Protein 4OM9 (pdb70)

Organism: Escherichia coli O44:H18 (strain 042 / EAEC) (NCBI:txid216592)

Radius of gyration: 37.79 Å; Cα contacts (8 Å, |Δi|>4): 2853; chains: 1; bounding box: 101×73×113 Å

Foldseek 3Di:
DEQQWPALLVQLCLLQCFDQQPFQRAFDADGTLPGTDAGAGRHDNLQAFLQQQWGFAAFQKIKFFQCCVVPPPLPQWTDRFLDIWGFPDWDAALLRIIMTGILATDFFARTFAAPDDLPDDPVVCQVFFWGDPPPRDTWWKWKWKHFAQDDYNNLGQSDHSHSLSTGMFIWTWPDSFDQDRSGTWTKIFTDQPRHDDDDPSNHTGWIWTATPPVSHIHTQAYWHAWDDDPRGIMTTGRGRDDVRNVVVLVVADDEDEQQQHEWEDDPNDICCHAHEYENEHEYEYAAAEESRSYYYHYEAQYEYEYYYPPNDAYEYHGNAYEYEYNYEYAYHHAHDAVDEHEYEYADEYEDQAAHNHEYEHRYHEYEQNYACNHQAYFFHHQHYEYEYHYPNSFHDDQQSRYAAAFLGYEYAPALEEDEHCAHHYQAQSYEYEHPNQPHAYEYEHAHLADYEDRYEYAYRYEYEHEDPAQRAHREYEYAAAYHYQEYEYENYEYEYEHAFTFGRFNDLDPDDPDDCVVPNDNSLVVSLVVCVVSCVVVVNSQSRNRFGGDLADPDTGAYEADYQEYEYECYEYEYEARYAYEYEYEYEQYEYEAQDQKDKHWRCRNNQADHSRRHGDTDMDIDGRGHATEYEEEYEYEAYEYEHDANYEYEHLYEYEAENYEAEADDHYHYEYQHEYEYQAEYEHQEAYEYEFNCDPDVGDTDAYEYEHNNAYEYDECYHDEYEYQYEYEGEYEYAYAYEYDFYDPPPDDDPDDDDVVSCVRFVDFSYEYDEEYAYQNYEYEARGGYYQHPEAYEYEYYEHNFEDYHHDDPDQDAYEYEYAAEAYAEEDDEAEDAPPDGDYAYYAHAHYHAAYAHYYDHDDPPVKKDVPFDWHYFYFLHPDFNRHPDDPDDPHDDQFGWFWDQDDDHRGGTIGTMTGGGDVPDPPPPGPD

CATH classification: 2.40.10.120 (+1 more: 2.160.20.20)

Sequence (930 aa):
MDISKAWARDYLDLAQNKGVFQPGSTHVKIKLKDFSFPALPVPDFSSATANGAATSIGGAYAVTVAHNAKNKSSANYQTYGSTQYTQINRMTTGNDFSIQRLNKYVVETRGADTSFNYNENNQNIIDRYGVDVGNGKKEIIGFRVGSGNTTFSGIKTSQTYQADLLSASLFHITNLRANTVGGNKVEYENDSYFTNLTTNGDSGSGVYVFDNKEDKWVLLGTTHGIIGNGKTQKTYVTPFDSKTTNELKQLFIQNVNIDNNTATIGGGKITNKDLVFSGGGKISLKENLDLGYGGFIFDENKKYTVSAEGNNNVTFKGAGIDIGKGSTVDWNIKYASNDALHKIGEGSLNVIQAQNTNLKTGNGTVILGAQKTFNNIYVAGGPGTVQLNAENALGEGDYAGIFFTENGGKLDLNGHNQTFKKIAATDSGTTITNSNTTKESVLSVNNQNNYIYHGNVDGNVRLEHHLDTKQDNARLILDGDIQANSISIKNAPLVMQGHATDHAIFRTTKTNNCPEFLCGVDWVTRIKNAENSVNQKNKTTYKSNNQVSDLSQPDWETRKFRFDNLNIEDSSLSIARNADVEGNIQAKNSVINIGDKTAYIDLYSGKNITGAGFTFRQDIKSGDSIGESKFTGGIMATDGSISIGDKAIVTLNTVSSLDRTALTIHKGANVTASSSLFTTSNIKSGGDLTLTGATESTGEITPSMFYAAGGYELTEDGANFTAKNQASVTGDIKSEKAAKLSFGSADKDNSATRYSQFALAMLDGFDTSYQGSIKAAQSSLAMNNALWKVTGNSELKKLNSTGSMVLFNGGKNIFNTLTVDELTTSNSAFVMRTNTQQADQLIVKNKLEGANNLLLVDFIEKKGNDKNLNIDLVKAPENTSKDVFKTETQTIGFSDVTPEIKQQEKDGKSVWTLTGYKTVNADYKAFLAE

Structure (mmCIF, N/CA/C/O backbone):
data_4OM9
#
_entry.id   4OM9
#
_cell.length_a   77.758
_cell.length_b   95.926
_cell.length_c   164.869
_cell.angle_alpha   90.00
_cell.angle_beta   90.00
_cell.angle_gamma   90.00
#
_symmetry.space_group_name_H-M   'P 21 21 21'
#
loop_
_entity.id
_entity.type
_entity.pdbx_description
1 polymer 'Serine protease pet'
2 water water
#
loop_
_atom_site.group_PDB
_atom_site.id
_atom_site.type_symbol
_atom_site.label_atom_id
_atom_site.label_alt_id
_atom_site.label_comp_id
_atom_site.label_asym_id
_atom_site.label_entity_id
_atom_site.label_seq_id
_atom_site.pdbx_PDB_ins_code
_atom_site.Cartn_x
_atom_site.Cartn_y
_atom_site.Cartn_z
_atom_site.occupancy
_atom_site.B_iso_or_equiv
_atom_site.auth_seq_id
_atom_site.auth_comp_id
_atom_site.auth_asym_id
_atom_site.auth_atom_id
_atom_site.pdbx_PDB_model_num
ATOM 1 N N . MET A 1 3 ? -34.684 41.523 -41.940 1.00 32.02 3 MET A N 1
ATOM 2 C CA . MET A 1 3 ? -33.984 40.728 -40.934 1.00 38.15 3 MET A CA 1
ATOM 3 C C . MET A 1 3 ? -34.080 41.325 -39.524 1.00 41.02 3 MET A C 1
ATOM 4 O O . MET A 1 3 ? -33.836 42.515 -39.310 1.00 38.31 3 MET A O 1
ATOM 9 N N . ASP A 1 4 ? -34.412 40.485 -38.554 1.00 38.96 4 ASP A N 1
ATOM 10 C CA . ASP A 1 4 ? -34.488 40.928 -37.169 1.00 37.25 4 ASP A CA 1
ATOM 11 C C . ASP A 1 4 ? -33.209 40.589 -36.393 1.00 38.78 4 ASP A C 1
ATOM 12 O O . ASP A 1 4 ? -32.907 39.423 -36.141 1.00 38.67 4 ASP A O 1
ATOM 17 N N . ILE A 1 5 ? -32.473 41.622 -35.996 1.00 39.75 5 ILE A N 1
ATOM 18 C CA . ILE A 1 5 ? -31.220 41.418 -35.289 1.00 40.86 5 ILE A CA 1
ATOM 19 C C . ILE A 1 5 ? -31.314 41.760 -33.800 1.00 45.41 5 ILE A C 1
ATOM 20 O O . ILE A 1 5 ? -30.320 42.121 -33.177 1.00 43.61 5 ILE A O 1
ATOM 25 N N . SER A 1 6 ? -32.509 41.619 -33.226 1.00 50.30 6 SER A N 1
ATOM 26 C CA . SER A 1 6 ? -32.697 41.892 -31.803 1.00 52.73 6 SER A CA 1
ATOM 27 C C . SER A 1 6 ? -32.078 40.778 -30.983 1.00 54.15 6 SER A C 1
ATOM 28 O O . SER A 1 6 ? -31.539 41.008 -29.901 1.00 60.79 6 SER A O 1
ATOM 31 N N . LYS A 1 7 ? -32.155 39.564 -31.509 1.00 49.55 7 LYS A N 1
ATOM 32 C CA . LYS A 1 7 ? -31.529 38.424 -30.866 1.00 50.22 7 LYS A CA 1
ATOM 33 C C . LYS A 1 7 ? -30.239 38.075 -31.590 1.00 52.60 7 LYS A C 1
ATOM 34 O O . LYS A 1 7 ? -29.160 38.060 -30.989 1.00 54.11 7 LYS A O 1
ATOM 40 N N . ALA A 1 8 ? -30.361 37.808 -32.890 1.00 44.22 8 ALA A N 1
ATOM 41 C CA . ALA A 1 8 ? -29.252 37.304 -33.683 1.00 38.98 8 ALA A CA 1
ATOM 42 C C . ALA A 1 8 ? -28.375 38.434 -34.178 1.00 39.94 8 ALA A C 1
ATOM 43 O O . ALA A 1 8 ? -28.832 39.554 -34.351 1.00 37.40 8 ALA A O 1
ATOM 45 N N . TRP A 1 9 ? -27.110 38.137 -34.422 1.00 42.38 9 TRP A N 1
ATOM 46 C CA . TRP A 1 9 ? -26.257 39.112 -35.093 1.00 42.18 9 TRP A CA 1
ATOM 47 C C . TRP A 1 9 ? -26.591 39.212 -36.579 1.00 39.20 9 TRP A C 1
ATOM 48 O O . TRP A 1 9 ? -26.987 38.231 -37.218 1.00 34.77 9 TRP A O 1
ATOM 59 N N . ALA A 1 10 ? -26.412 40.408 -37.119 1.00 36.30 10 ALA A N 1
ATOM 60 C CA . ALA A 1 10 ? -26.721 40.683 -38.504 1.00 38.10 10 ALA A CA 1
ATOM 61 C C . ALA A 1 10 ? -25.928 39.740 -39.420 1.00 39.00 10 ALA A C 1
ATOM 62 O O . ALA A 1 10 ? -26.453 39.212 -40.397 1.00 34.74 10 ALA A O 1
ATOM 64 N N . ARG A 1 11 ? -24.673 39.504 -39.051 1.00 40.65 11 ARG A N 1
ATOM 65 C CA . ARG A 1 11 ? -23.744 38.713 -39.848 1.00 39.51 11 ARG A CA 1
ATOM 66 C C . ARG A 1 11 ? -24.167 37.242 -39.866 1.00 38.59 11 ARG A C 1
ATOM 67 O O . ARG A 1 11 ? -23.793 36.471 -40.772 1.00 37.18 11 ARG A O 1
ATOM 75 N N . ASP A 1 12 ? -24.975 36.862 -38.877 1.00 38.44 12 ASP A N 1
ATOM 76 C CA . ASP A 1 12 ? -25.426 35.480 -38.766 1.00 37.82 12 ASP A CA 1
ATOM 77 C C . ASP A 1 12 ? -26.315 35.034 -39.938 1.00 38.09 12 ASP A C 1
ATOM 78 O O . ASP A 1 12 ? -26.176 33.913 -40.437 1.00 35.24 12 ASP A O 1
ATOM 83 N N . TYR A 1 13 ? -27.229 35.901 -40.369 1.00 34.72 13 TYR A N 1
ATOM 84 C CA . TYR A 1 13 ? -28.069 35.581 -41.512 1.00 33.44 13 TYR A CA 1
ATOM 85 C C . TYR A 1 13 ? -27.237 35.412 -42.775 1.00 31.88 13 TYR A C 1
ATOM 86 O O . TYR A 1 13 ? -27.537 34.572 -43.615 1.00 30.84 13 TYR A O 1
ATOM 95 N N . LEU A 1 14 ? -26.197 36.224 -42.895 1.00 32.37 14 LEU A N 1
ATOM 96 C CA . LEU A 1 14 ? -25.300 36.220 -44.051 1.00 29.46 14 LEU A CA 1
ATOM 97 C C . LEU A 1 14 ? -24.399 34.996 -44.062 1.00 29.53 14 LEU A C 1
ATOM 98 O O . LEU A 1 14 ? -24.200 34.375 -45.102 1.00 29.40 14 LEU A O 1
ATOM 103 N N . ASP A 1 15 ? -23.850 34.659 -42.893 1.00 30.32 15 ASP A N 1
ATOM 104 C CA . ASP A 1 15 ? -22.991 33.481 -42.752 1.00 32.80 15 ASP A CA 1
ATOM 105 C C . ASP A 1 15 ? -23.732 32.231 -43.226 1.00 31.28 15 ASP A C 1
ATOM 106 O O . ASP A 1 15 ? -23.156 31.378 -43.904 1.00 30.02 15 ASP A O 1
ATOM 111 N N . LEU A 1 16 ? -25.007 32.132 -42.858 1.00 30.56 16 LEU A N 1
ATOM 112 C CA . LEU A 1 16 ? -25.803 30.961 -43.195 1.00 30.58 16 LEU A CA 1
ATOM 113 C C . LEU A 1 16 ? -26.037 30.875 -44.701 1.00 29.69 16 LEU A C 1
ATOM 114 O O . LEU A 1 16 ? -25.932 29.800 -45.278 1.00 29.58 16 LEU A O 1
ATOM 119 N N . ALA A 1 17 ? -26.361 32.005 -45.323 1.00 30.26 17 ALA A N 1
ATOM 120 C CA . ALA A 1 17 ? -26.708 32.003 -46.741 1.00 31.33 17 ALA A CA 1
ATOM 121 C C . ALA A 1 17 ? -25.468 31.731 -47.574 1.00 29.74 17 ALA A C 1
ATOM 122 O O . ALA A 1 17 ? -25.556 31.166 -48.647 1.00 30.84 17 ALA A O 1
ATOM 124 N N . GLN A 1 18 ? -24.304 32.113 -47.062 1.00 28.11 18 GLN A N 1
ATOM 125 C CA . GLN A 1 18 ? -23.111 32.076 -47.882 1.00 27.73 18 GLN A CA 1
ATOM 126 C C . GLN A 1 18 ? -22.202 30.943 -47.438 1.00 28.15 18 GLN A C 1
ATOM 127 O O . GLN A 1 18 ? -21.044 30.860 -47.864 1.00 31.46 18 GLN A O 1
ATOM 133 N N . ASN A 1 19 ? -22.754 30.060 -46.599 1.00 28.71 19 ASN A N 1
ATOM 134 C CA . ASN A 1 19 ? -22.019 28.903 -46.087 1.00 31.36 19 ASN A CA 1
ATOM 135 C C . ASN A 1 19 ? -20.659 29.295 -45.479 1.00 29.57 19 ASN A C 1
ATOM 136 O O . ASN A 1 19 ? -19.624 28.676 -45.748 1.00 31.23 19 ASN A O 1
ATOM 141 N N . LYS A 1 20 ? -20.697 30.327 -44.646 1.00 35.59 20 LYS A N 1
ATOM 142 C CA . LYS A 1 20 ? -19.536 30.843 -43.948 1.00 31.84 20 LYS A CA 1
ATOM 143 C C . LYS A 1 20 ? -19.619 30.551 -42.448 1.00 33.94 20 LYS A C 1
ATOM 144 O O . LYS A 1 20 ? -20.688 30.248 -41.926 1.00 34.37 20 LYS A O 1
ATOM 150 N N . GLY A 1 21 ? -18.480 30.639 -41.761 1.00 31.99 21 GLY A N 1
ATOM 151 C CA . GLY A 1 21 ? -18.428 30.488 -40.314 1.00 33.03 21 GLY A CA 1
ATOM 152 C C . GLY A 1 21 ? -18.818 29.112 -39.824 1.00 33.48 21 GLY A C 1
ATOM 153 O O . GLY A 1 21 ? -18.174 28.131 -40.193 1.00 33.45 21 GLY A O 1
ATOM 154 N N . VAL A 1 22 ? -19.871 29.030 -39.000 1.00 33.97 22 VAL A N 1
ATOM 155 C CA . VAL A 1 22 ? -20.321 27.727 -38.500 1.00 36.63 22 VAL A CA 1
ATOM 156 C C . VAL A 1 22 ? -21.243 27.004 -39.463 1.00 34.11 22 VAL A C 1
ATOM 157 O O . VAL A 1 22 ? -21.641 25.870 -39.199 1.00 34.71 22 VAL A O 1
ATOM 161 N N . PHE A 1 23 ? -21.583 27.655 -40.571 1.00 34.13 23 PHE A N 1
ATOM 162 C CA . PHE A 1 23 ? -22.605 27.133 -41.466 1.00 33.80 23 PHE A CA 1
ATOM 163 C C . PHE A 1 23 ? -22.008 26.501 -42.724 1.00 36.70 23 PHE A C 1
ATOM 164 O O . PHE A 1 23 ? -22.533 26.676 -43.833 1.00 32.54 23 PHE A O 1
ATOM 172 N N . GLN A 1 24 ? -20.900 25.790 -42.542 1.00 41.28 24 GLN A N 1
ATOM 173 C CA . GLN A 1 24 ? -20.328 24.971 -43.594 1.00 40.40 24 GLN A CA 1
ATOM 174 C C . GLN A 1 24 ? -21.350 23.950 -44.055 1.00 43.40 24 GLN A C 1
ATOM 175 O O . GLN A 1 24 ? -22.143 23.458 -43.244 1.00 42.68 24 GLN A O 1
ATOM 181 N N . PRO A 1 25 ? -21.337 23.634 -45.362 1.00 41.23 25 PRO A N 1
ATOM 182 C CA . PRO A 1 25 ? -22.275 22.657 -45.925 1.00 46.53 25 PRO A CA 1
ATOM 183 C C . PRO A 1 25 ? -22.209 21.329 -45.180 1.00 46.46 25 PRO A C 1
ATOM 184 O O . PRO A 1 25 ? -21.112 20.803 -45.006 1.00 41.68 25 PRO A O 1
ATOM 188 N N . GLY A 1 26 ? -23.362 20.812 -44.747 1.00 36.90 26 GLY A N 1
ATOM 189 C CA . GLY A 1 26 ? -23.425 19.522 -44.093 1.00 40.42 26 GLY A CA 1
ATOM 190 C C . GLY A 1 26 ? -23.260 19.574 -42.575 1.00 46.51 26 GLY A C 1
ATOM 191 O O . GLY A 1 26 ? -23.382 18.544 -41.906 1.00 48.64 26 GLY A O 1
ATOM 192 N N . SER A 1 27 ? -22.970 20.756 -42.032 1.00 46.42 27 SER A N 1
ATOM 193 C CA . SER A 1 27 ? -22.825 20.913 -40.586 1.00 47.48 27 SER A CA 1
ATOM 194 C C . SER A 1 27 ? -24.120 20.567 -39.855 1.00 51.41 27 SER A C 1
ATOM 195 O O . SER A 1 27 ? -25.172 21.151 -40.121 1.00 51.94 27 SER A O 1
ATOM 198 N N . THR A 1 28 ? -24.040 19.614 -38.939 1.00 61.11 28 THR A N 1
ATOM 199 C CA . THR A 1 28 ? -25.185 19.259 -38.113 1.00 66.49 28 THR A CA 1
ATOM 200 C C . THR A 1 28 ? -25.081 19.915 -36.734 1.00 64.76 28 THR A C 1
ATOM 201 O O . THR A 1 28 ? -23.998 20.351 -36.339 1.00 63.37 28 THR A O 1
ATOM 205 N N . HIS A 1 29 ? -26.210 19.983 -36.022 1.00 62.51 29 HIS A N 1
ATOM 206 C CA . HIS A 1 29 ? -26.256 20.433 -34.626 1.00 62.76 29 HIS A CA 1
ATOM 207 C C . HIS A 1 29 ? -25.686 21.825 -34.439 1.00 61.56 29 HIS A C 1
ATOM 208 O O . HIS A 1 29 ? -24.921 22.070 -33.510 1.00 65.54 29 HIS A O 1
ATOM 215 N N . VAL A 1 30 ? -26.056 22.731 -35.332 1.00 47.84 30 VAL A N 1
ATOM 216 C CA . VAL A 1 30 ? -25.528 24.083 -35.305 1.00 41.51 30 VAL A CA 1
ATOM 217 C C . VAL A 1 30 ? -26.338 24.945 -34.354 1.00 43.81 30 VAL A C 1
ATOM 218 O O . VAL A 1 30 ? -27.570 24.952 -34.403 1.00 46.29 30 VAL A O 1
ATOM 222 N N . LYS A 1 31 ? -25.656 25.666 -33.478 1.00 58.53 31 LYS A N 1
ATOM 223 C CA . LYS A 1 31 ? -26.326 26.667 -32.666 1.00 58.87 31 LYS A CA 1
ATOM 224 C C . LYS A 1 31 ? -25.528 27.968 -32.688 1.00 60.31 31 LYS A C 1
ATOM 225 O O . LYS A 1 31 ? -24.317 27.963 -32.929 1.00 63.30 31 LYS A O 1
ATOM 231 N N . ILE A 1 32 ? -26.223 29.081 -32.475 1.00 54.48 32 ILE A N 1
ATOM 232 C CA . ILE A 1 32 ? -25.591 30.390 -32.431 1.00 50.37 32 ILE A CA 1
ATOM 233 C C . ILE A 1 32 ? -25.983 31.109 -31.146 1.00 56.73 32 ILE A C 1
ATOM 234 O O . ILE A 1 32 ? -27.112 30.992 -30.674 1.00 61.99 32 ILE A O 1
ATOM 239 N N . LYS A 1 33 ? -25.022 31.812 -30.562 1.00 56.97 33 LYS A N 1
ATOM 240 C CA . LYS A 1 33 ? -25.265 32.690 -29.430 1.00 61.02 33 LYS A CA 1
ATOM 241 C C . LYS A 1 33 ? -26.108 33.901 -29.835 1.00 56.74 33 LYS A C 1
ATOM 242 O O . LYS A 1 33 ? -25.933 34.456 -30.914 1.00 56.65 33 LYS A O 1
ATOM 248 N N . LEU A 1 34 ? -27.032 34.295 -28.967 1.00 50.81 34 LEU A N 1
ATOM 249 C CA . LEU A 1 34 ? -27.834 35.486 -29.186 1.00 46.09 34 LEU A CA 1
ATOM 250 C C . LEU A 1 34 ? -27.471 36.571 -28.184 1.00 45.38 34 LEU A C 1
ATOM 251 O O . LEU A 1 34 ? -26.809 36.299 -27.196 1.00 50.18 34 LEU A O 1
ATOM 256 N N . LYS A 1 35 ? -27.943 37.786 -28.430 1.00 50.81 35 LYS A N 1
ATOM 257 C CA . LYS A 1 35 ? -27.565 38.949 -27.637 1.00 51.94 35 LYS A CA 1
ATOM 258 C C . LYS A 1 35 ? -28.224 39.040 -26.240 1.00 61.72 35 LYS A C 1
ATOM 259 O O . LYS A 1 35 ? -28.348 38.051 -25.509 1.00 63.68 35 LYS A O 1
ATOM 265 N N . ASP A 1 39 ? -27.573 29.455 -27.466 1.00 64.85 39 ASP A N 1
ATOM 266 C CA . ASP A 1 39 ? -28.825 30.105 -27.127 1.00 68.48 39 ASP A CA 1
ATOM 267 C C . ASP A 1 39 ? -29.873 29.802 -28.227 1.00 73.23 39 ASP A C 1
ATOM 268 O O . ASP A 1 39 ? -31.001 29.434 -27.915 1.00 64.85 39 ASP A O 1
ATOM 273 N N . PHE A 1 40 ? -29.516 29.916 -29.506 1.00 60.02 40 PHE A N 1
ATOM 274 C CA . PHE A 1 40 ? -30.435 29.445 -30.562 1.00 52.11 40 PHE A CA 1
ATOM 275 C C . PHE A 1 40 ? -29.952 28.212 -31.316 1.00 54.22 40 PHE A C 1
ATOM 276 O O . PHE A 1 40 ? -28.931 28.246 -31.994 1.00 52.09 40 PHE A O 1
ATOM 284 N N . SER A 1 41 ? -30.728 27.139 -31.229 1.00 54.78 41 SER A N 1
ATOM 285 C CA . SER A 1 41 ? -30.414 25.918 -31.947 1.00 53.21 41 SER A CA 1
ATOM 286 C C . SER A 1 41 ? -31.189 25.800 -33.255 1.00 54.48 41 SER A C 1
ATOM 287 O O . SER A 1 41 ? -32.414 25.785 -33.284 1.00 52.05 41 SER A O 1
ATOM 290 N N . PHE A 1 42 ? -30.444 25.716 -34.344 1.00 48.93 42 PHE A N 1
ATOM 291 C CA . PHE A 1 42 ? -31.011 25.403 -35.635 1.00 44.69 42 PHE A CA 1
ATOM 292 C C . PHE A 1 42 ? -31.504 23.956 -35.618 1.00 45.76 42 PHE A C 1
ATOM 293 O O . PHE A 1 42 ? -31.116 23.183 -34.741 1.00 49.55 42 PHE A O 1
ATOM 301 N N . PRO A 1 43 ? -32.386 23.590 -36.563 1.00 43.22 43 PRO A N 1
ATOM 302 C CA . PRO A 1 43 ? -32.972 22.244 -36.555 1.00 48.52 43 PRO A CA 1
ATOM 303 C C . PRO A 1 43 ? -31.949 21.133 -36.787 1.00 49.22 43 PRO A C 1
ATOM 304 O O . PRO A 1 43 ? -30.893 21.367 -37.380 1.00 45.18 43 PRO A O 1
ATOM 308 N N . ALA A 1 44 ? -32.271 19.931 -36.317 1.00 68.07 44 AL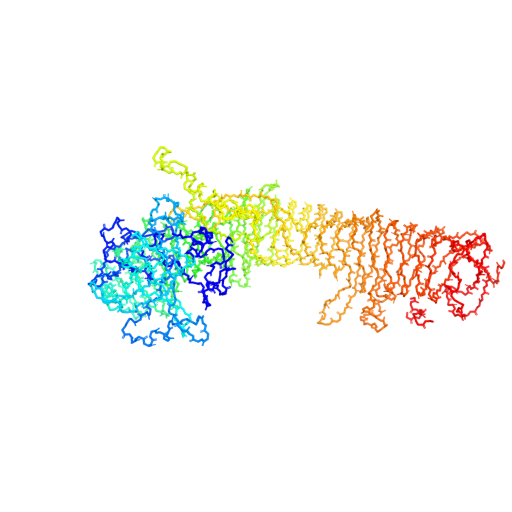A A N 1
ATOM 309 C CA . ALA A 1 44 ? -31.368 18.797 -36.454 1.00 72.12 44 ALA A CA 1
ATOM 310 C C . ALA A 1 44 ? -31.315 18.331 -37.896 1.00 71.48 44 ALA A C 1
ATOM 311 O O . ALA A 1 44 ? -31.889 17.302 -38.250 1.00 72.86 44 ALA A O 1
ATOM 313 N N . LEU A 1 45 ? -30.636 19.115 -38.727 1.00 56.04 45 LEU A N 1
ATOM 314 C CA . LEU A 1 45 ? -30.411 18.779 -40.131 1.00 53.83 45 LEU A CA 1
ATOM 315 C C . LEU A 1 45 ? -29.024 19.258 -40.521 1.00 48.66 45 LEU A C 1
ATOM 316 O O . LEU A 1 45 ? -28.472 20.124 -39.851 1.00 52.02 45 LEU A O 1
ATOM 321 N N . PRO A 1 46 ? -28.449 18.708 -41.605 1.00 50.02 46 PRO A N 1
ATOM 322 C CA . PRO A 1 46 ? -27.218 19.325 -42.114 1.00 47.71 46 PRO A CA 1
ATOM 323 C C . PRO A 1 46 ? -27.525 20.683 -42.717 1.00 43.00 46 PRO A C 1
ATOM 324 O O . PRO A 1 46 ? -28.615 20.868 -43.251 1.00 39.84 46 PRO A O 1
ATOM 328 N N . VAL A 1 47 ? -26.593 21.621 -42.623 1.00 36.98 47 VAL A N 1
ATOM 329 C CA . VAL A 1 47 ? -26.742 22.891 -43.322 1.00 34.98 47 VAL A CA 1
ATOM 330 C C . VAL A 1 47 ? -26.753 22.642 -44.823 1.00 32.47 47 VAL A C 1
ATOM 331 O O . VAL A 1 47 ? -25.936 21.881 -45.335 1.00 33.68 47 VAL A O 1
ATOM 335 N N . PRO A 1 48 ? -27.686 23.276 -45.536 1.00 34.62 48 PRO A N 1
ATOM 336 C CA . PRO A 1 48 ? -27.706 23.138 -47.001 1.00 34.62 48 PRO A CA 1
ATOM 337 C C . PRO A 1 48 ? -26.433 23.663 -47.643 1.00 36.33 48 PRO A C 1
ATOM 338 O O . PRO A 1 48 ? -25.702 24.448 -47.031 1.00 38.79 48 PRO A O 1
ATOM 342 N N . ASP A 1 49 ? -26.162 23.219 -48.865 1.00 37.93 49 ASP A N 1
ATOM 343 C CA . ASP A 1 49 ? -25.172 23.869 -49.702 1.00 37.95 49 ASP A CA 1
ATOM 344 C C . ASP A 1 49 ? -25.931 24.870 -50.556 1.00 35.42 49 ASP A C 1
ATOM 345 O O . ASP A 1 49 ? -26.715 24.498 -51.434 1.00 34.31 49 ASP A O 1
ATOM 350 N N . PHE A 1 50 ? -25.705 26.145 -50.299 1.00 28.18 50 PHE A N 1
ATOM 351 C CA . PHE A 1 50 ? -26.368 27.180 -51.071 1.00 27.61 50 PHE A CA 1
ATOM 352 C C . PHE A 1 50 ? -25.617 27.654 -52.326 1.00 27.99 50 PHE A C 1
ATOM 353 O O . PHE A 1 50 ? -25.954 28.704 -52.887 1.00 28.83 50 PHE A O 1
ATOM 361 N N . SER A 1 51 ? -24.627 26.906 -52.793 1.00 32.40 51 SER A N 1
ATOM 362 C CA . SER A 1 51 ? -23.849 27.418 -53.925 1.00 31.61 51 SER A CA 1
ATOM 363 C C . SER A 1 51 ? -24.589 27.349 -55.283 1.00 27.62 51 SER A C 1
ATOM 364 O O . SER A 1 51 ? -24.110 27.903 -56.249 1.00 26.79 51 SER A O 1
ATOM 367 N N . SER A 1 52 ? -25.766 26.731 -55.354 1.00 32.74 52 SER A N 1
ATOM 368 C CA . SER A 1 52 ? -26.542 26.746 -56.616 1.00 31.74 52 SER A CA 1
ATOM 369 C C . SER A 1 52 ? -27.303 28.067 -56.832 1.00 29.69 52 SER A C 1
ATOM 370 O O . SER A 1 52 ? -27.800 28.349 -57.939 1.00 29.74 52 SER A O 1
ATOM 373 N N . ALA A 1 53 ? -27.379 28.881 -55.784 1.00 25.72 53 ALA A N 1
ATOM 374 C CA . ALA A 1 53 ? -28.005 30.199 -55.870 1.00 26.20 53 ALA A CA 1
ATOM 375 C C . ALA A 1 53 ? -27.173 31.158 -56.726 1.00 24.86 53 ALA A C 1
ATOM 376 O O . ALA A 1 53 ? -25.943 31.147 -56.662 1.00 24.77 53 ALA A O 1
ATOM 378 N N . THR A 1 54 ? -27.850 31.970 -57.538 1.00 25.79 54 THR A N 1
ATOM 379 C CA . THR A 1 54 ? -27.203 33.093 -58.198 1.00 25.09 54 THR A CA 1
ATOM 380 C C . THR A 1 54 ? -26.643 34.061 -57.160 1.00 24.31 54 THR A C 1
ATOM 381 O O . THR A 1 54 ? -27.197 34.196 -56.076 1.00 24.58 54 THR A O 1
ATOM 385 N N . ALA A 1 55 ? -25.563 34.751 -57.514 1.00 30.89 55 ALA A N 1
ATOM 386 C CA . ALA A 1 55 ? -24.971 35.793 -56.681 1.00 29.68 55 ALA A CA 1
ATOM 387 C C . ALA A 1 55 ? -26.020 36.735 -56.114 1.00 31.25 55 ALA A C 1
ATOM 388 O O . ALA A 1 55 ? -25.959 37.108 -54.942 1.00 31.90 55 ALA A O 1
ATOM 390 N N . ASN A 1 56 ? -26.996 37.114 -56.930 1.00 25.12 56 ASN A N 1
ATOM 391 C CA . ASN A 1 56 ? -27.993 38.063 -56.469 1.00 28.52 56 ASN A CA 1
ATOM 392 C C . ASN A 1 56 ? -29.201 37.364 -55.826 1.00 29.27 56 ASN A C 1
ATOM 393 O O . ASN A 1 56 ? -30.143 38.013 -55.385 1.00 26.15 56 ASN A O 1
ATOM 398 N N . GLY A 1 57 ? -29.179 36.035 -55.821 1.00 28.95 57 GLY A N 1
ATOM 399 C CA . GLY A 1 57 ? -30.216 35.258 -55.176 1.00 26.00 57 GLY A CA 1
ATOM 400 C C . GLY A 1 57 ? -31.512 35.031 -55.945 1.00 28.29 57 GLY A C 1
ATOM 401 O O . GLY A 1 57 ? -32.311 34.189 -55.535 1.00 30.51 57 GLY A O 1
ATOM 402 N N . ALA A 1 58 ? -31.720 35.722 -57.067 1.00 31.39 58 ALA A N 1
ATOM 403 C CA . ALA A 1 58 ? -33.036 35.687 -57.676 1.00 34.97 58 ALA A CA 1
ATOM 404 C C . ALA A 1 58 ? -33.285 34.422 -58.510 1.00 34.14 58 ALA A C 1
ATOM 405 O O . ALA A 1 58 ? -34.412 34.171 -58.940 1.00 31.69 58 ALA A O 1
ATOM 407 N N . ALA A 1 59 ? -32.260 33.607 -58.715 1.00 27.66 59 ALA A N 1
ATOM 408 C CA . ALA A 1 59 ? -32.479 32.348 -59.415 1.00 27.42 59 ALA A CA 1
ATOM 409 C C . ALA A 1 59 ? -31.593 31.271 -58.832 1.00 27.52 59 ALA A C 1
ATOM 410 O O . ALA A 1 59 ? -30.692 31.567 -58.074 1.00 27.79 59 ALA A O 1
ATOM 412 N N . THR A 1 60 ? -31.851 30.028 -59.220 1.00 30.69 60 THR A N 1
ATOM 413 C CA . THR A 1 60 ? -31.126 28.868 -58.737 1.00 31.52 60 THR A CA 1
ATOM 414 C C . THR A 1 60 ? -30.694 27.931 -59.870 1.00 32.18 60 THR A C 1
ATOM 415 O O . THR A 1 60 ? -31.544 27.448 -60.626 1.00 29.94 60 THR A O 1
ATOM 419 N N . SER A 1 61 ? -29.399 27.628 -59.937 1.00 29.27 61 SER A N 1
ATOM 420 C CA . SER A 1 61 ? -28.889 26.704 -60.936 1.00 29.41 61 SER A CA 1
ATOM 421 C C . SER A 1 61 ? -29.419 25.301 -60.708 1.00 29.41 61 SER A C 1
ATOM 422 O O . SER A 1 61 ? -29.527 24.842 -59.577 1.00 29.22 61 SER A O 1
ATOM 425 N N . ILE A 1 62 ? -29.712 24.612 -61.804 1.00 29.74 62 ILE A N 1
ATOM 426 C CA . ILE A 1 62 ? -30.311 23.288 -61.752 1.00 31.50 62 ILE A CA 1
ATOM 427 C C . ILE A 1 62 ? -29.339 22.329 -62.472 1.00 31.06 62 ILE A C 1
ATOM 428 O O . ILE A 1 62 ? -29.615 21.153 -62.718 1.00 32.75 62 ILE A O 1
ATOM 433 N N . GLY A 1 63 ? -28.138 22.847 -62.713 1.00 30.30 63 GLY A N 1
ATOM 434 C CA . GLY A 1 63 ? -27.075 22.093 -63.348 1.00 30.75 63 GLY A CA 1
ATOM 435 C C . GLY A 1 63 ? -27.021 22.352 -64.836 1.00 31.22 63 GLY A C 1
ATOM 436 O O . GLY A 1 63 ? -28.052 22.497 -65.491 1.00 31.40 63 GLY A O 1
ATOM 437 N N . GLY A 1 64 ? -25.803 22.402 -65.363 1.00 31.53 64 GLY A N 1
ATOM 438 C CA . GLY A 1 64 ? -25.563 22.528 -66.787 1.00 32.15 64 GLY A CA 1
ATOM 439 C C . GLY A 1 64 ? -25.964 23.911 -67.246 1.00 32.00 64 GLY A C 1
ATOM 440 O O . GLY A 1 64 ? -25.610 24.912 -66.635 1.00 31.57 64 GLY A O 1
ATOM 441 N N . ALA A 1 65 ? -26.734 23.976 -68.326 1.00 32.48 65 ALA A N 1
ATOM 442 C CA . ALA A 1 65 ? -27.148 25.273 -68.831 1.00 32.54 65 ALA A CA 1
ATOM 443 C C . ALA A 1 65 ? -28.488 25.728 -68.261 1.00 32.20 65 ALA A C 1
ATOM 444 O O . ALA A 1 65 ? -29.056 26.687 -68.761 1.00 32.45 65 ALA A O 1
ATOM 446 N N . TYR A 1 66 ? -28.989 25.061 -67.227 1.00 31.74 66 TYR A N 1
ATOM 447 C CA . TYR A 1 66 ? -30.353 25.339 -66.741 1.00 31.56 66 TYR A CA 1
ATOM 448 C C . TYR A 1 66 ? -30.449 25.925 -65.333 1.00 30.91 66 TYR A C 1
ATOM 449 O O . TYR A 1 66 ? -29.615 25.664 -64.449 1.00 30.51 66 TYR A O 1
ATOM 458 N N . ALA A 1 67 ? -31.468 26.755 -65.168 1.00 30.95 67 ALA A N 1
ATOM 459 C CA . ALA A 1 67 ? -31.763 27.445 -63.932 1.00 30.55 67 ALA A CA 1
ATOM 460 C C . ALA A 1 67 ? -33.275 27.616 -63.811 1.00 30.78 67 ALA A C 1
ATOM 461 O O . ALA A 1 67 ? -34.016 27.554 -64.802 1.00 31.31 67 ALA A O 1
ATOM 463 N N . VAL A 1 68 ? -33.713 27.857 -62.587 1.00 30.49 68 VAL A N 1
ATOM 464 C CA . VAL A 1 68 ? -35.124 27.956 -62.260 1.00 30.74 68 VAL A CA 1
ATOM 465 C C . VAL A 1 68 ? -35.363 29.224 -61.460 1.00 30.81 68 VAL A C 1
ATOM 466 O O . VAL A 1 68 ? -34.553 29.605 -60.604 1.00 30.47 68 VAL A O 1
ATOM 470 N N . THR A 1 69 ? -36.464 29.893 -61.759 1.00 31.38 69 THR A N 1
ATOM 471 C CA . THR A 1 69 ? -36.816 31.107 -61.069 1.00 31.70 69 THR A CA 1
ATOM 472 C C . THR A 1 69 ? -38.350 31.311 -61.112 1.00 32.36 69 THR A C 1
ATOM 473 O O . THR A 1 69 ? -39.124 30.358 -61.160 1.00 32.36 69 THR A O 1
ATOM 477 N N . VAL A 1 70 ? -38.793 32.549 -61.067 1.00 33.04 70 VAL A N 1
ATOM 478 C CA . VAL A 1 70 ? -40.207 32.791 -61.155 1.00 33.82 70 VAL A CA 1
ATOM 479 C C . VAL A 1 70 ? -40.439 33.594 -62.436 1.00 35.32 70 VAL A C 1
ATOM 480 O O . VAL A 1 70 ? -39.490 34.210 -62.946 1.00 34.74 70 VAL A O 1
ATOM 484 N N . ALA A 1 71 ? -41.658 33.520 -62.981 1.00 35.49 71 ALA A N 1
ATOM 485 C CA . ALA A 1 71 ? -41.970 34.068 -64.313 1.00 36.46 71 ALA A CA 1
ATOM 486 C C . ALA A 1 71 ? -42.042 35.589 -64.344 1.00 43.86 71 ALA A C 1
ATOM 487 O O . ALA A 1 71 ? -41.509 36.209 -65.266 1.00 45.99 71 ALA A O 1
ATOM 489 N N . HIS A 1 72 ? -42.692 36.195 -63.350 1.00 51.65 72 HIS A N 1
ATOM 490 C CA . HIS A 1 72 ? -42.868 37.648 -63.361 1.00 58.69 72 HIS A CA 1
ATOM 491 C C . HIS A 1 72 ? -41.598 38.363 -62.896 1.00 63.02 72 HIS A C 1
ATOM 492 O O . HIS A 1 72 ? -41.609 39.569 -62.637 1.00 69.03 72 HIS A O 1
ATOM 499 N N . ASN A 1 73 ? -40.504 37.610 -62.805 1.00 76.58 73 ASN A N 1
ATOM 500 C CA . ASN A 1 73 ? -39.182 38.193 -62.619 1.00 78.66 73 ASN A CA 1
ATOM 501 C C . ASN A 1 73 ? -38.620 38.682 -63.952 1.00 81.49 73 ASN A C 1
ATOM 502 O O . ASN A 1 73 ? -37.548 39.288 -64.003 1.00 85.47 73 ASN A O 1
ATOM 507 N N . ALA A 1 74 ? -39.347 38.405 -65.030 1.00 84.86 74 ALA A N 1
ATOM 508 C CA . ALA A 1 74 ? -38.994 38.926 -66.341 1.00 89.89 74 ALA A CA 1
ATOM 509 C C . ALA A 1 74 ? -39.149 40.442 -66.350 1.00 94.62 74 ALA A C 1
ATOM 510 O O . ALA A 1 74 ? -38.318 41.158 -66.908 1.00 104.03 74 ALA A O 1
ATOM 512 N N . LYS A 1 75 ? -40.217 40.920 -65.717 1.00 75.60 75 LYS A N 1
ATOM 513 C CA . LYS A 1 75 ? -40.490 42.352 -65.600 1.00 80.59 75 LYS A CA 1
ATOM 514 C C . LYS A 1 75 ? -39.440 43.062 -64.746 1.00 83.94 75 LYS A C 1
ATOM 515 O O . LYS A 1 75 ? -39.085 44.215 -65.004 1.00 84.12 75 LYS A O 1
ATOM 521 N N . ASN A 1 76 ? -38.958 42.366 -63.720 1.00 105.58 76 ASN A N 1
ATOM 522 C CA . ASN A 1 76 ? -37.908 42.888 -62.856 1.00 104.37 76 ASN A CA 1
ATOM 523 C C . ASN A 1 76 ? -36.670 43.249 -63.668 1.00 106.41 76 ASN A C 1
ATOM 524 O O . ASN A 1 76 ? -36.423 42.656 -64.724 1.00 103.62 76 ASN A O 1
ATOM 529 N N . LYS A 1 77 ? -35.909 44.230 -63.182 1.00 109.11 77 LYS A N 1
ATOM 530 C CA . LYS A 1 77 ? -34.669 44.656 -63.833 1.00 113.57 77 LYS A CA 1
ATOM 531 C C . LYS A 1 77 ? -33.766 43.448 -64.022 1.00 107.77 77 LYS A C 1
ATOM 532 O O . LYS A 1 77 ? -32.833 43.222 -63.246 1.00 105.21 77 LYS A O 1
ATOM 538 N N . SER A 1 78 ? -34.067 42.672 -65.060 1.00 98.15 78 SER A N 1
ATOM 539 C CA . SER A 1 78 ? -33.548 41.319 -65.200 1.00 86.97 78 SER A CA 1
ATOM 540 C C . SER A 1 78 ? -33.825 40.505 -63.942 1.00 89.91 78 SER A C 1
ATOM 541 O O . SER A 1 78 ? -34.675 39.609 -63.953 1.00 89.76 78 SER A O 1
ATOM 544 N N . SER A 1 79 ? -33.094 40.821 -62.869 1.00 61.09 79 SER A N 1
ATOM 545 C CA . SER A 1 79 ? -33.080 40.046 -61.627 1.00 48.43 79 SER A CA 1
ATOM 546 C C . SER A 1 79 ? -32.640 38.604 -61.866 1.00 46.72 79 SER A C 1
ATOM 547 O O . SER A 1 79 ? -31.846 38.066 -61.092 1.00 41.36 79 SER A O 1
ATOM 550 N N . ALA A 1 80 ? -33.155 37.985 -62.931 1.00 43.10 80 ALA A N 1
ATOM 551 C CA . ALA A 1 80 ? -32.859 36.591 -63.245 1.00 40.08 80 ALA A CA 1
ATOM 552 C C . ALA A 1 80 ? -32.495 36.352 -64.716 1.00 34.07 80 ALA A C 1
ATOM 553 O O . ALA A 1 80 ? -32.113 35.245 -65.067 1.00 33.47 80 ALA A O 1
ATOM 555 N N . ASN A 1 81 ? -32.604 37.368 -65.567 1.00 35.08 81 ASN A N 1
ATOM 556 C CA . ASN A 1 81 ? -32.160 37.234 -66.964 1.00 37.46 81 ASN A CA 1
ATOM 557 C C . ASN A 1 81 ? -30.621 37.239 -67.089 1.00 35.88 81 ASN A C 1
ATOM 558 O O . ASN A 1 81 ? -30.074 36.724 -68.048 1.00 35.52 81 ASN A O 1
ATOM 563 N N . TYR A 1 82 ? -29.941 37.839 -66.118 1.00 42.39 82 TYR A N 1
ATOM 564 C CA . TYR A 1 82 ? -28.486 37.947 -66.111 1.00 43.89 82 TYR A CA 1
ATOM 565 C C . TYR A 1 82 ? -27.970 37.316 -64.824 1.00 35.48 82 TYR A C 1
ATOM 566 O O . TYR A 1 82 ? -28.233 37.806 -63.733 1.00 38.19 82 TYR A O 1
ATOM 575 N N . GLN A 1 83 ? -27.268 36.204 -64.953 1.00 33.29 83 GLN A N 1
ATOM 576 C CA . GLN A 1 83 ? -26.892 35.429 -63.785 1.00 32.47 83 GLN A CA 1
ATOM 577 C C . GLN A 1 83 ? -25.388 35.356 -63.616 1.00 32.38 83 GLN A C 1
ATOM 578 O O . GLN A 1 83 ? -24.640 35.124 -64.580 1.00 32.60 83 GLN A O 1
ATOM 584 N N . THR A 1 84 ? -24.956 35.564 -62.382 1.00 32.18 84 THR A N 1
ATOM 585 C CA . THR A 1 84 ? -23.560 35.455 -62.025 1.00 32.15 84 THR A CA 1
ATOM 586 C C . THR A 1 84 ? -23.344 34.301 -61.063 1.00 31.45 84 THR A C 1
ATOM 587 O O . THR A 1 84 ? -24.013 34.210 -60.029 1.00 31.17 84 THR A O 1
ATOM 591 N N . TYR A 1 85 ? -22.427 33.410 -61.426 1.00 31.29 85 TYR A N 1
ATOM 592 C CA .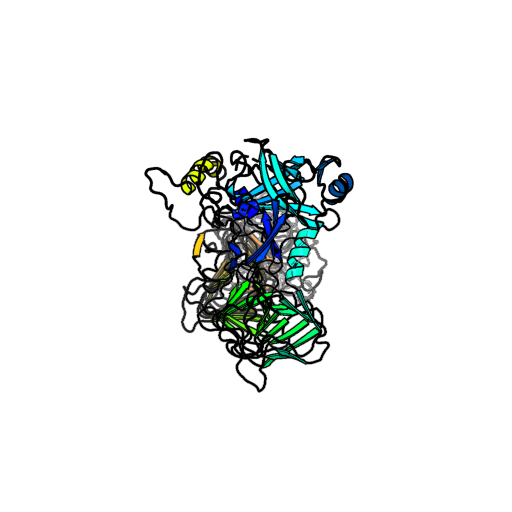 TYR A 1 85 ? -21.906 32.432 -60.490 1.00 30.89 85 TYR A CA 1
ATOM 593 C C . TYR A 1 85 ? -20.386 32.577 -60.504 1.00 33.76 85 TYR A C 1
ATOM 594 O O . TYR A 1 85 ? -19.768 32.556 -61.588 1.00 36.62 85 TYR A O 1
ATOM 603 N N . GLY A 1 86 ? -19.793 32.735 -59.319 1.00 31.33 86 GLY A N 1
ATOM 604 C CA . GLY A 1 86 ? -18.375 33.037 -59.211 1.00 31.84 86 GLY A CA 1
ATOM 605 C C . GLY A 1 86 ? -17.979 34.205 -60.089 1.00 32.47 86 GLY A C 1
ATOM 606 O O . GLY A 1 86 ? -18.600 35.262 -60.034 1.00 32.72 86 GLY A O 1
ATOM 607 N N . SER A 1 87 ? -16.962 33.992 -60.927 1.00 33.37 87 SER A N 1
ATOM 608 C CA . SER A 1 87 ? -16.447 35.026 -61.818 1.00 35.23 87 SER A CA 1
ATOM 609 C C . SER A 1 87 ? -17.075 34.966 -63.187 1.00 34.93 87 SER A C 1
ATOM 610 O O . SER A 1 87 ? -16.507 35.480 -64.136 1.00 34.30 87 SER A O 1
ATOM 613 N N . THR A 1 88 ? -18.215 34.303 -63.318 1.00 34.06 88 THR A N 1
ATOM 614 C CA . THR A 1 88 ? -18.776 34.094 -64.650 1.00 35.65 88 THR A CA 1
ATOM 615 C C . THR A 1 88 ? -20.194 34.620 -64.765 1.00 33.05 88 THR A C 1
ATOM 616 O O . THR A 1 88 ? -21.004 34.435 -63.849 1.00 32.85 88 THR A O 1
ATOM 620 N N . GLN A 1 89 ? -20.465 35.285 -65.890 1.00 37.55 89 GLN A N 1
ATOM 621 C CA . GLN A 1 89 ? -21.776 35.834 -66.220 1.00 39.66 89 GLN A CA 1
ATOM 622 C C . GLN A 1 89 ? -22.530 34.937 -67.190 1.00 34.82 89 GLN A C 1
ATOM 623 O O . GLN A 1 89 ? -21.981 34.474 -68.173 1.00 34.71 89 GLN A O 1
ATOM 629 N N . TYR A 1 90 ? -23.801 34.701 -66.915 1.00 33.34 90 TYR A N 1
ATOM 630 C CA . TYR A 1 90 ? -24.600 33.862 -67.777 1.00 33.32 90 TYR A CA 1
ATOM 631 C C . TYR A 1 90 ? -25.881 34.605 -68.165 1.00 36.31 90 TYR A C 1
ATOM 632 O O . TYR A 1 90 ? -26.416 35.428 -67.397 1.00 34.13 90 TYR A O 1
ATOM 641 N N . THR A 1 91 ? -26.368 34.312 -69.363 1.00 34.28 91 THR A N 1
ATOM 642 C CA . THR A 1 91 ? -27.527 35.009 -69.882 1.00 34.94 91 THR A CA 1
ATOM 643 C C . THR A 1 91 ? -28.624 34.005 -70.220 1.00 34.78 91 THR A C 1
ATOM 644 O O . THR A 1 91 ? -28.357 32.997 -70.874 1.00 34.74 91 THR A O 1
ATOM 648 N N . GLN A 1 92 ? -29.841 34.264 -69.748 1.00 34.77 92 GLN A N 1
ATOM 649 C CA . GLN A 1 92 ? -31.006 33.483 -70.156 1.00 34.87 92 GLN A CA 1
ATOM 650 C C . GLN A 1 92 ? -31.252 33.692 -71.655 1.00 35.95 92 GLN A C 1
ATOM 651 O O . GLN A 1 92 ? -31.398 34.824 -72.099 1.00 36.79 92 GLN A O 1
ATOM 657 N N . ILE A 1 93 ? -31.296 32.622 -72.436 1.00 36.07 93 ILE A N 1
ATOM 658 C CA . ILE A 1 93 ? -31.568 32.802 -73.855 1.00 37.22 93 ILE A CA 1
ATOM 659 C C . ILE A 1 93 ? -32.835 32.077 -74.269 1.00 37.59 93 ILE A C 1
ATOM 660 O O . ILE A 1 93 ? -33.258 32.174 -75.404 1.00 38.65 93 ILE A O 1
ATOM 665 N N . ASN A 1 94 ? -33.443 31.361 -73.332 1.00 36.82 94 ASN A N 1
ATOM 666 C CA . ASN A 1 94 ? -34.766 30.781 -73.557 1.00 37.22 94 ASN A CA 1
ATOM 667 C C . ASN A 1 94 ? -35.401 30.407 -72.230 1.00 36.35 94 ASN A C 1
ATOM 668 O O . ASN A 1 94 ? -34.717 30.336 -71.183 1.00 35.39 94 ASN A O 1
ATOM 673 N N . ARG A 1 95 ? -36.706 30.165 -72.267 1.00 36.83 95 ARG A N 1
ATOM 674 C CA . ARG A 1 95 ? -37.426 29.765 -71.064 1.00 38.65 95 ARG A CA 1
ATOM 675 C C . ARG A 1 95 ? -38.827 29.267 -71.370 1.00 40.76 95 ARG A C 1
ATOM 676 O O . ARG A 1 95 ? -39.369 29.495 -72.460 1.00 38.68 95 ARG A O 1
ATOM 684 N N . MET A 1 96 ? -39.377 28.546 -70.401 1.00 43.52 96 MET A N 1
ATOM 685 C CA . MET A 1 96 ? -40.771 28.159 -70.404 1.00 43.25 96 MET A CA 1
ATOM 686 C C . MET A 1 96 ? -41.385 28.550 -69.059 1.00 43.80 96 MET A C 1
ATOM 687 O O . MET A 1 96 ? -40.721 28.613 -68.019 1.00 39.55 96 MET A O 1
ATOM 692 N N . THR A 1 97 ? -42.680 28.789 -69.105 1.00 40.28 97 THR A N 1
ATOM 693 C CA . THR A 1 97 ? -43.349 29.585 -68.112 1.00 38.65 97 THR A CA 1
ATOM 694 C C . THR A 1 97 ? -44.733 29.009 -67.941 1.00 40.83 97 THR A C 1
ATOM 695 O O . THR A 1 97 ? -45.331 28.529 -68.905 1.00 40.13 97 THR A O 1
ATOM 699 N N . THR A 1 98 ? -45.216 29.017 -66.703 1.00 37.47 98 THR A N 1
ATOM 700 C CA . THR A 1 98 ? -46.409 28.277 -66.349 1.00 37.91 98 THR A CA 1
ATOM 701 C C . THR A 1 98 ? -47.366 29.215 -65.628 1.00 38.69 98 THR A C 1
ATOM 702 O O . THR A 1 98 ? -46.919 30.175 -65.001 1.00 39.10 98 THR A O 1
ATOM 706 N N . GLY A 1 99 ? -48.671 28.965 -65.733 1.00 39.46 99 GLY A N 1
ATOM 707 C CA . GLY A 1 99 ? -49.676 29.803 -65.094 1.00 40.24 99 GLY A CA 1
ATOM 708 C C . GLY A 1 99 ? -49.461 29.969 -63.589 1.00 41.05 99 GLY A C 1
ATOM 709 O O . GLY A 1 99 ? -49.848 30.975 -62.985 1.00 40.30 99 GLY A O 1
ATOM 710 N N . ASN A 1 100 ? -48.831 28.973 -62.983 1.00 38.37 100 ASN A N 1
ATOM 711 C CA . ASN A 1 100 ? -48.482 29.024 -61.577 1.00 37.61 100 ASN A CA 1
ATOM 712 C C . ASN A 1 100 ? -47.165 29.797 -61.314 1.00 36.81 100 ASN A C 1
ATOM 713 O O . ASN A 1 100 ? -46.639 29.747 -60.190 1.00 36.11 100 ASN A O 1
ATOM 718 N N . ASP A 1 101 ? -46.654 30.480 -62.355 1.00 40.27 101 ASP A N 1
ATOM 719 C CA . ASP A 1 101 ? -45.547 31.455 -62.250 1.00 38.91 101 ASP A CA 1
ATOM 720 C C . ASP A 1 101 ? -44.195 30.743 -62.249 1.00 36.95 101 ASP A C 1
ATOM 721 O O . ASP A 1 101 ? -43.162 31.311 -61.878 1.00 35.97 101 ASP A O 1
ATOM 726 N N . PHE A 1 102 ? -44.197 29.494 -62.698 1.00 35.20 102 PHE A N 1
ATOM 727 C CA . PHE A 1 102 ? -42.967 28.734 -62.743 1.00 34.28 102 PHE A CA 1
ATOM 728 C C . PHE A 1 102 ? -42.153 29.144 -63.971 1.00 34.40 102 PHE A C 1
ATOM 729 O O . PHE A 1 102 ? -42.715 29.437 -65.032 1.00 35.24 102 PHE A O 1
ATOM 737 N N . SER A 1 103 ? -40.828 29.158 -63.822 1.00 33.66 103 SER A N 1
ATOM 738 C CA . SER A 1 103 ? -39.945 29.456 -64.937 1.00 33.77 103 SER A CA 1
ATOM 739 C C . SER A 1 103 ? -38.709 28.565 -64.953 1.00 33.03 103 SER A C 1
ATOM 740 O O . SER A 1 103 ? -37.926 28.568 -64.012 1.00 32.34 103 SER A O 1
ATOM 743 N N . ILE A 1 104 ? -38.554 27.802 -66.034 1.00 35.08 104 ILE A N 1
ATOM 744 C CA . ILE A 1 104 ? -37.332 27.047 -66.306 1.00 32.90 104 ILE A CA 1
ATOM 745 C C . ILE A 1 104 ? -36.570 27.751 -67.425 1.00 33.33 104 ILE A C 1
ATOM 746 O O . ILE A 1 104 ? -37.113 28.057 -68.500 1.00 34.10 104 ILE A O 1
ATOM 751 N N . GLN A 1 105 ? -35.307 28.025 -67.134 1.00 32.76 105 GLN A N 1
ATOM 752 C CA . GLN A 1 105 ? -34.469 28.874 -67.950 1.00 33.08 105 GLN A CA 1
ATOM 753 C C . GLN A 1 105 ? -33.349 28.084 -68.614 1.00 33.05 105 GLN A C 1
ATOM 754 O O . GLN A 1 105 ? -32.773 27.163 -68.010 1.00 32.52 105 GLN A O 1
ATOM 760 N N . ARG A 1 106 ? -33.045 28.456 -69.860 1.00 33.76 106 ARG A N 1
ATOM 761 C CA . ARG A 1 106 ? -31.856 27.979 -70.541 1.00 33.89 106 ARG A CA 1
ATOM 762 C C . ARG A 1 106 ? -30.852 29.121 -70.591 1.00 33.89 106 ARG A C 1
ATOM 763 O O . ARG A 1 106 ? -31.126 30.174 -71.178 1.00 34.50 106 ARG A O 1
ATOM 771 N N . LEU A 1 107 ? -29.682 28.908 -70.010 1.00 33.35 107 LEU A N 1
ATOM 772 C CA . LEU A 1 107 ? -28.641 29.915 -70.027 1.00 33.42 107 LEU A CA 1
ATOM 773 C C . LEU A 1 107 ? -27.769 29.755 -71.273 1.00 34.11 107 LEU A C 1
ATOM 774 O O . LEU A 1 107 ? -27.662 28.661 -71.824 1.00 34.33 107 LEU A O 1
ATOM 779 N N . ASN A 1 108 ? -27.146 30.841 -71.716 1.00 34.58 10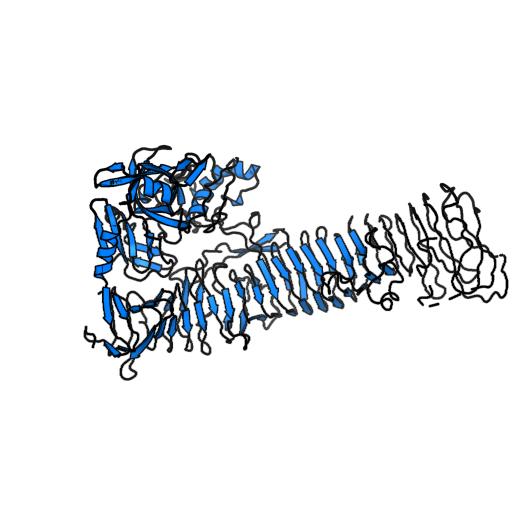8 ASN A N 1
ATOM 780 C CA . ASN A 1 108 ? -26.321 30.819 -72.932 1.00 36.08 108 ASN A CA 1
ATOM 781 C C . ASN A 1 108 ? -25.113 29.846 -72.884 1.00 35.20 108 ASN A C 1
ATOM 782 O O . ASN A 1 108 ? -24.694 29.361 -73.930 1.00 35.92 108 ASN A O 1
ATOM 787 N N . LYS A 1 109 ? -24.583 29.568 -71.685 1.00 37.65 109 LYS A N 1
ATOM 788 C CA . LYS A 1 109 ? -23.439 28.648 -71.516 1.00 37.72 109 LYS A CA 1
ATOM 789 C C . LYS A 1 109 ? -23.592 27.706 -70.323 1.00 36.44 109 LYS A C 1
ATOM 790 O O . LYS A 1 109 ? -24.403 27.953 -69.442 1.00 33.74 109 LYS A O 1
ATOM 796 N N . TYR A 1 110 ? -22.820 26.621 -70.308 1.00 33.68 110 TYR A N 1
ATOM 797 C CA . TYR A 1 110 ? -22.886 25.666 -69.203 1.00 33.13 110 TYR A CA 1
ATOM 798 C C . TYR A 1 110 ? -22.317 26.297 -67.939 1.00 32.51 110 TYR A C 1
ATOM 799 O O . TYR A 1 110 ? -21.232 26.882 -67.967 1.00 32.72 110 TYR A O 1
ATOM 808 N N . VAL A 1 111 ? -23.030 26.162 -66.829 1.00 31.87 111 VAL A N 1
ATOM 809 C CA . VAL A 1 111 ? -22.529 26.703 -65.574 1.00 31.41 111 VAL A CA 1
ATOM 810 C C . VAL A 1 111 ? -21.375 25.879 -65.006 1.00 31.51 111 VAL A C 1
ATOM 811 O O . VAL A 1 111 ? -21.496 24.681 -64.742 1.00 31.56 111 VAL A O 1
ATOM 815 N N . VAL A 1 112 ? -20.255 26.544 -64.796 1.00 31.68 112 VAL A N 1
ATOM 816 C CA . VAL A 1 112 ? -19.060 25.861 -64.349 1.00 31.96 112 VAL A CA 1
ATOM 817 C C . VAL A 1 112 ? -18.988 25.793 -62.807 1.00 31.54 112 VAL A C 1
ATOM 818 O O . VAL A 1 112 ? -18.437 24.842 -62.260 1.00 31.75 112 VAL A O 1
ATOM 822 N N . GLU A 1 113 ? -19.581 26.765 -62.118 1.00 31.09 113 GLU A N 1
ATOM 823 C CA . GLU A 1 113 ? -19.367 26.926 -60.654 1.00 30.85 113 GLU A CA 1
ATOM 824 C C . GLU A 1 113 ? -20.107 25.952 -59.744 1.00 30.54 113 GLU A C 1
ATOM 825 O O . GLU A 1 113 ? -19.632 25.661 -58.653 1.00 30.60 113 GLU A O 1
ATOM 831 N N . THR A 1 114 ? -21.280 25.478 -60.156 1.00 31.50 114 THR A N 1
ATOM 832 C CA . THR A 1 114 ? -22.070 24.597 -59.300 1.00 32.70 114 THR A CA 1
ATOM 833 C C . THR A 1 114 ? -22.690 23.488 -60.114 1.00 35.45 114 THR A C 1
ATOM 834 O O . THR A 1 114 ? -22.925 23.654 -61.313 1.00 36.90 114 THR A O 1
ATOM 838 N N . ARG A 1 115 ? -22.941 22.343 -59.486 1.00 31.03 115 ARG A N 1
ATOM 839 C CA . ARG A 1 115 ? -23.587 21.251 -60.205 1.00 33.19 115 ARG A CA 1
ATOM 840 C C . ARG A 1 115 ? -25.108 21.398 -60.153 1.00 34.21 115 ARG A C 1
ATOM 841 O O . ARG A 1 115 ? -25.835 20.613 -60.775 1.00 31.34 115 ARG A O 1
ATOM 849 N N . GLY A 1 116 ? -25.574 22.419 -59.439 1.00 29.86 116 GLY A N 1
ATOM 850 C CA . GLY A 1 116 ? -26.984 22.777 -59.423 1.00 29.61 116 GLY A CA 1
ATOM 851 C C . GLY A 1 116 ? -27.767 22.131 -58.292 1.00 29.54 116 GLY A C 1
ATOM 852 O O . GLY A 1 116 ? -27.275 21.222 -57.631 1.00 30.54 116 GLY A O 1
ATOM 853 N N . ALA A 1 117 ? -28.991 22.588 -58.059 1.00 30.88 117 ALA A N 1
ATOM 854 C CA . ALA A 1 117 ? -29.772 22.027 -56.958 1.00 31.87 117 ALA A CA 1
ATOM 855 C C . ALA A 1 117 ? -30.443 20.726 -57.396 1.00 31.18 117 ALA A C 1
ATOM 856 O O . ALA A 1 117 ? -30.696 20.530 -58.587 1.00 29.98 117 ALA A O 1
ATOM 858 N N . ASP A 1 118 ? -30.712 19.841 -56.433 1.00 29.99 118 ASP A N 1
ATOM 859 C CA . ASP A 1 118 ? -31.450 18.605 -56.690 1.00 30.52 118 ASP A CA 1
ATOM 860 C C . ASP A 1 118 ? -32.910 18.933 -57.012 1.00 30.49 118 ASP A C 1
ATOM 861 O O . ASP A 1 118 ? -33.540 19.702 -56.306 1.00 30.20 118 ASP A O 1
ATOM 866 N N . THR A 1 119 ? -33.437 18.333 -58.072 1.00 30.93 119 THR A N 1
ATOM 867 C CA . THR A 1 119 ? -34.785 18.622 -58.567 1.00 33.43 119 THR A CA 1
ATOM 868 C C . THR A 1 119 ? -35.770 17.466 -58.384 1.00 35.06 119 THR A C 1
ATOM 869 O O . THR A 1 119 ? -36.678 17.300 -59.191 1.00 32.63 119 THR A O 1
ATOM 873 N N . SER A 1 120 ? -35.601 16.668 -57.337 1.00 37.18 120 SER A N 1
ATOM 874 C CA . SER A 1 120 ? -36.471 15.510 -57.149 1.00 39.91 120 SER A CA 1
ATOM 875 C C . SER A 1 120 ? -37.736 15.781 -56.297 1.00 45.83 120 SER A C 1
ATOM 876 O O . SER A 1 120 ? -38.341 14.843 -55.768 1.00 43.80 120 SER A O 1
ATOM 879 N N . PHE A 1 121 ? -38.135 17.043 -56.147 1.00 41.35 121 PHE A N 1
ATOM 880 C CA . PHE A 1 121 ? -39.374 17.320 -55.428 1.00 39.85 121 PHE A CA 1
ATOM 881 C C . PHE A 1 121 ? -40.614 17.034 -56.286 1.00 40.25 121 PHE A C 1
ATOM 882 O O . PHE A 1 121 ? -40.744 17.537 -57.391 1.00 35.85 121 PHE A O 1
ATOM 890 N N . ASN A 1 122 ? -41.529 16.233 -55.753 1.00 37.05 122 ASN A N 1
ATOM 891 C CA . ASN A 1 122 ? -42.738 15.856 -56.485 1.00 38.61 122 ASN A CA 1
ATOM 892 C C . ASN A 1 122 ? -44.001 16.380 -55.824 1.00 38.47 122 ASN A C 1
ATOM 893 O O . ASN A 1 122 ? -44.578 15.718 -54.960 1.00 39.24 122 ASN A O 1
ATOM 898 N N . TYR A 1 123 ? -44.447 17.553 -56.259 1.00 35.47 123 TYR A N 1
ATOM 899 C CA . TYR A 1 123 ? -45.622 18.200 -55.683 1.00 38.40 123 TYR A CA 1
ATOM 900 C C . TYR A 1 123 ? -46.901 17.372 -55.801 1.00 41.55 123 TYR A C 1
ATOM 901 O O . TYR A 1 123 ? -47.875 17.647 -55.115 1.00 44.79 123 TYR A O 1
ATOM 910 N N . ASN A 1 124 ? -46.895 16.369 -56.673 1.00 46.98 124 ASN A N 1
ATOM 911 C CA . ASN A 1 124 ? -48.094 15.593 -56.965 1.00 46.98 124 ASN A CA 1
ATOM 912 C C . ASN A 1 124 ? -48.273 14.366 -56.090 1.00 49.75 124 ASN A C 1
ATOM 913 O O . ASN A 1 124 ? -49.199 13.581 -56.299 1.00 55.70 124 ASN A O 1
ATOM 918 N N . GLU A 1 125 ? -47.380 14.194 -55.124 1.00 47.40 125 GLU A N 1
ATOM 919 C CA . GLU A 1 125 ? -47.552 13.179 -54.094 1.00 47.27 125 GLU A CA 1
ATOM 920 C C . GLU A 1 125 ? -48.589 13.712 -53.143 1.00 46.61 125 GLU A C 1
ATOM 921 O O . GLU A 1 125 ? -48.739 14.927 -53.034 1.00 49.32 125 GLU A O 1
ATOM 927 N N . ASN A 1 126 ? -49.313 12.835 -52.456 1.00 51.78 126 ASN A N 1
ATOM 928 C CA . ASN A 1 126 ? -50.306 13.319 -51.497 1.00 52.69 126 ASN A CA 1
ATOM 929 C C . ASN A 1 126 ? -49.632 13.920 -50.259 1.00 47.32 126 ASN A C 1
ATOM 930 O O . ASN A 1 126 ? -48.447 13.679 -49.996 1.00 44.86 126 ASN A O 1
ATOM 935 N N . ASN A 1 127 ? -50.398 14.705 -49.512 1.00 46.03 127 ASN A N 1
ATOM 936 C CA . ASN A 1 127 ? -49.883 15.438 -48.365 1.00 46.49 127 ASN A CA 1
ATOM 937 C C . ASN A 1 127 ? -49.143 14.585 -47.335 1.00 47.70 127 ASN A C 1
ATOM 938 O O . ASN A 1 127 ? -48.070 14.981 -46.856 1.00 48.06 127 ASN A O 1
ATOM 943 N N . GLN A 1 128 ? -49.684 13.416 -47.011 1.00 41.16 128 GLN A N 1
ATOM 944 C CA . GLN A 1 128 ? -49.032 12.565 -46.024 1.00 44.87 128 GLN A CA 1
ATOM 945 C C . GLN A 1 128 ? -47.644 12.074 -46.498 1.00 40.54 128 GLN A C 1
ATOM 946 O O . GLN A 1 128 ? -46.708 11.999 -45.701 1.00 39.26 128 GLN A O 1
ATOM 952 N N . ASN A 1 129 ? -47.522 11.750 -47.785 1.00 50.17 129 ASN A N 1
ATOM 953 C CA . ASN A 1 129 ? -46.268 11.260 -48.345 1.00 52.83 129 ASN A CA 1
ATOM 954 C C . ASN A 1 129 ? -45.178 12.328 -48.298 1.00 50.40 129 ASN A C 1
ATOM 955 O O . ASN A 1 129 ? -44.025 12.049 -47.974 1.00 48.60 129 ASN A O 1
ATOM 960 N N . ILE A 1 130 ? -45.564 13.552 -48.621 1.00 41.99 130 ILE A N 1
ATOM 961 C CA . ILE A 1 130 ? -44.647 14.677 -48.597 1.00 39.57 130 ILE A CA 1
ATOM 962 C C . ILE A 1 130 ? -44.200 14.993 -47.157 1.00 39.38 130 ILE A C 1
ATOM 963 O O . ILE A 1 130 ? -43.027 15.299 -46.902 1.00 36.47 130 ILE A O 1
ATOM 968 N N . ILE A 1 131 ? -45.138 14.898 -46.223 1.00 39.80 131 ILE A N 1
ATOM 969 C CA . ILE A 1 131 ? -44.851 15.136 -44.820 1.00 39.60 131 ILE A CA 1
ATOM 970 C C . ILE A 1 131 ? -43.851 14.109 -44.299 1.00 42.87 131 ILE A C 1
ATOM 971 O O . ILE A 1 131 ? -42.867 14.471 -43.661 1.00 44.89 131 ILE A O 1
ATOM 976 N N . ASP A 1 132 ? -44.084 12.837 -44.605 1.00 46.12 132 ASP A N 1
ATOM 977 C CA . ASP A 1 132 ? -43.190 11.770 -44.172 1.00 44.12 132 ASP A CA 1
ATOM 978 C C . ASP A 1 132 ? -41.801 11.846 -44.841 1.00 41.46 132 ASP A C 1
ATOM 979 O O . ASP A 1 132 ? -40.800 11.516 -44.208 1.00 41.99 132 ASP A O 1
ATOM 984 N N . ARG A 1 133 ? -41.735 12.309 -46.093 1.00 39.69 133 ARG A N 1
ATOM 985 C CA . ARG A 1 133 ? -40.459 12.400 -46.802 1.00 41.80 133 ARG A CA 1
ATOM 986 C C . ARG A 1 133 ? -39.632 13.619 -46.381 1.00 41.77 133 ARG A C 1
ATOM 987 O O . ARG A 1 133 ? -38.404 13.559 -46.332 1.00 41.46 133 ARG A O 1
ATOM 995 N N . TYR A 1 134 ? -40.297 14.726 -46.073 1.00 37.91 134 TYR A N 1
ATOM 996 C CA . TYR A 1 134 ? -39.577 15.959 -45.795 1.00 35.88 134 TYR A CA 1
ATOM 997 C C . TYR A 1 134 ? -39.832 16.548 -44.410 1.00 37.44 134 TYR A C 1
ATOM 998 O O . TYR A 1 134 ? -39.351 17.644 -44.099 1.00 37.83 134 TYR A O 1
ATOM 1007 N N . GLY A 1 135 ? -40.580 15.831 -43.577 1.00 46.22 135 GLY A N 1
ATOM 1008 C CA . GLY A 1 135 ? -40.866 16.301 -42.231 1.00 48.71 135 GLY A CA 1
ATOM 1009 C C . GLY A 1 135 ? -39.703 16.208 -41.269 1.00 50.73 135 GLY A C 1
ATOM 1010 O O . GLY A 1 135 ? -38.851 15.323 -41.374 1.00 49.91 135 GLY A O 1
ATOM 1011 N N . VAL A 1 136 ? -39.666 17.145 -40.330 1.00 46.46 136 VAL A N 1
ATOM 1012 C CA . VAL A 1 136 ? -38.582 17.241 -39.362 1.00 48.55 136 VAL A CA 1
ATOM 1013 C C . VAL A 1 136 ? -39.148 17.099 -37.954 1.00 57.04 136 VAL A C 1
ATOM 1014 O O . VAL A 1 136 ? -40.197 17.675 -37.638 1.00 52.25 136 VAL A O 1
ATOM 1018 N N . ASP A 1 137 ? -38.478 16.318 -37.111 1.00 67.68 137 ASP A N 1
ATOM 1019 C CA . ASP A 1 137 ? -38.932 16.171 -35.728 1.00 67.52 137 ASP A CA 1
ATOM 1020 C C . ASP A 1 137 ? -38.594 17.427 -34.945 1.00 68.38 137 ASP A C 1
ATOM 1021 O O . ASP A 1 137 ? -37.456 17.887 -34.967 1.00 70.09 137 ASP A O 1
ATOM 1026 N N . VAL A 1 138 ? -39.581 17.990 -34.259 1.00 68.63 138 VAL A N 1
ATOM 1027 C CA . VAL A 1 138 ? -39.332 19.173 -33.446 1.00 71.71 138 VAL A CA 1
ATOM 1028 C C . VAL A 1 138 ? -39.717 18.897 -31.990 1.00 81.19 138 VAL A C 1
ATOM 1029 O O . VAL A 1 138 ? -39.718 19.792 -31.144 1.00 83.53 138 VAL A O 1
ATOM 1033 N N . GLY A 1 139 ? -40.027 17.639 -31.693 1.00 68.29 139 GLY A N 1
ATOM 1034 C CA . GLY A 1 139 ? -40.361 17.253 -30.336 1.00 73.65 139 GLY A CA 1
ATOM 1035 C C . GLY A 1 139 ? -41.348 16.106 -30.228 1.00 80.11 139 GLY A C 1
ATOM 1036 O O . GLY A 1 139 ? -42.461 16.181 -30.752 1.00 77.56 139 GLY A O 1
ATOM 1037 N N . ASN A 1 140 ? -40.924 15.045 -29.544 1.00 107.19 140 ASN A N 1
ATOM 1038 C CA . ASN A 1 140 ? -41.770 13.896 -29.214 1.00 110.91 140 ASN A CA 1
ATOM 1039 C C . ASN A 1 140 ? -42.319 13.140 -30.427 1.00 106.69 140 ASN A C 1
ATOM 1040 O O . ASN A 1 140 ? -43.241 12.338 -30.295 1.00 108.35 140 ASN A O 1
ATOM 1045 N N . GLY A 1 141 ? -41.746 13.386 -31.601 1.00 93.54 141 GLY A N 1
ATOM 1046 C CA . GLY A 1 141 ? -42.190 12.723 -32.817 1.00 91.45 141 GLY A CA 1
ATOM 1047 C C . GLY A 1 141 ? -43.056 13.611 -33.691 1.00 85.86 141 GLY A C 1
ATOM 1048 O O . GLY A 1 141 ? -43.582 13.174 -34.717 1.00 81.03 141 GLY A O 1
ATOM 1049 N N . LYS A 1 142 ? -43.206 14.865 -33.278 1.00 73.51 142 LYS A N 1
ATOM 1050 C CA . LYS A 1 142 ? -44.000 15.841 -34.013 1.00 69.38 142 LYS A CA 1
ATOM 1051 C C . LYS A 1 142 ? -43.231 16.327 -35.228 1.00 63.23 142 LYS A C 1
ATOM 1052 O O . LYS A 1 142 ? -42.183 16.955 -35.092 1.00 63.56 142 LYS A O 1
ATOM 1058 N N . LYS A 1 143 ? -43.767 16.028 -36.407 1.00 70.07 143 LYS A N 1
ATOM 1059 C CA . LYS A 1 143 ? -43.161 16.416 -37.673 1.00 68.44 143 LYS A CA 1
ATOM 1060 C C . LYS A 1 143 ? -43.674 17.761 -38.194 1.00 64.87 143 LYS A C 1
ATOM 1061 O O . LYS A 1 143 ? -44.874 18.022 -38.213 1.00 65.43 143 LYS A O 1
ATOM 1067 N N . GLU A 1 144 ? -42.736 18.607 -38.598 1.00 54.92 144 GLU A N 1
ATOM 1068 C CA . GLU A 1 144 ? -43.014 19.826 -39.344 1.00 52.50 144 GLU A CA 1
ATOM 1069 C C . GLU A 1 144 ? -42.056 19.873 -40.539 1.00 44.86 144 GLU A C 1
ATOM 1070 O O . GLU A 1 144 ? -40.920 19.405 -40.441 1.00 47.64 144 GLU A O 1
ATOM 1076 N N . ILE A 1 145 ? -42.504 20.414 -41.668 1.00 38.94 145 ILE A N 1
ATOM 1077 C CA . ILE A 1 145 ? -41.604 20.585 -42.805 1.00 38.84 145 ILE A CA 1
ATOM 1078 C C . ILE A 1 145 ? -40.886 21.918 -42.625 1.00 39.75 145 ILE A C 1
ATOM 1079 O O . ILE A 1 145 ? -41.503 22.995 -42.716 1.00 33.39 145 ILE A O 1
ATOM 1084 N N . ILE A 1 146 ? -39.591 21.816 -42.332 1.00 37.36 146 ILE A N 1
ATOM 1085 C CA . ILE A 1 146 ? -38.727 22.953 -42.086 1.00 38.81 146 ILE A CA 1
ATOM 1086 C C . ILE A 1 146 ? -37.809 23.107 -43.279 1.00 34.66 146 ILE A C 1
ATOM 1087 O O . ILE A 1 146 ? -37.419 22.117 -43.899 1.00 34.17 146 ILE A O 1
ATOM 1092 N N . GLY A 1 147 ? -37.464 24.338 -43.621 1.00 33.13 147 GLY A N 1
ATOM 1093 C CA . GLY A 1 147 ? -36.564 24.537 -44.726 1.00 30.77 147 GLY A CA 1
ATOM 1094 C C . GLY A 1 147 ? -35.875 25.874 -44.693 1.00 31.39 147 GLY A C 1
ATOM 1095 O O . GLY A 1 147 ? -36.112 26.682 -43.800 1.00 31.57 147 GLY A O 1
ATOM 1096 N N . PHE A 1 148 ? -35.027 26.094 -45.693 1.00 31.67 148 PHE A N 1
ATOM 1097 C CA . PHE A 1 148 ? -34.199 27.277 -45.786 1.00 28.60 148 PHE A CA 1
ATOM 1098 C C . PHE A 1 148 ? -34.417 27.951 -47.118 1.00 30.39 148 PHE A C 1
ATOM 1099 O O . PHE A 1 148 ? -34.635 27.294 -48.139 1.00 27.35 148 PHE A O 1
ATOM 1107 N N . ARG A 1 149 ? -34.298 29.268 -47.119 1.00 35.36 149 ARG A N 1
ATOM 1108 C CA . ARG A 1 149 ? -34.358 30.013 -48.356 1.00 33.26 149 ARG A CA 1
ATOM 1109 C C . ARG A 1 149 ? -33.290 31.072 -48.334 1.00 30.61 149 ARG A C 1
ATOM 1110 O O . ARG A 1 149 ? -33.035 31.684 -47.315 1.00 30.77 149 ARG A O 1
ATOM 1118 N N . VAL A 1 150 ? -32.689 31.312 -49.480 1.00 30.45 150 VAL A N 1
ATOM 1119 C CA . VAL A 1 150 ? -31.592 32.238 -49.567 1.00 29.66 150 VAL A CA 1
ATOM 1120 C C . VAL A 1 150 ? -31.855 33.242 -50.687 1.00 30.99 150 VAL A C 1
ATOM 1121 O O . VAL A 1 150 ? -32.258 32.852 -51.796 1.00 30.00 150 VAL A O 1
ATOM 1125 N N . GLY A 1 151 ? -31.667 34.527 -50.402 1.00 25.87 151 GLY A N 1
ATOM 1126 C CA . GLY A 1 151 ? -31.786 35.543 -51.438 1.00 25.87 151 GLY A CA 1
ATOM 1127 C C . GLY A 1 151 ? -31.234 36.892 -50.995 1.00 26.39 151 GLY A C 1
ATOM 1128 O O . GLY A 1 151 ? -30.733 37.027 -49.865 1.00 26.71 151 GLY A O 1
ATOM 1129 N N . SER A 1 152 ? -31.326 37.898 -51.871 1.00 26.57 152 SER A N 1
ATOM 1130 C CA . SER A 1 152 ? -30.802 39.213 -51.524 1.00 27.77 152 SER A CA 1
ATOM 1131 C C . SER A 1 152 ? -31.705 40.363 -51.952 1.00 31.79 152 SER A C 1
ATOM 1132 O O . SER A 1 152 ? -31.272 41.265 -52.683 1.00 31.50 152 SER A O 1
ATOM 1135 N N . GLY A 1 153 ? -32.960 40.341 -51.493 1.00 28.48 153 GLY A N 1
ATOM 1136 C CA . GLY A 1 153 ? -33.870 41.453 -51.711 1.00 32.24 153 GLY A CA 1
ATOM 1137 C C . GLY A 1 153 ? -33.417 42.758 -51.068 1.00 31.17 153 GLY A C 1
ATOM 1138 O O . GLY A 1 153 ? -32.299 42.868 -50.597 1.00 30.44 153 GLY A O 1
ATOM 1139 N N . ASN A 1 154 ? -34.288 43.760 -51.069 1.00 43.91 154 ASN A N 1
ATOM 1140 C CA . ASN A 1 154 ? -34.011 45.023 -50.406 1.00 42.00 154 ASN A CA 1
ATOM 1141 C C . ASN A 1 154 ? -33.738 44.739 -48.943 1.00 43.94 154 ASN A C 1
ATOM 1142 O O . ASN A 1 154 ? -34.582 44.181 -48.239 1.00 44.14 154 ASN A O 1
ATOM 1147 N N . THR A 1 155 ? -32.549 45.107 -48.488 1.00 35.43 155 THR A N 1
ATOM 1148 C CA . THR A 1 155 ? -32.028 44.519 -47.271 1.00 34.73 155 THR A CA 1
ATOM 1149 C C . THR A 1 155 ? -32.118 45.458 -46.083 1.00 35.89 155 THR A C 1
ATOM 1150 O O . THR A 1 155 ? -31.776 46.634 -46.165 1.00 35.91 155 THR A O 1
ATOM 1154 N N . THR A 1 156 ? -32.588 44.911 -44.972 1.00 37.10 156 THR A N 1
ATOM 1155 C CA . THR A 1 156 ? -32.817 45.685 -43.760 1.00 38.01 156 THR A CA 1
ATOM 1156 C C . THR A 1 156 ? -32.452 44.857 -42.548 1.00 37.59 156 THR A C 1
ATOM 1157 O O . THR A 1 156 ? -32.732 43.654 -42.513 1.00 36.69 156 THR A O 1
ATOM 1161 N N . PHE A 1 157 ? -31.838 45.513 -41.565 1.00 35.65 157 PHE A N 1
ATOM 1162 C CA . PHE A 1 157 ? -31.468 44.896 -40.289 1.00 40.44 157 PHE A CA 1
ATOM 1163 C C . PHE A 1 157 ? -32.144 45.658 -39.151 1.00 38.32 157 PHE A C 1
ATOM 1164 O O . PHE A 1 157 ? -31.690 46.738 -38.798 1.00 40.59 157 PHE A O 1
ATOM 1172 N N . SER A 1 158 ? -33.214 45.092 -38.589 1.00 39.92 158 SER A N 1
ATOM 1173 C CA . SER A 1 158 ? -34.025 45.746 -37.547 1.00 40.91 158 SER A CA 1
ATOM 1174 C C . SER A 1 158 ? -34.122 47.249 -37.726 1.00 43.89 158 SER A C 1
ATOM 1175 O O . SER A 1 158 ? -33.639 48.013 -36.886 1.00 48.56 158 SER A O 1
ATOM 1178 N N . GLY A 1 159 ? -34.694 47.677 -38.840 1.00 43.20 159 GLY A N 1
ATOM 1179 C CA . GLY A 1 159 ? -34.921 49.093 -39.038 1.00 50.67 159 GLY A CA 1
ATOM 1180 C C . GLY A 1 159 ? -33.708 49.876 -39.491 1.00 52.44 159 GLY A C 1
ATOM 1181 O O . GLY A 1 159 ? -33.768 51.093 -39.615 1.00 56.47 159 GLY A O 1
ATOM 1182 N N . ILE A 1 160 ? -32.596 49.190 -39.722 1.00 41.65 160 ILE A N 1
ATOM 1183 C CA . ILE A 1 160 ? -31.481 49.814 -40.430 1.00 40.12 160 ILE A CA 1
ATOM 1184 C C . ILE A 1 160 ? -31.658 49.514 -41.916 1.00 42.13 160 ILE A C 1
ATOM 1185 O O . ILE A 1 160 ? -31.615 48.356 -42.336 1.00 37.52 160 ILE A O 1
ATOM 1190 N N . LYS A 1 161 ? -31.899 50.562 -42.695 1.00 49.94 161 LYS A N 1
ATOM 1191 C CA . LYS A 1 161 ? -32.141 50.413 -44.121 1.00 45.69 161 LYS A CA 1
ATOM 1192 C C . LYS A 1 161 ? -30.856 50.622 -44.903 1.00 49.92 161 LYS A C 1
ATOM 1193 O O . LYS A 1 161 ? -30.310 51.725 -44.946 1.00 52.84 161 LYS A O 1
ATOM 1199 N N . THR A 1 162 ? -30.381 49.545 -45.514 1.00 43.15 162 THR A N 1
ATOM 1200 C CA . THR A 1 162 ? -29.202 49.585 -46.372 1.00 44.32 162 THR A CA 1
ATOM 1201 C C . THR A 1 162 ? -29.531 50.165 -47.738 1.00 42.27 162 THR A C 1
ATOM 1202 O O . THR A 1 162 ? -28.660 50.706 -48.418 1.00 45.66 162 THR A O 1
ATOM 1206 N N . SER A 1 163 ? -30.798 50.033 -48.122 1.00 49.25 163 SER A N 1
ATOM 1207 C CA . SER A 1 163 ? -31.280 50.394 -49.449 1.00 50.55 163 SER A CA 1
ATOM 1208 C C . SER A 1 163 ? -30.527 49.622 -50.521 1.00 50.03 163 SER A C 1
ATOM 1209 O O . SER A 1 163 ? -30.407 50.074 -51.661 1.00 45.18 163 SER A O 1
ATOM 1212 N N . GLN A 1 164 ? -30.029 48.448 -50.154 1.00 43.34 164 GLN A N 1
ATOM 1213 C CA . GLN A 1 164 ? -29.279 47.638 -51.096 1.00 42.37 164 GLN A CA 1
ATOM 1214 C C . GLN A 1 164 ? -30.112 46.460 -51.579 1.00 40.37 164 GLN A C 1
ATOM 1215 O O . GLN A 1 164 ? -30.628 45.688 -50.774 1.00 42.73 164 GLN A O 1
ATOM 1221 N N . THR A 1 165 ? -30.239 46.319 -52.895 1.00 39.01 165 THR A N 1
ATOM 1222 C CA . THR A 1 165 ? -30.906 45.149 -53.454 1.00 38.33 165 THR A CA 1
ATOM 1223 C C . THR A 1 165 ? -29.959 44.428 -54.406 1.00 36.16 165 THR A C 1
ATOM 1224 O O . THR A 1 165 ? -29.134 45.064 -55.069 1.00 34.48 165 THR A O 1
ATOM 1228 N N . TYR A 1 166 ? -30.055 43.099 -54.430 1.00 35.46 166 TYR A N 1
ATOM 1229 C CA . TYR A 1 166 ? -29.280 42.256 -55.339 1.00 34.22 166 TYR A CA 1
ATOM 1230 C C . TYR A 1 166 ? -27.753 42.306 -55.117 1.00 33.47 166 TYR A C 1
ATOM 1231 O O . TYR A 1 166 ? -26.986 41.936 -56.012 1.00 35.40 166 TYR A O 1
ATOM 1240 N N . GLN A 1 167 ? -27.329 42.738 -53.928 1.00 38.40 167 GLN A N 1
ATOM 1241 C CA . GLN A 1 167 ? -25.926 42.630 -53.489 1.00 41.49 167 GLN A CA 1
ATOM 1242 C C . GLN A 1 167 ? -25.553 41.212 -53.055 1.00 38.57 167 GLN A C 1
ATOM 1243 O O . GLN A 1 167 ? -26.159 40.647 -52.152 1.00 36.06 167 GLN A O 1
ATOM 1249 N N . ALA A 1 168 ? -24.531 40.661 -53.689 1.00 29.72 168 ALA A N 1
ATOM 1250 C CA . ALA A 1 168 ? -24.047 39.318 -53.391 1.00 30.17 168 ALA A CA 1
ATOM 1251 C C . ALA A 1 168 ? -23.504 39.215 -51.962 1.00 31.45 168 ALA A C 1
ATOM 1252 O O . ALA A 1 168 ? -23.734 38.208 -51.271 1.00 30.83 168 ALA A O 1
ATOM 1254 N N . ASP A 1 169 ? -22.780 40.245 -51.517 1.00 33.19 169 ASP A N 1
ATOM 1255 C CA . ASP A 1 169 ? -22.304 40.287 -50.128 1.00 32.10 169 ASP A CA 1
ATOM 1256 C C . ASP A 1 169 ? -23.470 40.121 -49.128 1.00 29.46 169 ASP A C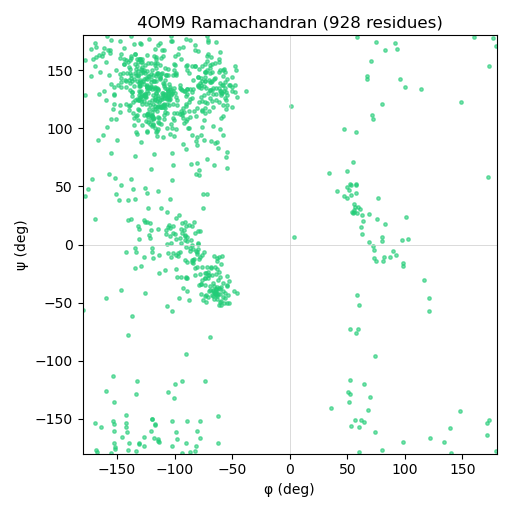 1
ATOM 1257 O O . ASP A 1 169 ? -23.323 39.537 -48.053 1.00 31.17 169 ASP A O 1
ATOM 1262 N N . LEU A 1 170 ? -24.631 40.652 -49.482 1.00 32.75 170 LEU A N 1
ATOM 1263 C CA . LEU A 1 170 ? -25.760 40.671 -48.553 1.00 33.30 170 LEU A CA 1
ATOM 1264 C C . LEU A 1 170 ? -26.687 39.476 -48.714 1.00 30.53 170 LEU A C 1
ATOM 1265 O O . LEU A 1 170 ? -27.776 39.446 -48.150 1.00 31.50 170 LEU A O 1
ATOM 1270 N N . LEU A 1 171 ? -26.268 38.493 -49.495 1.00 27.16 171 LEU A N 1
ATOM 1271 C CA . LEU A 1 171 ? -27.049 37.273 -49.620 1.00 27.70 171 LEU A CA 1
ATOM 1272 C C . LEU A 1 171 ? -27.394 36.737 -48.229 1.00 26.70 171 LEU A C 1
ATOM 1273 O O . LEU A 1 171 ? -26.509 36.401 -47.448 1.00 26.81 171 LEU A O 1
ATOM 1278 N N . SER A 1 172 ? -28.682 36.658 -47.922 1.00 28.61 172 SER A N 1
ATOM 1279 C CA . SER A 1 172 ? -29.127 36.323 -46.564 1.00 30.22 172 SER A CA 1
ATOM 1280 C C . SER A 1 172 ? -30.148 35.164 -46.493 1.00 27.37 172 SER A C 1
ATOM 1281 O O . SER A 1 172 ? -30.936 34.951 -47.403 1.00 28.00 172 SER A O 1
ATOM 1284 N N . ALA A 1 173 ? -30.137 34.427 -45.389 1.00 31.18 173 ALA A N 1
ATOM 1285 C CA . ALA A 1 173 ? -30.893 33.191 -45.307 1.00 31.91 173 ALA A CA 1
ATOM 1286 C C . ALA A 1 173 ? -32.137 33.322 -44.445 1.00 33.42 173 ALA A C 1
ATOM 1287 O O . ALA A 1 173 ? -32.135 34.036 -43.449 1.00 34.69 173 ALA A O 1
ATOM 1289 N N . SER A 1 174 ? -33.192 32.612 -44.830 1.00 30.24 174 SER A N 1
ATOM 1290 C CA . SER A 1 174 ? -34.415 32.548 -44.029 1.00 30.14 174 SER A CA 1
ATOM 1291 C C . SER A 1 174 ? -34.640 31.124 -43.603 1.00 32.40 174 SER A C 1
ATOM 1292 O O . SER A 1 174 ? -34.371 30.199 -44.365 1.00 33.48 174 SER A O 1
ATOM 1295 N N . LEU A 1 175 ? -35.094 30.948 -42.369 1.00 29.98 175 LEU A N 1
ATOM 1296 C CA . LEU A 1 175 ? -35.482 29.639 -41.877 1.00 30.35 175 LEU A CA 1
ATOM 1297 C C . LEU A 1 175 ? -36.993 29.655 -41.732 1.00 33.07 175 LEU A C 1
ATOM 1298 O O . LEU A 1 175 ? -37.550 30.654 -41.266 1.00 31.36 175 LEU A O 1
ATOM 1303 N N . PHE A 1 176 ? -37.666 28.571 -42.109 1.00 31.39 176 PHE A N 1
ATOM 1304 C CA . PHE A 1 176 ? -39.131 28.593 -42.108 1.00 31.23 176 PHE A CA 1
ATOM 1305 C C . PHE A 1 176 ? -39.778 27.252 -41.771 1.00 31.74 176 PHE A C 1
ATOM 1306 O O . PHE A 1 176 ? -39.143 26.201 -41.846 1.00 31.61 176 PHE A O 1
ATOM 1314 N N . HIS A 1 177 ? -41.062 27.299 -41.444 1.00 38.69 177 HIS A N 1
ATOM 1315 C CA . HIS A 1 177 ? -41.891 26.098 -41.370 1.00 43.04 177 HIS A CA 1
ATOM 1316 C C . HIS A 1 177 ? -43.050 26.228 -42.352 1.00 42.04 177 HIS A C 1
ATOM 1317 O O . HIS A 1 177 ? -43.598 27.313 -42.515 1.00 40.76 177 HIS A O 1
ATOM 1324 N N . ILE A 1 178 ? -43.432 25.137 -43.005 1.00 41.33 178 ILE A N 1
ATOM 1325 C CA . ILE A 1 178 ? -44.540 25.201 -43.957 1.00 43.50 178 ILE A CA 1
ATOM 1326 C C . ILE A 1 178 ? -45.912 25.188 -43.275 1.00 44.58 178 ILE A C 1
ATOM 1327 O O . ILE A 1 178 ? -46.253 24.242 -42.570 1.00 44.49 178 ILE A O 1
ATOM 1332 N N . THR A 1 179 ? -46.702 26.229 -43.544 1.00 35.38 179 THR A N 1
ATOM 1333 C CA . THR A 1 179 ? -48.026 26.419 -42.937 1.00 34.31 179 THR A CA 1
ATOM 1334 C C . THR A 1 179 ? -49.170 25.959 -43.846 1.00 37.77 179 THR A C 1
ATOM 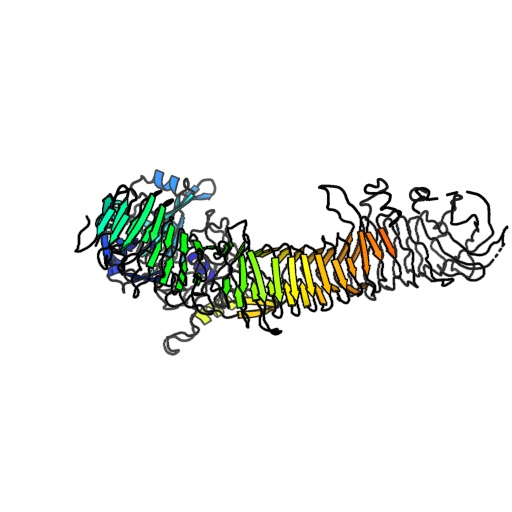1335 O O . THR A 1 179 ? -50.264 25.692 -43.372 1.00 44.68 179 THR A O 1
ATOM 1339 N N . ASN A 1 180 ? -48.916 25.861 -45.148 1.00 39.59 180 ASN A N 1
ATOM 1340 C CA . ASN A 1 180 ? -49.874 25.253 -46.071 1.00 36.67 180 ASN A CA 1
ATOM 1341 C C . ASN A 1 180 ? -49.193 24.700 -47.316 1.00 35.09 180 ASN A C 1
ATOM 1342 O O . ASN A 1 180 ? -48.755 25.453 -48.192 1.00 31.75 180 ASN A O 1
ATOM 1347 N N . LEU A 1 181 ? -49.132 23.377 -47.398 1.00 33.15 181 LEU A N 1
ATOM 1348 C CA . LEU A 1 181 ? -48.628 22.688 -48.572 1.00 34.14 181 LEU A CA 1
ATOM 1349 C C . LEU A 1 181 ? -49.390 23.033 -49.835 1.00 38.64 181 LEU A C 1
ATOM 1350 O O . LEU A 1 181 ? -48.817 23.041 -50.902 1.00 34.96 181 LEU A O 1
ATOM 1355 N N . ARG A 1 182 ? -50.690 23.285 -49.721 1.00 46.96 182 ARG A N 1
ATOM 1356 C CA . ARG A 1 182 ? -51.491 23.581 -50.900 1.00 44.66 182 ARG A CA 1
ATOM 1357 C C . ARG A 1 182 ? -52.397 24.775 -50.645 1.00 46.04 182 ARG A C 1
ATOM 1358 O O . ARG A 1 182 ? -53.605 24.624 -50.429 1.00 50.40 182 ARG A O 1
ATOM 1366 N N . ALA A 1 183 ? -51.796 25.962 -50.667 1.00 40.27 183 ALA A N 1
ATOM 1367 C CA . ALA A 1 183 ? -52.538 27.215 -50.569 1.00 41.18 183 ALA A CA 1
ATOM 1368 C C . ALA A 1 183 ? -53.222 27.567 -51.896 1.00 41.51 183 ALA A C 1
ATOM 1369 O O . ALA A 1 183 ? -52.602 27.481 -52.959 1.00 39.84 183 ALA A O 1
ATOM 1371 N N . ASN A 1 184 ? -54.493 27.966 -51.816 1.00 43.94 184 ASN A N 1
ATOM 1372 C CA . ASN A 1 184 ? -55.287 28.290 -53.003 1.00 47.89 184 ASN A CA 1
ATOM 1373 C C . ASN A 1 184 ? -55.078 29.726 -53.461 1.00 50.44 184 ASN A C 1
ATOM 1374 O O . ASN A 1 184 ? -55.734 30.646 -52.982 1.00 54.75 184 ASN A O 1
ATOM 1379 N N . THR A 1 185 ? -54.169 29.926 -54.397 1.00 50.27 185 THR A N 1
ATOM 1380 C CA . THR A 1 185 ? -53.882 31.277 -54.838 1.00 51.95 185 THR A CA 1
ATOM 1381 C C . THR A 1 185 ? -54.283 31.475 -56.287 1.00 47.83 185 THR A C 1
ATOM 1382 O O . THR A 1 185 ? -54.637 30.524 -56.983 1.00 47.81 185 THR A O 1
ATOM 1386 N N . VAL A 1 186 ? -54.223 32.717 -56.743 1.00 39.60 186 VAL A N 1
ATOM 1387 C CA . VAL A 1 186 ? -54.390 32.973 -58.155 1.00 43.38 186 VAL A CA 1
ATOM 1388 C C . VAL A 1 186 ? -53.192 32.391 -58.902 1.00 41.78 186 VAL A C 1
ATOM 1389 O O . VAL A 1 186 ? -52.035 32.709 -58.607 1.00 39.16 186 VAL A O 1
ATOM 1393 N N . GLY A 1 187 ? -53.481 31.518 -59.860 1.00 39.80 187 GLY A N 1
ATOM 1394 C CA . GLY A 1 187 ? -52.449 30.890 -60.656 1.00 32.74 187 GLY A CA 1
ATOM 1395 C C . GLY A 1 187 ? -52.448 29.395 -60.431 1.00 32.40 187 GLY A C 1
ATOM 1396 O O . GLY A 1 187 ? -52.109 28.630 -61.335 1.00 36.09 187 GLY A O 1
ATOM 1397 N N . GLY A 1 188 ? -52.829 28.976 -59.230 1.00 30.88 188 GLY A N 1
ATOM 1398 C CA . GLY A 1 188 ? -52.817 27.567 -58.881 1.00 30.73 188 GLY A CA 1
ATOM 1399 C C . GLY A 1 188 ? -52.319 27.342 -57.458 1.00 32.76 188 GLY A C 1
ATOM 1400 O O . GLY A 1 188 ? -52.010 28.290 -56.733 1.00 32.90 188 GLY A O 1
ATOM 1401 N N . ASN A 1 189 ? -52.253 26.079 -57.053 1.00 35.05 189 ASN A N 1
ATOM 1402 C CA . ASN A 1 189 ? -51.811 25.728 -55.712 1.00 34.23 189 ASN A CA 1
ATOM 1403 C C . ASN A 1 189 ? -50.335 26.052 -55.437 1.00 36.32 189 ASN A C 1
ATOM 1404 O O . ASN A 1 189 ? -49.464 25.767 -56.266 1.00 32.20 189 ASN A O 1
ATOM 1409 N N . LYS A 1 190 ? -50.067 26.643 -54.271 1.00 35.61 190 LYS A N 1
ATOM 1410 C CA . LYS A 1 190 ? -48.723 27.074 -53.907 1.00 32.10 190 LYS A CA 1
ATOM 1411 C C . LYS A 1 190 ? -48.398 26.778 -52.450 1.00 35.03 190 LYS A C 1
ATOM 1412 O O . LYS A 1 190 ? -49.261 26.832 -51.577 1.00 37.79 190 LYS A O 1
ATOM 1418 N N . VAL A 1 191 ? -47.131 26.491 -52.182 1.00 34.67 191 VAL A N 1
ATOM 1419 C CA . VAL A 1 191 ? -46.701 26.196 -50.830 1.00 31.77 191 VAL A CA 1
ATOM 1420 C C . VAL A 1 191 ? -46.550 27.491 -50.058 1.00 34.97 191 VAL A C 1
ATOM 1421 O O . VAL A 1 191 ? -46.026 28.480 -50.559 1.00 34.15 191 VAL A O 1
ATOM 1425 N N . GLU A 1 192 ? -47.064 27.484 -48.834 1.00 36.20 192 GLU A N 1
ATOM 1426 C CA . GLU A 1 192 ? -47.080 28.672 -48.002 1.00 36.25 192 GLU A CA 1
ATOM 1427 C C . GLU A 1 192 ? -46.201 28.432 -46.796 1.00 34.80 192 GLU A C 1
ATOM 1428 O O . GLU A 1 192 ? -46.252 27.361 -46.188 1.00 33.70 192 GLU A O 1
ATOM 1434 N N . TYR A 1 193 ? -45.363 29.407 -46.462 1.00 35.15 193 TYR A N 1
ATOM 1435 C CA . TYR A 1 193 ? -44.552 29.242 -45.270 1.00 34.67 193 TYR A CA 1
ATOM 1436 C C . TYR A 1 193 ? -44.548 30.486 -44.401 1.00 37.24 193 TYR A C 1
ATOM 1437 O O . TYR A 1 193 ? -44.942 31.580 -44.825 1.00 35.53 193 TYR A O 1
ATOM 1446 N N . GLU A 1 194 ? -44.105 30.271 -43.168 1.00 35.59 194 GLU A N 1
ATOM 1447 C CA . GLU A 1 194 ? -43.936 31.311 -42.178 1.00 38.94 194 GLU A CA 1
ATOM 1448 C C . GLU A 1 194 ? -42.522 31.175 -41.605 1.00 36.70 194 GLU A C 1
ATOM 1449 O O . GLU A 1 194 ? -42.039 30.058 -41.387 1.00 33.68 194 GLU A O 1
ATOM 1455 N N . ASN A 1 195 ? -41.854 32.302 -41.385 1.00 33.43 195 ASN A N 1
ATOM 1456 C CA . ASN A 1 195 ? -40.509 32.261 -40.817 1.00 34.44 195 ASN A CA 1
ATOM 1457 C C . ASN A 1 195 ? -40.481 31.882 -39.344 1.00 37.44 195 ASN A C 1
ATOM 1458 O O . ASN A 1 195 ? -41.484 32.011 -38.637 1.00 40.06 195 ASN A O 1
ATOM 1463 N N . ASP A 1 196 ? -39.330 31.389 -38.903 1.00 37.18 196 ASP A N 1
ATOM 1464 C CA . ASP A 1 196 ? -39.056 31.237 -37.478 1.00 37.43 196 ASP A CA 1
ATOM 1465 C C . ASP A 1 196 ? -39.221 32.597 -36.802 1.00 43.27 196 ASP A C 1
ATOM 1466 O O . ASP A 1 196 ? -38.807 33.624 -37.354 1.00 41.29 196 ASP A O 1
ATOM 1471 N N . SER A 1 197 ? -39.812 32.613 -35.613 1.00 44.46 197 SER A N 1
ATOM 1472 C CA . SER A 1 197 ? -40.074 33.875 -34.918 1.00 48.19 197 SER A CA 1
ATOM 1473 C C . SER A 1 197 ? -38.834 34.474 -34.234 1.00 44.40 197 SER A C 1
ATOM 1474 O O . SER A 1 197 ? -38.861 35.616 -33.810 1.00 46.09 197 SER A O 1
ATOM 1477 N N . TYR A 1 198 ? -37.747 33.722 -34.142 1.00 43.60 198 TYR A N 1
ATOM 1478 C CA . TYR A 1 198 ? -36.532 34.260 -33.529 1.00 46.28 198 TYR A CA 1
ATOM 1479 C C . TYR A 1 198 ? -35.481 34.544 -34.600 1.00 51.08 198 TYR A C 1
ATOM 1480 O O . TYR A 1 198 ? -34.930 35.650 -34.685 1.00 46.50 198 TYR A O 1
ATOM 1489 N N . PHE A 1 199 ? -35.199 33.537 -35.419 1.00 44.41 199 PHE A N 1
ATOM 1490 C CA . PHE A 1 199 ? -34.263 33.720 -36.506 1.00 41.35 199 PHE A CA 1
ATOM 1491 C C . PHE A 1 199 ? -35.060 34.115 -37.733 1.00 37.99 199 PHE A C 1
ATOM 1492 O O . PHE A 1 199 ? -35.471 33.273 -38.533 1.00 35.58 199 PHE A O 1
ATOM 1500 N N . THR A 1 200 ? -35.297 35.410 -37.854 1.00 35.88 200 THR A N 1
ATOM 1501 C CA . THR A 1 200 ? -36.359 35.885 -38.714 1.00 37.28 200 THR A CA 1
ATOM 1502 C C . THR A 1 200 ? -35.816 36.783 -39.795 1.00 35.64 200 THR A C 1
ATOM 1503 O O . THR A 1 200 ? -35.313 37.887 -39.549 1.00 33.53 200 THR A O 1
ATOM 1507 N N . ASN A 1 201 ? -35.890 36.251 -41.000 1.00 35.35 201 ASN A N 1
ATOM 1508 C CA . ASN A 1 201 ? -35.572 36.981 -42.187 1.00 35.79 201 ASN A CA 1
ATOM 1509 C C . ASN A 1 201 ? -36.826 37.019 -43.059 1.00 36.45 201 ASN A C 1
ATOM 1510 O O . ASN A 1 201 ? -37.168 36.030 -43.691 1.00 36.19 201 ASN A O 1
ATOM 1515 N N . LEU A 1 202 ? -37.524 38.147 -43.061 1.00 32.34 202 LEU A N 1
ATOM 1516 C CA . LEU A 1 202 ? -38.766 38.244 -43.801 1.00 36.68 202 LEU A CA 1
ATOM 1517 C C . LEU A 1 202 ? -38.498 38.457 -45.293 1.00 35.41 202 LEU A C 1
ATOM 1518 O O . LEU A 1 202 ? -37.489 39.056 -45.682 1.00 31.09 202 LEU A O 1
ATOM 1523 N N . THR A 1 203 ? -39.422 37.977 -46.117 1.00 36.69 203 THR A N 1
ATOM 1524 C CA . THR A 1 203 ? -39.281 38.084 -47.556 1.00 33.80 203 THR A CA 1
ATOM 1525 C C . THR A 1 203 ? -39.541 39.501 -48.054 1.00 36.27 203 THR A C 1
ATOM 1526 O O . THR A 1 203 ? -40.482 40.167 -47.626 1.00 41.46 203 THR A O 1
ATOM 1530 N N . THR A 1 204 ? -38.688 39.949 -48.962 1.00 31.56 204 THR A N 1
ATOM 1531 C CA . THR A 1 204 ? -38.794 41.258 -49.595 1.00 34.91 204 THR A CA 1
ATOM 1532 C C . THR A 1 204 ? -39.019 41.040 -51.088 1.00 37.60 204 THR A C 1
ATOM 1533 O O . THR A 1 204 ? -38.850 39.920 -51.571 1.00 33.19 204 THR A O 1
ATOM 1537 N N . ASN A 1 205 ? -39.385 42.092 -51.817 1.00 47.97 205 ASN A N 1
ATOM 1538 C CA . ASN A 1 205 ? -39.668 41.962 -53.252 1.00 56.46 205 ASN A CA 1
ATOM 1539 C C . ASN A 1 205 ? -38.472 41.411 -54.054 1.00 54.12 205 ASN A C 1
ATOM 1540 O O . ASN A 1 205 ? -38.632 40.504 -54.876 1.00 55.80 205 ASN A O 1
ATOM 1545 N N . GLY A 1 206 ? -37.276 41.931 -53.789 1.00 42.25 206 GLY A N 1
ATOM 1546 C CA . GLY A 1 206 ? -36.080 41.464 -54.462 1.00 39.67 206 GLY A CA 1
ATOM 1547 C C . GLY A 1 206 ? -35.756 39.998 -54.214 1.00 40.19 206 GLY A C 1
ATOM 1548 O O . GLY A 1 206 ? -34.880 39.439 -54.875 1.00 39.01 206 GLY A O 1
ATOM 1549 N N . ASP A 1 207 ? -36.449 39.378 -53.257 1.00 33.62 207 ASP A N 1
ATOM 1550 C CA . ASP A 1 207 ? -36.296 37.950 -52.984 1.00 30.91 207 ASP A CA 1
ATOM 1551 C C . ASP A 1 207 ? -37.142 37.089 -53.924 1.00 33.40 207 ASP A C 1
ATOM 1552 O O . ASP A 1 207 ? -36.994 35.863 -53.953 1.00 29.03 207 ASP A O 1
ATOM 1557 N N . SER A 1 208 ? -38.064 37.723 -54.645 1.00 34.86 208 SER A N 1
ATOM 1558 C CA . SER A 1 208 ? -38.950 36.990 -55.534 1.00 36.14 208 SER A CA 1
ATOM 1559 C C . SER A 1 208 ? -38.106 36.207 -56.540 1.00 37.89 208 SER A C 1
ATOM 1560 O O . SER A 1 208 ? -37.150 36.738 -57.102 1.00 36.52 208 SER A O 1
ATOM 1563 N N . GLY A 1 209 ? -38.424 34.931 -56.717 1.00 34.12 209 GLY A N 1
ATOM 1564 C CA . GLY A 1 209 ? -37.647 34.078 -57.597 1.00 31.78 209 GLY A CA 1
ATOM 1565 C C . GLY A 1 209 ? -36.611 33.195 -56.896 1.00 32.13 209 GLY A C 1
ATOM 1566 O O . GLY A 1 209 ? -36.159 32.202 -57.492 1.00 29.27 209 GLY A O 1
ATOM 1567 N N . SER A 1 210 ? -36.235 33.532 -55.650 1.00 27.54 210 SER A N 1
ATOM 1568 C CA . SER A 1 210 ? -35.138 32.833 -54.967 1.00 24.97 210 SER A CA 1
ATOM 1569 C C . SER A 1 210 ? -35.569 31.412 -54.626 1.00 25.44 210 SER A C 1
ATOM 1570 O O . SER A 1 210 ? -36.759 31.150 -54.468 1.00 28.24 210 SER A O 1
ATOM 1573 N N . GLY A 1 211 ? -34.617 30.493 -54.544 1.00 24.52 211 GLY A N 1
ATOM 1574 C CA . GLY A 1 211 ? -34.923 29.091 -54.331 1.00 24.51 211 GLY A CA 1
ATOM 1575 C C . GLY A 1 211 ? -35.233 28.731 -52.875 1.00 24.96 211 GLY A C 1
ATOM 1576 O O . GLY A 1 211 ? -34.676 29.292 -51.937 1.00 25.15 211 GLY A O 1
ATOM 1577 N N . VAL A 1 212 ? -36.168 27.799 -52.713 1.00 32.68 212 VAL A N 1
ATOM 1578 C CA . VAL A 1 212 ? -36.664 27.370 -51.426 1.00 30.60 212 VAL A CA 1
ATOM 1579 C C . VAL A 1 212 ? -36.290 25.900 -51.272 1.00 34.26 212 VAL A C 1
ATOM 1580 O O . VAL A 1 212 ? -36.525 25.095 -52.180 1.00 31.94 212 VAL A O 1
ATOM 1584 N N . TYR A 1 213 ? -35.690 25.544 -50.141 1.00 31.91 213 TYR A N 1
ATOM 1585 C CA . TYR A 1 213 ? -35.125 24.207 -49.986 1.00 32.29 213 TYR A CA 1
ATOM 1586 C C . TYR A 1 213 ? -35.812 23.403 -48.905 1.00 34.45 213 TYR A C 1
ATOM 1587 O O . TYR A 1 213 ? -36.301 23.934 -47.908 1.00 37.06 213 TYR A O 1
ATOM 1596 N N . VAL A 1 214 ? -35.792 22.098 -49.077 1.00 27.47 214 VAL A N 1
ATOM 1597 C CA . VAL A 1 214 ? -36.511 21.242 -48.177 1.00 29.00 214 VAL A CA 1
ATOM 1598 C C . VAL A 1 214 ? -35.754 19.913 -48.162 1.00 29.44 214 VAL A C 1
ATOM 1599 O O . VAL A 1 214 ? -35.064 19.597 -49.119 1.00 32.50 214 VAL A O 1
ATOM 1603 N N . PHE A 1 215 ? -35.792 19.177 -47.060 1.00 32.04 215 PHE A N 1
ATOM 1604 C CA . PHE A 1 215 ? -34.823 18.103 -46.861 1.00 34.16 215 PHE A CA 1
ATOM 1605 C C . PHE A 1 215 ? -35.455 16.721 -46.834 1.00 34.19 215 PHE A C 1
ATOM 1606 O O . PHE A 1 215 ? -36.289 16.414 -45.977 1.00 38.63 215 PHE A O 1
ATOM 1614 N N . ASP A 1 216 ? -35.029 15.893 -47.778 1.00 33.85 216 ASP A N 1
ATOM 1615 C CA . ASP A 1 216 ? -35.523 14.532 -47.961 1.00 37.66 216 ASP A CA 1
ATOM 1616 C C . ASP A 1 216 ? -34.987 13.607 -46.871 1.00 44.79 216 ASP A C 1
ATOM 1617 O O . ASP A 1 216 ? -33.774 13.415 -46.764 1.00 46.39 216 ASP A O 1
ATOM 1622 N N . ASN A 1 217 ? -35.906 13.048 -46.078 1.00 51.22 217 ASN A N 1
ATOM 1623 C CA . ASN A 1 217 ? -35.638 12.133 -44.947 1.00 52.20 217 ASN A CA 1
ATOM 1624 C C . ASN A 1 217 ? -34.909 10.848 -45.268 1.00 56.50 217 ASN A C 1
ATOM 1625 O O . ASN A 1 217 ? -34.148 10.339 -44.452 1.00 58.14 217 ASN A O 1
ATOM 1630 N N . LYS A 1 218 ? -35.222 10.286 -46.430 1.00 49.78 218 LYS A N 1
ATOM 1631 C CA . LYS A 1 218 ? -34.802 8.935 -46.762 1.00 53.06 218 LYS A CA 1
ATOM 1632 C C . LYS A 1 218 ? -33.556 8.958 -47.619 1.00 50.55 218 LYS A C 1
ATOM 1633 O O . LYS A 1 218 ? -32.763 8.023 -47.606 1.00 56.89 218 LYS A O 1
ATOM 1639 N N . GLU A 1 219 ? -33.396 10.035 -48.377 1.00 60.03 219 GLU A N 1
ATOM 1640 C CA . GLU A 1 219 ? -32.260 10.170 -49.272 1.00 55.94 219 GLU A CA 1
ATOM 1641 C C . GLU A 1 219 ? -31.188 11.030 -48.629 1.00 55.34 219 GLU A C 1
ATOM 1642 O O . GLU A 1 219 ? -30.083 11.134 -49.146 1.00 58.05 219 GLU A O 1
ATOM 1648 N N . ASP A 1 220 ? -31.533 11.634 -47.493 1.00 54.22 220 ASP A N 1
ATOM 1649 C CA . ASP A 1 220 ? -30.626 12.493 -46.738 1.00 55.78 220 ASP A CA 1
ATOM 1650 C C . ASP A 1 220 ? -29.970 13.537 -47.640 1.00 53.09 220 ASP A C 1
ATOM 1651 O O . ASP A 1 220 ? -28.751 13.552 -47.830 1.00 50.23 220 ASP A O 1
ATOM 1656 N N . LYS A 1 221 ? -30.804 14.405 -48.203 1.00 49.90 221 LYS A N 1
ATOM 1657 C CA . LYS A 1 221 ? -30.334 15.436 -49.113 1.00 43.64 221 LYS A CA 1
ATOM 1658 C C . LYS A 1 221 ? -31.292 16.615 -49.189 1.00 38.40 221 LYS A C 1
ATOM 1659 O O . LYS A 1 221 ? -32.503 16.451 -49.119 1.00 36.22 221 LYS A O 1
ATOM 1665 N N . TRP A 1 222 ? -30.736 17.806 -49.357 1.00 36.40 222 TRP A N 1
ATOM 1666 C CA . TRP A 1 222 ? -31.545 18.990 -49.607 1.00 34.10 222 TRP A CA 1
ATOM 1667 C C . TRP A 1 222 ? -32.043 19.045 -51.053 1.00 33.86 222 TRP A C 1
ATOM 1668 O O . TRP A 1 222 ? -31.308 18.780 -52.015 1.00 33.49 222 TRP A O 1
ATOM 1679 N N . VAL A 1 223 ? -33.301 19.420 -51.184 1.00 33.32 223 VAL A N 1
ATOM 1680 C CA . VAL A 1 223 ? -34.004 19.314 -52.429 1.00 35.74 223 VAL A CA 1
ATOM 1681 C C . VAL A 1 223 ? -34.576 20.676 -52.713 1.00 33.51 223 VAL A C 1
ATOM 1682 O O . VAL A 1 223 ? -34.992 21.361 -51.793 1.00 32.83 223 VAL A O 1
ATOM 1686 N N . LEU A 1 224 ? -34.576 21.090 -53.975 1.00 29.22 224 LEU A N 1
ATOM 1687 C CA . LEU A 1 224 ? -35.204 22.347 -54.332 1.00 27.83 224 LEU A CA 1
ATOM 1688 C C . LEU A 1 224 ? -36.729 22.216 -54.313 1.00 33.01 224 LEU A C 1
ATOM 1689 O O . LEU A 1 224 ? -37.289 21.591 -55.212 1.00 33.46 224 LEU A O 1
ATOM 1694 N N . LEU A 1 225 ? -37.393 22.804 -53.315 1.00 27.93 225 LEU A N 1
ATOM 1695 C CA . LEU A 1 225 ? -38.865 22.740 -53.212 1.00 28.95 225 LEU A CA 1
ATOM 1696 C C . LEU A 1 225 ? -39.540 23.498 -54.342 1.00 30.93 225 LEU A C 1
ATOM 1697 O O . LEU A 1 225 ? -40.518 23.032 -54.951 1.00 30.24 225 LEU A O 1
ATOM 1702 N N . GLY A 1 226 ? -39.011 24.686 -54.609 1.00 30.03 226 GLY A N 1
ATOM 1703 C CA . GLY A 1 226 ? -39.552 25.541 -55.647 1.00 27.48 226 GLY A CA 1
ATOM 1704 C C . GLY A 1 226 ? -38.885 26.900 -55.582 1.00 27.62 226 GLY A C 1
ATOM 1705 O O . GLY A 1 226 ? -37.768 27.014 -55.086 1.00 25.24 226 GLY A O 1
ATOM 1706 N N . THR A 1 227 ? -39.591 27.926 -56.055 1.00 26.72 227 THR A N 1
ATOM 1707 C CA . THR A 1 227 ? -39.038 29.267 -56.179 1.00 29.22 227 THR A CA 1
ATOM 1708 C C . THR A 1 227 ? -40.020 30.281 -55.624 1.00 29.27 227 THR A C 1
ATOM 1709 O O . THR A 1 227 ? -41.252 30.123 -55.742 1.00 28.92 227 THR A O 1
ATOM 1713 N N . THR A 1 228 ? -39.484 31.334 -55.030 1.00 31.91 228 THR A N 1
ATOM 1714 C CA . THR A 1 228 ? -40.315 32.247 -54.260 1.00 35.19 228 THR A CA 1
ATOM 1715 C C . THR A 1 228 ? -41.223 33.124 -55.119 1.00 33.01 228 THR A C 1
ATOM 1716 O O . THR A 1 228 ? -40.751 33.895 -55.952 1.00 35.32 228 THR A O 1
ATOM 1720 N N . HIS A 1 229 ? -42.526 33.023 -54.870 1.00 30.90 229 HIS A N 1
ATOM 1721 C CA . HIS A 1 229 ? -43.542 33.715 -55.682 1.00 33.78 229 HIS A CA 1
ATOM 1722 C C . HIS A 1 229 ? -44.021 35.054 -55.129 1.00 30.87 229 HIS A C 1
ATOM 1723 O O . HIS A 1 229 ? -44.151 36.021 -55.875 1.00 33.37 229 HIS A O 1
ATOM 1730 N N . GLY A 1 230 ? -44.332 35.106 -53.837 1.00 29.09 230 GLY A N 1
ATOM 1731 C CA . GLY A 1 230 ? -44.804 36.349 -53.237 1.00 35.50 230 GLY A CA 1
ATOM 1732 C C . GLY A 1 230 ? -45.138 36.259 -51.763 1.00 35.43 230 GLY A C 1
ATOM 1733 O O . GLY A 1 230 ? -44.965 35.209 -51.154 1.00 31.79 230 GLY A O 1
ATOM 1734 N N . ILE A 1 231 ? -45.620 37.363 -51.194 1.00 34.91 231 ILE A N 1
ATOM 1735 C CA . ILE A 1 231 ? -45.969 37.409 -49.779 1.00 41.44 231 ILE A CA 1
ATOM 1736 C C . ILE A 1 231 ? -47.380 37.946 -49.494 1.00 45.89 231 ILE A C 1
ATOM 1737 O O . ILE A 1 231 ? -47.979 38.632 -50.320 1.00 47.40 231 ILE A O 1
ATOM 1742 N N . ILE A 1 232 ? -47.893 37.619 -48.310 1.00 44.46 232 ILE A N 1
ATOM 1743 C CA . ILE A 1 232 ? -49.089 38.260 -47.756 1.00 43.44 232 ILE A CA 1
ATOM 1744 C C . ILE A 1 232 ? -48.834 38.496 -46.263 1.00 44.07 232 ILE A C 1
ATOM 1745 O O . ILE A 1 232 ? -48.244 37.653 -45.594 1.00 45.72 232 ILE A O 1
ATOM 1750 N N . GLY A 1 233 ? -49.246 39.647 -45.746 1.00 42.46 233 GLY A N 1
ATOM 1751 C CA . GLY A 1 233 ? -48.939 39.994 -44.369 1.00 47.67 233 GLY A CA 1
ATOM 1752 C C . GLY A 1 233 ? -47.733 40.924 -44.261 1.00 52.90 233 GLY A C 1
ATOM 1753 O O . GLY A 1 233 ? -47.244 41.425 -45.280 1.00 48.99 233 GLY A O 1
ATOM 1754 N N . ASN A 1 234 ? -47.238 41.135 -43.039 1.00 58.31 234 ASN A N 1
ATOM 1755 C CA . ASN A 1 234 ? -46.269 42.203 -42.783 1.00 59.38 234 ASN A CA 1
ATOM 1756 C C . ASN A 1 234 ? -45.070 41.872 -41.875 1.00 58.25 234 ASN A C 1
ATOM 1757 O O . ASN A 1 234 ? -43.920 41.970 -42.299 1.00 65.70 234 ASN A O 1
ATOM 1762 N N . GLY A 1 235 ? -45.336 41.509 -40.623 1.00 47.74 235 GLY A N 1
ATOM 1763 C CA . GLY A 1 235 ? -44.274 41.274 -39.652 1.00 41.00 235 GLY A CA 1
ATOM 1764 C C . GLY A 1 235 ? -43.960 39.805 -39.436 1.00 41.88 235 GLY A C 1
ATOM 1765 O O . GLY A 1 235 ? -43.792 39.047 -40.383 1.00 39.41 235 GLY A O 1
ATOM 1766 N N . LYS A 1 236 ? -43.881 39.410 -38.176 1.00 38.37 236 LYS A N 1
ATOM 1767 C CA . LYS A 1 236 ? -43.550 38.040 -37.777 1.00 41.90 236 LYS A CA 1
ATOM 1768 C C . LYS A 1 236 ? -44.339 36.951 -38.510 1.00 43.94 236 LYS A C 1
ATOM 1769 O O . LYS A 1 236 ? -43.796 35.897 -38.835 1.00 39.96 236 LYS A O 1
ATOM 1775 N N . THR A 1 237 ? -45.628 37.189 -38.733 1.00 43.99 237 THR A N 1
ATOM 1776 C CA . THR A 1 237 ? -46.493 36.143 -39.265 1.00 42.83 237 THR A CA 1
ATOM 1777 C C . THR A 1 237 ? -46.624 36.196 -40.787 1.00 41.70 237 THR A C 1
ATOM 1778 O O . THR A 1 237 ? -47.354 35.395 -41.366 1.00 39.32 237 THR A O 1
ATOM 1782 N N . GLN A 1 238 ? -45.922 37.146 -41.408 1.00 45.09 238 GLN A N 1
ATOM 1783 C CA . GLN A 1 238 ? -45.844 37.257 -42.866 1.00 42.71 238 GLN A CA 1
ATOM 1784 C C . GLN A 1 238 ? -45.770 35.872 -43.482 1.00 40.84 238 GLN A C 1
ATOM 1785 O O . GLN A 1 238 ? -45.025 35.013 -43.017 1.00 43.53 238 GLN A O 1
ATOM 1791 N N . LYS A 1 239 ? -46.590 35.638 -44.490 1.00 35.37 239 LYS A N 1
ATOM 1792 C CA . LYS A 1 239 ? -46.575 34.372 -45.176 1.00 34.32 239 LYS A CA 1
ATOM 1793 C C . LYS A 1 239 ? -45.816 34.529 -46.496 1.00 32.18 239 LYS A C 1
ATOM 1794 O O . LYS A 1 239 ? -45.880 35.592 -47.145 1.00 32.27 239 LYS A O 1
ATOM 1800 N N . THR A 1 240 ? -45.112 33.481 -46.911 1.00 31.53 240 THR A N 1
ATOM 1801 C CA . THR A 1 240 ? -44.500 33.483 -48.235 1.00 33.33 240 THR A CA 1
ATOM 1802 C C . THR A 1 240 ? -45.018 32.333 -49.098 1.00 31.78 240 THR A C 1
ATOM 1803 O O . THR A 1 240 ? -45.196 31.215 -48.627 1.00 31.33 240 THR A O 1
ATOM 1807 N N . TYR A 1 241 ? -45.256 32.604 -50.368 1.00 32.38 241 TYR A N 1
ATOM 1808 C CA . TYR A 1 241 ? -45.727 31.558 -51.247 1.00 35.68 241 TYR A CA 1
ATOM 1809 C C . TYR A 1 241 ? -44.622 31.121 -52.187 1.00 33.74 241 TYR A C 1
ATOM 1810 O O . TYR A 1 241 ? -43.920 31.944 -52.762 1.00 34.34 241 TYR A O 1
ATOM 1819 N N . VAL A 1 242 ? -44.474 29.807 -52.299 1.00 30.98 242 VAL A N 1
ATOM 1820 C CA . VAL A 1 242 ? -43.510 29.205 -53.188 1.00 31.50 242 VAL A CA 1
ATOM 1821 C C . VAL A 1 242 ? -44.180 28.490 -54.352 1.00 29.30 242 VAL A C 1
ATOM 1822 O O . VAL A 1 242 ? -45.035 27.618 -54.155 1.00 27.77 242 VAL A O 1
ATOM 1826 N N . THR A 1 243 ? -43.780 28.858 -55.565 1.00 36.21 243 THR A N 1
ATOM 1827 C CA . THR A 1 243 ? -44.168 28.101 -56.753 1.00 37.05 243 THR A CA 1
ATOM 1828 C C . THR A 1 243 ? -43.442 26.769 -56.723 1.00 35.52 243 THR A C 1
ATOM 1829 O O . THR A 1 243 ? -42.225 26.733 -56.774 1.00 36.30 243 THR A O 1
ATOM 1833 N N . PRO A 1 244 ? -44.193 25.671 -56.598 1.00 33.56 244 PRO A N 1
ATOM 1834 C CA . PRO A 1 244 ? -43.609 24.332 -56.500 1.00 32.98 244 PRO A CA 1
ATOM 1835 C C . PRO A 1 244 ? -42.819 23.990 -57.744 1.00 32.56 244 PRO A C 1
ATOM 1836 O O . PRO A 1 244 ? -43.322 24.225 -58.855 1.00 34.07 244 PRO A O 1
ATOM 1840 N N . PHE A 1 245 ? -41.618 23.442 -57.580 1.00 35.43 245 PHE A N 1
ATOM 1841 C CA . PHE A 1 245 ? -40.811 23.068 -58.744 1.00 38.37 245 PHE A CA 1
ATOM 1842 C C . PHE A 1 245 ? -41.578 22.176 -59.714 1.00 40.02 245 PHE A C 1
ATOM 1843 O O . PHE A 1 245 ? -42.234 21.225 -59.300 1.00 39.29 245 PHE A O 1
ATOM 1851 N N . ASP A 1 246 ? -41.450 22.453 -61.007 1.00 36.06 246 ASP A N 1
ATOM 1852 C CA . ASP A 1 246 ? -42.274 21.767 -62.016 1.00 35.92 246 ASP A CA 1
ATOM 1853 C C . ASP A 1 246 ? -41.419 20.969 -63.011 1.00 34.08 246 ASP A C 1
ATOM 1854 O O . ASP A 1 246 ? -40.856 21.528 -63.941 1.00 31.14 246 ASP A O 1
ATOM 1859 N N . SER A 1 247 ? -41.390 19.654 -62.812 1.00 34.10 247 SER A N 1
ATOM 1860 C CA . SER A 1 247 ? -40.642 18.712 -63.635 1.00 36.88 247 SER A CA 1
ATOM 1861 C C . SER A 1 247 ? -41.042 18.675 -65.107 1.00 40.69 247 SER A C 1
ATOM 1862 O O . SER A 1 247 ? -40.202 18.700 -66.007 1.00 39.93 247 SER A O 1
ATOM 1865 N N . LYS A 1 248 ? -42.339 18.558 -65.327 1.00 40.10 248 LYS A N 1
ATOM 1866 C CA . LYS A 1 248 ? -42.905 18.438 -66.649 1.00 37.96 248 LYS A CA 1
ATOM 1867 C C . LYS A 1 248 ? -42.522 19.607 -67.544 1.00 35.86 248 LYS A C 1
ATOM 1868 O O . LYS A 1 248 ? -42.073 19.412 -68.668 1.00 37.77 248 LYS A O 1
ATOM 1874 N N . THR A 1 249 ? -42.711 20.824 -67.052 1.00 34.54 249 THR A N 1
ATOM 1875 C CA . THR A 1 249 ? -42.368 22.015 -67.820 1.00 32.20 249 THR A CA 1
ATOM 1876 C C . THR A 1 249 ? -40.850 22.136 -67.958 1.00 34.29 249 THR A C 1
ATOM 1877 O O . THR A 1 249 ? -40.335 22.524 -69.006 1.00 33.03 249 THR A O 1
ATOM 1881 N N . THR A 1 250 ? -40.134 21.804 -66.884 1.00 34.11 250 THR A N 1
ATOM 1882 C CA . THR A 1 250 ? -38.680 21.767 -66.930 1.00 34.45 250 THR A CA 1
ATOM 1883 C C . THR A 1 250 ? -38.184 20.838 -68.029 1.00 34.91 250 THR A C 1
ATOM 1884 O O . THR A 1 250 ? -37.289 21.189 -68.801 1.00 32.72 250 THR A O 1
ATOM 1888 N N . ASN A 1 251 ? -38.770 19.649 -68.097 1.00 39.21 251 ASN A N 1
ATOM 1889 C CA . ASN A 1 251 ? -38.291 18.631 -69.013 1.00 37.50 251 ASN A CA 1
ATOM 1890 C C . ASN A 1 251 ? -38.659 18.976 -70.432 1.00 37.98 251 ASN A C 1
ATOM 1891 O O . ASN A 1 251 ? -37.939 18.642 -71.375 1.00 43.52 251 ASN A O 1
ATOM 1896 N N . GLU A 1 252 ? -39.753 19.696 -70.586 1.00 44.85 252 GLU A N 1
ATOM 1897 C CA . GLU A 1 252 ? -40.145 20.124 -71.917 1.00 54.48 252 GLU A CA 1
ATOM 1898 C C . GLU A 1 252 ? -39.173 21.184 -72.423 1.00 48.11 252 GLU A C 1
ATOM 1899 O O . GLU A 1 252 ? -38.784 21.166 -73.579 1.00 51.40 252 GLU A O 1
ATOM 1905 N N . LEU A 1 253 ? -38.747 22.091 -71.558 1.00 48.47 253 LEU A N 1
ATOM 1906 C CA . LEU A 1 253 ? -37.774 23.063 -72.010 1.00 48.19 253 LEU A CA 1
ATOM 1907 C C . LEU A 1 253 ? -36.485 22.346 -72.383 1.00 41.21 253 LEU A C 1
ATOM 1908 O O . LEU A 1 253 ? -35.905 22.652 -73.408 1.00 43.89 253 LEU A O 1
ATOM 1913 N N . LYS A 1 254 ? -36.058 21.373 -71.578 1.00 38.59 254 LYS A N 1
ATOM 1914 C CA . LYS A 1 254 ? -34.801 20.661 -71.845 1.00 36.07 254 LYS A CA 1
ATOM 1915 C C . LYS A 1 254 ? -34.868 19.863 -73.159 1.00 42.67 254 LYS A C 1
ATOM 1916 O O . LYS A 1 254 ? -33.846 19.589 -73.781 1.00 38.79 254 LYS A O 1
ATOM 1922 N N . GLN A 1 255 ? -36.073 19.489 -73.579 1.00 47.88 255 GLN A N 1
ATOM 1923 C CA . GLN A 1 255 ? -36.217 18.704 -74.799 1.00 47.40 255 GLN A CA 1
ATOM 1924 C C . GLN A 1 255 ? -35.912 19.551 -76.016 1.00 44.76 255 GLN A C 1
ATOM 1925 O O . GLN A 1 255 ? -35.491 19.036 -77.047 1.00 49.19 255 GLN A O 1
ATOM 1931 N N . LEU A 1 256 ? -36.102 20.854 -75.886 1.00 37.64 256 LEU A N 1
ATOM 1932 C CA . LEU A 1 256 ? -35.833 21.764 -76.987 1.00 35.83 256 LEU A CA 1
ATOM 1933 C C . LEU A 1 256 ? -34.337 21.825 -77.372 1.00 38.85 256 LEU A C 1
ATOM 1934 O O . LEU A 1 256 ? -33.972 22.404 -78.401 1.00 38.72 256 LEU A O 1
ATOM 1939 N N . PHE A 1 257 ? -33.468 21.238 -76.563 1.00 39.00 257 PHE A N 1
ATOM 1940 C CA . PHE A 1 257 ? -32.042 21.387 -76.829 1.00 38.37 257 PHE A CA 1
ATOM 1941 C C . PHE A 1 257 ? -31.338 20.058 -77.027 1.00 35.87 257 PHE A C 1
ATOM 1942 O O . PHE A 1 257 ? -30.114 19.984 -76.944 1.00 36.12 257 PHE A O 1
ATOM 1950 N N . ILE A 1 258 ? -32.094 19.005 -77.315 1.00 38.45 258 ILE A N 1
ATOM 1951 C CA . ILE A 1 258 ? -31.426 17.732 -77.535 1.00 41.26 258 ILE A CA 1
ATOM 1952 C C . ILE A 1 258 ? -31.441 17.295 -78.996 1.00 45.56 258 ILE A C 1
ATOM 1953 O O . ILE A 1 258 ? -32.496 17.105 -79.589 1.00 45.72 258 ILE A O 1
ATOM 1958 N N . GLN A 1 259 ? -30.244 17.183 -79.575 1.00 46.00 259 GLN A N 1
ATOM 1959 C CA . GLN A 1 259 ? -30.062 16.442 -80.820 1.00 45.87 259 GLN A CA 1
ATOM 1960 C C . GLN A 1 259 ? -29.114 15.275 -80.586 1.00 46.55 259 GLN A C 1
ATOM 1961 O O . GLN A 1 259 ? -27.907 15.457 -80.382 1.00 43.73 259 GLN A O 1
ATOM 1967 N N . ASN A 1 260 ? -29.667 14.071 -80.597 1.00 44.34 260 ASN A N 1
ATOM 1968 C CA . ASN A 1 260 ? -28.857 12.883 -80.413 1.00 42.87 260 ASN A CA 1
ATOM 1969 C C . ASN A 1 260 ? -27.960 12.593 -81.622 1.00 51.00 260 ASN A C 1
ATOM 1970 O O . ASN A 1 260 ? -28.405 12.596 -82.764 1.00 52.42 260 ASN A O 1
ATOM 1975 N N . VAL A 1 261 ? -26.682 12.357 -81.372 1.00 55.40 261 VAL A N 1
ATOM 1976 C CA . VAL A 1 261 ? -25.804 11.914 -82.443 1.00 54.87 261 VAL A CA 1
ATOM 1977 C C . VAL A 1 261 ? -25.219 10.570 -82.083 1.00 57.13 261 VAL A C 1
ATOM 1978 O O . VAL A 1 261 ? -24.380 10.458 -81.190 1.00 56.19 261 VAL A O 1
ATOM 1982 N N . ASN A 1 262 ? -25.705 9.546 -82.766 1.00 66.66 262 ASN A N 1
ATOM 1983 C CA . ASN A 1 262 ? -25.221 8.194 -82.571 1.00 69.94 262 ASN A CA 1
ATOM 1984 C C . ASN A 1 262 ? -24.031 7.918 -83.462 1.00 66.22 262 ASN A C 1
ATOM 1985 O O . ASN A 1 262 ? -24.178 7.641 -84.655 1.00 70.68 262 ASN A O 1
ATOM 1990 N N . ILE A 1 263 ? -22.848 8.006 -82.866 1.00 62.99 263 ILE A N 1
ATOM 1991 C CA . ILE A 1 263 ? -21.611 7.831 -83.599 1.00 62.55 263 ILE A CA 1
ATOM 1992 C C . ILE A 1 263 ? -21.216 6.362 -83.596 1.00 61.04 263 ILE A C 1
ATOM 1993 O O . ILE A 1 263 ? -20.745 5.843 -84.609 1.00 62.36 263 ILE A O 1
ATOM 1998 N N . ASP A 1 264 ? -21.412 5.705 -82.456 1.00 63.42 264 ASP A N 1
ATOM 1999 C CA . ASP A 1 264 ? -21.268 4.253 -82.351 1.00 73.32 264 ASP A CA 1
ATOM 2000 C C . ASP A 1 264 ? -19.929 3.748 -82.890 1.00 70.67 264 ASP A C 1
ATOM 2001 O O . ASP A 1 264 ? -19.894 2.854 -83.730 1.00 74.43 264 ASP A O 1
ATOM 2006 N N . ASN A 1 265 ? -18.838 4.342 -82.414 1.00 66.03 265 ASN A N 1
ATOM 2007 C CA . ASN A 1 265 ? -17.477 3.976 -82.816 1.00 64.10 265 ASN A CA 1
ATOM 2008 C C . ASN A 1 265 ? -17.125 4.320 -84.256 1.00 65.66 265 ASN A C 1
ATOM 2009 O O . ASN A 1 265 ? -16.023 4.026 -84.711 1.00 71.65 265 ASN A O 1
ATOM 2014 N N . ASN A 1 266 ? -18.046 4.940 -84.980 1.00 59.82 266 ASN A N 1
ATOM 2015 C CA . ASN A 1 266 ? -17.733 5.367 -86.330 1.00 60.19 266 ASN A CA 1
ATOM 2016 C C . ASN A 1 266 ? -17.159 6.773 -86.315 1.00 59.69 266 ASN A C 1
ATOM 2017 O O . ASN A 1 266 ? -16.529 7.187 -85.334 1.00 58.63 266 ASN A O 1
ATOM 2022 N N . THR A 1 267 ? -17.359 7.500 -87.405 1.00 52.04 267 THR A N 1
ATOM 2023 C CA . THR A 1 267 ? -16.808 8.839 -87.522 1.00 52.04 267 THR A CA 1
ATOM 2024 C C . THR A 1 267 ? -17.894 9.795 -87.942 1.00 57.10 267 THR A C 1
ATOM 2025 O O . THR A 1 267 ? -18.525 9.598 -88.961 1.00 60.66 267 THR A O 1
ATOM 2029 N N . ALA A 1 268 ? -18.115 10.838 -87.165 1.00 55.24 268 ALA A N 1
ATOM 2030 C CA . ALA A 1 268 ? -19.112 11.820 -87.528 1.00 52.97 268 ALA A CA 1
ATOM 2031 C C . ALA A 1 268 ? -18.412 13.055 -88.045 1.00 54.41 268 ALA A C 1
ATOM 2032 O O . ALA A 1 268 ? -17.633 13.681 -87.321 1.00 50.03 268 ALA A O 1
ATOM 2034 N N . THR A 1 269 ? -18.697 13.407 -89.295 1.00 52.24 269 THR A N 1
ATOM 2035 C CA . THR A 1 269 ? -18.053 14.547 -89.926 1.00 52.44 269 THR A CA 1
ATOM 2036 C C . THR A 1 269 ? -18.994 15.744 -89.916 1.00 51.97 269 THR A C 1
ATOM 2037 O O . THR A 1 269 ? -20.164 15.617 -90.260 1.00 57.05 269 THR A O 1
ATOM 2041 N N . ILE A 1 270 ? -18.491 16.904 -89.505 1.00 46.05 270 ILE A N 1
ATOM 2042 C CA . ILE A 1 270 ? -19.355 18.057 -89.267 1.00 47.03 270 ILE A CA 1
ATOM 2043 C C . ILE A 1 270 ? -18.937 19.291 -90.039 1.00 49.20 270 ILE A C 1
ATOM 2044 O O . ILE A 1 270 ? -17.798 19.737 -89.932 1.00 49.90 270 ILE A O 1
ATOM 2049 N N . GLY A 1 271 ? -19.881 19.861 -90.781 1.00 53.77 271 GLY A N 1
ATOM 2050 C CA . GLY A 1 271 ? -19.639 21.075 -91.534 1.00 49.85 271 GLY A CA 1
ATOM 2051 C C . GLY A 1 271 ? -20.814 21.418 -92.431 1.00 56.70 271 GLY A C 1
ATOM 2052 O O . GLY A 1 271 ? -21.586 20.538 -92.821 1.00 56.84 271 GLY A O 1
ATOM 2053 N N . GLY A 1 272 ? -20.963 22.703 -92.741 1.00 45.94 272 GLY A N 1
ATOM 2054 C CA . GLY A 1 272 ? -21.968 23.148 -93.693 1.00 49.40 272 GLY A CA 1
ATOM 2055 C C . GLY A 1 272 ? -23.373 22.974 -93.159 1.00 46.70 272 GLY A C 1
ATOM 2056 O O . GLY A 1 272 ? -24.326 22.823 -93.921 1.00 47.82 272 GLY A O 1
ATOM 2057 N N . GLY A 1 273 ? -23.495 22.988 -91.834 1.00 47.42 273 GLY A N 1
ATOM 2058 C CA . GLY A 1 273 ? -24.784 22.768 -91.185 1.00 44.30 273 GLY A CA 1
ATOM 2059 C C . GLY A 1 273 ? -25.208 21.313 -91.203 1.00 50.33 273 GLY A C 1
ATOM 2060 O O . GLY A 1 273 ? -26.384 21.003 -91.058 1.00 55.26 273 GLY A O 1
ATOM 2061 N N . LYS A 1 274 ? -24.246 20.411 -91.355 1.00 45.97 274 LYS A N 1
ATOM 2062 C CA . LYS A 1 274 ? -24.584 19.006 -91.485 1.00 47.65 274 LYS A CA 1
ATOM 2063 C C . LYS A 1 274 ? -23.612 18.034 -90.826 1.00 48.66 274 LYS A C 1
ATOM 2064 O O . LYS A 1 274 ? -22.419 18.306 -90.670 1.00 45.58 274 LYS A O 1
ATOM 2070 N N . ILE A 1 275 ? -24.137 16.861 -90.501 1.00 49.43 275 ILE A N 1
ATOM 2071 C CA . ILE A 1 275 ? -23.382 15.838 -89.805 1.00 54.89 275 ILE A CA 1
ATOM 2072 C C . ILE A 1 275 ? -23.457 14.558 -90.606 1.00 54.64 275 ILE A C 1
ATOM 2073 O O . ILE A 1 275 ? -24.544 14.101 -90.953 1.00 57.60 275 ILE A O 1
ATOM 2078 N N . THR A 1 276 ? -22.294 13.989 -90.900 1.00 60.58 276 THR A N 1
ATOM 2079 C CA . THR A 1 276 ? -22.218 12.867 -91.824 1.00 60.16 276 THR A CA 1
ATOM 2080 C C . THR A 1 276 ? -21.502 11.670 -91.202 1.00 61.27 276 THR A C 1
ATOM 2081 O O . THR A 1 276 ? -22.145 10.726 -90.738 1.00 55.68 276 THR A O 1
ATOM 2085 N N . ASN A 1 292 ? -29.665 26.723 -81.942 1.00 36.07 292 ASN A N 1
ATOM 2086 C CA . ASN A 1 292 ? -28.965 25.446 -81.870 1.00 35.56 292 ASN A CA 1
ATOM 2087 C C . ASN A 1 292 ? -29.337 24.604 -80.682 1.00 34.58 292 ASN A C 1
ATOM 2088 O O . ASN A 1 292 ? -29.605 25.125 -79.599 1.00 34.51 292 ASN A O 1
ATOM 2093 N N . LYS A 1 293 ? -29.314 23.294 -80.890 1.00 34.76 293 LYS A N 1
ATOM 2094 C CA . LYS A 1 293 ? -29.398 22.325 -79.812 1.00 33.96 293 LYS A CA 1
ATOM 2095 C C . LYS A 1 293 ? -28.017 21.890 -79.319 1.00 33.78 293 LYS A C 1
ATOM 2096 O O . LYS A 1 293 ? -26.998 22.220 -79.932 1.00 33.36 293 LYS A O 1
ATOM 2102 N N . ASP A 1 294 ? -27.974 21.163 -78.206 1.00 41.21 294 ASP A N 1
ATOM 2103 C CA . ASP A 1 294 ? -26.741 20.480 -77.833 1.00 38.69 294 ASP A CA 1
ATOM 2104 C C . ASP A 1 294 ? -26.570 19.287 -78.766 1.00 43.09 294 ASP A C 1
ATOM 2105 O O . ASP A 1 294 ? -27.547 18.618 -79.129 1.00 41.37 294 ASP A O 1
ATOM 2110 N N . LEU A 1 295 ? -25.334 19.032 -79.174 1.00 32.36 295 LEU A N 1
ATOM 2111 C CA . LEU A 1 295 ? -25.043 17.801 -79.869 1.00 33.16 295 LEU A CA 1
ATOM 2112 C C . LEU A 1 295 ? -24.693 16.778 -78.811 1.00 34.17 295 LEU A C 1
ATOM 2113 O O . LEU A 1 295 ? -23.628 16.840 -78.196 1.00 35.05 295 LEU A O 1
ATOM 2118 N N . VAL A 1 296 ? -25.604 15.839 -78.598 1.00 39.70 296 VAL A N 1
ATOM 2119 C CA . VAL A 1 296 ? -25.459 14.839 -77.553 1.00 40.38 296 VAL A CA 1
ATOM 2120 C C . VAL A 1 296 ? -24.942 13.558 -78.183 1.00 43.76 296 VAL A C 1
ATOM 2121 O O . VAL A 1 296 ? -25.712 12.794 -78.777 1.00 46.62 296 VAL A O 1
ATOM 2125 N N . PHE A 1 297 ? -23.631 13.348 -78.052 1.00 37.38 297 PHE A N 1
ATOM 2126 C CA . PHE A 1 297 ? -22.925 12.249 -78.699 1.00 40.49 297 PHE A CA 1
ATOM 2127 C C . PHE A 1 297 ? -23.005 10.967 -77.897 1.00 43.77 297 PHE A C 1
ATOM 2128 O O . PHE A 1 297 ? -22.918 10.994 -76.685 1.00 41.61 297 PHE A O 1
ATOM 2136 N N . SER A 1 298 ? -23.155 9.839 -78.578 1.00 46.70 298 SER A N 1
ATOM 2137 C CA . SER A 1 298 ? -23.211 8.560 -77.882 1.00 50.28 298 SER A CA 1
ATOM 2138 C C . SER A 1 298 ? -22.532 7.464 -78.689 1.00 52.44 298 SER A C 1
ATOM 2139 O O . SER A 1 298 ? -22.404 7.570 -79.903 1.00 53.16 298 SER A O 1
ATOM 2142 N N . GLY A 1 299 ? -22.077 6.426 -77.996 1.00 49.79 299 GLY A N 1
ATOM 2143 C CA . GLY A 1 299 ? -21.482 5.267 -78.633 1.00 52.12 299 GLY A CA 1
ATOM 2144 C C . GLY A 1 299 ? -19.974 5.318 -78.793 1.00 52.69 299 GLY A C 1
ATOM 2145 O O . GLY A 1 299 ? -19.355 4.319 -79.153 1.00 54.92 299 GLY A O 1
ATOM 2146 N N . GLY A 1 300 ? -19.379 6.476 -78.517 1.00 45.95 300 GLY A N 1
ATOM 2147 C CA . GLY A 1 300 ? -17.955 6.671 -78.741 1.00 42.48 300 GLY A CA 1
ATOM 2148 C C . GLY A 1 300 ? -17.696 6.960 -80.212 1.00 47.00 300 GLY A C 1
ATOM 2149 O O . GLY A 1 300 ? -18.631 7.051 -81.008 1.00 49.72 300 GLY A O 1
ATOM 2150 N N . GLY A 1 301 ? -16.429 7.102 -80.584 1.00 57.54 301 GLY A N 1
ATOM 2151 C CA . GLY A 1 301 ? -16.082 7.298 -81.979 1.00 60.28 301 GLY A CA 1
ATOM 2152 C C . GLY A 1 301 ? -15.311 8.569 -82.245 1.00 53.10 301 GLY A C 1
ATOM 2153 O O . GLY A 1 301 ? -14.808 9.207 -81.330 1.00 51.83 301 GLY A O 1
ATOM 2154 N N . LYS A 1 302 ? -15.210 8.940 -83.512 1.00 53.05 302 LYS A N 1
ATOM 2155 C CA . LYS A 1 302 ? -14.430 10.107 -83.876 1.00 55.94 302 LYS A CA 1
ATOM 2156 C C . LYS A 1 302 ? -15.335 11.197 -84.399 1.00 51.99 302 LYS A C 1
ATOM 2157 O O . LYS A 1 302 ? -16.325 10.928 -85.063 1.00 56.56 302 LYS A O 1
ATOM 2163 N N . ILE A 1 303 ? -14.987 12.428 -84.062 1.00 38.85 303 ILE A N 1
ATOM 2164 C CA . ILE A 1 303 ? -15.689 13.615 -84.511 1.00 41.63 303 ILE A CA 1
ATOM 2165 C C . ILE A 1 303 ? -14.724 14.434 -85.340 1.00 42.27 303 ILE A C 1
ATOM 2166 O O . ILE A 1 303 ? -13.707 14.887 -84.824 1.00 45.89 303 ILE A O 1
ATOM 2171 N N . SER A 1 304 ? -15.019 14.625 -86.618 1.00 48.40 304 SER A N 1
ATOM 2172 C CA . SER A 1 304 ? -14.126 15.414 -87.457 1.00 45.68 304 SER A CA 1
ATOM 2173 C C . SER A 1 304 ? -14.769 16.690 -87.976 1.00 47.81 304 SER A C 1
ATOM 2174 O O . SER A 1 304 ? -15.860 16.656 -88.531 1.00 54.52 304 SER A O 1
ATOM 2177 N N . LEU A 1 305 ? -14.068 17.808 -87.819 1.00 46.85 305 LEU A N 1
ATOM 2178 C CA . LEU A 1 305 ? -14.562 19.107 -88.271 1.00 47.73 305 LEU A CA 1
ATOM 2179 C C . LEU A 1 305 ? -13.857 19.537 -89.566 1.00 54.26 305 LEU A C 1
ATOM 2180 O O . LEU A 1 305 ? -12.615 19.578 -89.608 1.00 46.97 305 LEU A O 1
ATOM 2185 N N . LYS A 1 306 ? -14.646 19.848 -90.607 1.00 46.02 306 LYS A N 1
ATOM 2186 C CA . LYS A 1 306 ? -14.113 20.313 -91.892 1.00 45.11 306 LYS A CA 1
ATOM 2187 C C . LYS A 1 306 ? -13.895 21.815 -91.919 1.00 45.29 306 LYS A C 1
ATOM 2188 O O . LYS A 1 306 ? -13.402 22.365 -92.898 1.00 50.15 306 LYS A O 1
ATOM 2194 N N . GLU A 1 307 ? -14.307 22.485 -90.858 1.00 43.89 307 GLU A N 1
ATOM 2195 C CA . GLU A 1 307 ? -14.270 23.934 -90.814 1.00 45.06 307 GLU A CA 1
ATOM 2196 C C . GLU A 1 307 ? -14.547 24.335 -89.381 1.00 42.31 307 GLU A C 1
ATOM 2197 O O . GLU A 1 307 ? -14.858 23.488 -88.548 1.00 40.95 307 GLU A O 1
ATOM 2203 N N . ASN A 1 308 ? -14.426 25.623 -89.101 1.00 42.37 308 ASN A N 1
ATOM 2204 C CA . ASN A 1 308 ? -14.829 26.154 -87.823 1.00 40.80 308 ASN A CA 1
ATOM 2205 C C . ASN A 1 308 ? -16.281 25.794 -87.578 1.00 41.77 308 ASN A C 1
ATOM 2206 O O . ASN A 1 308 ? -17.111 25.878 -88.484 1.00 41.26 308 ASN A O 1
ATOM 2211 N N . LEU A 1 309 ? -16.551 25.326 -86.365 1.00 46.35 309 LEU A N 1
ATOM 2212 C CA . LEU A 1 309 ? -17.891 25.011 -85.933 1.00 44.71 309 LEU A CA 1
ATOM 2213 C C . LEU A 1 309 ? -18.268 25.966 -84.797 1.00 44.41 309 LEU A C 1
ATOM 2214 O O . LEU A 1 309 ? -17.558 26.073 -83.791 1.00 40.34 309 LEU A O 1
ATOM 2219 N N . ASP A 1 310 ? -19.368 26.686 -85.002 1.00 41.51 310 ASP A N 1
ATOM 2220 C CA . ASP A 1 310 ? -19.914 27.588 -84.017 1.00 39.57 310 ASP A CA 1
ATOM 2221 C C . ASP A 1 310 ? -21.311 27.083 -83.729 1.00 38.66 310 ASP A C 1
ATOM 2222 O O . ASP A 1 310 ? -22.193 27.166 -84.600 1.00 38.79 310 ASP A O 1
ATOM 2227 N N . LEU A 1 311 ? -21.499 26.559 -82.518 1.00 34.48 311 LEU A N 1
ATOM 2228 C CA . LEU A 1 311 ? -22.746 25.913 -82.143 1.00 36.53 311 LEU A CA 1
ATOM 2229 C C . LEU A 1 311 ? -23.718 26.895 -81.530 1.00 33.89 311 LEU A C 1
ATOM 2230 O O . LEU A 1 311 ? -24.757 26.493 -81.033 1.00 34.82 311 LEU A O 1
ATOM 2235 N N . GLY A 1 312 ? -23.376 28.178 -81.579 1.00 35.92 312 GLY A N 1
ATOM 2236 C CA . GLY A 1 312 ? -24.178 29.203 -80.941 1.00 35.24 312 GLY A CA 1
ATOM 2237 C C . GLY A 1 312 ? -24.464 28.883 -79.477 1.00 34.68 312 GLY A C 1
ATOM 2238 O O . GLY A 1 312 ? -23.558 28.772 -78.648 1.00 32.27 312 GLY A O 1
ATOM 2239 N N . TYR A 1 313 ? -25.736 28.695 -79.159 1.00 34.25 313 TYR A N 1
ATOM 2240 C CA . TYR A 1 313 ? -26.118 28.435 -77.772 1.00 34.00 313 TYR A CA 1
ATOM 2241 C C . TYR A 1 313 ? -25.969 26.958 -77.407 1.00 30.69 313 TYR A C 1
ATOM 2242 O O . TYR A 1 313 ? -26.015 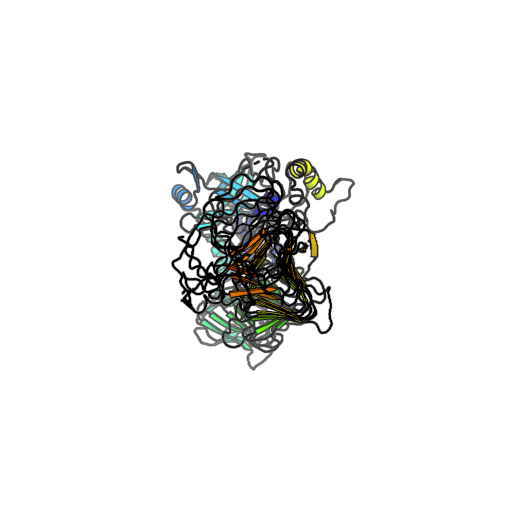26.596 -76.241 1.00 30.56 313 TYR A O 1
ATOM 2251 N N . GLY A 1 314 ? -25.789 26.101 -78.402 1.00 33.42 314 GLY A N 1
ATOM 2252 C CA . GLY A 1 314 ? -25.534 24.689 -78.150 1.00 35.45 314 GLY A CA 1
ATOM 2253 C C . GLY A 1 314 ? -24.075 24.412 -77.776 1.00 33.38 314 GLY A C 1
ATOM 2254 O O . GLY A 1 314 ? -23.221 25.276 -77.956 1.00 35.65 314 GLY A O 1
ATOM 2255 N N . GLY A 1 315 ? -23.807 23.212 -77.256 1.00 29.93 315 GLY A N 1
ATOM 2256 C CA . GLY A 1 315 ? -22.465 22.730 -76.995 1.00 30.85 315 GLY A CA 1
ATOM 2257 C C . GLY A 1 315 ? -22.370 21.213 -77.075 1.00 31.91 315 GLY A C 1
ATOM 2258 O O . GLY A 1 315 ? -23.352 20.552 -77.418 1.00 30.00 315 GLY A O 1
ATOM 2259 N N . PHE A 1 316 ? -21.202 20.664 -76.740 1.00 28.89 316 PHE A N 1
ATOM 2260 C CA . PHE A 1 316 ? -20.962 19.221 -76.814 1.00 30.29 316 PHE A CA 1
ATOM 2261 C C . PHE A 1 316 ? -21.302 18.486 -75.531 1.00 31.63 316 PHE A C 1
ATOM 2262 O O . PHE A 1 316 ? -20.813 18.829 -74.452 1.00 29.45 316 PHE A O 1
ATOM 2270 N N . ILE A 1 317 ? -22.114 17.445 -75.652 1.00 29.17 317 ILE A N 1
ATOM 2271 C CA . ILE A 1 317 ? -22.434 16.616 -74.510 1.00 29.72 317 ILE A CA 1
ATOM 2272 C C . ILE A 1 317 ? -22.112 15.180 -74.852 1.00 34.29 317 ILE A C 1
ATOM 2273 O O . ILE A 1 317 ? -22.537 14.680 -75.886 1.00 35.73 317 ILE A O 1
ATOM 2278 N N . PHE A 1 318 ? -21.358 14.520 -73.978 1.00 35.06 318 PHE A N 1
ATOM 2279 C CA . PHE A 1 318 ? -20.895 13.161 -74.219 1.00 36.57 318 PHE A CA 1
ATOM 2280 C C . PHE A 1 318 ? -21.477 12.217 -73.194 1.00 36.93 318 PHE A C 1
ATOM 2281 O O . PHE A 1 318 ? -21.631 12.590 -72.039 1.00 35.19 318 PHE A O 1
ATOM 2289 N N . ASP A 1 319 ? -21.781 10.993 -73.613 1.00 43.50 319 ASP A N 1
ATOM 2290 C CA . ASP A 1 319 ? -22.342 9.997 -72.706 1.00 45.24 319 ASP A CA 1
ATOM 2291 C C . ASP A 1 319 ? -21.248 9.408 -71.824 1.00 42.49 319 ASP A C 1
ATOM 2292 O O . ASP A 1 319 ? -20.142 9.944 -71.764 1.00 44.26 319 ASP A O 1
ATOM 2297 N N . GLU A 1 320 ? -21.553 8.301 -71.152 1.00 49.00 320 GLU A N 1
ATOM 2298 C CA . GLU A 1 320 ? -20.654 7.734 -70.145 1.00 51.64 320 GLU A CA 1
ATOM 2299 C C . GLU A 1 320 ? -19.823 6.560 -70.659 1.00 48.78 320 GLU A C 1
ATOM 2300 O O . GLU A 1 320 ? -20.222 5.877 -71.594 1.00 55.01 320 GLU A O 1
ATOM 2306 N N . ASN A 1 321 ? -18.665 6.343 -70.037 1.00 48.40 321 ASN A N 1
ATOM 2307 C CA . ASN A 1 321 ? -17.822 5.174 -70.299 1.00 51.52 321 ASN A CA 1
ATOM 2308 C C . ASN A 1 321 ? -17.416 4.982 -71.768 1.00 58.42 321 ASN A C 1
ATOM 2309 O O . ASN A 1 321 ? -17.291 3.847 -72.230 1.00 57.77 321 ASN A O 1
ATOM 2314 N N . LYS A 1 322 ? -17.197 6.071 -72.503 1.00 49.46 322 LYS A N 1
ATOM 2315 C CA . LYS A 1 322 ? -16.786 5.939 -73.901 1.00 49.07 322 LYS A CA 1
ATOM 2316 C C . LYS A 1 322 ? -15.588 6.816 -74.266 1.00 49.07 322 LYS A C 1
ATOM 2317 O O . LYS A 1 322 ? -15.322 7.828 -73.627 1.00 46.34 322 LYS A O 1
ATOM 2323 N N . LYS A 1 323 ? -14.881 6.411 -75.313 1.00 48.41 323 LYS A N 1
ATOM 2324 C CA . LYS A 1 323 ? -13.738 7.151 -75.840 1.00 44.13 323 LYS A CA 1
ATOM 2325 C C . LYS A 1 323 ? -14.104 7.939 -77.113 1.00 46.89 323 LYS A C 1
ATOM 2326 O O . LYS A 1 323 ? -14.691 7.400 -78.035 1.00 52.04 323 LYS A O 1
ATOM 2332 N N . TYR A 1 324 ? -13.754 9.222 -77.137 1.00 49.48 324 TYR A N 1
ATOM 2333 C CA . TYR A 1 324 ? -14.009 10.104 -78.276 1.00 50.44 324 TYR A CA 1
ATOM 2334 C C . TYR A 1 324 ? -12.758 10.859 -78.704 1.00 49.69 324 TYR A C 1
ATOM 2335 O O . TYR A 1 324 ? -11.919 11.206 -77.876 1.00 50.65 324 TYR A O 1
ATOM 2344 N N . THR A 1 325 ? -12.646 11.133 -79.996 1.00 40.77 325 THR A N 1
ATOM 2345 C CA . THR A 1 325 ? -11.615 12.035 -80.482 1.00 38.98 325 THR A CA 1
ATOM 2346 C C . THR A 1 325 ? -12.285 13.154 -81.280 1.00 40.38 325 THR A C 1
ATOM 2347 O O . THR A 1 325 ? -13.287 12.931 -81.953 1.00 40.51 325 THR A O 1
ATOM 2351 N N . VAL A 1 326 ? -11.759 14.366 -81.148 1.00 34.81 326 VAL A N 1
ATOM 2352 C CA . VAL A 1 326 ? -12.214 15.510 -81.917 1.00 33.98 326 VAL A CA 1
ATOM 2353 C C . VAL A 1 326 ? -11.036 16.030 -82.723 1.00 39.06 326 VAL A C 1
ATOM 2354 O O . VAL A 1 326 ? -10.049 16.520 -82.163 1.00 37.87 326 VAL A O 1
ATOM 2358 N N . SER A 1 327 ? -11.138 15.913 -84.039 1.00 46.78 327 SER A N 1
ATOM 2359 C CA . SER A 1 327 ? -10.015 16.206 -84.920 1.00 48.26 327 SER A CA 1
ATOM 2360 C C . SER A 1 327 ? -10.401 17.156 -86.036 1.00 48.92 327 SER A C 1
ATOM 2361 O O . SER A 1 327 ? -11.570 17.264 -86.399 1.00 50.21 327 SER A O 1
ATOM 2364 N N . ALA A 1 328 ? -9.394 17.834 -86.573 1.00 52.01 328 ALA A N 1
ATOM 2365 C CA . ALA A 1 328 ? -9.535 18.585 -87.812 1.00 52.40 328 ALA A CA 1
ATOM 2366 C C . ALA A 1 328 ? -9.215 17.709 -89.005 1.00 56.61 328 ALA A C 1
ATOM 2367 O O . ALA A 1 328 ? -8.213 16.995 -89.028 1.00 60.58 328 ALA A O 1
ATOM 2369 N N . GLU A 1 329 ? -10.078 17.784 -90.001 1.00 48.95 329 GLU A N 1
ATOM 2370 C CA . GLU A 1 329 ? -9.844 17.145 -91.278 1.00 51.36 329 GLU A CA 1
ATOM 2371 C C . GLU A 1 329 ? -8.549 17.672 -91.890 1.00 53.07 329 GLU A C 1
ATOM 2372 O O . GLU A 1 329 ? -8.285 18.872 -91.833 1.00 48.34 329 GLU A O 1
ATOM 2378 N N . GLY A 1 330 ? -7.750 16.771 -92.461 1.00 50.04 330 GLY A N 1
ATOM 2379 C CA . GLY A 1 330 ? -6.496 17.128 -93.110 1.00 48.84 330 GLY A CA 1
ATOM 2380 C C . GLY A 1 330 ? -5.488 17.919 -92.288 1.00 50.50 330 GLY A C 1
ATOM 2381 O O . GLY A 1 330 ? -4.709 18.669 -92.865 1.00 49.44 330 GLY A O 1
ATOM 2382 N N . ASN A 1 331 ? -5.522 17.763 -90.956 1.00 47.55 331 ASN A N 1
ATOM 2383 C CA . ASN A 1 331 ? -4.649 18.481 -90.001 1.00 45.37 331 ASN A CA 1
ATOM 2384 C C . ASN A 1 331 ? -4.762 19.998 -90.161 1.00 45.71 331 ASN A C 1
ATOM 2385 O O . ASN A 1 331 ? -3.817 20.742 -89.892 1.00 45.95 331 ASN A O 1
ATOM 2390 N N . ASN A 1 332 ? -5.932 20.451 -90.597 1.00 45.84 332 ASN A N 1
ATOM 2391 C CA . ASN A 1 332 ? -6.224 21.876 -90.679 1.00 46.13 332 ASN A CA 1
ATOM 2392 C C . ASN A 1 332 ? -6.396 22.550 -89.316 1.00 46.53 332 ASN A C 1
ATOM 2393 O O . ASN A 1 332 ? -6.404 21.895 -88.274 1.00 42.71 332 ASN A O 1
ATOM 2398 N N . ASN A 1 333 ? -6.544 23.868 -89.330 1.00 49.32 333 ASN A N 1
ATOM 2399 C CA . ASN A 1 333 ? -6.768 24.600 -88.100 1.00 50.61 333 ASN A CA 1
ATOM 2400 C C . ASN A 1 333 ? -8.225 25.032 -87.936 1.00 53.29 333 ASN A C 1
ATOM 2401 O O . ASN A 1 333 ? -8.631 26.063 -88.464 1.00 59.22 333 ASN A O 1
ATOM 2406 N N . VAL A 1 334 ? -9.015 24.244 -87.218 1.00 47.61 334 VAL A N 1
ATOM 2407 C CA . VAL A 1 334 ? -10.410 24.616 -86.968 1.00 46.45 334 VAL A CA 1
ATOM 2408 C C . VAL A 1 334 ? -10.710 24.870 -85.486 1.00 42.38 334 VAL A C 1
ATOM 2409 O O . VAL A 1 334 ? -10.145 24.235 -84.584 1.00 40.92 334 VAL A O 1
ATOM 2413 N N . THR A 1 335 ? -11.613 25.807 -85.238 1.00 51.65 335 THR A N 1
ATOM 2414 C CA . THR A 1 335 ? -11.995 26.132 -83.877 1.00 45.42 335 THR A CA 1
ATOM 2415 C C . THR A 1 335 ? -13.399 25.640 -83.571 1.00 46.45 335 THR A C 1
ATOM 2416 O O . THR A 1 335 ? -14.240 25.499 -84.464 1.00 47.56 335 THR A O 1
ATOM 2420 N N . PHE A 1 336 ? -13.637 25.340 -82.301 1.00 47.62 336 PHE A N 1
ATOM 2421 C CA . PHE A 1 336 ? -14.989 25.115 -81.840 1.00 44.42 336 PHE A CA 1
ATOM 2422 C C . PHE A 1 336 ? -15.413 26.215 -80.887 1.00 44.83 336 PHE A C 1
ATOM 2423 O O . PHE A 1 336 ? -14.599 26.722 -80.105 1.00 44.78 336 PHE A O 1
ATOM 2431 N N . LYS A 1 337 ? -16.691 26.577 -80.964 1.00 42.70 337 LYS A N 1
ATOM 2432 C CA . LYS A 1 337 ? -17.288 27.532 -80.044 1.00 43.73 337 LYS A CA 1
ATOM 2433 C C . LYS A 1 337 ? -18.712 27.120 -79.730 1.00 41.09 337 LYS A C 1
ATOM 2434 O O . LYS A 1 337 ? -19.439 26.652 -80.615 1.00 43.36 337 LYS A O 1
ATOM 2440 N N . GLY A 1 338 ? -19.110 27.304 -78.477 1.00 38.48 338 GLY A N 1
ATOM 2441 C CA . GLY A 1 338 ? -20.481 27.057 -78.063 1.00 37.50 338 GLY A CA 1
ATOM 2442 C C . GLY A 1 338 ? -20.698 27.172 -76.564 1.00 29.72 338 GLY A C 1
ATOM 2443 O O . GLY A 1 338 ? -20.005 27.910 -75.875 1.00 29.64 338 GLY A O 1
ATOM 2444 N N . ALA A 1 339 ? -21.673 26.413 -76.070 1.00 36.18 339 ALA A N 1
ATOM 2445 C CA . ALA A 1 339 ? -22.098 26.448 -74.673 1.00 33.80 339 ALA A CA 1
ATOM 2446 C C . ALA A 1 339 ? -21.032 25.857 -73.762 1.00 32.29 339 ALA A C 1
ATOM 2447 O O . ALA A 1 339 ? -20.929 26.210 -72.602 1.00 30.97 339 ALA A O 1
ATOM 2449 N N . GLY A 1 340 ? -20.225 24.962 -74.316 1.00 35.17 340 GLY A N 1
ATOM 2450 C CA . GLY A 1 340 ? -19.132 24.357 -73.583 1.00 31.94 340 GLY A CA 1
ATOM 2451 C C . GLY A 1 340 ? -19.038 22.881 -73.902 1.00 34.51 340 GLY A C 1
ATOM 2452 O O . GLY A 1 340 ? -19.529 22.417 -74.932 1.00 34.20 340 GLY A O 1
ATOM 2453 N N . ILE A 1 341 ? -18.410 22.137 -73.005 1.00 30.65 341 ILE A N 1
ATOM 2454 C CA . ILE A 1 341 ? -18.232 20.710 -73.190 1.00 32.89 341 ILE A CA 1
ATOM 2455 C C . ILE A 1 341 ? -18.658 20.010 -71.901 1.00 34.24 341 ILE A C 1
ATOM 2456 O O . ILE A 1 341 ? -18.214 20.385 -70.823 1.00 32.60 341 ILE A O 1
ATOM 2461 N N . ASP A 1 342 ? -19.534 19.017 -72.018 1.00 36.31 342 ASP A N 1
ATOM 2462 C CA . ASP A 1 342 ? -20.062 18.291 -70.869 1.00 36.33 342 ASP A CA 1
ATOM 2463 C C . ASP A 1 342 ? -19.790 16.810 -71.084 1.00 37.56 342 ASP A C 1
ATOM 2464 O O . ASP A 1 342 ? -20.438 16.169 -71.898 1.00 40.93 342 ASP A O 1
ATOM 2469 N N . ILE A 1 343 ? -18.822 16.267 -70.355 1.00 29.71 343 ILE A N 1
ATOM 2470 C CA . ILE A 1 343 ? -18.419 14.873 -70.554 1.00 32.15 343 ILE A CA 1
ATOM 2471 C C . ILE A 1 343 ? -18.918 14.002 -69.422 1.00 30.31 343 ILE A C 1
ATOM 2472 O O . ILE A 1 343 ? -18.675 14.302 -68.242 1.00 28.96 343 ILE A O 1
ATOM 2477 N N . GLY A 1 344 ? -19.588 12.917 -69.800 1.00 36.51 344 GLY A N 1
ATOM 2478 C CA . GLY A 1 344 ? -20.105 11.946 -68.863 1.00 37.80 344 GLY A CA 1
ATOM 2479 C C . GLY A 1 344 ? -19.044 11.159 -68.125 1.00 39.52 344 GLY A C 1
ATOM 2480 O O . GLY A 1 344 ? -17.907 11.008 -68.590 1.00 39.19 344 GLY A O 1
ATOM 2481 N N . LYS A 1 345 ? -19.436 10.668 -66.955 1.00 39.37 345 LYS A N 1
ATOM 2482 C CA . LYS A 1 345 ? -18.600 9.834 -66.100 1.00 42.86 345 LYS A CA 1
ATOM 2483 C C . LYS A 1 345 ? -17.961 8.664 -66.865 1.00 44.88 345 LYS A C 1
ATOM 2484 O O . LYS A 1 345 ? -18.635 7.965 -67.624 1.00 43.44 345 LYS A O 1
ATOM 2490 N N . GLY A 1 346 ? -16.657 8.468 -66.674 1.00 40.94 346 GLY A N 1
ATOM 2491 C CA . GLY A 1 346 ? -15.963 7.319 -67.247 1.00 42.31 346 GLY A CA 1
ATOM 2492 C C . GLY A 1 346 ? -15.589 7.451 -68.719 1.00 42.48 346 GLY A C 1
ATOM 2493 O O . GLY A 1 346 ? -15.098 6.503 -69.338 1.00 42.22 346 GLY A O 1
ATOM 2494 N N . SER A 1 347 ? -15.821 8.635 -69.276 1.00 36.64 347 SER A N 1
ATOM 2495 C CA . SER A 1 347 ? -15.489 8.913 -70.660 1.00 35.40 347 SER A CA 1
ATOM 2496 C C . SER A 1 347 ? -14.258 9.790 -70.798 1.00 37.06 347 SER A C 1
ATOM 2497 O O . SER A 1 347 ? -13.962 10.610 -69.933 1.00 34.80 347 SER A O 1
ATOM 2500 N N . THR A 1 348 ? -13.550 9.611 -71.905 1.00 39.47 348 THR A N 1
ATOM 2501 C CA . THR A 1 348 ? -12.447 10.488 -72.254 1.00 38.29 348 THR A CA 1
ATOM 2502 C C . THR A 1 348 ? -12.607 11.052 -73.671 1.00 42.44 348 THR A C 1
ATOM 2503 O O . THR A 1 348 ? -12.829 10.313 -74.632 1.00 45.50 348 THR A O 1
ATOM 2507 N N . VAL A 1 349 ? -12.490 12.372 -73.777 1.00 35.68 349 VAL A N 1
ATOM 2508 C CA . VAL A 1 349 ? -12.514 13.058 -75.055 1.00 38.46 349 VAL A CA 1
ATOM 2509 C C . VAL A 1 349 ? -11.136 13.620 -75.436 1.00 38.79 349 VAL A C 1
ATOM 2510 O O . VAL A 1 349 ? -10.679 14.607 -74.854 1.00 34.16 349 VAL A O 1
ATOM 2514 N N . ASP A 1 350 ? -10.485 13.005 -76.423 1.00 41.11 350 ASP A N 1
ATOM 2515 C CA . ASP A 1 350 ? -9.220 13.542 -76.917 1.00 40.97 350 ASP A CA 1
ATOM 2516 C C . ASP A 1 350 ? -9.504 14.784 -77.743 1.00 40.72 350 ASP A C 1
ATOM 2517 O O . ASP A 1 350 ? -10.134 14.739 -78.803 1.00 38.38 350 ASP A O 1
ATOM 2522 N N . TRP A 1 351 ? -9.061 15.910 -77.217 1.00 36.42 351 TRP A N 1
ATOM 2523 C CA . TRP A 1 351 ? -9.443 17.186 -77.767 1.00 35.15 351 TRP A CA 1
ATOM 2524 C C . TRP A 1 351 ? -8.289 17.664 -78.625 1.00 35.92 351 TRP A C 1
ATOM 2525 O O . TRP A 1 351 ? -7.344 18.270 -78.123 1.00 33.66 351 TRP A O 1
ATOM 2536 N N . ASN A 1 352 ? -8.352 17.365 -79.920 1.00 37.11 352 ASN A N 1
ATOM 2537 C CA . ASN A 1 352 ? -7.259 17.737 -80.819 1.00 37.99 352 ASN A CA 1
ATOM 2538 C C . ASN A 1 352 ? -7.690 18.772 -81.840 1.00 37.85 352 ASN A C 1
ATOM 2539 O O . ASN A 1 352 ? -7.413 18.649 -83.007 1.00 37.11 352 ASN A O 1
ATOM 2544 N N . ILE A 1 353 ? -8.379 19.797 -81.363 1.00 33.48 353 ILE A N 1
ATOM 2545 C CA . ILE A 1 353 ? -8.605 21.018 -82.129 1.00 35.24 353 ILE A CA 1
ATOM 2546 C C . ILE A 1 353 ? -8.398 22.117 -81.110 1.00 33.32 353 ILE A C 1
ATOM 2547 O O . ILE A 1 353 ? -8.153 21.834 -79.934 1.00 32.10 353 ILE A O 1
ATOM 2552 N N . LYS A 1 354 ? -8.542 23.359 -81.558 1.00 38.65 354 LYS A N 1
ATOM 2553 C CA . LYS A 1 354 ? -8.572 24.497 -80.656 1.00 37.12 354 LYS A CA 1
ATOM 2554 C C . LYS A 1 354 ? -9.998 24.888 -80.306 1.00 38.22 354 LYS A C 1
ATOM 2555 O O . LYS A 1 354 ? -10.886 24.894 -81.169 1.00 41.74 354 LYS A O 1
ATOM 2561 N N . TYR A 1 355 ? -10.235 25.193 -79.034 1.00 37.24 355 TYR A N 1
ATOM 2562 C CA . TYR A 1 355 ? -11.450 25.913 -78.692 1.00 36.52 355 TYR A CA 1
ATOM 2563 C C . TYR A 1 355 ? -11.184 27.332 -79.186 1.00 35.77 355 TYR A C 1
ATOM 2564 O O . TYR A 1 355 ? -10.039 27.798 -79.152 1.00 36.45 355 TYR A O 1
ATOM 2573 N N . ALA A 1 356 ? -12.224 27.984 -79.687 1.00 35.22 356 ALA A N 1
ATOM 2574 C CA . ALA A 1 356 ? -12.148 29.365 -80.162 1.00 41.57 356 ALA A CA 1
ATOM 2575 C C . ALA A 1 356 ? -11.421 30.292 -79.187 1.00 39.08 356 ALA A C 1
ATOM 2576 O O . ALA A 1 356 ? -11.459 30.088 -77.976 1.00 39.11 356 ALA A O 1
ATOM 2578 N N . SER A 1 357 ? -10.786 31.325 -79.731 1.00 43.44 357 SER A N 1
ATOM 2579 C CA . SER A 1 357 ? -9.872 32.156 -78.955 1.00 42.42 357 SER A CA 1
ATOM 2580 C C . SER A 1 357 ? -10.512 33.429 -78.409 1.00 42.74 357 SER A C 1
ATOM 2581 O O . SER A 1 357 ? -9.904 34.137 -77.608 1.00 45.18 357 SER A O 1
ATOM 2584 N N . ASN A 1 358 ? -11.723 33.748 -78.835 1.00 41.82 358 ASN A N 1
ATOM 2585 C CA . ASN A 1 358 ? -12.372 34.911 -78.243 1.00 50.11 358 ASN A CA 1
ATOM 2586 C C . ASN A 1 358 ? -13.418 34.506 -77.195 1.00 45.84 358 ASN A C 1
ATOM 2587 O O . ASN A 1 358 ? -14.246 35.312 -76.782 1.00 44.79 358 ASN A O 1
ATOM 2592 N N . ASP A 1 359 ? -13.353 33.255 -76.760 1.00 47.99 359 ASP A N 1
ATOM 2593 C CA . ASP A 1 359 ? -14.359 32.706 -75.860 1.00 46.82 359 ASP A CA 1
ATOM 2594 C C . ASP A 1 359 ? -13.719 31.735 -74.872 1.00 42.40 359 ASP A C 1
ATOM 2595 O O . ASP A 1 359 ? -12.747 31.056 -75.208 1.00 42.59 359 ASP A O 1
ATOM 2600 N N . ALA A 1 360 ? -14.261 31.661 -73.662 1.00 33.57 360 ALA A N 1
ATOM 2601 C CA . ALA A 1 360 ? -13.790 30.669 -72.696 1.00 31.57 360 ALA A CA 1
ATOM 2602 C C . ALA A 1 360 ? -14.376 29.302 -72.960 1.00 29.06 360 ALA A C 1
ATOM 2603 O O . ALA A 1 360 ? -15.567 29.164 -73.221 1.00 29.43 360 ALA A O 1
ATOM 2605 N N . LEU A 1 361 ? -13.545 28.283 -72.861 1.00 27.96 361 LEU A N 1
ATOM 2606 C CA . LEU A 1 361 ? -14.040 26.926 -72.932 1.00 28.29 361 LEU A CA 1
ATOM 2607 C C . LEU A 1 361 ? -14.561 26.476 -71.547 1.00 28.23 361 LEU A C 1
ATOM 2608 O O . LEU A 1 361 ? -13.795 26.355 -70.586 1.00 25.40 361 LEU A O 1
ATOM 2613 N N . HIS A 1 362 ? -15.870 26.235 -71.461 1.00 28.37 362 HIS A N 1
ATOM 2614 C CA . HIS A 1 362 ? -16.501 25.780 -70.209 1.00 27.36 362 HIS A CA 1
ATOM 2615 C C . HIS A 1 362 ? -16.599 24.270 -70.166 1.00 28.42 362 HIS A C 1
ATOM 2616 O O . HIS A 1 362 ? -17.343 23.668 -70.936 1.00 31.04 362 HIS A O 1
ATOM 2623 N N . LYS A 1 363 ? -15.861 23.657 -69.256 1.00 25.68 363 LYS A N 1
ATOM 2624 C CA . LYS A 1 363 ? -15.856 22.209 -69.125 1.00 25.36 363 LYS A CA 1
ATOM 2625 C C . LYS A 1 363 ? -16.564 21.749 -67.830 1.00 24.26 363 LYS A C 1
ATOM 2626 O O . LYS A 1 363 ? -16.155 22.117 -66.725 1.00 26.52 363 LYS A O 1
ATOM 2632 N N . ILE A 1 364 ? -17.609 20.941 -67.963 1.00 26.85 364 ILE A N 1
ATOM 2633 C CA . ILE A 1 364 ? -18.263 20.339 -66.789 1.00 27.88 364 ILE A CA 1
ATOM 2634 C C . ILE A 1 364 ? -18.427 18.857 -67.017 1.00 29.32 364 ILE A C 1
ATOM 2635 O O . ILE A 1 364 ? -17.886 18.308 -67.993 1.00 30.95 364 ILE A O 1
ATOM 2640 N N . GLY A 1 365 ? -19.154 18.208 -66.115 1.00 29.83 365 GLY A N 1
ATOM 2641 C CA . GLY A 1 365 ? -19.328 16.771 -66.172 1.00 30.39 365 GLY A CA 1
ATOM 2642 C C . GLY A 1 365 ? -18.157 16.032 -65.557 1.00 31.51 365 GLY A C 1
ATOM 2643 O O . GLY A 1 365 ? -17.089 16.608 -65.317 1.00 30.39 365 GLY A O 1
ATOM 2644 N N . GLU A 1 366 ? -18.342 14.741 -65.322 1.00 38.06 366 GLU A N 1
ATOM 2645 C CA . GLU A 1 366 ? -17.387 13.998 -64.518 1.00 37.42 366 GLU A CA 1
ATOM 2646 C C . GLU A 1 366 ? -16.239 13.366 -65.287 1.00 34.53 366 GLU A C 1
ATOM 2647 O O . GLU A 1 366 ? -15.251 12.957 -64.679 1.00 30.82 366 GLU A O 1
ATOM 2653 N N . GLY A 1 367 ? -16.373 13.283 -66.612 1.00 33.98 367 GLY A N 1
ATOM 2654 C CA . GLY A 1 367 ? -15.361 12.674 -67.463 1.00 34.84 367 GLY A CA 1
ATOM 2655 C C . GLY A 1 367 ? -14.177 13.563 -67.825 1.00 32.26 367 GLY A C 1
ATOM 2656 O O . GLY A 1 367 ? -14.061 14.699 -67.344 1.00 32.73 367 GLY A O 1
ATOM 2657 N N . SER A 1 368 ? -13.322 13.046 -68.706 1.00 31.61 368 SER A N 1
ATOM 2658 C CA . SER A 1 368 ? -12.020 13.654 -69.025 1.00 36.19 368 SER A CA 1
ATOM 2659 C C . SER A 1 368 ? -11.884 14.349 -70.384 1.00 34.42 368 SER A C 1
ATOM 2660 O O . SER A 1 368 ? -12.105 13.737 -71.425 1.00 34.95 368 SER A O 1
ATOM 2663 N N . LEU A 1 369 ? -11.474 15.615 -70.353 1.00 29.58 369 LEU A N 1
ATOM 2664 C CA . LEU A 1 369 ? -11.037 16.313 -71.549 1.00 29.45 369 LEU A CA 1
ATOM 2665 C C . LEU A 1 369 ? -9.505 16.199 -71.643 1.00 32.28 369 LEU A C 1
ATOM 2666 O O . LEU A 1 369 ? -8.785 16.695 -70.780 1.00 31.20 369 LEU A O 1
ATOM 2671 N N . ASN A 1 370 ? -9.022 15.510 -72.671 1.00 32.49 370 ASN A N 1
ATOM 2672 C CA . ASN A 1 370 ? -7.592 15.306 -72.869 1.00 34.00 370 ASN A CA 1
ATOM 2673 C C . ASN A 1 370 ? -7.070 16.234 -73.953 1.00 33.98 370 ASN A C 1
ATOM 2674 O O . ASN A 1 370 ? -7.239 15.969 -75.131 1.00 35.73 370 ASN A O 1
ATOM 2679 N N . VAL A 1 371 ? -6.445 17.331 -73.543 1.00 34.46 371 VAL A N 1
ATOM 2680 C CA . VAL A 1 371 ? -6.111 18.391 -74.472 1.00 32.88 371 VAL A CA 1
ATOM 2681 C C . VAL A 1 371 ? -4.733 18.137 -75.058 1.00 35.73 371 VAL A C 1
ATOM 2682 O O . VAL A 1 371 ? -3.730 18.326 -74.386 1.00 32.26 371 VAL A O 1
ATOM 2686 N N . ILE A 1 372 ? -4.721 17.715 -76.325 1.00 44.90 372 ILE A N 1
ATOM 2687 C CA . ILE A 1 372 ? -3.509 17.293 -77.043 1.00 50.29 372 ILE A CA 1
ATOM 2688 C C . ILE A 1 372 ? -2.698 18.457 -77.624 1.00 50.84 372 ILE A C 1
ATOM 2689 O O . ILE A 1 372 ? -1.483 18.343 -77.802 1.00 55.79 372 ILE A O 1
ATOM 2694 N N . GLN A 1 373 ? -3.359 19.573 -77.915 1.00 31.62 373 GLN A N 1
ATOM 2695 C CA . GLN A 1 373 ? -2.666 20.731 -78.481 1.00 32.51 373 GLN A CA 1
ATOM 2696 C C . GLN A 1 373 ? -2.933 22.034 -77.707 1.00 31.69 373 GLN A C 1
ATOM 2697 O O . GLN A 1 373 ? -3.926 22.162 -77.018 1.00 30.59 373 GLN A O 1
ATOM 2703 N N . ALA A 1 374 ? -2.026 23.000 -77.825 1.00 34.56 374 ALA A N 1
ATOM 2704 C CA . ALA A 1 374 ? -2.228 24.294 -77.180 1.00 32.65 374 ALA A CA 1
ATOM 2705 C C . ALA A 1 374 ? -3.483 24.943 -77.756 1.00 35.08 374 ALA A C 1
ATOM 2706 O O . ALA A 1 374 ? -3.797 24.772 -78.942 1.00 37.15 374 ALA A O 1
ATOM 2708 N N . GLN A 1 375 ? -4.160 25.723 -76.921 1.00 34.66 375 GLN A N 1
ATOM 2709 C CA . GLN A 1 375 ? -5.497 26.215 -77.229 1.00 33.97 375 GLN A CA 1
ATOM 2710 C C . GLN A 1 375 ? -5.524 27.700 -77.533 1.00 34.83 375 GLN A C 1
ATOM 2711 O O . GLN A 1 375 ? -6.439 28.170 -78.212 1.00 37.58 375 GLN A O 1
ATOM 2717 N N . ASN A 1 376 ? -4.514 28.429 -77.059 1.00 32.06 376 ASN A N 1
ATOM 2718 C CA . ASN A 1 376 ? -4.523 29.889 -77.158 1.00 36.49 376 ASN A CA 1
ATOM 2719 C C . ASN A 1 376 ? -5.882 30.471 -76.703 1.00 36.20 376 ASN A C 1
ATOM 2720 O O . ASN A 1 376 ? -6.425 31.390 -77.307 1.00 34.63 376 ASN A O 1
ATOM 2725 N N . THR A 1 377 ? -6.430 29.925 -75.622 1.00 36.20 377 THR A N 1
ATOM 2726 C CA . THR A 1 377 ? -7.643 30.490 -75.034 1.00 36.68 377 THR A CA 1
ATOM 2727 C C . THR A 1 377 ? -7.700 30.119 -73.570 1.00 32.24 377 THR A C 1
ATOM 2728 O O . THR A 1 377 ? -6.798 29.450 -73.073 1.00 27.70 377 THR A O 1
ATOM 2732 N N . ASN A 1 378 ? -8.767 30.550 -72.892 1.00 32.52 378 ASN A N 1
ATOM 2733 C CA . ASN A 1 378 ? -8.932 30.304 -71.463 1.00 30.61 378 ASN A CA 1
ATOM 2734 C C . ASN A 1 378 ? -9.839 29.125 -71.188 1.00 27.48 378 ASN A C 1
ATOM 2735 O O . ASN A 1 378 ? -10.746 28.827 -71.959 1.00 25.77 378 ASN A O 1
ATOM 2740 N N . LEU A 1 379 ? -9.544 28.428 -70.103 1.00 29.24 379 LEU A N 1
ATOM 2741 C CA . LEU A 1 379 ? -10.352 27.320 -69.666 1.00 30.23 379 LEU A CA 1
ATOM 2742 C C . LEU A 1 379 ? -11.115 27.703 -68.391 1.00 26.41 379 LEU A C 1
ATOM 2743 O O . LEU A 1 379 ? -10.566 28.352 -67.501 1.00 22.57 379 LEU A O 1
ATOM 2748 N N . LYS A 1 380 ? -12.383 27.319 -68.324 1.00 24.11 380 LYS A N 1
ATOM 2749 C CA . LYS A 1 380 ? -13.138 27.358 -67.074 1.00 23.31 380 LYS A CA 1
ATOM 2750 C C . LYS A 1 380 ? -13.686 25.970 -66.797 1.00 24.33 380 LYS A C 1
ATOM 2751 O O . LYS A 1 380 ? -14.545 25.495 -67.529 1.00 26.19 380 LYS A O 1
ATOM 2757 N N . THR A 1 381 ? -13.178 25.304 -65.762 1.00 27.08 381 THR A N 1
ATOM 2758 C CA . THR A 1 381 ? -13.592 23.936 -65.489 1.00 26.08 381 THR A CA 1
ATOM 2759 C C . THR A 1 381 ? -14.129 23.764 -64.052 1.00 25.70 381 THR A C 1
ATOM 2760 O O . THR A 1 381 ? -13.644 24.400 -63.110 1.00 25.20 381 THR A O 1
ATOM 2764 N N . GLY A 1 382 ? -15.156 22.924 -63.905 1.00 25.63 382 GLY A N 1
ATOM 2765 C CA . GLY A 1 382 ? -15.813 22.725 -62.633 1.00 25.70 382 GLY A CA 1
ATOM 2766 C C . GLY A 1 382 ? -16.019 21.278 -62.223 1.00 27.07 382 GLY A C 1
ATOM 2767 O O . GLY A 1 382 ? -16.621 21.007 -61.194 1.00 27.46 382 GLY A O 1
ATOM 2768 N N . ASN A 1 383 ? -15.506 20.338 -63.000 1.00 22.53 383 ASN A N 1
ATOM 2769 C CA . ASN A 1 383 ? -15.796 18.939 -62.727 1.00 24.72 383 ASN A CA 1
ATOM 2770 C C . ASN A 1 383 ? -14.940 18.015 -63.591 1.00 23.56 383 ASN A C 1
ATOM 2771 O O . ASN A 1 383 ? -14.451 18.414 -64.648 1.00 24.63 383 ASN A O 1
ATOM 2776 N N . GLY A 1 384 ? -14.793 16.769 -63.165 1.00 28.26 384 GLY A N 1
ATOM 2777 C CA . GLY A 1 384 ? -14.016 15.813 -63.920 1.00 28.90 384 GLY A CA 1
ATOM 2778 C C . GLY A 1 384 ? -12.560 16.256 -64.095 1.00 29.13 384 GLY A C 1
ATOM 2779 O O . GLY A 1 384 ? -12.034 17.078 -63.317 1.00 28.97 384 GLY A O 1
ATOM 2780 N N . THR A 1 385 ? -11.916 15.717 -65.132 1.00 32.61 385 THR A N 1
ATOM 2781 C CA . THR A 1 385 ? -10.491 15.917 -65.343 1.00 33.35 385 THR A CA 1
ATOM 2782 C C . THR A 1 385 ? -10.209 16.652 -66.647 1.00 34.34 385 THR A C 1
ATOM 2783 O O . THR A 1 385 ? -10.805 16.359 -67.668 1.00 37.60 385 THR A O 1
ATOM 2787 N N . VAL A 1 386 ? -9.316 17.625 -66.595 1.00 26.99 386 VAL A N 1
ATOM 2788 C CA . VAL A 1 386 ? -8.790 18.233 -67.781 1.00 27.99 386 VAL A CA 1
ATOM 2789 C C . VAL A 1 386 ? -7.283 17.967 -67.767 1.00 27.93 386 VAL A C 1
ATOM 2790 O O . VAL A 1 386 ? -6.578 18.315 -66.809 1.00 26.66 386 VAL A O 1
ATOM 2794 N N . ILE A 1 387 ? -6.807 17.293 -68.809 1.00 26.37 387 ILE A N 1
ATOM 2795 C CA . ILE A 1 387 ? -5.416 16.926 -68.885 1.00 28.30 387 ILE A CA 1
ATOM 2796 C C . ILE A 1 387 ? -4.692 17.853 -69.849 1.00 28.26 387 ILE A C 1
ATOM 2797 O O . ILE A 1 387 ? -5.136 18.075 -70.965 1.00 30.21 387 ILE A O 1
ATOM 2802 N N . LEU A 1 388 ? -3.592 18.424 -69.397 1.00 30.86 388 LEU A N 1
ATOM 2803 C CA . LEU A 1 388 ? -2.825 19.321 -70.232 1.00 32.25 388 LEU A CA 1
ATOM 2804 C C . LEU A 1 388 ? -1.769 18.503 -70.910 1.00 36.42 388 LEU A C 1
ATOM 2805 O O . LEU A 1 388 ? -0.841 18.049 -70.253 1.00 34.14 388 LEU A O 1
ATOM 2810 N N . GLY A 1 389 ? -1.921 18.288 -72.217 1.00 34.12 389 GLY A N 1
ATOM 2811 C CA . GLY A 1 389 ? -0.993 17.452 -72.954 1.00 37.14 389 GLY A CA 1
ATOM 2812 C C . GLY A 1 389 ? -0.021 18.238 -73.809 1.00 36.20 389 GLY A C 1
ATOM 2813 O O . GLY A 1 389 ? 0.738 17.658 -74.580 1.00 40.88 389 GLY A O 1
ATOM 2814 N N . ALA A 1 390 ? -0.022 19.559 -73.668 1.00 33.72 390 ALA A N 1
ATOM 2815 C CA . ALA A 1 390 ? 0.834 20.393 -74.513 1.00 35.92 390 ALA A CA 1
ATOM 2816 C C . ALA A 1 390 ? 1.488 21.519 -73.716 1.00 36.53 390 ALA A C 1
ATOM 2817 O O . ALA A 1 390 ? 1.000 21.886 -72.644 1.00 35.04 390 ALA A O 1
ATOM 2819 N N . GLN A 1 391 ? 2.594 22.053 -74.235 1.00 34.29 391 GLN A N 1
ATOM 2820 C CA . GLN A 1 391 ? 3.197 23.251 -73.663 1.00 38.14 391 GLN A CA 1
ATOM 2821 C C . GLN A 1 391 ? 2.187 24.405 -73.689 1.00 34.95 391 GLN A C 1
ATOM 2822 O O . GLN A 1 391 ? 1.574 24.670 -74.718 1.00 33.99 391 GLN A O 1
ATOM 2828 N N . LYS A 1 392 ? 2.013 25.070 -72.547 1.00 36.08 392 LYS A N 1
ATOM 2829 C CA . LYS A 1 392 ? 1.134 26.226 -72.452 1.00 38.87 392 LYS A CA 1
ATOM 2830 C C . LYS A 1 392 ? -0.259 25.879 -72.995 1.00 42.31 392 LYS A C 1
ATOM 2831 O O . LYS A 1 392 ? -0.801 26.586 -73.852 1.00 35.24 392 LYS A O 1
ATOM 2837 N N . THR A 1 393 ? -0.815 24.774 -72.501 1.00 30.27 393 THR A N 1
ATOM 2838 C CA . THR A 1 393 ? -2.034 24.222 -73.063 1.00 29.79 393 THR A CA 1
ATOM 2839 C C . THR A 1 393 ? -3.162 25.261 -73.150 1.00 27.69 393 THR A C 1
ATOM 2840 O O . THR A 1 393 ? -3.742 25.459 -74.215 1.00 28.49 393 THR A O 1
ATOM 2844 N N . PHE A 1 394 ? -3.431 25.954 -72.054 1.00 28.94 394 PHE A N 1
ATOM 2845 C CA . PHE A 1 394 ? -4.338 27.091 -72.089 1.00 30.76 394 PHE A CA 1
ATOM 2846 C C . PHE A 1 394 ? -3.561 28.330 -71.740 1.00 28.63 394 PHE A C 1
ATOM 2847 O O . PHE A 1 394 ? -2.477 28.236 -71.192 1.00 30.86 394 PHE A O 1
ATOM 2855 N N . ASN A 1 395 ? -4.087 29.493 -72.080 1.00 30.37 395 ASN A N 1
ATOM 2856 C CA . ASN A 1 395 ? -3.428 30.715 -71.678 1.00 33.41 395 ASN A CA 1
ATOM 2857 C C . ASN A 1 395 ? -3.631 30.933 -70.147 1.00 33.51 395 ASN A C 1
ATOM 2858 O O . ASN A 1 395 ? -2.665 31.143 -69.410 1.00 29.66 395 ASN A O 1
ATOM 2863 N N . ASN A 1 396 ? -4.882 30.825 -69.698 1.00 33.96 396 ASN A N 1
ATOM 2864 C CA . ASN A 1 396 ? -5.268 30.906 -68.290 1.00 31.09 396 ASN A CA 1
ATOM 2865 C C . ASN A 1 396 ? -6.294 29.843 -67.951 1.00 29.43 396 ASN A C 1
ATOM 2866 O O . ASN A 1 396 ? -7.198 29.594 -68.748 1.00 29.76 396 ASN A O 1
ATOM 2871 N N . ILE A 1 397 ? -6.175 29.241 -66.765 1.00 29.27 397 ILE A N 1
ATOM 2872 C CA . ILE A 1 397 ? -7.144 28.263 -66.297 1.00 27.16 397 ILE A CA 1
ATOM 2873 C C . ILE A 1 397 ? -7.878 28.718 -65.023 1.00 27.45 397 ILE A C 1
ATOM 2874 O O . ILE A 1 397 ? -7.249 29.205 -64.068 1.00 28.18 397 ILE A O 1
ATOM 2879 N N . TYR A 1 398 ? -9.205 28.554 -65.017 1.00 29.64 398 TYR A N 1
ATOM 2880 C CA . TYR A 1 398 ? -10.053 28.886 -63.870 1.00 27.16 398 TYR A CA 1
ATOM 2881 C C . TYR A 1 398 ? -10.711 27.615 -63.374 1.00 25.77 398 TYR A C 1
ATOM 2882 O O . TYR A 1 398 ? -11.401 26.927 -64.122 1.00 26.64 398 TYR A O 1
ATOM 2891 N N . VAL A 1 399 ? -10.425 27.277 -62.119 1.00 25.03 399 VAL A N 1
ATOM 2892 C CA . VAL A 1 399 ? -10.917 26.057 -61.503 1.00 24.29 399 VAL A CA 1
ATOM 2893 C C . VAL A 1 399 ? -11.944 26.427 -60.445 1.00 24.79 399 VAL A C 1
ATOM 2894 O O . VAL A 1 399 ? -11.630 27.159 -59.496 1.00 24.52 399 VAL A O 1
ATOM 2898 N N . ALA A 1 400 ? -13.169 25.946 -60.615 1.00 22.94 400 ALA A N 1
ATOM 2899 C CA . ALA A 1 400 ? -14.249 26.311 -59.701 1.00 24.22 400 ALA A CA 1
ATOM 2900 C C . ALA A 1 400 ? -15.068 25.122 -59.195 1.00 23.32 400 ALA A C 1
ATOM 2901 O O . ALA A 1 400 ? -15.207 24.099 -59.875 1.00 24.31 400 ALA A O 1
ATOM 2903 N N . GLY A 1 401 ? -15.580 25.255 -57.971 1.00 28.52 401 GLY A N 1
ATOM 2904 C CA . GLY A 1 401 ? -16.740 24.485 -57.559 1.00 31.84 401 GLY A CA 1
ATOM 2905 C C . GLY A 1 401 ? -16.464 23.241 -56.757 1.00 32.55 401 GLY A C 1
ATOM 2906 O O . GLY A 1 401 ? -17.380 22.666 -56.158 1.00 29.17 401 GLY A O 1
ATOM 2907 N N . GLY A 1 402 ? -15.218 22.789 -56.776 1.00 24.61 402 GLY A N 1
ATOM 2908 C CA . GLY A 1 402 ? -14.819 21.688 -55.907 1.00 22.91 402 GLY A CA 1
ATOM 2909 C C . GLY A 1 402 ? -14.258 20.424 -56.538 1.00 23.70 402 GLY A C 1
ATOM 2910 O O . GLY A 1 402 ? -13.162 19.994 -56.196 1.00 22.28 402 GLY A O 1
ATOM 2911 N N . PRO A 1 403 ? -15.020 19.790 -57.444 1.00 21.40 403 PRO A N 1
ATOM 2912 C CA . PRO A 1 403 ? -14.637 18.422 -57.784 1.00 22.90 403 PRO A CA 1
ATOM 2913 C C . PRO A 1 403 ? -13.850 18.278 -59.085 1.00 24.54 403 PRO A C 1
ATOM 2914 O O . PRO A 1 403 ? -13.657 17.148 -59.511 1.00 24.59 403 PRO A O 1
ATOM 2918 N N . GLY A 1 404 ? -13.407 19.364 -59.711 1.00 24.91 404 GLY A N 1
ATOM 2919 C CA . GLY A 1 404 ? -12.615 19.217 -60.922 1.00 24.41 404 GLY A CA 1
ATOM 2920 C C . GLY A 1 404 ? -11.139 18.934 -60.633 1.00 26.44 404 GLY A C 1
ATOM 2921 O O . GLY A 1 404 ? -10.617 19.285 -59.572 1.00 24.30 404 GLY A O 1
ATOM 2922 N N . THR A 1 405 ? -10.485 18.273 -61.580 1.00 29.11 405 THR A N 1
ATOM 2923 C CA . THR A 1 405 ? -9.045 18.040 -61.552 1.00 28.81 405 THR A CA 1
ATOM 2924 C C . THR A 1 405 ? -8.398 18.582 -62.829 1.00 28.72 405 THR A C 1
ATOM 2925 O O . THR A 1 405 ? -8.917 18.398 -63.941 1.00 29.68 405 THR A O 1
ATOM 2929 N N . VAL A 1 406 ? -7.285 19.276 -62.650 1.00 26.77 406 VAL A N 1
ATOM 2930 C CA . VAL A 1 406 ? -6.406 19.648 -63.739 1.00 25.60 406 VAL A CA 1
ATOM 2931 C C . VAL A 1 406 ? -5.090 18.864 -63.630 1.00 28.62 406 VAL A C 1
ATOM 2932 O O . VAL A 1 406 ? -4.432 18.871 -62.582 1.00 27.92 406 VAL A O 1
ATOM 2936 N N . GLN A 1 407 ? -4.701 18.192 -64.707 1.00 29.64 407 GLN A N 1
ATOM 2937 C CA . GLN A 1 407 ? -3.566 17.292 -64.648 1.00 28.03 407 GLN A CA 1
ATOM 2938 C C . GLN A 1 407 ? -2.513 17.590 -65.708 1.00 28.26 407 GLN A C 1
ATOM 2939 O O . GLN A 1 407 ? -2.808 17.588 -66.896 1.00 29.56 407 GLN A O 1
ATOM 2945 N N . LEU A 1 408 ? -1.281 17.827 -65.263 1.00 29.03 408 LEU A N 1
ATOM 2946 C CA . LEU A 1 408 ? -0.163 18.068 -66.168 1.00 31.59 408 LEU A CA 1
ATOM 2947 C C . LEU A 1 408 ? 0.277 16.797 -66.869 1.00 33.67 408 LEU A C 1
ATOM 2948 O O . LEU A 1 408 ? 0.412 15.760 -66.235 1.00 32.09 408 LEU A O 1
ATOM 2953 N N . ASN A 1 409 ? 0.512 16.876 -68.179 1.00 34.34 409 ASN A N 1
ATOM 2954 C CA . ASN A 1 409 ? 0.968 15.711 -68.935 1.00 32.97 409 ASN A CA 1
ATOM 2955 C C . ASN A 1 409 ? 1.882 16.087 -70.097 1.00 40.75 409 ASN A C 1
ATOM 2956 O O . ASN A 1 409 ? 1.797 15.511 -71.180 1.00 41.81 409 ASN A O 1
ATOM 2961 N N . ALA A 1 410 ? 2.747 17.072 -69.875 1.00 37.57 410 ALA A N 1
ATOM 2962 C CA . ALA A 1 410 ? 3.718 17.510 -70.880 1.00 36.25 410 ALA A CA 1
ATOM 2963 C C . ALA A 1 410 ? 4.625 18.508 -70.189 1.00 36.94 410 ALA A C 1
ATOM 2964 O O . ALA A 1 410 ? 4.315 18.938 -69.089 1.00 38.20 410 ALA A O 1
ATOM 2966 N N . GLU A 1 411 ? 5.734 18.880 -70.812 1.00 40.76 411 GLU A N 1
ATOM 2967 C CA . GLU A 1 411 ? 6.648 19.841 -70.197 1.00 39.92 411 GLU A CA 1
ATOM 2968 C C . GLU A 1 411 ? 6.090 21.246 -70.344 1.00 37.65 411 GLU A C 1
ATOM 2969 O O . GLU A 1 411 ? 5.543 21.582 -71.387 1.00 39.20 411 GLU A O 1
ATOM 2975 N N . ASN A 1 412 ? 6.204 22.047 -69.288 1.00 42.75 412 ASN A N 1
ATOM 2976 C CA . ASN A 1 412 ? 5.788 23.444 -69.318 1.00 39.93 412 ASN A CA 1
ATOM 2977 C C . ASN A 1 412 ? 4.337 23.617 -69.795 1.00 37.12 412 ASN A C 1
ATOM 2978 O O . ASN A 1 412 ? 4.026 24.500 -70.595 1.00 35.79 412 ASN A O 1
ATOM 2983 N N . ALA A 1 413 ? 3.464 22.749 -69.305 1.00 30.23 413 ALA A N 1
ATOM 2984 C CA . ALA A 1 413 ? 2.051 22.753 -69.695 1.00 31.16 413 ALA A CA 1
ATOM 2985 C C . ALA A 1 413 ? 1.246 23.913 -69.121 1.00 29.74 413 ALA A C 1
ATOM 2986 O O . ALA A 1 413 ? 0.235 24.264 -69.686 1.00 30.09 413 ALA A O 1
ATOM 2988 N N . LEU A 1 414 ? 1.672 24.494 -68.002 1.00 26.74 414 LEU A N 1
ATOM 2989 C CA . LEU A 1 414 ? 0.936 25.609 -67.409 1.00 26.91 414 LEU A CA 1
ATOM 2990 C C . LEU A 1 414 ? 1.316 26.902 -68.103 1.00 28.30 414 LEU A C 1
ATOM 2991 O O . LEU A 1 414 ? 2.088 26.883 -69.067 1.00 29.40 414 LEU A O 1
ATOM 2996 N N . GLY A 1 415 ? 0.759 28.014 -67.630 1.00 26.86 415 GLY A N 1
ATOM 2997 C CA . GLY A 1 415 ? 0.865 29.294 -68.305 1.00 27.59 415 GLY A CA 1
ATOM 2998 C C . GLY A 1 415 ? 1.934 30.231 -67.782 1.00 29.09 415 GLY A C 1
ATOM 2999 O O . GLY A 1 415 ? 2.793 29.841 -66.997 1.00 27.86 415 GLY A O 1
ATOM 3000 N N . GLU A 1 416 ? 1.869 31.488 -68.213 1.00 35.49 416 GLU A N 1
ATOM 3001 C CA . GLU A 1 416 ? 2.878 32.486 -67.857 1.00 34.61 416 GLU A CA 1
ATOM 3002 C C . GLU A 1 416 ? 2.439 33.329 -66.666 1.00 31.15 416 GLU A C 1
ATOM 3003 O O . GLU A 1 416 ? 1.278 33.280 -66.266 1.00 29.91 416 GLU A O 1
ATOM 3009 N N . GLY A 1 417 ? 3.372 34.117 -66.128 1.00 30.52 417 GLY A N 1
ATOM 3010 C CA . GLY A 1 417 ? 3.079 35.031 -65.040 1.00 31.75 417 GLY A CA 1
ATOM 3011 C C . GLY A 1 417 ? 3.284 34.446 -63.651 1.00 30.94 417 GLY A C 1
ATOM 3012 O O . GLY A 1 417 ? 3.553 33.258 -63.487 1.00 31.16 417 GLY A O 1
ATOM 3013 N N . ASP A 1 418 ? 3.164 35.289 -62.640 1.00 35.44 418 ASP A N 1
ATOM 3014 C CA . ASP A 1 418 ? 3.370 34.856 -61.261 1.00 35.60 418 ASP A CA 1
ATOM 3015 C C . ASP A 1 418 ? 2.549 33.631 -60.838 1.00 31.80 418 ASP A C 1
ATOM 3016 O O . ASP A 1 418 ? 3.005 32.833 -60.013 1.00 30.21 418 ASP A O 1
ATOM 3021 N N . TYR A 1 419 ? 1.355 33.465 -61.401 1.00 30.17 419 TYR A N 1
ATOM 3022 C CA . TYR A 1 419 ? 0.498 32.379 -60.953 1.00 29.59 419 TYR A CA 1
ATOM 3023 C C . TYR A 1 419 ? 0.486 31.168 -61.878 1.00 28.76 419 TYR A C 1
ATOM 3024 O O . TYR A 1 419 ? -0.323 30.269 -61.685 1.00 28.32 419 TYR A O 1
ATOM 3033 N N . ALA A 1 420 ? 1.386 31.129 -62.863 1.00 28.60 420 ALA A N 1
ATOM 3034 C CA . ALA A 1 420 ? 1.442 30.021 -63.826 1.00 27.91 420 ALA A CA 1
ATOM 3035 C C . ALA A 1 420 ? 0.088 29.838 -64.510 1.00 27.83 420 ALA A C 1
ATOM 3036 O O . ALA A 1 420 ? -0.284 28.729 -64.919 1.00 27.23 420 ALA A O 1
ATOM 3038 N N . GLY A 1 421 ? -0.653 30.938 -64.608 1.00 31.74 421 GLY A N 1
ATOM 3039 C CA . GLY A 1 421 ? -1.902 30.971 -65.339 1.00 33.32 421 GLY A CA 1
ATOM 3040 C C . GLY A 1 421 ? -2.989 30.018 -64.875 1.00 31.02 421 GLY A C 1
ATOM 3041 O O . GLY A 1 421 ? -3.772 29.551 -65.696 1.00 29.58 421 GLY A O 1
ATOM 3042 N N . ILE A 1 422 ? -3.047 29.731 -63.575 1.00 28.09 422 ILE A N 1
ATOM 3043 C CA . ILE A 1 422 ? -4.150 28.946 -63.047 1.00 27.85 422 ILE A CA 1
ATOM 3044 C C . ILE A 1 422 ? -4.692 29.567 -61.746 1.00 28.48 422 ILE A C 1
ATOM 3045 O O . ILE A 1 422 ? -3.965 30.149 -60.922 1.00 28.83 422 ILE A O 1
ATOM 3050 N N . PHE A 1 423 ? -6.004 29.495 -61.608 1.00 29.34 423 PHE A N 1
ATOM 3051 C CA . PHE A 1 423 ? -6.724 30.258 -60.605 1.00 31.98 423 PHE A CA 1
ATOM 3052 C C . PHE A 1 423 ? -7.824 29.361 -60.099 1.00 31.29 423 PHE A C 1
ATOM 3053 O O . PHE A 1 423 ? -8.485 28.687 -60.887 1.00 31.14 423 PHE A O 1
ATOM 3061 N N . PHE A 1 424 ? -7.988 29.334 -58.779 1.00 29.76 424 PHE A N 1
ATOM 3062 C CA . PHE A 1 424 ? -8.938 28.459 -58.133 1.00 29.75 424 PHE A CA 1
ATOM 3063 C C . PHE A 1 424 ? -9.884 29.310 -57.318 1.00 30.78 424 PHE A C 1
ATOM 3064 O O . PHE A 1 424 ? -9.444 29.873 -56.325 1.00 31.32 424 PHE A O 1
ATOM 3072 N N . THR A 1 425 ? -11.157 29.440 -57.730 1.00 31.13 425 THR A N 1
ATOM 3073 C CA . THR A 1 425 ? -12.127 30.135 -56.886 1.00 32.19 425 THR A CA 1
ATOM 3074 C C . THR A 1 425 ? -12.654 29.241 -55.802 1.00 32.33 425 THR A C 1
ATOM 3075 O O . THR A 1 425 ? -12.096 28.191 -55.517 1.00 31.67 425 THR A O 1
ATOM 3079 N N . GLU A 1 426 ? -13.800 29.672 -55.278 1.00 33.28 426 GLU A N 1
ATOM 3080 C CA . GLU A 1 426 ? -14.513 29.039 -54.186 1.00 34.25 426 GLU A CA 1
ATOM 3081 C C . GLU A 1 426 ? -14.599 27.539 -54.412 1.00 32.88 426 GLU A C 1
ATOM 3082 O O . GLU A 1 426 ? -15.009 27.094 -55.490 1.00 32.31 426 GLU A O 1
ATOM 3088 N N . ASN A 1 427 ? -14.159 26.787 -53.405 1.00 32.83 427 ASN A N 1
ATOM 3089 C CA . ASN A 1 427 ? -14.174 25.319 -53.374 1.00 32.17 427 ASN A CA 1
ATOM 3090 C C . ASN A 1 427 ? -13.098 24.683 -54.243 1.00 30.99 427 ASN A C 1
ATOM 3091 O O . ASN A 1 427 ? -12.817 23.488 -54.116 1.00 30.45 427 ASN A O 1
ATOM 3096 N N . GLY A 1 428 ? -12.501 25.483 -55.118 1.00 30.68 428 GLY A N 1
ATOM 3097 C CA . GLY A 1 428 ? -11.353 25.071 -55.902 1.00 32.01 428 GLY A CA 1
ATOM 3098 C C . GLY A 1 428 ? -11.444 23.771 -56.677 1.00 32.64 428 GLY A C 1
ATOM 3099 O O . GLY A 1 428 ? -12.455 23.484 -57.330 1.00 29.88 428 GLY A O 1
ATOM 3100 N N . GLY A 1 429 ? -10.365 22.991 -56.582 1.00 28.79 429 GLY A N 1
ATOM 3101 C CA . GLY A 1 429 ? -10.212 21.730 -57.284 1.00 27.48 429 GLY A CA 1
ATOM 3102 C C . GLY A 1 429 ? -8.785 21.225 -57.107 1.00 28.52 429 GLY A C 1
ATOM 3103 O O . GLY A 1 429 ? -8.073 21.697 -56.214 1.00 33.71 429 GLY A O 1
ATOM 3104 N N . LYS A 1 430 ? -8.378 20.266 -57.934 1.00 31.85 430 LYS A N 1
ATOM 3105 C CA . LYS A 1 430 ? -7.084 19.610 -57.789 1.00 32.21 430 LYS A CA 1
ATOM 3106 C C . LYS A 1 430 ? -6.158 19.895 -58.953 1.00 31.43 430 LYS A C 1
ATOM 3107 O O . LYS A 1 430 ? -6.572 19.806 -60.116 1.00 30.57 430 LYS A O 1
ATOM 3113 N N . LEU A 1 431 ? -4.912 20.244 -58.633 1.00 29.44 431 LEU A N 1
ATOM 3114 C CA . LEU A 1 431 ? -3.828 20.288 -59.615 1.00 30.89 431 LEU A CA 1
ATOM 3115 C C . LEU A 1 431 ? -2.892 19.108 -59.380 1.00 31.30 431 LEU A C 1
ATOM 3116 O O . LEU A 1 431 ? -2.221 19.040 -58.352 1.00 29.65 431 LEU A O 1
ATOM 3121 N N . ASP A 1 432 ? -2.867 18.179 -60.335 1.00 32.55 432 ASP A N 1
ATOM 3122 C CA . ASP A 1 432 ? -1.999 16.998 -60.276 1.00 27.37 432 ASP A CA 1
ATOM 3123 C C . ASP A 1 432 ? -0.769 17.223 -61.154 1.00 29.07 432 ASP A C 1
ATOM 3124 O O . ASP A 1 432 ? -0.861 17.214 -62.398 1.00 28.87 432 ASP A O 1
ATOM 3129 N N . LEU A 1 433 ? 0.376 17.442 -60.507 1.00 31.64 433 LEU A N 1
ATOM 3130 C CA . LEU A 1 433 ? 1.623 17.737 -61.214 1.00 32.09 433 LEU A CA 1
ATOM 3131 C C . LEU A 1 433 ? 2.074 16.514 -61.974 1.00 32.47 433 LEU A C 1
ATOM 3132 O O . LEU A 1 433 ? 2.882 16.617 -62.890 1.00 33.97 433 LEU A O 1
ATOM 3137 N N . ASN A 1 434 ? 1.563 15.355 -61.576 1.00 29.22 434 ASN A N 1
ATOM 3138 C CA . ASN A 1 434 ? 1.724 14.129 -62.350 1.00 31.23 434 ASN A CA 1
ATOM 3139 C C . ASN A 1 434 ? 3.181 13.855 -62.762 1.00 33.67 434 ASN A C 1
ATOM 3140 O O . ASN A 1 434 ? 3.476 13.583 -63.929 1.00 32.99 434 ASN A O 1
ATOM 3145 N N . GLY A 1 435 ? 4.100 13.934 -61.799 1.00 34.91 435 GLY A N 1
ATOM 3146 C CA . GLY A 1 435 ? 5.500 13.652 -62.078 1.00 34.55 435 GLY A CA 1
ATOM 3147 C C . GLY A 1 435 ? 6.295 14.846 -62.573 1.00 34.51 435 GLY A C 1
ATOM 3148 O O . GLY A 1 435 ? 7.518 14.776 -62.648 1.00 36.41 435 GLY A O 1
ATOM 3149 N N . HIS A 1 436 ? 5.610 15.939 -62.911 1.00 36.69 436 HIS A N 1
ATOM 3150 C CA . HIS A 1 436 ? 6.271 17.161 -63.380 1.00 37.62 436 HIS A CA 1
ATOM 3151 C C . HIS A 1 436 ? 6.617 18.110 -62.224 1.00 39.77 436 HIS A C 1
ATOM 3152 O O . HIS A 1 436 ? 5.963 18.091 -61.180 1.00 37.98 436 HIS A O 1
ATOM 3159 N N . ASN A 1 437 ? 7.648 18.929 -62.421 1.00 35.52 437 ASN A N 1
ATOM 3160 C CA . ASN A 1 437 ? 8.014 19.982 -61.481 1.00 31.22 437 ASN A CA 1
ATOM 3161 C C . ASN A 1 437 ? 7.362 21.279 -61.925 1.00 29.54 437 ASN A C 1
ATOM 3162 O O . ASN A 1 437 ? 7.397 21.616 -63.108 1.00 33.33 437 ASN A O 1
ATOM 3167 N N . GLN A 1 438 ? 6.755 22.010 -61.008 1.00 34.07 438 GLN A N 1
ATOM 3168 C CA . GLN A 1 438 ? 6.140 23.285 -61.353 1.00 31.32 438 GLN A CA 1
ATOM 3169 C C . GLN A 1 438 ? 6.518 24.377 -60.366 1.00 29.18 438 GLN A C 1
ATOM 3170 O O . GLN A 1 438 ? 6.604 24.154 -59.166 1.00 28.56 438 GLN A O 1
ATOM 3176 N N . THR A 1 439 ? 6.742 25.564 -60.908 1.00 31.48 439 THR A N 1
ATOM 3177 C CA . THR A 1 439 ? 7.145 26.720 -60.131 1.00 32.64 439 THR A CA 1
ATOM 3178 C C . THR A 1 439 ? 6.072 27.782 -60.164 1.00 29.72 439 THR A C 1
ATOM 3179 O O . THR A 1 439 ? 5.542 28.096 -61.225 1.00 31.00 439 THR A O 1
ATOM 3183 N N . PHE A 1 440 ? 5.756 28.325 -59.000 1.00 28.18 440 PHE A N 1
ATOM 3184 C CA . PHE A 1 440 ? 4.920 29.501 -58.905 1.00 28.36 440 PHE A CA 1
ATOM 3185 C C . PHE A 1 440 ? 5.663 30.586 -58.134 1.00 26.37 440 PHE A C 1
ATOM 3186 O O . PHE A 1 440 ? 6.293 30.318 -57.104 1.00 27.95 440 PHE A O 1
ATOM 3194 N N . LYS A 1 441 ? 5.590 31.810 -58.617 1.00 26.57 441 LYS A N 1
ATOM 3195 C CA . LYS A 1 441 ? 5.856 32.942 -57.772 1.00 26.97 441 LYS A CA 1
ATOM 3196 C C . LYS A 1 441 ? 4.798 32.935 -56.644 1.00 30.78 441 LYS A C 1
ATOM 3197 O O . LYS A 1 441 ? 5.116 33.149 -55.475 1.00 30.85 441 LYS A O 1
ATOM 3203 N N . LYS A 1 442 ? 3.543 32.663 -57.025 1.00 37.69 442 LYS A N 1
ATOM 3204 C CA . LYS A 1 442 ? 2.389 32.610 -56.116 1.00 36.53 442 LYS A CA 1
ATOM 3205 C C . LYS A 1 442 ? 1.312 31.658 -56.657 1.00 36.49 442 LYS A C 1
ATOM 3206 O O . LYS A 1 442 ? 1.005 31.688 -57.850 1.00 34.06 442 LYS A O 1
ATOM 3212 N N . ILE A 1 443 ? 0.750 30.806 -55.798 1.00 30.46 443 ILE A N 1
ATOM 3213 C CA . ILE A 1 443 ? -0.424 30.038 -56.205 1.00 31.21 443 ILE A CA 1
ATOM 3214 C C . ILE A 1 443 ? -1.684 30.851 -55.949 1.00 31.38 443 ILE A C 1
ATOM 3215 O O . ILE A 1 443 ? -1.908 31.297 -54.821 1.00 29.43 443 ILE A O 1
ATOM 3220 N N . ALA A 1 444 ? -2.509 31.035 -56.976 1.00 29.05 444 ALA A N 1
ATOM 3221 C CA . ALA A 1 444 ? -3.728 31.814 -56.814 1.00 28.41 444 ALA A CA 1
ATOM 3222 C C . ALA A 1 444 ? -4.924 30.952 -56.387 1.00 29.82 444 ALA A C 1
ATOM 3223 O O . ALA A 1 444 ? -5.776 30.574 -57.212 1.00 29.27 444 ALA A O 1
ATOM 3225 N N . ALA A 1 445 ? -4.988 30.686 -55.077 1.00 25.06 445 ALA A N 1
ATOM 3226 C CA . ALA A 1 445 ? -5.987 29.815 -54.477 1.00 24.11 445 ALA A CA 1
ATOM 3227 C C . ALA A 1 445 ? -6.771 30.632 -53.494 1.00 24.44 445 ALA A C 1
ATOM 3228 O O . ALA A 1 445 ? -6.151 31.382 -52.748 1.00 25.52 445 ALA A O 1
ATOM 3230 N N . THR A 1 446 ? -8.111 30.541 -53.490 1.00 31.02 446 THR A N 1
ATOM 3231 C CA . THR A 1 446 ? -8.881 31.322 -52.510 1.00 33.10 446 THR A CA 1
ATOM 3232 C C . THR A 1 446 ? -9.111 30.568 -51.224 1.00 31.01 446 THR A C 1
ATOM 3233 O O . THR A 1 446 ? -9.257 31.180 -50.194 1.00 32.16 446 THR A O 1
ATOM 3237 N N . ASP A 1 447 ? -9.148 29.247 -51.280 1.00 24.86 447 ASP A N 1
ATOM 3238 C CA . ASP A 1 447 ? -9.471 28.483 -50.088 1.00 25.22 447 ASP A CA 1
ATOM 3239 C C . ASP A 1 447 ? -8.930 27.059 -50.102 1.00 25.09 447 ASP A C 1
ATOM 3240 O O . ASP A 1 447 ? -8.406 26.585 -51.090 1.00 24.73 447 ASP A O 1
ATOM 3245 N N . SER A 1 448 ? -9.131 26.367 -48.995 1.00 25.51 448 SER A N 1
ATOM 3246 C CA . SER A 1 448 ? -8.578 25.043 -48.806 1.00 25.97 448 SER A CA 1
ATOM 3247 C C . SER A 1 448 ? -9.356 23.972 -49.528 1.00 26.11 448 SER A C 1
ATOM 3248 O O . SER A 1 448 ? -9.164 22.784 -49.259 1.00 26.66 448 SER A O 1
ATOM 3251 N N . GLY A 1 449 ? -10.263 24.387 -50.411 1.00 28.01 449 GLY A N 1
ATOM 3252 C CA . GLY A 1 449 ? -10.857 23.473 -51.368 1.00 26.47 449 GLY A CA 1
ATOM 3253 C C . GLY A 1 449 ? -9.840 23.095 -52.447 1.00 27.37 449 GLY A C 1
ATOM 3254 O O . GLY A 1 449 ? -10.004 22.085 -53.133 1.00 29.76 449 GLY A O 1
ATOM 3255 N N . THR A 1 450 ? -8.795 23.911 -52.585 1.00 26.42 450 THR A N 1
ATOM 3256 C CA . THR A 1 450 ? -7.724 23.676 -53.546 1.00 28.84 450 THR A CA 1
ATOM 3257 C C . THR A 1 450 ? -6.621 22.771 -52.982 1.00 32.33 450 THR A C 1
ATOM 3258 O O . THR A 1 450 ? -6.147 22.965 -51.853 1.00 32.99 450 THR A O 1
ATOM 3262 N N . THR A 1 451 ? -6.214 21.786 -53.775 1.00 28.72 451 THR A N 1
ATOM 3263 C CA . THR A 1 451 ? -5.081 20.958 -53.421 1.00 30.54 451 THR A CA 1
ATOM 3264 C C . THR A 1 451 ? -4.166 20.775 -54.634 1.00 31.79 451 THR A C 1
ATOM 3265 O O . THR A 1 451 ? -4.623 20.577 -55.776 1.00 31.60 451 THR A O 1
ATOM 3269 N N . ILE A 1 452 ? -2.868 20.884 -54.380 1.00 25.57 452 ILE A N 1
ATOM 3270 C CA . ILE A 1 452 ? -1.857 20.572 -55.379 1.00 25.56 452 ILE A CA 1
ATOM 3271 C C . ILE A 1 452 ? -1.291 19.247 -54.975 1.00 28.12 452 ILE A C 1
ATOM 3272 O O . ILE A 1 452 ? -0.872 19.076 -53.841 1.00 28.97 452 ILE A O 1
ATOM 3277 N N . THR A 1 453 ? -1.333 18.288 -55.883 1.00 28.28 453 THR A N 1
ATOM 3278 C CA . THR A 1 453 ? -0.945 16.924 -55.560 1.00 29.49 453 THR A CA 1
ATOM 3279 C C . THR A 1 453 ? -0.024 16.326 -56.615 1.00 29.76 453 THR A C 1
ATOM 3280 O O . THR A 1 453 ? 0.357 16.987 -57.582 1.00 28.09 453 THR A O 1
ATOM 3284 N N . ASN A 1 454 ? 0.337 15.067 -56.426 1.00 30.63 454 ASN A N 1
ATOM 3285 C CA . ASN A 1 454 ? 1.008 14.327 -57.475 1.00 33.85 454 ASN A CA 1
ATOM 3286 C C . ASN A 1 454 ? 0.706 12.844 -57.362 1.00 38.15 454 ASN A C 1
ATOM 3287 O O . ASN A 1 454 ? 1.202 12.172 -56.461 1.00 33.88 454 ASN A O 1
ATOM 3292 N N . SER A 1 455 ? -0.113 12.352 -58.291 1.00 31.63 455 SER A N 1
ATOM 3293 C CA . SER A 1 455 ? -0.625 10.992 -58.260 1.00 32.57 455 SER A CA 1
ATOM 3294 C C . SER A 1 455 ? 0.387 9.991 -58.792 1.00 34.70 455 SER A C 1
ATOM 3295 O O . SER A 1 455 ? 0.161 8.785 -58.750 1.00 39.16 455 SER A O 1
ATOM 3298 N N . ASN A 1 456 ? 1.497 10.490 -59.321 1.00 40.70 456 ASN A N 1
ATOM 3299 C CA . ASN A 1 456 ? 2.552 9.609 -59.838 1.00 40.32 456 ASN A CA 1
ATOM 3300 C C . ASN A 1 456 ? 3.427 9.111 -58.690 1.00 44.15 456 ASN A C 1
ATOM 3301 O O . ASN A 1 456 ? 4.170 9.881 -58.094 1.00 41.97 456 ASN A O 1
ATOM 3306 N N . THR A 1 457 ? 3.340 7.824 -58.382 1.00 44.96 457 THR A N 1
ATOM 3307 C CA . THR A 1 457 ? 3.986 7.308 -57.184 1.00 44.18 457 THR A CA 1
ATOM 3308 C C . THR A 1 457 ? 5.455 6.957 -57.403 1.00 46.25 457 THR A C 1
ATOM 3309 O O . THR A 1 457 ? 6.126 6.519 -56.471 1.00 53.10 457 THR A O 1
ATOM 3313 N N . THR A 1 458 ? 5.959 7.148 -58.617 1.00 42.94 458 THR A N 1
ATOM 3314 C CA . THR A 1 458 ? 7.305 6.683 -58.925 1.00 48.50 458 THR A CA 1
ATOM 3315 C C . THR A 1 458 ? 8.241 7.814 -59.323 1.00 48.49 458 THR A C 1
ATOM 3316 O O . THR A 1 458 ? 9.442 7.620 -59.428 1.00 56.64 458 THR A O 1
ATOM 3320 N N . LYS A 1 459 ? 7.679 8.988 -59.564 1.00 42.75 459 LYS A N 1
ATOM 3321 C CA . LYS A 1 459 ? 8.475 10.156 -59.897 1.00 39.51 459 LYS A CA 1
ATOM 3322 C C . LYS A 1 459 ? 7.939 11.344 -59.115 1.00 40.63 459 LYS A C 1
ATOM 3323 O O . LYS A 1 459 ? 6.814 11.800 -59.330 1.00 35.45 459 LYS A O 1
ATOM 3329 N N . GLU A 1 460 ? 8.752 11.830 -58.190 1.00 41.04 460 GLU A N 1
ATOM 3330 C CA . GLU A 1 460 ? 8.305 12.860 -57.272 1.00 42.26 460 GLU A CA 1
ATOM 3331 C C . GLU A 1 460 ? 8.279 14.201 -57.979 1.00 36.97 460 GLU A C 1
ATOM 3332 O O . GLU A 1 460 ? 9.140 14.477 -58.820 1.00 35.27 460 GLU A O 1
ATOM 3338 N N . SER A 1 461 ? 7.277 15.011 -57.641 1.00 31.70 461 SER A N 1
ATOM 3339 C CA . SER A 1 461 ? 7.101 16.336 -58.207 1.00 31.44 461 SER A CA 1
ATOM 3340 C C . SER A 1 461 ? 7.640 17.394 -57.268 1.00 29.13 461 SER A C 1
ATOM 3341 O O . SER A 1 461 ? 7.258 17.452 -56.096 1.00 30.11 461 SER A O 1
ATOM 3344 N N . VAL A 1 462 ? 8.516 18.250 -57.778 1.00 36.08 462 VAL A N 1
ATOM 3345 C CA . VAL A 1 462 ? 8.989 19.363 -56.968 1.00 34.47 462 VAL A CA 1
ATOM 3346 C C . VAL A 1 462 ? 8.076 20.545 -57.199 1.00 34.27 462 VAL A C 1
ATOM 3347 O O . VAL A 1 462 ? 7.939 21.026 -58.327 1.00 33.30 462 VAL A O 1
ATOM 3351 N N . LEU A 1 463 ? 7.434 20.996 -56.126 1.00 33.40 463 LEU A N 1
ATOM 3352 C CA . LEU A 1 463 ? 6.626 22.200 -56.176 1.00 32.20 463 LEU A CA 1
ATOM 3353 C C . LEU A 1 463 ? 7.412 23.377 -55.584 1.00 33.55 463 LEU A C 1
ATOM 3354 O O . LEU A 1 463 ? 7.711 23.401 -54.392 1.00 34.79 463 LEU A O 1
ATOM 3359 N N . SER A 1 464 ? 7.762 24.340 -56.427 1.00 31.42 464 SER A N 1
ATOM 3360 C CA . SER A 1 464 ? 8.521 25.497 -55.985 1.00 31.21 464 SER A CA 1
ATOM 3361 C C . SER A 1 464 ? 7.616 26.725 -55.843 1.00 31.80 464 SER A C 1
ATOM 3362 O O . SER A 1 464 ? 6.842 27.067 -56.754 1.00 31.26 464 SER A O 1
ATOM 3365 N N . VAL A 1 465 ? 7.691 27.385 -54.693 1.00 29.78 465 VAL A N 1
ATOM 3366 C CA . VAL A 1 465 ? 6.957 28.626 -54.492 1.00 29.05 465 VAL A CA 1
ATOM 3367 C C . VAL A 1 465 ? 7.938 29.662 -54.039 1.00 30.26 465 VAL A C 1
ATOM 3368 O O . VAL A 1 465 ? 8.468 29.564 -52.937 1.00 30.50 465 VAL A O 1
ATOM 3372 N N . ASN A 1 466 ? 8.208 30.647 -54.882 1.00 28.68 466 ASN A N 1
ATOM 3373 C CA . ASN A 1 466 ? 9.298 31.568 -54.588 1.00 31.34 466 ASN A CA 1
ATOM 3374 C C . ASN A 1 466 ? 8.867 33.022 -54.566 1.00 28.97 466 ASN A C 1
ATOM 3375 O O . ASN A 1 466 ? 9.546 33.887 -55.084 1.00 31.12 466 ASN A O 1
ATOM 3380 N N . ASN A 1 467 ? 7.733 33.281 -53.934 1.00 29.81 467 ASN A N 1
ATOM 3381 C CA . ASN A 1 467 ? 7.356 34.641 -53.588 1.00 34.75 467 ASN A CA 1
ATOM 3382 C C . ASN A 1 467 ? 8.464 35.420 -52.858 1.00 35.73 467 ASN A C 1
ATOM 3383 O O . ASN A 1 467 ? 9.224 34.864 -52.041 1.00 33.06 467 ASN A O 1
ATOM 3388 N N . GLN A 1 468 ? 8.541 36.714 -53.149 1.00 39.06 468 GLN A N 1
ATOM 3389 C CA . GLN A 1 468 ? 9.543 37.580 -52.548 1.00 43.18 468 GLN A CA 1
ATOM 3390 C C . GLN A 1 468 ? 8.916 38.490 -51.494 1.00 45.04 468 GLN A C 1
ATOM 3391 O O . GLN A 1 468 ? 9.609 39.221 -50.781 1.00 47.60 468 GLN A O 1
ATOM 3397 N N . ASN A 1 469 ? 7.593 38.447 -51.411 1.00 43.60 469 ASN A N 1
ATOM 3398 C CA . ASN A 1 469 ? 6.876 39.231 -50.432 1.00 42.56 469 ASN A CA 1
ATOM 3399 C C . ASN A 1 469 ? 5.908 38.341 -49.710 1.00 41.56 469 ASN A C 1
ATOM 3400 O O . ASN A 1 469 ? 5.748 37.172 -50.072 1.00 38.69 469 ASN A O 1
ATOM 3405 N N . ASN A 1 470 ? 5.273 38.904 -48.684 1.00 35.95 470 ASN A N 1
ATOM 3406 C CA . ASN A 1 470 ? 4.293 38.189 -47.894 1.00 32.22 470 ASN A CA 1
ATOM 3407 C C . ASN A 1 470 ? 3.194 37.634 -48.774 1.00 31.86 470 ASN A C 1
ATOM 3408 O O . ASN A 1 470 ? 2.550 38.370 -49.530 1.00 30.18 470 ASN A O 1
ATOM 3413 N N . TYR A 1 471 ? 2.997 36.329 -48.675 1.00 32.72 471 TYR A N 1
ATOM 3414 C CA . TYR A 1 471 ? 1.997 35.652 -49.471 1.00 28.71 471 TYR A CA 1
ATOM 3415 C C . TYR A 1 471 ? 1.451 34.460 -48.687 1.00 30.82 471 TYR A C 1
ATOM 3416 O O . TYR A 1 471 ? 2.209 33.730 -48.020 1.00 30.42 471 TYR A O 1
ATOM 3425 N N . ILE A 1 472 ? 0.134 34.275 -48.735 1.00 27.93 472 ILE A N 1
ATOM 3426 C CA . ILE A 1 472 ? -0.464 33.130 -48.064 1.00 27.68 472 ILE A CA 1
ATOM 3427 C C . ILE A 1 472 ? -1.070 32.151 -49.069 1.00 26.85 472 ILE A C 1
ATOM 3428 O O . ILE A 1 472 ? -1.913 32.527 -49.862 1.00 26.54 472 ILE A O 1
ATOM 3433 N N . TYR A 1 473 ? -0.616 30.901 -49.023 1.00 29.06 473 TYR A N 1
ATOM 3434 C CA . TYR A 1 473 ? -1.248 29.831 -49.774 1.00 26.90 473 TYR A CA 1
ATOM 3435 C C . TYR A 1 473 ? -2.352 29.278 -48.894 1.00 28.77 473 TYR A C 1
ATOM 3436 O O . TYR A 1 473 ? -2.076 28.759 -47.797 1.00 30.83 473 TYR A O 1
ATOM 3445 N N . HIS A 1 474 ? -3.598 29.445 -49.349 1.00 25.80 474 HIS A N 1
ATOM 3446 C CA . HIS A 1 474 ? -4.773 28.973 -48.637 1.00 25.92 474 HIS A CA 1
ATOM 3447 C C . HIS A 1 474 ? -5.093 27.503 -48.950 1.00 25.61 474 HIS A C 1
ATOM 3448 O O . HIS A 1 474 ? -5.923 26.895 -48.282 1.00 25.81 474 HIS A O 1
ATOM 3455 N N . GLY A 1 475 ? -4.469 26.940 -49.985 1.00 27.51 475 GLY A N 1
ATOM 3456 C CA . GLY A 1 475 ? -4.801 25.591 -50.432 1.00 29.68 475 GLY A CA 1
ATOM 3457 C C . GLY A 1 475 ? -3.988 24.490 -49.763 1.00 31.50 475 GLY A C 1
ATOM 3458 O O . GLY A 1 475 ? -3.236 24.744 -48.811 1.00 28.25 475 GLY A O 1
ATOM 3459 N N . ASN A 1 476 ? -4.108 23.262 -50.263 1.00 31.00 476 ASN A N 1
ATOM 3460 C CA . ASN A 1 476 ? -3.368 22.154 -49.666 1.00 30.45 476 ASN A CA 1
ATOM 3461 C C . ASN A 1 476 ? -2.271 21.556 -50.561 1.00 31.95 476 ASN A C 1
ATOM 3462 O O . ASN A 1 476 ? -2.114 21.928 -51.725 1.00 29.87 476 ASN A O 1
ATOM 3467 N N . VAL A 1 477 ? -1.507 20.642 -49.968 1.00 28.24 477 VAL A N 1
ATOM 3468 C CA . VAL A 1 477 ? -0.548 19.810 -50.662 1.00 28.13 477 VAL A CA 1
ATOM 3469 C C . VAL A 1 477 ? -0.662 18.386 -50.136 1.00 31.47 477 VAL A C 1
ATOM 3470 O O . VAL A 1 477 ? -0.659 18.156 -48.916 1.00 32.29 477 VAL A O 1
ATOM 3474 N N . ASP A 1 478 ? -0.747 17.419 -51.037 1.00 30.20 478 ASP A N 1
ATOM 3475 C CA . ASP A 1 478 ? -0.550 16.043 -50.622 1.00 33.90 478 ASP A CA 1
ATOM 3476 C C . ASP A 1 478 ? -0.025 15.242 -51.807 1.00 34.15 478 ASP A C 1
ATOM 3477 O O . ASP A 1 478 ? 0.333 15.812 -52.833 1.00 34.87 478 ASP A O 1
ATOM 3482 N N . GLY A 1 479 ? 0.028 13.925 -51.659 1.00 42.49 479 GLY A N 1
ATOM 3483 C CA . GLY A 1 479 ? 0.627 13.086 -52.677 1.00 40.79 479 GLY A CA 1
ATOM 3484 C C . GLY A 1 479 ? 2.147 13.152 -52.719 1.00 41.12 479 GLY A C 1
ATOM 3485 O O . GLY A 1 479 ? 2.802 13.589 -51.764 1.00 39.96 479 GLY A O 1
ATOM 3486 N N . ASN A 1 480 ? 2.697 12.726 -53.852 1.00 34.43 480 ASN A N 1
ATOM 3487 C CA . ASN A 1 480 ? 4.132 12.533 -54.017 1.00 39.71 480 ASN A CA 1
ATOM 3488 C C . ASN A 1 480 ? 4.845 13.822 -54.414 1.00 37.97 480 ASN A C 1
ATOM 3489 O O . ASN A 1 480 ? 5.342 13.950 -55.532 1.00 34.88 480 ASN A O 1
ATOM 3494 N N . VAL A 1 481 ? 4.906 14.763 -53.475 1.00 29.48 481 VAL A N 1
ATOM 3495 C CA . VAL A 1 481 ? 5.393 16.106 -53.752 1.00 28.90 481 VAL A CA 1
ATOM 3496 C C . VAL A 1 481 ? 6.564 16.496 -52.824 1.00 29.13 481 VAL A C 1
ATOM 3497 O O . VAL A 1 481 ? 6.654 16.042 -51.683 1.00 29.48 481 VAL A O 1
ATOM 3501 N N . ARG A 1 482 ? 7.467 17.323 -53.326 1.00 31.68 482 ARG A N 1
ATOM 3502 C CA . ARG A 1 482 ? 8.433 17.994 -52.473 1.00 32.86 482 ARG A CA 1
ATOM 3503 C C . ARG A 1 482 ? 8.219 19.478 -52.660 1.00 32.67 482 ARG A C 1
ATOM 3504 O O . ARG A 1 482 ? 8.040 19.935 -53.794 1.00 29.68 482 ARG A O 1
ATOM 3512 N N . LEU A 1 483 ? 8.206 20.217 -51.548 1.00 32.68 483 LEU A N 1
ATOM 3513 C CA . LEU A 1 483 ? 7.938 21.651 -51.572 1.00 31.22 483 LEU A CA 1
ATOM 3514 C C . LEU A 1 483 ? 9.191 22.448 -51.286 1.00 30.22 483 LEU A C 1
ATOM 3515 O O . LEU A 1 483 ? 9.845 22.193 -50.282 1.00 30.45 483 LEU A O 1
ATOM 3520 N N . GLU A 1 484 ? 9.504 23.420 -52.144 1.00 28.16 484 GLU A N 1
ATOM 3521 C CA . GLU A 1 484 ? 10.688 24.246 -51.971 1.00 28.58 484 GLU A CA 1
ATOM 3522 C C . GLU A 1 484 ? 10.381 25.734 -51.970 1.00 28.37 484 GLU A C 1
ATOM 3523 O O . GLU A 1 484 ? 9.739 26.239 -52.869 1.00 31.53 484 GLU A O 1
ATOM 3529 N N . HIS A 1 485 ? 10.870 26.449 -50.970 1.00 28.74 485 HIS A N 1
ATOM 3530 C CA . HIS A 1 485 ? 10.778 27.906 -50.961 1.00 28.79 485 HIS A CA 1
ATOM 3531 C C . HIS A 1 485 ? 12.219 28.461 -50.969 1.00 29.48 485 HIS A C 1
ATOM 3532 O O . HIS A 1 485 ? 12.732 28.840 -49.932 1.00 29.98 485 HIS A O 1
ATOM 3539 N N . HIS A 1 486 ? 12.869 28.452 -52.142 1.00 29.58 486 HIS A N 1
ATOM 3540 C CA . HIS A 1 486 ? 14.273 28.863 -52.305 1.00 32.68 486 HIS A CA 1
ATOM 3541 C C . HIS A 1 486 ? 14.431 30.224 -52.977 1.00 35.81 486 HIS A C 1
ATOM 3542 O O . HIS A 1 486 ? 13.832 30.494 -54.024 1.00 33.35 486 HIS A O 1
ATOM 3549 N N . LEU A 1 487 ? 15.256 31.079 -52.394 1.00 37.03 487 LEU A N 1
ATOM 3550 C CA . LEU A 1 487 ? 15.618 32.322 -53.061 1.00 40.04 487 LEU A CA 1
ATOM 3551 C C . LEU A 1 487 ? 17.133 32.420 -53.136 1.00 41.91 487 LEU A C 1
ATOM 3552 O O . LEU A 1 487 ? 17.832 31.808 -52.330 1.00 41.49 487 LEU A O 1
ATOM 3557 N N . ASP A 1 488 ? 17.629 33.166 -54.123 1.00 47.08 488 ASP A N 1
ATOM 3558 C CA . ASP A 1 488 ? 19.062 33.241 -54.411 1.00 48.34 488 ASP A CA 1
ATOM 3559 C C . ASP A 1 488 ? 19.827 34.055 -53.386 1.00 49.20 488 ASP A C 1
ATOM 3560 O O . ASP A 1 488 ? 21.020 33.841 -53.161 1.00 50.52 488 ASP A O 1
ATOM 3565 N N . THR A 1 489 ? 19.123 35.009 -52.796 1.00 43.02 489 THR A N 1
ATOM 3566 C CA . THR A 1 489 ? 19.684 35.914 -51.812 1.00 40.26 489 THR A CA 1
ATOM 3567 C C . THR A 1 489 ? 18.781 35.957 -50.569 1.00 39.57 489 THR A C 1
ATOM 3568 O O . THR A 1 489 ? 17.546 35.894 -50.671 1.00 40.21 489 THR A O 1
ATOM 3572 N N . LYS A 1 490 ? 19.413 36.020 -49.401 1.00 39.98 490 LYS A N 1
ATOM 3573 C CA . LYS A 1 490 ? 18.715 36.077 -48.129 1.00 41.72 490 LYS A CA 1
ATOM 3574 C C . LYS A 1 490 ? 17.736 37.242 -48.111 1.00 41.62 490 LYS A C 1
ATOM 3575 O O . LYS A 1 490 ? 18.146 38.398 -48.224 1.00 43.49 490 LYS A O 1
ATOM 3581 N N . GLN A 1 491 ? 16.446 36.922 -47.988 1.00 44.04 491 GLN A N 1
ATOM 3582 C CA . GLN A 1 491 ? 15.366 37.913 -48.020 1.00 45.27 491 GLN A CA 1
ATOM 3583 C C . GLN A 1 491 ? 14.359 37.642 -46.894 1.00 43.23 491 GLN A C 1
ATOM 3584 O O . GLN A 1 491 ? 13.516 36.751 -47.002 1.00 41.93 491 GLN A O 1
ATOM 3590 N N . ASP A 1 492 ? 14.441 38.425 -45.826 1.00 46.91 492 ASP A N 1
ATOM 3591 C CA . ASP A 1 492 ? 13.695 38.131 -44.609 1.00 46.00 492 ASP A CA 1
ATOM 3592 C C . ASP A 1 492 ? 12.221 38.484 -44.712 1.00 48.46 492 ASP A C 1
ATOM 3593 O O . ASP A 1 492 ? 11.438 38.150 -43.822 1.00 45.65 492 ASP A O 1
ATOM 3598 N N . ASN A 1 493 ? 11.842 39.164 -45.789 1.00 50.79 493 ASN A N 1
ATOM 3599 C CA . ASN A 1 493 ? 10.460 39.582 -45.955 1.00 50.37 493 ASN A CA 1
ATOM 3600 C C . ASN A 1 493 ? 9.705 38.674 -46.918 1.00 47.95 493 ASN A C 1
ATOM 3601 O O . ASN A 1 493 ? 8.485 38.772 -47.053 1.00 44.61 493 ASN A O 1
ATOM 3606 N N . ALA A 1 494 ? 10.430 37.761 -47.552 1.00 36.44 494 ALA A N 1
ATOM 3607 C CA . ALA A 1 494 ? 9.820 36.832 -48.494 1.00 33.91 494 ALA A CA 1
ATOM 3608 C C . ALA A 1 494 ? 9.100 35.686 -47.780 1.00 33.29 494 ALA A C 1
ATOM 3609 O O . ALA A 1 494 ? 9.414 34.505 -47.989 1.00 30.86 494 ALA A O 1
ATOM 3611 N N . ARG A 1 495 ? 8.116 36.034 -46.957 1.00 34.63 495 ARG A N 1
ATOM 3612 C CA . ARG A 1 495 ? 7.453 35.049 -46.113 1.00 34.22 495 ARG A CA 1
ATOM 3613 C C . ARG A 1 495 ? 6.409 34.267 -46.872 1.00 34.48 495 ARG A C 1
ATOM 3614 O O . ARG A 1 495 ? 5.445 34.835 -47.375 1.00 32.13 495 ARG A O 1
ATOM 3622 N N . LEU A 1 496 ? 6.632 32.957 -46.962 1.00 30.90 496 LEU A N 1
ATOM 3623 C CA . LEU A 1 496 ? 5.640 32.012 -47.452 1.00 28.89 496 LEU A CA 1
ATOM 3624 C C . LEU A 1 496 ? 4.857 31.473 -46.262 1.00 29.00 496 LEU A C 1
ATOM 3625 O O . LEU A 1 496 ? 5.430 30.834 -45.363 1.00 29.37 496 LEU A O 1
ATOM 3630 N N . ILE A 1 497 ? 3.553 31.753 -46.263 1.00 28.77 497 ILE A N 1
ATOM 3631 C CA . ILE A 1 497 ? 2.650 31.365 -45.187 1.00 28.97 497 ILE A CA 1
ATOM 3632 C C . ILE A 1 497 ? 1.661 30.295 -45.652 1.00 28.49 497 ILE A C 1
ATOM 3633 O O . ILE A 1 497 ? 0.908 30.512 -46.586 1.00 27.76 497 ILE A O 1
ATOM 3638 N N . LEU A 1 498 ? 1.690 29.128 -45.025 1.00 28.31 498 LEU A N 1
ATOM 3639 C CA . LEU A 1 498 ? 0.784 28.051 -45.402 1.00 27.80 498 LEU A CA 1
ATOM 3640 C C . LEU A 1 498 ? -0.358 27.985 -44.395 1.00 29.58 498 LEU A C 1
ATOM 3641 O O . LEU A 1 498 ? -0.105 27.803 -43.180 1.00 30.87 498 LEU A O 1
ATOM 3646 N N . ASP A 1 499 ? -1.580 28.155 -44.915 1.00 34.49 499 ASP A N 1
ATOM 3647 C CA . ASP A 1 499 ? -2.865 28.247 -44.188 1.00 38.62 499 ASP A CA 1
ATOM 3648 C C . ASP A 1 499 ? -3.693 26.984 -44.262 1.00 37.12 499 ASP A C 1
ATOM 3649 O O . ASP A 1 499 ? -4.770 26.892 -43.641 1.00 36.91 499 ASP A O 1
ATOM 3654 N N . GLY A 1 500 ? -3.263 26.071 -45.129 1.00 28.85 500 GLY A N 1
ATOM 3655 C CA . GLY A 1 500 ? -4.004 24.850 -45.383 1.00 28.44 500 GLY A CA 1
ATOM 3656 C C . GLY A 1 500 ? -3.234 23.638 -44.905 1.00 29.95 500 GLY A C 1
ATOM 3657 O O . GLY A 1 500 ? -2.220 23.767 -44.224 1.00 29.29 500 GLY A O 1
ATOM 3658 N N . ASP A 1 501 ? -3.718 22.458 -45.267 1.00 30.25 501 ASP A N 1
ATOM 3659 C CA . ASP A 1 501 ? -3.055 21.219 -44.889 1.00 33.36 501 ASP A CA 1
ATOM 3660 C C . ASP A 1 501 ? -1.931 20.883 -45.860 1.00 31.88 501 ASP A C 1
ATOM 3661 O O . ASP A 1 501 ? -2.106 20.944 -47.092 1.00 28.55 501 ASP A O 1
ATOM 3666 N N . ILE A 1 502 ? -0.787 20.522 -45.294 1.00 32.36 502 ILE A N 1
ATOM 3667 C CA . ILE A 1 502 ? 0.400 20.198 -46.057 1.00 30.03 502 ILE A CA 1
ATOM 3668 C C . ILE A 1 502 ? 0.904 18.803 -45.730 1.00 34.91 502 ILE A C 1
ATOM 3669 O O . ILE A 1 502 ? 1.357 18.542 -44.606 1.00 34.68 502 ILE A O 1
ATOM 3674 N N . GLN A 1 503 ? 0.820 17.919 -46.717 1.00 32.37 503 GLN A N 1
ATOM 3675 C CA . GLN A 1 503 ? 1.365 16.574 -46.635 1.00 34.79 503 GLN A CA 1
ATOM 3676 C C . GLN A 1 503 ? 2.402 16.447 -47.735 1.00 33.87 503 GLN A C 1
ATOM 3677 O O . GLN A 1 503 ? 2.054 16.441 -48.916 1.00 32.42 503 GLN A O 1
ATOM 3683 N N . ALA A 1 504 ? 3.670 16.362 -47.361 1.00 33.99 504 ALA A N 1
ATOM 3684 C CA . ALA A 1 504 ? 4.747 16.385 -48.338 1.00 32.71 504 ALA A CA 1
ATOM 3685 C C . ALA A 1 504 ? 5.872 15.424 -47.967 1.00 33.79 504 ALA A C 1
ATOM 3686 O O . ALA A 1 504 ? 6.137 15.200 -46.786 1.00 32.04 504 ALA A O 1
ATOM 3688 N N . ASN A 1 505 ? 6.531 14.853 -48.974 1.00 39.96 505 ASN A N 1
ATOM 3689 C CA . ASN A 1 505 ? 7.695 14.019 -48.719 1.00 41.28 505 ASN A CA 1
ATOM 3690 C C . ASN A 1 505 ? 8.694 14.811 -47.900 1.00 43.31 505 ASN A C 1
ATOM 3691 O O . ASN A 1 505 ? 9.162 14.355 -46.869 1.00 44.90 505 ASN A O 1
ATOM 3696 N N . SER A 1 506 ? 8.992 16.021 -48.353 1.00 32.34 506 SER A N 1
ATOM 3697 C CA . SER A 1 506 ? 9.953 16.860 -47.664 1.00 32.71 506 SER A CA 1
ATOM 3698 C C . SER A 1 506 ? 9.717 18.304 -48.025 1.00 31.43 506 SER A C 1
ATOM 3699 O O . SER A 1 506 ? 8.968 18.607 -48.948 1.00 29.62 506 SER A O 1
ATOM 3702 N N . ILE A 1 507 ? 10.353 19.194 -47.275 1.00 30.32 507 ILE A N 1
ATOM 3703 C CA . ILE A 1 507 ? 10.195 20.621 -47.483 1.00 29.84 507 ILE A CA 1
ATOM 3704 C C . ILE A 1 507 ? 11.557 21.263 -47.333 1.00 30.27 507 ILE A C 1
ATOM 3705 O O . ILE A 1 507 ? 12.282 20.979 -46.376 1.00 31.13 507 ILE A O 1
ATOM 3710 N N . SER A 1 508 ? 11.913 22.125 -48.274 1.00 31.10 508 SER A N 1
ATOM 3711 C CA . SER A 1 508 ? 13.215 22.761 -48.220 1.00 33.72 508 SER A CA 1
ATOM 3712 C C . SER A 1 508 ? 13.090 24.268 -48.374 1.00 33.73 508 SER A C 1
ATOM 3713 O O . SER A 1 508 ? 12.413 24.761 -49.271 1.00 31.57 508 SER A O 1
ATOM 3716 N N . ILE A 1 509 ? 13.762 24.974 -47.473 1.00 35.09 509 ILE A N 1
ATOM 3717 C CA . ILE A 1 509 ? 13.668 26.413 -47.321 1.00 33.78 509 ILE A CA 1
ATOM 3718 C C . ILE A 1 509 ? 15.044 27.038 -47.326 1.00 33.01 509 ILE A C 1
ATOM 3719 O O . ILE A 1 509 ? 15.862 26.718 -46.477 1.00 37.54 509 ILE A O 1
ATOM 3724 N N . LYS A 1 510 ? 15.296 27.945 -48.259 1.00 31.48 510 LYS A N 1
ATOM 3725 C CA . LYS A 1 510 ? 16.584 28.613 -48.329 1.00 33.70 510 LYS A CA 1
ATOM 3726 C C . LYS A 1 510 ? 16.368 30.095 -48.537 1.00 32.34 510 LYS A C 1
ATOM 3727 O O . LYS A 1 510 ? 15.653 30.496 -49.466 1.00 34.74 510 LYS A O 1
ATOM 3733 N N . ASN A 1 511 ? 16.946 30.884 -47.632 1.00 33.10 511 ASN A N 1
ATOM 3734 C CA . ASN A 1 511 ? 17.069 32.329 -47.773 1.00 34.83 511 ASN A CA 1
ATOM 3735 C C . ASN A 1 511 ? 15.774 33.129 -47.601 1.00 35.60 511 ASN A C 1
ATOM 3736 O O . ASN A 1 511 ? 15.812 34.356 -47.667 1.00 36.63 511 ASN A O 1
ATOM 3741 N N . ALA A 1 512 ? 14.649 32.456 -47.360 1.00 33.34 512 ALA A N 1
ATOM 3742 C CA . ALA A 1 512 ? 13.341 33.131 -47.270 1.00 35.90 512 ALA A CA 1
ATOM 3743 C C . ALA A 1 512 ? 12.427 32.443 -46.256 1.00 34.10 512 ALA A C 1
ATOM 3744 O O . ALA A 1 512 ? 12.391 31.226 -46.193 1.00 32.79 512 ALA A O 1
ATOM 3746 N N . PRO A 1 513 ? 11.674 33.215 -45.459 1.00 37.06 513 PRO A N 1
ATOM 3747 C CA . PRO A 1 513 ? 10.967 32.596 -44.325 1.00 34.40 513 PRO A CA 1
ATOM 3748 C C . PRO A 1 513 ? 9.750 31.728 -44.693 1.00 32.38 513 PRO A C 1
ATOM 3749 O O . PRO A 1 513 ? 9.049 31.970 -45.673 1.00 30.67 513 PRO A O 1
ATOM 3753 N N . LEU A 1 514 ? 9.531 30.706 -43.876 1.00 32.02 514 LEU A N 1
ATOM 3754 C CA . LEU A 1 514 ? 8.349 29.881 -43.938 1.00 31.92 514 LEU A CA 1
ATOM 3755 C C . LEU A 1 514 ? 7.549 30.039 -42.642 1.00 35.01 514 LEU A C 1
ATOM 3756 O O . LEU A 1 514 ? 8.114 30.118 -41.540 1.00 31.86 514 LEU A O 1
ATOM 3761 N N . VAL A 1 515 ? 6.233 30.085 -42.804 1.00 36.30 515 VAL A N 1
ATOM 3762 C CA . VAL A 1 515 ? 5.287 30.171 -41.702 1.00 36.30 515 VAL A CA 1
ATOM 3763 C C . VAL A 1 515 ? 4.203 29.131 -41.888 1.00 33.78 515 VAL A C 1
ATOM 3764 O O . VAL A 1 515 ? 3.574 29.056 -42.951 1.00 32.92 515 VAL A O 1
ATOM 3768 N N . MET A 1 516 ? 4.035 28.295 -40.875 1.00 33.52 516 MET A N 1
ATOM 3769 C CA . MET A 1 516 ? 2.931 27.362 -40.818 1.00 37.03 516 MET A CA 1
ATOM 3770 C C . MET A 1 516 ? 1.984 27.813 -39.705 1.00 36.33 516 MET A C 1
ATOM 3771 O O . MET A 1 516 ? 2.415 28.081 -38.563 1.00 38.13 516 MET A O 1
ATOM 3776 N N . GLN A 1 517 ? 0.702 27.899 -40.041 1.00 31.96 517 GLN A N 1
ATOM 3777 C CA . GLN A 1 517 ? -0.317 28.351 -39.102 1.00 35.25 517 GLN A CA 1
ATOM 3778 C C . GLN A 1 517 ? -1.676 27.819 -39.488 1.00 33.40 517 GLN A C 1
ATOM 3779 O O . GLN A 1 517 ? -1.873 27.379 -40.629 1.00 31.38 517 GLN A O 1
ATOM 3785 N N . GLY A 1 518 ? -2.622 27.897 -38.550 1.00 31.59 518 GLY A N 1
ATOM 3786 C CA . GLY A 1 518 ? -4.006 27.582 -38.849 1.00 31.29 518 GLY A CA 1
ATOM 3787 C C . GLY A 1 518 ? -4.671 28.652 -39.709 1.00 30.88 518 GLY A C 1
ATOM 3788 O O . GLY A 1 518 ? -4.065 29.666 -40.067 1.00 30.86 518 GLY A O 1
ATOM 3789 N N . HIS A 1 519 ? -5.937 28.439 -40.034 1.00 32.71 519 HIS A N 1
ATOM 3790 C CA . HIS A 1 519 ? -6.652 29.396 -40.868 1.00 34.04 519 HIS A CA 1
ATOM 3791 C C . HIS A 1 519 ? -7.819 30.010 -40.104 1.00 31.05 519 HIS A C 1
ATOM 3792 O O . HIS A 1 519 ? -8.653 29.298 -39.518 1.00 31.37 519 HIS A O 1
ATOM 3799 N N . ALA A 1 520 ? -7.853 31.338 -40.076 1.00 31.47 520 ALA A N 1
ATOM 3800 C CA . ALA A 1 520 ? -8.938 32.044 -39.408 1.00 32.32 520 ALA A CA 1
ATOM 3801 C C . ALA A 1 520 ? -10.198 31.819 -40.233 1.00 31.74 520 ALA A C 1
ATOM 3802 O O . ALA A 1 520 ? -10.207 32.052 -41.454 1.00 30.92 520 ALA A O 1
ATOM 3804 N N . THR A 1 521 ? -11.244 31.325 -39.587 1.00 32.22 521 THR A N 1
ATOM 3805 C CA . THR A 1 521 ? -12.460 30.963 -40.319 1.00 31.73 521 THR A CA 1
ATOM 3806 C C . THR A 1 521 ? -13.024 32.179 -41.042 1.00 31.68 521 THR A C 1
ATOM 3807 O O . THR A 1 521 ? -13.120 33.247 -40.485 1.00 32.58 521 THR A O 1
ATOM 3811 N N . ASP A 1 522 ? -13.324 32.034 -42.318 1.00 30.73 522 ASP A N 1
ATOM 3812 C CA . ASP A 1 522 ? -13.914 33.149 -43.068 1.00 33.57 522 ASP A CA 1
ATOM 3813 C C . ASP A 1 522 ? -15.380 33.380 -42.697 1.00 32.92 522 ASP A C 1
ATOM 3814 O O . ASP A 1 522 ? -16.135 32.431 -42.484 1.00 31.33 522 ASP A O 1
ATOM 3819 N N . HIS A 1 523 ? -15.765 34.646 -42.613 1.00 32.05 523 HIS A N 1
ATOM 3820 C CA . HIS A 1 523 ? -17.148 35.005 -42.416 1.00 32.70 523 HIS A CA 1
ATOM 3821 C C . HIS A 1 523 ? -17.578 35.928 -43.535 1.00 32.42 523 HIS A C 1
ATOM 3822 O O . HIS A 1 523 ? -16.750 36.494 -44.267 1.00 31.98 523 HIS A O 1
ATOM 3829 N N . ALA A 1 524 ? -18.893 36.056 -43.672 1.00 32.74 524 ALA A N 1
ATOM 3830 C CA . ALA A 1 524 ? -19.485 36.992 -44.600 1.00 32.72 524 ALA A CA 1
ATOM 3831 C C . ALA A 1 524 ? -19.226 38.400 -44.096 1.00 33.85 524 ALA A C 1
ATOM 3832 O O . ALA A 1 524 ? -19.037 38.624 -42.892 1.00 34.88 524 ALA A O 1
ATOM 3834 N N . ILE A 1 525 ? -19.223 39.352 -45.017 1.00 33.78 525 ILE A N 1
ATOM 3835 C CA . ILE A 1 525 ? -19.212 40.751 -44.639 1.00 36.66 525 ILE A CA 1
ATOM 3836 C C . ILE A 1 525 ? -20.437 41.409 -45.252 1.00 38.19 525 ILE A C 1
ATOM 3837 O O . ILE A 1 525 ? -21.187 40.769 -45.978 1.00 40.42 525 ILE A O 1
ATOM 3842 N N . PHE A 1 526 ? -20.636 42.683 -44.955 1.00 40.92 526 PHE A N 1
ATOM 3843 C CA . PHE A 1 526 ? -21.796 43.402 -45.443 1.00 41.10 526 PHE A CA 1
ATOM 3844 C C . PHE A 1 526 ? -21.512 44.063 -46.785 1.00 42.37 526 PHE A C 1
ATOM 3845 O O . PHE A 1 526 ? -22.428 44.238 -47.596 1.00 38.79 526 PHE A O 1
ATOM 3853 N N . ARG A 1 527 ? -20.242 44.419 -47.016 1.00 36.54 527 ARG A N 1
ATOM 3854 C CA . ARG A 1 527 ? -19.844 45.184 -48.203 1.00 38.85 527 ARG A CA 1
ATOM 3855 C C . ARG A 1 527 ? -18.321 45.146 -48.385 1.00 39.66 527 ARG A C 1
ATOM 3856 O O . ARG A 1 527 ? -17.581 45.422 -47.439 1.00 36.51 527 ARG A O 1
ATOM 3864 N N . THR A 1 528 ? -17.837 44.805 -49.579 1.00 42.31 528 THR A N 1
ATOM 3865 C CA . THR A 1 528 ? -16.387 44.644 -49.714 1.00 45.65 528 THR A CA 1
ATOM 3866 C C . THR A 1 528 ? -15.724 45.925 -50.216 1.00 41.12 528 THR A C 1
ATOM 3867 O O . THR A 1 528 ? -14.585 46.179 -49.868 1.00 40.94 528 THR A O 1
ATOM 3871 N N . THR A 1 529 ? -16.436 46.755 -50.977 1.00 55.61 529 THR A N 1
ATOM 3872 C CA . THR A 1 529 ? -15.931 48.104 -51.273 1.00 59.64 529 THR A CA 1
ATOM 3873 C C . THR A 1 529 ? -16.096 49.032 -50.067 1.00 58.41 529 THR A C 1
ATOM 3874 O O . THR A 1 529 ? -17.109 48.990 -49.360 1.00 57.43 529 THR A O 1
ATOM 3878 N N . LYS A 1 530 ? -15.101 49.878 -49.845 1.00 68.06 530 LYS A N 1
ATOM 3879 C CA . LYS A 1 530 ? -15.020 50.644 -48.611 1.00 70.09 530 LYS A CA 1
ATOM 3880 C C . LYS A 1 530 ? -15.761 51.988 -48.695 1.00 69.88 530 LYS A C 1
ATOM 3881 O O . LYS A 1 530 ? -15.716 52.800 -47.762 1.00 71.85 530 LYS A O 1
ATOM 3887 N N . THR A 1 531 ? -16.465 52.206 -49.801 1.00 65.27 531 THR A N 1
ATOM 3888 C CA . THR A 1 531 ? -17.239 53.429 -49.982 1.00 64.84 531 THR A CA 1
ATOM 3889 C C . THR A 1 531 ? -18.750 53.144 -50.006 1.00 65.77 531 THR A C 1
ATOM 3890 O O . THR A 1 531 ? -19.177 52.040 -50.339 1.00 60.62 531 THR A O 1
ATOM 3894 N N . ASN A 1 532 ? -19.544 54.144 -49.637 1.00 60.90 532 ASN A N 1
ATOM 3895 C CA . ASN A 1 532 ? -20.996 54.075 -49.746 1.00 56.64 532 ASN A CA 1
ATOM 3896 C C . ASN A 1 532 ? -21.484 55.093 -50.767 1.00 57.66 532 ASN A C 1
ATOM 3897 O O . ASN A 1 532 ? -21.516 56.291 -50.497 1.00 58.44 532 ASN A O 1
ATOM 3902 N N . ASN A 1 533 ? -21.870 54.604 -51.939 1.00 62.76 533 ASN A N 1
ATOM 3903 C CA . ASN A 1 533 ? -22.143 55.460 -53.090 1.00 66.50 533 ASN A CA 1
ATOM 3904 C C . ASN A 1 533 ? -23.466 56.207 -53.000 1.00 65.58 533 ASN A C 1
ATOM 3905 O O . ASN A 1 533 ? -24.214 56.291 -53.969 1.00 70.39 533 ASN A O 1
ATOM 3910 N N . CYS A 1 534 ? -23.740 56.754 -51.826 1.00 73.92 534 CYS A N 1
ATOM 3911 C CA . CYS A 1 534 ? -24.856 57.657 -51.642 1.00 71.64 534 CYS A CA 1
ATOM 3912 C C . CYS A 1 534 ? -24.384 58.813 -50.774 1.00 68.94 534 CYS A C 1
ATOM 3913 O O . CYS A 1 534 ? -23.797 58.597 -49.714 1.00 69.84 534 CYS A O 1
ATOM 3916 N N . PRO A 1 535 ? -24.613 60.048 -51.235 1.00 57.68 535 PRO A N 1
ATOM 3917 C CA . PRO A 1 535 ? -24.152 61.251 -50.531 1.00 55.22 535 PRO A CA 1
ATOM 3918 C C . PRO A 1 535 ? -24.700 61.347 -49.110 1.00 60.11 535 PRO A C 1
ATOM 3919 O O . PRO A 1 535 ? -25.800 60.854 -48.843 1.00 60.45 535 PRO A O 1
ATOM 3923 N N . GLU A 1 536 ? -23.936 61.979 -48.220 1.00 66.99 536 GLU A N 1
ATOM 3924 C CA . GLU A 1 536 ? -24.290 62.067 -46.804 1.00 66.04 536 GLU A CA 1
ATOM 3925 C C . GLU A 1 536 ? -25.601 62.811 -46.600 1.00 62.88 536 GLU A C 1
ATOM 3926 O O . GLU A 1 536 ? -26.390 62.449 -45.728 1.00 59.67 536 GLU A O 1
ATOM 3932 N N . PHE A 1 537 ? -25.836 63.849 -47.396 1.00 53.06 537 PHE A N 1
ATOM 3933 C CA . PHE A 1 537 ? -27.159 64.444 -47.411 1.00 60.62 537 PHE A CA 1
ATOM 3934 C C . PHE A 1 537 ? -28.076 63.397 -48.049 1.00 67.70 537 PHE A C 1
ATOM 3935 O O . PHE A 1 537 ? -27.662 62.710 -48.984 1.00 70.08 537 PHE A O 1
ATOM 3943 N N . LEU A 1 538 ? -29.283 63.250 -47.506 1.00 86.74 538 LEU A N 1
ATOM 3944 C CA . LEU A 1 538 ? -30.269 62.253 -47.947 1.00 94.30 538 LEU A CA 1
ATOM 3945 C C . LEU A 1 538 ? -29.930 60.811 -47.532 1.00 91.63 538 LEU A C 1
ATOM 3946 O O . LEU A 1 538 ? -30.784 59.930 -47.620 1.00 100.02 538 LEU A O 1
ATOM 3951 N N . CYS A 1 539 ? -28.719 60.560 -47.044 1.00 69.18 539 CYS A N 1
ATOM 3952 C CA . CYS A 1 539 ? -28.381 59.200 -46.628 1.00 67.59 539 CYS A CA 1
ATOM 3953 C C . CYS A 1 539 ? -27.659 59.078 -45.279 1.00 64.89 539 CYS A C 1
ATOM 3954 O O . CYS A 1 539 ? -27.656 58.004 -44.678 1.00 61.27 539 CYS A O 1
ATOM 3957 N N . GLY A 1 540 ? -27.042 60.159 -44.811 1.00 67.50 540 GLY A N 1
ATOM 3958 C CA . GLY A 1 540 ? -26.433 60.179 -43.489 1.00 67.60 540 GLY A CA 1
ATOM 3959 C C . GLY A 1 540 ? -25.388 59.108 -43.218 1.00 63.46 540 GLY A C 1
ATOM 3960 O O . GLY A 1 540 ? -24.711 58.648 -44.135 1.00 67.44 540 GLY A O 1
ATOM 3961 N N . VAL A 1 541 ? -25.264 58.709 -41.953 1.00 57.28 541 VAL A N 1
ATOM 3962 C CA . VAL A 1 541 ? -24.301 57.686 -41.550 1.00 56.88 541 VAL A CA 1
ATOM 3963 C C . VAL A 1 541 ? -24.420 56.416 -42.401 1.00 57.20 541 VAL A C 1
ATOM 3964 O O . VAL A 1 541 ? -25.523 55.953 -42.708 1.00 50.81 541 VAL A O 1
ATOM 3968 N N . ASP A 1 542 ? -23.265 55.878 -42.785 1.00 52.86 542 ASP A N 1
ATOM 3969 C CA . ASP A 1 542 ? -23.168 54.631 -43.539 1.00 43.41 542 ASP A CA 1
ATOM 3970 C C . ASP A 1 542 ? -23.893 53.514 -42.809 1.00 39.57 542 ASP A C 1
ATOM 3971 O O . ASP A 1 542 ? -23.696 53.319 -41.601 1.00 39.69 542 ASP A O 1
ATOM 3976 N N . TRP A 1 543 ? -24.731 52.782 -43.535 1.00 42.46 543 TRP A N 1
ATOM 3977 C CA . TRP A 1 543 ? -25.492 51.696 -42.930 1.00 41.40 543 TRP A CA 1
ATOM 3978 C C . TRP A 1 543 ? -24.548 50.622 -42.387 1.00 38.66 543 TRP A C 1
ATOM 3979 O O . TRP A 1 543 ? -24.858 49.941 -41.410 1.00 41.61 543 TRP A O 1
ATOM 3990 N N . VAL A 1 544 ? -23.397 50.484 -43.029 1.00 39.63 544 VAL A N 1
ATOM 3991 C CA . VAL A 1 544 ? -22.336 49.607 -42.554 1.00 38.34 544 VAL A CA 1
ATOM 3992 C C . VAL A 1 544 ? -21.878 50.027 -41.158 1.00 41.87 544 VAL A C 1
ATOM 3993 O O . VAL A 1 544 ? -21.778 49.198 -40.250 1.00 41.33 544 VAL A O 1
ATOM 3997 N N . THR A 1 545 ? -21.610 51.319 -40.998 1.00 45.63 545 THR A N 1
ATOM 3998 C CA . THR A 1 545 ? -21.286 51.899 -39.695 1.00 45.87 545 THR A CA 1
ATOM 3999 C C . THR A 1 545 ? -22.451 51.707 -38.711 1.00 44.87 545 THR A C 1
ATOM 4000 O O . THR A 1 545 ? -22.245 51.440 -37.523 1.00 45.70 545 THR A O 1
ATOM 4004 N N . ARG A 1 546 ? -23.677 51.838 -39.209 1.00 42.46 546 ARG A N 1
ATOM 4005 C CA . ARG A 1 546 ? -24.854 51.780 -38.334 1.00 43.66 546 ARG A CA 1
ATOM 4006 C C . ARG A 1 546 ? -25.028 50.384 -37.740 1.00 44.95 546 ARG A C 1
ATOM 4007 O O . ARG A 1 546 ? -25.372 50.236 -36.555 1.00 45.69 546 ARG A O 1
ATOM 4015 N N . ILE A 1 547 ? -24.771 49.362 -38.548 1.00 38.50 547 ILE A N 1
ATOM 4016 C CA . ILE A 1 547 ? -24.822 48.002 -38.034 1.00 40.24 547 ILE A CA 1
ATOM 4017 C C . ILE A 1 547 ? -23.791 47.810 -36.912 1.00 38.25 547 ILE A C 1
ATOM 4018 O O . ILE A 1 547 ? -24.082 47.197 -35.881 1.00 41.33 547 ILE A O 1
ATOM 4023 N N . LYS A 1 548 ? -22.589 48.340 -37.114 1.00 40.00 548 LYS A N 1
ATOM 4024 C CA . LYS A 1 548 ? -21.540 48.237 -36.106 1.00 42.48 548 LYS A CA 1
ATOM 4025 C C . LYS A 1 548 ? -21.911 48.985 -34.814 1.00 44.35 548 LYS A C 1
ATOM 4026 O O . LYS A 1 548 ? -21.702 48.465 -33.723 1.00 45.32 548 LYS A O 1
ATOM 4032 N N . ASN A 1 549 ? -22.459 50.192 -34.935 1.00 45.76 549 ASN A N 1
ATOM 4033 C CA . ASN A 1 549 ? -22.936 50.921 -33.756 1.00 49.38 549 ASN A CA 1
ATOM 4034 C C . ASN A 1 549 ? -24.098 50.223 -33.061 1.00 48.26 549 ASN A C 1
ATOM 4035 O O . ASN A 1 549 ? -24.191 50.219 -31.832 1.00 48.44 549 ASN A O 1
ATOM 4040 N N . ALA A 1 550 ? -24.998 49.641 -33.842 1.00 43.97 550 ALA A N 1
ATOM 4041 C CA . ALA A 1 550 ? -26.202 49.089 -33.248 1.00 42.23 550 ALA A CA 1
ATOM 4042 C C . ALA A 1 550 ? -25.885 47.833 -32.445 1.00 43.14 550 ALA A C 1
ATOM 4043 O O . ALA A 1 550 ? -26.621 47.477 -31.532 1.00 47.23 550 ALA A O 1
ATOM 4045 N N . GLU A 1 551 ? -24.777 47.175 -32.771 1.00 45.12 551 GLU A N 1
ATOM 4046 C CA . GLU A 1 551 ? -24.377 45.971 -32.052 1.00 46.86 551 GLU A CA 1
ATOM 4047 C C . GLU A 1 551 ? -23.156 46.205 -31.128 1.00 51.53 551 GLU A C 1
ATOM 4048 O O . GLU A 1 551 ? -22.597 45.256 -30.556 1.00 47.30 551 GLU A O 1
ATOM 4054 N N . ASN A 1 552 ? -22.759 47.466 -30.971 1.00 44.52 552 ASN A N 1
ATOM 4055 C CA . ASN A 1 552 ? -21.563 47.813 -30.198 1.00 47.20 552 ASN A CA 1
ATOM 4056 C C . ASN A 1 552 ? -21.634 47.440 -28.710 1.00 53.33 552 ASN A C 1
ATOM 4057 O O . ASN A 1 552 ? -20.677 46.889 -28.168 1.00 56.78 552 ASN A O 1
ATOM 4062 N N . SER A 1 553 ? -22.763 47.725 -28.061 1.00 49.27 553 SER A N 1
ATOM 4063 C CA . SER A 1 553 ? -22.931 47.461 -26.633 1.00 53.08 553 SER A CA 1
ATOM 4064 C C . SER A 1 553 ? -22.765 45.996 -26.290 1.00 52.25 553 SER A C 1
ATOM 4065 O O . SER A 1 553 ? -21.990 45.658 -25.400 1.00 51.05 553 SER A O 1
ATOM 4068 N N . VAL A 1 554 ? -23.497 45.134 -26.989 1.00 51.82 554 VAL A N 1
ATOM 4069 C CA . VAL A 1 554 ? -23.426 43.702 -26.736 1.00 51.71 554 VAL A CA 1
ATOM 4070 C C . VAL A 1 554 ? -22.057 43.152 -27.130 1.00 51.31 554 VAL A C 1
ATOM 4071 O O . VAL A 1 554 ? -21.598 42.152 -26.577 1.00 55.00 554 VAL A O 1
ATOM 4075 N N . ASN A 1 555 ? -21.399 43.815 -28.077 1.00 54.09 555 ASN A N 1
ATOM 4076 C CA . ASN A 1 555 ? -20.065 43.409 -28.493 1.00 57.23 555 ASN A CA 1
ATOM 4077 C C . ASN A 1 555 ? -19.027 43.856 -27.463 1.00 61.12 555 ASN A C 1
ATOM 4078 O O . ASN A 1 555 ? -18.043 43.167 -27.230 1.00 61.12 555 ASN A O 1
ATOM 4083 N N . GLN A 1 556 ? -19.250 45.006 -26.837 1.00 59.06 556 GLN A N 1
ATOM 4084 C CA . GLN A 1 556 ? -18.334 45.472 -25.795 1.00 60.23 556 GLN A CA 1
ATOM 4085 C C . GLN A 1 556 ? -18.410 44.608 -24.530 1.00 62.44 556 GLN A C 1
ATOM 4086 O O . GLN A 1 556 ? -17.398 44.378 -23.876 1.00 59.92 556 GLN A O 1
ATOM 4092 N N . LYS A 1 557 ? -19.598 44.117 -24.193 1.00 63.95 557 LYS A N 1
ATOM 4093 C CA . LYS A 1 557 ? -19.741 43.287 -23.000 1.00 72.06 557 LYS A CA 1
ATOM 4094 C C . LYS A 1 557 ? -19.233 41.855 -23.201 1.00 73.90 557 LYS A C 1
ATOM 4095 O O . LYS A 1 557 ? -18.715 41.238 -22.271 1.00 73.70 557 LYS A O 1
ATOM 4101 N N . ASN A 1 558 ? -19.381 41.318 -24.407 1.00 61.76 558 ASN A N 1
ATOM 4102 C CA . ASN A 1 558 ? -18.895 39.968 -24.673 1.00 57.60 558 ASN A CA 1
ATOM 4103 C C . ASN A 1 558 ? -17.497 39.966 -25.280 1.00 56.58 558 ASN A C 1
ATOM 4104 O O . ASN A 1 558 ? -16.889 38.910 -25.437 1.00 58.26 558 ASN A O 1
ATOM 4109 N N . LYS A 1 559 ? -16.993 41.154 -25.599 1.00 54.38 559 LYS A N 1
ATOM 4110 C CA . LYS A 1 559 ? -15.735 41.318 -26.339 1.00 62.29 559 LYS A CA 1
ATOM 4111 C C . LYS A 1 559 ? -15.769 40.591 -27.707 1.00 59.18 559 LYS A C 1
ATOM 4112 O O . LYS A 1 559 ? -14.863 39.830 -28.050 1.00 52.68 559 LYS A O 1
ATOM 4118 N N . THR A 1 560 ? -16.825 40.852 -28.480 1.00 60.04 560 THR A N 1
ATOM 4119 C CA . THR A 1 560 ? -16.969 40.285 -29.817 1.00 55.51 560 THR A CA 1
ATOM 4120 C C . THR A 1 560 ? -17.203 41.343 -30.901 1.00 48.70 560 THR A C 1
ATOM 4121 O O . THR A 1 560 ? -18.092 41.190 -31.729 1.00 49.59 560 THR A O 1
ATOM 4125 N N . THR A 1 561 ? -16.392 42.393 -30.923 1.00 48.74 561 THR A N 1
ATOM 4126 C CA . THR A 1 561 ? -16.499 43.413 -31.967 1.00 52.34 561 THR A CA 1
ATOM 4127 C C . THR A 1 561 ? -16.164 42.865 -33.367 1.00 45.91 561 THR A C 1
ATOM 4128 O O . THR A 1 561 ? -16.546 43.451 -34.386 1.00 41.99 561 THR A O 1
ATOM 4132 N N . TYR A 1 562 ? -15.468 41.734 -33.419 1.00 42.61 562 TYR A N 1
ATOM 4133 C CA . TYR A 1 562 ? -15.107 41.124 -34.692 1.00 39.66 562 TYR A CA 1
ATOM 4134 C C . TYR A 1 562 ? -16.326 40.670 -35.534 1.00 37.65 562 TYR A C 1
ATOM 4135 O O . TYR A 1 562 ? -16.197 40.409 -36.732 1.00 33.30 562 TYR A O 1
ATOM 4144 N N . LYS A 1 563 ? -17.496 40.606 -34.900 1.00 42.62 563 LYS A N 1
ATOM 4145 C CA . LYS A 1 563 ? -18.727 40.127 -35.534 1.00 41.59 563 LYS A CA 1
ATOM 4146 C C . LYS A 1 563 ? -19.386 41.181 -36.393 1.00 38.70 563 LYS A C 1
ATOM 4147 O O . LYS A 1 563 ? -20.195 40.864 -37.250 1.00 38.97 563 LYS A O 1
ATOM 4153 N N . SER A 1 564 ? -19.044 42.440 -36.167 1.00 36.55 564 SER A N 1
ATOM 4154 C CA . SER A 1 564 ? -19.761 43.525 -36.821 1.00 36.45 564 SER A CA 1
ATOM 4155 C C . SER A 1 564 ? -18.814 44.542 -37.453 1.00 39.54 564 SER A C 1
ATOM 4156 O O . SER A 1 564 ? -19.213 45.658 -37.790 1.00 42.27 564 SER A O 1
ATOM 4159 N N . ASN A 1 565 ? -17.555 44.160 -37.622 1.00 38.74 565 ASN A N 1
ATOM 4160 C CA . ASN A 1 565 ? -16.563 45.097 -38.128 1.00 38.07 565 ASN A CA 1
ATOM 4161 C C . ASN A 1 565 ? -16.371 45.021 -39.638 1.00 37.58 565 ASN A C 1
ATOM 4162 O O . ASN A 1 565 ? -15.401 45.559 -40.163 1.00 38.80 565 ASN A O 1
ATOM 4167 N N . ASN A 1 566 ? -17.282 44.339 -40.328 1.00 38.76 566 ASN A N 1
ATOM 4168 C CA . ASN A 1 566 ? -17.204 44.218 -41.793 1.00 38.67 566 ASN A CA 1
ATOM 4169 C C . ASN A 1 566 ? -15.851 43.670 -42.325 1.00 36.86 566 ASN A C 1
ATOM 4170 O O . ASN A 1 566 ? -15.454 43.992 -43.436 1.00 34.44 566 ASN A O 1
ATOM 4175 N N . GLN A 1 567 ? -15.150 42.853 -41.537 1.00 39.25 567 GLN A N 1
ATOM 4176 C CA . GLN A 1 567 ? -13.936 42.171 -42.021 1.00 39.97 567 GLN A CA 1
ATOM 4177 C C . GLN A 1 567 ? -14.180 40.678 -42.124 1.00 39.68 567 GLN A C 1
ATOM 4178 O O . GLN A 1 567 ? -14.925 40.116 -41.319 1.00 36.21 567 GLN A O 1
ATOM 4184 N N . VAL A 1 568 ? -13.537 40.040 -43.101 1.00 29.37 568 VAL A N 1
ATOM 4185 C CA . VAL A 1 568 ? -13.798 38.644 -43.419 1.00 28.37 568 VAL A CA 1
ATOM 4186 C C . VAL A 1 568 ? -13.430 37.730 -42.267 1.00 29.35 568 VAL A C 1
ATOM 4187 O O . VAL A 1 568 ? -14.143 36.767 -41.966 1.00 29.51 568 VAL A O 1
ATOM 4191 N N . SER A 1 569 ? -12.315 38.043 -41.614 1.00 33.22 569 SER A N 1
ATOM 4192 C CA . SER A 1 569 ? -11.950 37.388 -40.362 1.00 33.27 569 SER A CA 1
ATOM 4193 C C . SER A 1 569 ? -11.212 38.395 -39.519 1.00 35.96 569 SER A C 1
ATOM 4194 O O . SER A 1 569 ? -10.940 39.500 -39.981 1.00 34.43 569 SER A O 1
ATOM 4197 N N . ASP A 1 570 ? -10.874 38.016 -38.291 1.00 37.98 570 ASP A N 1
ATOM 4198 C CA . ASP A 1 570 ? -10.186 38.919 -37.370 1.00 37.17 570 ASP A CA 1
ATOM 4199 C C . ASP A 1 570 ? -9.124 38.147 -36.604 1.00 36.11 570 ASP A C 1
ATOM 4200 O O . ASP A 1 570 ? -9.348 37.000 -36.231 1.00 37.44 570 ASP A O 1
ATOM 4205 N N . LEU A 1 571 ? -7.971 38.764 -36.372 1.00 37.38 571 LEU A N 1
ATOM 4206 C CA . LEU A 1 571 ? -6.900 38.127 -35.609 1.00 37.92 571 LEU A CA 1
ATOM 4207 C C . LEU A 1 571 ? -7.294 37.782 -34.158 1.00 42.68 571 LEU A C 1
ATOM 4208 O O . LEU A 1 571 ? -6.700 36.903 -33.531 1.00 42.01 571 LEU A O 1
ATOM 4213 N N . SER A 1 572 ? -8.290 38.482 -33.628 1.00 40.92 572 SER A N 1
ATOM 4214 C CA . SER A 1 572 ? -8.747 38.230 -32.284 1.00 38.99 572 SER A CA 1
ATOM 4215 C C . SER A 1 572 ? -9.999 37.339 -32.221 1.00 41.75 572 SER A C 1
ATOM 4216 O O . SER A 1 572 ? -10.544 37.136 -31.139 1.00 41.17 572 SER A O 1
ATOM 4219 N N . GLN A 1 573 ? -10.473 36.820 -33.357 1.00 36.85 573 GLN A N 1
ATOM 4220 C CA . GLN A 1 573 ? -11.644 35.936 -33.315 1.00 38.87 573 GLN A CA 1
ATOM 4221 C C . GLN A 1 573 ? -11.216 34.584 -32.733 1.00 39.47 573 GLN A C 1
ATOM 4222 O O . GLN A 1 573 ? -10.045 34.216 -32.809 1.00 40.30 573 GLN A O 1
ATOM 4228 N N . PRO A 1 574 ? -12.160 33.834 -32.150 1.00 35.23 574 PRO A N 1
ATOM 4229 C CA . PRO A 1 574 ? -11.734 32.572 -31.536 1.00 34.33 574 PRO A CA 1
ATOM 4230 C C . PRO A 1 574 ? -11.810 31.401 -32.492 1.00 34.95 574 PRO A C 1
ATOM 4231 O O . PRO A 1 574 ? -11.274 30.334 -32.210 1.00 34.59 574 PRO A O 1
ATOM 4235 N N . ASP A 1 575 ? -12.476 31.590 -33.623 1.00 36.86 575 ASP A N 1
ATOM 4236 C CA . ASP A 1 575 ? -12.753 30.473 -34.506 1.00 33.46 575 ASP A CA 1
ATOM 4237 C C . ASP A 1 575 ? -11.663 30.294 -35.558 1.00 31.79 575 ASP A C 1
ATOM 4238 O O . ASP A 1 575 ? -11.592 31.034 -36.540 1.00 31.79 575 ASP A O 1
ATOM 4243 N N . TRP A 1 576 ? -10.835 29.278 -35.334 1.00 34.45 576 TRP A N 1
ATOM 4244 C CA . TRP A 1 576 ? -9.695 28.959 -36.178 1.00 34.27 576 TRP A CA 1
ATOM 4245 C C . TRP A 1 576 ? -9.701 27.493 -36.549 1.00 34.62 576 TRP A C 1
ATOM 4246 O O . TRP A 1 576 ? -9.910 26.617 -35.683 1.00 33.84 576 TRP A O 1
ATOM 4257 N N . GLU A 1 577 ? -9.404 27.236 -37.820 1.00 36.30 577 GLU A N 1
ATOM 4258 C CA . GLU A 1 577 ? -9.212 25.886 -38.306 1.00 41.80 577 GLU A CA 1
ATOM 4259 C C . GLU A 1 577 ? -7.777 25.412 -38.081 1.00 37.48 577 GLU A C 1
ATOM 4260 O O . GLU A 1 577 ? -6.818 26.058 -38.496 1.00 36.53 577 GLU A O 1
ATOM 4266 N N . THR A 1 578 ? -7.646 24.268 -37.429 1.00 35.69 578 THR A N 1
ATOM 4267 C CA . THR A 1 578 ? -6.351 23.652 -37.199 1.00 35.37 578 THR A CA 1
ATOM 4268 C C . THR A 1 578 ? -5.904 22.921 -38.453 1.00 34.72 578 THR A C 1
ATOM 4269 O O . THR A 1 578 ? -6.706 22.234 -39.095 1.00 35.57 578 THR A O 1
ATOM 4273 N N . ARG A 1 579 ? -4.634 23.080 -38.806 1.00 33.93 579 ARG A N 1
ATOM 4274 C CA . ARG A 1 579 ? -4.126 22.554 -40.058 1.00 33.40 579 ARG A CA 1
ATOM 4275 C C . ARG A 1 579 ? -3.029 21.548 -39.775 1.00 33.61 579 ARG A C 1
ATOM 4276 O O . ARG A 1 579 ? -2.299 21.707 -38.793 1.00 33.69 579 ARG A O 1
ATOM 4284 N N . LYS A 1 580 ? -2.928 20.517 -40.613 1.00 33.81 580 LYS A N 1
ATOM 4285 C CA . LYS A 1 580 ? -1.919 19.489 -40.426 1.00 37.57 580 LYS A CA 1
ATOM 4286 C C . LYS A 1 580 ? -0.722 19.716 -41.356 1.00 33.51 580 LYS A C 1
ATOM 4287 O O . LYS A 1 580 ? -0.868 19.945 -42.549 1.00 33.15 580 LYS A O 1
ATOM 4293 N N . PHE A 1 581 ? 0.460 19.679 -40.784 1.00 33.45 581 PHE A N 1
ATOM 4294 C CA . PHE A 1 581 ? 1.681 19.761 -41.551 1.00 33.73 581 PHE A CA 1
ATOM 4295 C C . PHE A 1 581 ? 2.481 18.512 -41.191 1.00 34.65 581 PHE A C 1
ATOM 4296 O O . PHE A 1 581 ? 2.912 18.321 -40.017 1.00 34.07 581 PHE A O 1
ATOM 4304 N N . ARG A 1 582 ? 2.602 17.644 -42.192 1.00 36.72 582 ARG A N 1
ATOM 4305 C CA . ARG A 1 582 ? 3.304 16.380 -42.096 1.00 36.53 582 ARG A CA 1
ATOM 4306 C C . ARG A 1 582 ? 4.374 16.332 -43.171 1.00 40.50 582 ARG A C 1
ATOM 4307 O O . ARG A 1 582 ? 4.117 16.688 -44.338 1.00 36.74 582 ARG A O 1
ATOM 4315 N N . PHE A 1 583 ? 5.567 15.883 -42.786 1.00 35.54 583 PHE A N 1
ATOM 4316 C CA . PHE A 1 583 ? 6.671 15.751 -43.724 1.00 35.82 583 PHE A CA 1
ATOM 4317 C C . PHE A 1 583 ? 7.776 14.881 -43.151 1.00 37.78 583 PHE A C 1
ATOM 4318 O O . PHE A 1 583 ? 7.989 14.872 -41.949 1.00 36.49 583 PHE A O 1
ATOM 4326 N N . ASP A 1 584 ? 8.485 14.152 -44.003 1.00 41.94 584 ASP A N 1
ATOM 4327 C CA . ASP A 1 584 ? 9.598 13.360 -43.514 1.00 46.18 584 ASP A CA 1
ATOM 4328 C C . ASP A 1 584 ? 10.674 14.289 -42.993 1.00 43.96 584 ASP A C 1
ATOM 4329 O O . ASP A 1 584 ? 11.179 14.108 -41.885 1.00 41.85 584 ASP A O 1
ATOM 4334 N N . ASN A 1 585 ? 10.981 15.311 -43.780 1.00 39.05 585 ASN A N 1
ATOM 4335 C CA . ASN A 1 585 ? 12.022 16.249 -43.414 1.00 41.61 585 ASN A CA 1
ATOM 4336 C C . ASN A 1 585 ? 11.762 17.675 -43.879 1.00 38.15 585 ASN A C 1
ATOM 4337 O O . ASN A 1 585 ? 11.348 17.914 -45.005 1.00 37.81 585 ASN A O 1
ATOM 4342 N N . LEU A 1 586 ? 11.997 18.618 -42.985 1.00 38.59 586 LEU A N 1
ATOM 4343 C CA . LEU A 1 586 ? 12.131 20.011 -43.359 1.00 34.88 586 LEU A CA 1
ATOM 4344 C C . LEU A 1 586 ? 13.601 20.426 -43.241 1.00 36.81 586 LEU A C 1
ATOM 4345 O O . LEU A 1 586 ? 14.213 20.276 -42.170 1.00 37.57 586 LEU A O 1
ATOM 4350 N N . ASN A 1 587 ? 14.151 20.968 -44.323 1.00 35.15 587 ASN A N 1
ATOM 4351 C CA . ASN A 1 587 ? 15.453 21.618 -44.260 1.00 36.53 587 ASN A CA 1
ATOM 4352 C C . ASN A 1 587 ? 15.335 23.145 -44.381 1.00 37.47 587 ASN A C 1
ATOM 4353 O O . ASN A 1 587 ? 14.676 23.650 -45.298 1.00 39.85 587 ASN A O 1
ATOM 4358 N N . ILE A 1 588 ? 15.967 23.875 -43.460 1.00 34.88 588 ILE A N 1
ATOM 4359 C CA . ILE A 1 588 ? 16.037 25.343 -43.529 1.00 34.66 588 ILE A CA 1
ATOM 4360 C C . ILE A 1 588 ? 17.472 25.813 -43.574 1.00 35.48 588 ILE A C 1
ATOM 4361 O O . ILE A 1 588 ? 18.286 25.374 -42.772 1.00 35.76 588 ILE A O 1
ATOM 4366 N N . GLU A 1 589 ? 17.763 26.752 -44.462 1.00 35.93 589 GLU A N 1
ATOM 4367 C CA . GLU A 1 589 ? 19.066 27.383 -44.478 1.00 39.57 589 GLU A CA 1
ATOM 4368 C C . GLU A 1 589 ? 18.911 28.901 -44.431 1.00 39.65 589 GLU A C 1
ATOM 4369 O O . GLU A 1 589 ? 18.127 29.473 -45.178 1.00 39.19 589 GLU A O 1
ATOM 4375 N N . ASP A 1 590 ? 19.618 29.528 -43.495 1.00 39.60 590 ASP A N 1
ATOM 4376 C CA . ASP A 1 590 ? 19.690 30.984 -43.398 1.00 42.26 590 ASP A CA 1
ATOM 4377 C C . ASP A 1 590 ? 18.348 31.740 -43.423 1.00 38.12 590 ASP A C 1
ATOM 4378 O O . ASP A 1 590 ? 18.241 32.812 -44.025 1.00 42.76 590 ASP A O 1
ATOM 4383 N N . SER A 1 591 ? 17.339 31.206 -42.747 1.00 35.42 591 SER A N 1
ATOM 4384 C CA . SER A 1 591 ? 16.065 31.910 -42.692 1.00 37.40 591 SER A CA 1
ATOM 4385 C C . SER A 1 591 ? 15.314 31.549 -41.420 1.00 34.01 591 SER A C 1
ATOM 4386 O O . SER A 1 591 ? 15.922 31.176 -40.419 1.00 34.10 591 SER A O 1
ATOM 4389 N N . SER A 1 592 ? 13.993 31.655 -41.426 1.00 33.96 592 SER A N 1
ATOM 4390 C CA . SER A 1 592 ? 13.314 31.273 -40.210 1.00 33.78 592 SER A CA 1
ATOM 4391 C C . SER A 1 592 ? 12.054 30.465 -40.463 1.00 32.27 592 SER A C 1
ATOM 4392 O O . SER A 1 592 ? 11.344 30.634 -41.458 1.00 32.07 592 SER A O 1
ATOM 4395 N N . LEU A 1 593 ? 11.818 29.545 -39.548 1.00 33.10 593 LEU A N 1
ATOM 4396 C CA . LEU A 1 593 ? 10.627 28.737 -39.557 1.00 32.60 593 LEU A CA 1
ATOM 4397 C C . LEU A 1 593 ? 9.789 29.114 -38.341 1.00 32.27 593 LEU A C 1
ATOM 4398 O O . LEU A 1 593 ? 10.279 29.082 -37.219 1.00 33.86 593 LEU A O 1
ATOM 4403 N N . SER A 1 594 ? 8.539 29.494 -38.584 1.00 32.18 594 SER A N 1
ATOM 4404 C CA . SER A 1 594 ? 7.599 29.829 -37.527 1.00 33.80 594 SER A CA 1
ATOM 4405 C C . SER A 1 594 ? 6.399 28.891 -37.577 1.00 35.15 594 SER A C 1
ATOM 4406 O O . SER A 1 594 ? 5.776 28.694 -38.633 1.00 33.05 594 SER A O 1
ATOM 4409 N N . ILE A 1 595 ? 6.092 28.302 -36.433 1.00 32.35 595 ILE A N 1
ATOM 4410 C CA . ILE A 1 595 ? 4.864 27.572 -36.272 1.00 32.42 595 ILE A CA 1
ATOM 4411 C C . ILE A 1 595 ? 4.011 28.425 -35.355 1.00 39.22 595 ILE A C 1
ATOM 4412 O O . ILE A 1 595 ? 4.403 28.717 -34.211 1.00 40.34 595 ILE A O 1
ATOM 4417 N N . ALA A 1 596 ? 2.864 28.850 -35.881 1.00 35.32 596 ALA A N 1
ATOM 4418 C CA . ALA A 1 596 ? 1.990 29.783 -35.200 1.00 32.81 596 ALA A CA 1
ATOM 4419 C C . ALA A 1 596 ? 0.685 29.088 -34.861 1.00 33.02 596 ALA A C 1
ATOM 4420 O O . ALA A 1 596 ? 0.589 27.870 -34.965 1.00 33.02 596 ALA A O 1
ATOM 4422 N N . ARG A 1 597 ? -0.298 29.866 -34.430 1.00 33.57 597 ARG A N 1
ATOM 4423 C CA . ARG A 1 597 ? -1.475 29.315 -33.754 1.00 34.37 597 ARG A CA 1
ATOM 4424 C C . ARG A 1 597 ? -2.218 28.297 -34.621 1.00 34.12 597 ARG A C 1
ATOM 4425 O O . ARG A 1 597 ? -2.366 28.479 -35.820 1.00 33.44 597 ARG A O 1
ATOM 4433 N N . ASN A 1 598 ? -2.634 27.200 -34.004 1.00 35.75 598 ASN A N 1
ATOM 4434 C CA . ASN A 1 598 ? -3.431 26.184 -34.684 1.00 34.84 598 ASN A CA 1
ATOM 4435 C C . ASN A 1 598 ? -2.737 25.493 -35.866 1.00 35.12 598 ASN A C 1
ATOM 4436 O O . ASN A 1 598 ? -3.399 25.006 -36.772 1.00 33.94 598 ASN A O 1
ATOM 4441 N N . ALA A 1 599 ? -1.410 25.456 -35.851 1.00 33.49 599 ALA A N 1
ATOM 4442 C CA . ALA A 1 599 ? -0.683 24.516 -36.687 1.00 33.16 599 ALA A CA 1
ATOM 4443 C C . ALA A 1 599 ? -0.356 23.258 -35.879 1.00 35.50 599 ALA A C 1
ATOM 4444 O O . ALA A 1 599 ? 0.060 23.330 -34.724 1.00 38.37 599 ALA A O 1
ATOM 4446 N N . ASP A 1 600 ? -0.583 22.112 -36.502 1.00 33.95 600 ASP A N 1
ATOM 4447 C CA . ASP A 1 600 ? -0.268 20.812 -35.950 1.00 34.68 600 ASP A CA 1
ATOM 4448 C C . ASP A 1 600 ? 0.824 20.241 -36.849 1.00 34.25 600 ASP A C 1
ATOM 4449 O O . ASP A 1 600 ? 0.531 19.737 -37.939 1.00 34.20 600 ASP A O 1
ATOM 4454 N N . VAL A 1 601 ? 2.076 20.353 -36.392 1.00 34.45 601 VAL A N 1
ATOM 4455 C CA . VAL A 1 601 ? 3.243 20.045 -37.213 1.00 33.70 601 VAL A CA 1
ATOM 4456 C C . VAL A 1 601 ? 3.964 18.794 -36.758 1.00 36.52 601 VAL A C 1
ATOM 4457 O O . VAL A 1 601 ? 4.296 18.664 -35.587 1.00 37.15 601 VAL A O 1
ATOM 4461 N N . GLU A 1 602 ? 4.239 17.900 -37.699 1.00 37.61 602 GLU A N 1
ATOM 4462 C CA . GLU A 1 602 ? 4.941 16.678 -37.392 1.00 40.76 602 GLU A CA 1
ATOM 4463 C C . GLU A 1 602 ? 5.916 16.269 -38.505 1.00 41.87 602 GLU A C 1
ATOM 4464 O O . GLU A 1 602 ? 5.544 16.047 -39.671 1.00 41.41 602 GLU A O 1
ATOM 4470 N N . GLY A 1 603 ? 7.176 16.178 -38.115 1.00 37.45 603 GLY A N 1
ATOM 4471 C CA . GLY A 1 603 ? 8.219 15.624 -38.943 1.00 36.52 603 GLY A CA 1
ATOM 4472 C C . GLY A 1 603 ? 9.578 16.095 -38.434 1.00 36.99 603 GLY A C 1
ATOM 4473 O O . GLY A 1 603 ? 9.646 16.864 -37.472 1.00 35.15 603 GLY A O 1
ATOM 4474 N N . ASN A 1 604 ? 10.658 15.653 -39.072 1.00 36.06 604 ASN A N 1
ATOM 4475 C CA . ASN A 1 604 ? 11.997 16.015 -38.606 1.00 37.47 604 ASN A CA 1
ATOM 4476 C C . ASN A 1 604 ? 12.554 17.304 -39.190 1.00 36.36 604 ASN A C 1
ATOM 4477 O O . ASN A 1 604 ? 12.472 17.540 -40.380 1.00 38.81 604 ASN A O 1
ATOM 4482 N N . ILE A 1 605 ? 13.122 18.145 -38.337 1.00 35.62 605 ILE A N 1
ATOM 4483 C CA . ILE A 1 605 ? 13.674 19.401 -38.804 1.00 37.71 605 ILE A CA 1
ATOM 4484 C C . ILE A 1 605 ? 15.204 19.368 -38.841 1.00 37.97 605 ILE A C 1
ATOM 4485 O O . ILE A 1 605 ? 15.838 18.996 -37.857 1.00 40.75 605 ILE A O 1
ATOM 4490 N N . GLN A 1 606 ? 15.781 19.724 -39.985 1.00 43.20 606 GLN A N 1
ATOM 4491 C CA . GLN A 1 606 ? 17.211 20.007 -40.079 1.00 49.10 606 GLN A CA 1
ATOM 4492 C C . GLN A 1 606 ? 17.363 21.511 -40.286 1.00 46.52 606 GLN A C 1
ATOM 4493 O O . GLN A 1 606 ? 16.746 22.075 -41.187 1.00 43.43 606 GLN A O 1
ATOM 4499 N N . ALA A 1 607 ? 18.155 22.169 -39.442 1.00 37.03 607 ALA A N 1
ATOM 4500 C CA . ALA A 1 607 ? 18.257 23.626 -39.514 1.00 36.24 607 ALA A CA 1
ATOM 4501 C C . ALA A 1 607 ? 19.699 24.080 -39.553 1.00 35.79 607 ALA A C 1
ATOM 4502 O O . ALA A 1 607 ? 20.545 23.582 -38.809 1.00 38.81 607 ALA A O 1
ATOM 4504 N N . LYS A 1 608 ? 19.980 25.035 -40.424 1.00 36.97 608 LYS A N 1
ATOM 4505 C CA . LYS A 1 608 ? 21.315 25.583 -40.526 1.00 39.58 608 LYS A CA 1
ATOM 4506 C C . LYS A 1 608 ? 21.241 27.099 -40.510 1.00 40.80 608 LYS A C 1
ATOM 4507 O O . LYS A 1 608 ? 20.528 27.693 -41.319 1.00 36.67 608 LYS A O 1
ATOM 4513 N N . ASN A 1 609 ? 21.979 27.707 -39.579 1.00 42.17 609 ASN A N 1
ATOM 4514 C CA . ASN A 1 609 ? 22.004 29.160 -39.418 1.00 41.48 609 ASN A CA 1
ATOM 4515 C C . ASN A 1 609 ? 20.607 29.779 -39.559 1.00 38.29 609 ASN A C 1
ATOM 4516 O O . ASN A 1 609 ? 20.414 30.767 -40.262 1.00 38.86 609 ASN A O 1
ATOM 4521 N N . SER A 1 610 ? 19.638 29.167 -38.895 1.00 35.57 610 SER A N 1
ATOM 4522 C CA . SER A 1 610 ? 18.254 29.542 -39.049 1.00 34.85 610 SER A CA 1
ATOM 4523 C C . SER A 1 610 ? 17.545 29.690 -37.697 1.00 34.33 610 SER A C 1
ATOM 4524 O O . SER A 1 610 ? 17.988 29.157 -36.677 1.00 35.10 610 SER A O 1
ATOM 4527 N N . VAL A 1 611 ? 16.440 30.422 -37.712 1.00 36.70 611 VAL A N 1
ATOM 4528 C CA . VAL A 1 611 ? 15.633 30.647 -36.527 1.00 38.15 611 VAL A CA 1
ATOM 4529 C C . VAL A 1 611 ? 14.342 29.831 -36.584 1.00 37.13 611 VAL A C 1
ATOM 4530 O O . VAL A 1 611 ? 13.646 29.814 -37.599 1.00 35.93 611 VAL A O 1
ATOM 4534 N N . ILE A 1 612 ? 14.056 29.121 -35.495 1.00 37.24 612 ILE A N 1
ATOM 4535 C CA . ILE A 1 612 ? 12.830 28.341 -35.381 1.00 37.11 612 ILE A CA 1
ATOM 4536 C C . ILE A 1 612 ? 11.976 28.818 -34.209 1.00 36.52 612 ILE A C 1
ATOM 4537 O O . ILE A 1 612 ? 12.353 28.661 -33.034 1.00 37.45 612 ILE A O 1
ATOM 4542 N N . ASN A 1 613 ? 10.838 29.424 -34.521 1.00 38.31 613 ASN A N 1
ATOM 4543 C CA . ASN A 1 613 ? 9.918 29.833 -33.468 1.00 39.73 613 ASN A CA 1
ATOM 4544 C C . ASN A 1 613 ? 8.707 28.913 -33.444 1.00 39.57 613 ASN A C 1
ATOM 4545 O O . ASN A 1 613 ? 7.810 29.011 -34.284 1.00 38.48 613 ASN A O 1
ATOM 4550 N N . ILE A 1 614 ? 8.725 27.975 -32.506 1.00 37.12 614 ILE A N 1
ATOM 4551 C CA . ILE A 1 614 ? 7.583 27.102 -32.261 1.00 34.79 614 ILE A CA 1
ATOM 4552 C C . ILE A 1 614 ? 6.629 27.742 -31.280 1.00 36.84 614 ILE A C 1
ATOM 4553 O O . ILE A 1 614 ? 7.021 28.075 -30.154 1.00 38.25 614 ILE A O 1
ATOM 4558 N N . GLY A 1 615 ? 5.381 27.914 -31.702 1.00 33.63 615 GLY A N 1
ATOM 4559 C CA . GLY A 1 615 ? 4.397 28.641 -30.921 1.00 34.29 615 GLY A CA 1
ATOM 4560 C C . GLY A 1 615 ? 4.616 30.139 -31.023 1.00 34.33 615 GLY A C 1
ATOM 4561 O O . GLY A 1 615 ? 4.516 30.856 -30.033 1.00 37.17 615 GLY A O 1
ATOM 4562 N N . ASP A 1 616 ? 4.945 30.600 -32.221 1.00 33.66 616 ASP A N 1
ATOM 4563 C CA . ASP A 1 616 ? 5.108 32.022 -32.521 1.00 38.21 616 ASP A CA 1
ATOM 4564 C C . ASP A 1 616 ? 3.781 32.760 -32.380 1.00 38.65 616 ASP A C 1
ATOM 4565 O O . ASP A 1 616 ? 2.731 32.238 -32.766 1.00 36.87 616 ASP A O 1
ATOM 4570 N N . LYS A 1 617 ? 3.852 33.992 -31.884 1.00 40.01 617 LYS A N 1
ATOM 4571 C CA . LYS A 1 617 ? 2.663 34.762 -31.537 1.00 40.86 617 LYS A CA 1
ATOM 4572 C C . LYS A 1 617 ? 2.067 35.485 -32.723 1.00 41.62 617 LYS A C 1
ATOM 4573 O O . LYS A 1 617 ? 0.930 35.955 -32.664 1.00 41.11 617 LYS A O 1
ATOM 4579 N N . THR A 1 618 ? 2.841 35.593 -33.797 1.00 38.16 618 THR A N 1
ATOM 4580 C CA . THR A 1 618 ? 2.398 36.352 -34.949 1.00 39.26 618 THR A CA 1
ATOM 4581 C C . THR A 1 618 ? 1.648 35.459 -35.921 1.00 37.29 618 THR A C 1
ATOM 4582 O O . THR A 1 618 ? 2.170 34.454 -36.408 1.00 34.53 618 THR A O 1
ATOM 4586 N N . ALA A 1 619 ? 0.402 35.821 -36.180 1.00 33.90 619 ALA A N 1
ATOM 4587 C CA . ALA A 1 619 ? -0.410 35.084 -37.135 1.00 33.09 619 ALA A CA 1
ATOM 4588 C C . ALA A 1 619 ? -0.841 36.014 -38.260 1.00 32.92 619 ALA A C 1
ATOM 4589 O O . ALA A 1 619 ? -0.863 37.236 -38.098 1.00 33.50 619 ALA A O 1
ATOM 4591 N N . TYR A 1 620 ? -1.149 35.425 -39.410 1.00 32.21 620 TYR A N 1
ATOM 4592 C CA . TYR A 1 620 ? -1.486 36.200 -40.599 1.00 31.99 620 TYR A CA 1
ATOM 4593 C C . TYR A 1 620 ? -2.904 35.921 -41.072 1.00 31.89 620 TYR A C 1
ATOM 4594 O O . TYR A 1 620 ? -3.375 34.789 -41.039 1.00 31.65 620 TYR A O 1
ATOM 4603 N N . ILE A 1 621 ? -3.593 36.963 -41.504 1.00 33.15 621 ILE A N 1
ATOM 4604 C CA . ILE A 1 621 ? -4.892 36.766 -42.136 1.00 32.04 621 ILE A CA 1
ATOM 4605 C C . ILE A 1 621 ? -4.936 37.518 -43.452 1.00 32.33 621 ILE A C 1
ATOM 4606 O O . ILE A 1 621 ? -4.152 38.458 -43.677 1.00 35.83 621 ILE A O 1
ATOM 4611 N N . ASP A 1 622 ? -5.873 37.091 -44.301 1.00 32.78 622 ASP A N 1
ATOM 4612 C CA . ASP A 1 622 ? -6.045 37.590 -45.654 1.00 32.92 622 ASP A CA 1
ATOM 4613 C C . ASP A 1 622 ? -7.400 38.276 -45.704 1.00 31.94 622 ASP A C 1
ATOM 4614 O O . ASP A 1 622 ? -8.428 37.631 -45.536 1.00 33.39 622 ASP A O 1
ATOM 4619 N N . LEU A 1 623 ? -7.407 39.585 -45.911 1.00 31.98 623 LEU A N 1
ATOM 4620 C CA . LEU A 1 623 ? -8.652 40.319 -46.012 1.00 32.50 623 LEU A CA 1
ATOM 4621 C C . LEU A 1 623 ? -9.538 39.907 -47.214 1.00 34.01 623 LEU A C 1
ATOM 4622 O O . LEU A 1 623 ? -10.708 40.298 -47.285 1.00 32.37 623 LEU A O 1
ATOM 4627 N N . TYR A 1 624 ? -8.997 39.119 -48.141 1.00 31.58 624 TYR A N 1
ATOM 4628 C CA . TYR A 1 624 ? -9.796 38.638 -49.257 1.00 30.72 624 TYR A CA 1
ATOM 4629 C C . TYR A 1 624 ? -9.777 37.133 -49.330 1.00 30.22 624 TYR A C 1
ATOM 4630 O O . TYR A 1 624 ? -10.090 36.540 -50.377 1.00 29.81 624 TYR A O 1
ATOM 4639 N N . SER A 1 625 ? -9.411 36.518 -48.218 1.00 30.36 625 SER A N 1
ATOM 4640 C CA . SER A 1 625 ? -9.554 35.083 -48.054 1.00 30.15 625 SER A CA 1
ATOM 4641 C C . SER A 1 625 ? -10.962 34.612 -48.478 1.00 30.83 625 SER A C 1
ATOM 4642 O O . SER A 1 625 ? -11.976 35.196 -48.076 1.00 30.79 625 SER A O 1
ATOM 4645 N N . GLY A 1 626 ? -11.026 33.572 -49.299 1.00 29.89 626 GLY A N 1
ATOM 4646 C CA . GLY A 1 626 ? -12.300 33.051 -49.734 1.00 30.07 626 GLY A CA 1
ATOM 4647 C C . GLY A 1 626 ? -12.895 33.846 -50.875 1.00 29.88 626 GLY A C 1
ATOM 4648 O O . GLY A 1 626 ? -13.822 33.382 -51.523 1.00 29.91 626 GLY A O 1
ATOM 4649 N N . LYS A 1 627 ? -12.375 35.040 -51.139 1.00 30.51 627 LYS A N 1
ATOM 4650 C CA . LYS A 1 627 ? -12.814 35.800 -52.317 1.00 29.62 627 LYS A CA 1
ATOM 4651 C C . LYS A 1 627 ? -11.619 36.417 -53.063 1.00 31.19 627 LYS A C 1
ATOM 4652 O O . LYS A 1 627 ? -11.615 37.607 -53.399 1.00 29.82 627 LYS A O 1
ATOM 4658 N N . ASN A 1 628 ? -10.598 35.596 -53.306 1.00 32.76 628 ASN A N 1
ATOM 4659 C CA . ASN A 1 628 ? -9.354 36.059 -53.911 1.00 29.06 628 ASN A CA 1
ATOM 4660 C C . ASN A 1 628 ? -9.394 36.168 -55.444 1.00 32.11 628 ASN A C 1
ATOM 4661 O O . ASN A 1 628 ? -8.573 36.863 -56.042 1.00 30.76 628 ASN A O 1
ATOM 4666 N N . ILE A 1 629 ? -10.330 35.473 -56.082 1.00 28.74 629 ILE A N 1
ATOM 4667 C CA . ILE A 1 629 ? -10.412 35.528 -57.525 1.00 28.72 629 ILE A CA 1
ATOM 4668 C C . ILE A 1 629 ? -11.347 36.640 -58.007 1.00 30.22 629 ILE A C 1
ATOM 4669 O O . ILE A 1 629 ? -12.491 36.768 -57.519 1.00 30.13 629 ILE A O 1
ATOM 4674 N N . THR A 1 630 ? -10.862 37.430 -58.970 1.00 29.23 630 THR A N 1
ATOM 4675 C CA . THR A 1 630 ? -11.605 38.588 -59.472 1.00 33.30 630 THR A CA 1
ATOM 4676 C C . THR A 1 630 ? -11.771 38.598 -60.982 1.00 32.33 630 THR A C 1
ATOM 4677 O O . THR A 1 630 ? -11.444 37.623 -61.662 1.00 31.23 630 THR A O 1
ATOM 4681 N N . GLY A 1 631 ? -12.319 39.695 -61.501 1.00 39.05 631 GLY A N 1
ATOM 4682 C CA . GLY A 1 631 ? -12.555 39.835 -62.931 1.00 36.78 631 GLY A CA 1
ATOM 4683 C C . GLY A 1 631 ? -13.328 38.702 -63.582 1.00 33.40 631 GLY A C 1
ATOM 4684 O O . GLY A 1 631 ? -14.397 38.308 -63.132 1.00 31.78 631 GLY A O 1
ATOM 4685 N N . ALA A 1 632 ? -12.770 38.176 -64.657 1.00 29.70 632 ALA A N 1
ATOM 4686 C CA . ALA A 1 632 ? -13.323 37.040 -65.363 1.00 29.60 632 ALA A CA 1
ATOM 4687 C C . ALA A 1 632 ? -12.860 35.736 -64.748 1.00 29.43 632 ALA A C 1
ATOM 4688 O O . ALA A 1 632 ? -13.142 34.669 -65.280 1.00 29.50 632 ALA A O 1
ATOM 4690 N N . GLY A 1 633 ? -12.109 35.819 -63.650 1.00 29.30 633 GLY A N 1
ATOM 4691 C CA . GLY A 1 633 ? -11.606 34.623 -62.988 1.00 29.20 633 GLY A CA 1
ATOM 4692 C C . GLY A 1 633 ? -10.152 34.278 -63.282 1.00 29.54 633 GLY A C 1
ATOM 4693 O O . GLY A 1 633 ? -9.721 33.136 -63.149 1.00 29.64 633 GLY A O 1
ATOM 4694 N N . PHE A 1 634 ? -9.391 35.284 -63.671 1.00 29.87 634 PHE A N 1
ATOM 4695 C CA . PHE A 1 634 ? -7.998 35.090 -64.098 1.00 30.42 634 PHE A CA 1
ATOM 4696 C C . PHE A 1 634 ? -7.156 36.192 -63.519 1.00 30.60 634 PHE A C 1
ATOM 4697 O O . PHE A 1 634 ? -6.130 36.553 -64.059 1.00 31.26 634 PHE A O 1
ATOM 4705 N N . THR A 1 635 ? -7.665 36.784 -62.457 1.00 34.55 635 THR A N 1
ATOM 4706 C CA . THR A 1 635 ? -6.933 37.788 -61.722 1.00 36.03 635 THR A CA 1
ATOM 4707 C C . THR A 1 635 ? -7.077 37.450 -60.238 1.00 35.02 635 THR A C 1
ATOM 4708 O O . THR A 1 635 ? -8.093 36.896 -59.810 1.00 36.52 635 THR A O 1
ATOM 4712 N N . PHE A 1 636 ? -6.049 37.762 -59.467 1.00 31.29 636 PHE A N 1
ATOM 4713 C CA . PHE A 1 636 ? -5.961 37.350 -58.076 1.00 30.92 636 PHE A CA 1
ATOM 4714 C C . PHE A 1 636 ? -5.614 38.534 -57.205 1.00 33.31 636 PHE A C 1
ATOM 4715 O O . PHE A 1 636 ? -4.745 39.333 -57.556 1.00 34.60 636 PHE A O 1
ATOM 4723 N N . ARG A 1 637 ? -6.307 38.634 -56.076 1.00 31.65 637 ARG A N 1
ATOM 4724 C CA . ARG A 1 637 ? -6.107 39.705 -55.110 1.00 31.65 637 ARG A CA 1
ATOM 4725 C C . ARG A 1 637 ? -5.742 39.088 -53.757 1.00 31.55 637 ARG A C 1
ATOM 4726 O O . ARG A 1 637 ? -6.206 37.991 -53.417 1.00 31.28 637 ARG A O 1
ATOM 4734 N N . GLN A 1 638 ? -4.883 39.764 -52.997 1.00 36.43 638 GLN A N 1
ATOM 4735 C CA . GLN A 1 638 ? -4.589 39.339 -51.628 1.00 36.54 638 GLN A CA 1
ATOM 4736 C C . GLN A 1 638 ? -4.111 40.530 -50.814 1.00 37.31 638 GLN A C 1
ATOM 4737 O O . GLN A 1 638 ? -3.363 41.362 -51.308 1.00 40.15 638 GLN A O 1
ATOM 4743 N N . ASP A 1 639 ? -4.586 40.621 -49.576 1.00 41.45 639 ASP A N 1
ATOM 4744 C CA . ASP A 1 639 ? -4.209 41.697 -48.669 1.00 43.79 639 ASP A CA 1
ATOM 4745 C C . ASP A 1 639 ? -4.024 41.115 -47.282 1.00 41.91 639 ASP A C 1
ATOM 4746 O O . ASP A 1 639 ? -4.964 40.620 -46.665 1.00 42.55 639 ASP A O 1
ATOM 4751 N N . ILE A 1 640 ? -2.796 41.190 -46.796 1.00 41.06 640 ILE A N 1
ATOM 4752 C CA . ILE A 1 640 ? -2.409 40.469 -45.605 1.00 39.49 640 ILE A CA 1
ATOM 4753 C C . ILE A 1 640 ? -2.266 41.376 -44.394 1.00 43.47 640 ILE A C 1
ATOM 4754 O O . ILE A 1 640 ? -1.646 42.434 -44.465 1.00 43.90 640 ILE A O 1
ATOM 4759 N N . LYS A 1 641 ? -2.862 40.958 -43.284 1.00 50.21 641 LYS A N 1
ATOM 4760 C CA . LYS A 1 641 ? -2.591 41.601 -42.002 1.00 51.22 641 LYS A CA 1
ATOM 4761 C C . LYS A 1 641 ? -2.004 40.596 -41.025 1.00 44.78 641 LYS A C 1
ATOM 4762 O O . LYS A 1 641 ? -2.278 39.395 -41.092 1.00 41.63 641 LYS A O 1
ATOM 4768 N N . SER A 1 642 ? -1.184 41.096 -40.116 1.00 42.88 642 SER A N 1
ATOM 4769 C CA . SER A 1 642 ? -0.627 40.251 -39.089 1.00 40.40 642 SER A CA 1
ATOM 4770 C C . SER A 1 642 ? -0.651 40.974 -37.756 1.00 42.43 642 SER A C 1
ATOM 4771 O O . SER A 1 642 ? -0.764 42.194 -37.699 1.00 41.11 642 SER A O 1
ATOM 4774 N N . GLY A 1 643 ? -0.550 40.203 -36.684 1.00 39.32 643 GLY A N 1
ATOM 4775 C CA . GLY A 1 643 ? -0.511 40.742 -35.346 1.00 41.62 643 GLY A CA 1
ATOM 4776 C C . GLY A 1 643 ? -0.488 39.594 -34.361 1.00 44.49 643 GLY A C 1
ATOM 4777 O O . GLY A 1 643 ? -0.540 38.429 -34.745 1.00 47.40 643 GLY A O 1
ATOM 4778 N N . ASP A 1 644 ? -0.398 39.924 -33.085 1.00 43.97 644 ASP A N 1
ATOM 4779 C CA . ASP A 1 644 ? -0.456 38.919 -32.052 1.00 46.65 644 ASP A CA 1
ATOM 4780 C C . ASP A 1 644 ? -1.777 38.164 -32.099 1.00 48.95 644 ASP A C 1
ATOM 4781 O O . ASP A 1 644 ? -2.859 38.764 -32.184 1.00 48.38 644 ASP A O 1
ATOM 4786 N N . SER A 1 645 ? -1.692 36.843 -32.057 1.00 45.81 645 SER A N 1
ATOM 4787 C CA . SER A 1 645 ? -2.883 36.024 -31.901 1.00 42.47 645 SER A CA 1
ATOM 4788 C C . SER A 1 645 ? -2.443 34.692 -31.368 1.00 46.37 645 SER A C 1
ATOM 4789 O O . SER A 1 645 ? -1.958 33.842 -32.115 1.00 44.38 645 SER A O 1
ATOM 4792 N N . ILE A 1 646 ? -2.629 34.514 -30.070 1.00 54.22 646 ILE A N 1
ATOM 4793 C CA . ILE A 1 646 ? -2.052 33.389 -29.362 1.00 53.47 646 ILE A CA 1
ATOM 4794 C C . ILE A 1 646 ? -3.059 32.253 -29.314 1.00 50.30 646 ILE A C 1
ATOM 4795 O O . ILE A 1 646 ? -4.230 32.470 -29.029 1.00 53.01 646 ILE A O 1
ATOM 4800 N N . GLY A 1 647 ? -2.593 31.051 -29.637 1.00 43.46 647 GLY A N 1
ATOM 4801 C CA . GLY A 1 647 ? -3.414 29.858 -29.612 1.00 38.51 647 GLY A CA 1
ATOM 4802 C C . GLY A 1 647 ? -2.516 28.639 -29.566 1.00 40.16 647 GLY A C 1
ATOM 4803 O O . GLY A 1 647 ? -1.307 28.742 -29.762 1.00 40.44 647 GLY A O 1
ATOM 4804 N N . GLU A 1 648 ? -3.106 27.483 -29.307 1.00 42.55 648 GLU A N 1
ATOM 4805 C CA . GLU A 1 648 ? -2.359 26.240 -29.208 1.00 43.20 648 GLU A CA 1
ATOM 4806 C C . GLU A 1 648 ? -1.622 25.895 -30.500 1.00 45.80 648 GLU A C 1
ATOM 4807 O O . GLU A 1 648 ? -2.155 26.084 -31.592 1.00 38.88 648 GLU A O 1
ATOM 4813 N N . SER A 1 649 ? -0.388 25.405 -30.369 1.00 52.08 649 SER A N 1
ATOM 4814 C CA . SER A 1 649 ? 0.377 24.913 -31.512 1.00 49.08 649 SER A CA 1
ATOM 4815 C C . SER A 1 649 ? 1.122 23.626 -31.170 1.00 50.62 649 SER A C 1
ATOM 4816 O O . SER A 1 649 ? 1.499 23.401 -30.014 1.00 50.94 649 SER A O 1
ATOM 4819 N N . LYS A 1 650 ? 1.354 22.784 -32.168 1.00 36.88 650 LYS A N 1
ATOM 4820 C CA . LYS A 1 650 ? 1.982 21.494 -31.898 1.00 39.12 650 LYS A CA 1
ATOM 4821 C C . LYS A 1 650 ? 3.165 21.169 -32.805 1.00 37.54 650 LYS A C 1
ATOM 4822 O O . LYS A 1 650 ? 3.043 21.193 -34.038 1.00 37.22 650 LYS A O 1
ATOM 4828 N N . PHE A 1 651 ? 4.295 20.833 -32.195 1.00 35.03 651 PHE A N 1
ATOM 4829 C CA . PHE A 1 651 ? 5.365 20.214 -32.961 1.00 34.70 651 PHE A CA 1
ATOM 4830 C C . PHE A 1 651 ? 5.729 18.866 -32.368 1.00 35.51 651 PHE A C 1
ATOM 4831 O O . PHE A 1 651 ? 5.872 18.710 -31.149 1.00 36.08 651 PHE A O 1
ATOM 4839 N N . THR A 1 652 ? 5.862 17.897 -33.256 1.00 35.66 652 THR A N 1
ATOM 4840 C CA . THR A 1 652 ? 6.203 16.540 -32.904 1.00 36.54 652 THR A CA 1
ATOM 4841 C C . THR A 1 652 ? 7.258 16.034 -33.884 1.00 38.55 652 THR A C 1
ATOM 4842 O O . THR A 1 652 ? 7.035 16.036 -35.116 1.00 37.37 652 THR A O 1
ATOM 4846 N N . GLY A 1 653 ? 8.397 15.607 -33.342 1.00 46.55 653 GLY A N 1
ATOM 4847 C CA . GLY A 1 653 ? 9.480 15.073 -34.153 1.00 44.00 653 GLY A CA 1
ATOM 4848 C C . GLY A 1 653 ? 10.840 15.362 -33.552 1.00 47.44 653 GLY A C 1
ATOM 4849 O O . GLY A 1 653 ? 11.002 15.335 -32.338 1.00 47.99 653 GLY A O 1
ATOM 4850 N N . GLY A 1 654 ? 11.826 15.638 -34.395 1.00 48.00 654 GLY A N 1
ATOM 4851 C CA . GLY A 1 654 ? 13.160 15.924 -33.902 1.00 47.43 654 GLY A CA 1
ATOM 4852 C C . GLY A 1 654 ? 13.775 17.132 -34.572 1.00 41.25 654 GLY A C 1
ATOM 4853 O O . GLY A 1 654 ? 13.300 17.567 -35.625 1.00 38.56 654 GLY A O 1
ATOM 4854 N N . ILE A 1 655 ? 14.831 17.663 -33.957 1.00 37.44 655 ILE A N 1
ATOM 4855 C CA . ILE A 1 655 ? 15.524 18.846 -34.458 1.00 35.11 655 ILE A CA 1
ATOM 4856 C C . ILE A 1 655 ? 17.062 18.692 -34.504 1.00 38.98 655 ILE A C 1
ATOM 4857 O O . ILE A 1 655 ? 17.741 18.524 -33.470 1.00 39.00 655 ILE A O 1
ATOM 4862 N N . MET A 1 656 ? 17.604 18.751 -35.716 1.00 44.75 656 MET A N 1
ATOM 4863 C CA . MET A 1 656 ? 19.046 18.849 -35.923 1.00 45.73 656 MET A CA 1
ATOM 4864 C C . MET A 1 656 ? 19.382 20.243 -36.423 1.00 42.30 656 MET A C 1
ATOM 4865 O O . MET A 1 656 ? 19.015 20.616 -37.538 1.00 42.32 656 MET A O 1
ATOM 4870 N N . ALA A 1 657 ? 20.107 21.002 -35.620 1.00 35.87 657 ALA A N 1
ATOM 4871 C CA . ALA A 1 657 ? 20.347 22.399 -35.934 1.00 35.67 657 ALA A CA 1
ATOM 4872 C C . ALA A 1 657 ? 21.815 22.798 -35.754 1.00 37.76 657 ALA A C 1
ATOM 4873 O O . ALA A 1 657 ? 22.532 22.240 -34.940 1.00 39.24 657 ALA A O 1
ATOM 4875 N N . THR A 1 658 ? 22.250 23.775 -36.530 1.00 42.31 658 THR A N 1
ATOM 4876 C CA . THR A 1 658 ? 23.568 24.357 -36.370 1.00 44.20 658 THR A CA 1
ATOM 4877 C C . THR A 1 658 ? 23.382 25.871 -36.311 1.00 50.70 658 THR A C 1
ATOM 4878 O O . THR A 1 658 ? 22.763 26.453 -37.206 1.00 45.96 658 THR A O 1
ATOM 4882 N N . ASP A 1 659 ? 23.888 26.493 -35.246 1.00 42.28 659 ASP A N 1
ATOM 4883 C CA . ASP A 1 659 ? 23.684 27.923 -34.996 1.00 41.56 659 ASP A CA 1
ATOM 4884 C C . ASP A 1 659 ? 22.213 28.352 -35.013 1.00 38.37 659 ASP A C 1
ATOM 4885 O O . ASP A 1 659 ? 21.324 27.539 -34.779 1.00 35.71 659 ASP A O 1
ATOM 4890 N N . GLY A 1 660 ? 21.971 29.636 -35.276 1.00 37.73 660 GLY A N 1
ATOM 4891 C CA . GLY A 1 660 ? 20.628 30.203 -35.261 1.00 36.82 660 GLY A CA 1
ATOM 4892 C C . GLY A 1 660 ? 20.075 30.217 -33.842 1.00 42.65 660 GLY A C 1
ATOM 4893 O O . GLY A 1 660 ? 20.834 30.391 -32.871 1.00 40.50 660 GLY A O 1
ATOM 4894 N N . SER A 1 661 ? 18.778 29.940 -33.693 1.00 42.56 661 SER A N 1
ATOM 4895 C CA . SER A 1 661 ? 18.172 29.748 -32.377 1.00 43.40 661 SER A CA 1
ATOM 4896 C C . SER A 1 661 ? 16.803 29.050 -32.429 1.00 40.18 661 SER A C 1
ATOM 4897 O O . SER A 1 661 ? 16.173 28.992 -33.480 1.00 38.78 661 SER A O 1
ATOM 4900 N N . ILE A 1 662 ? 16.363 28.522 -31.286 1.00 36.07 662 ILE A N 1
ATOM 4901 C CA . ILE A 1 662 ? 15.067 27.876 -31.189 1.00 37.64 662 ILE A CA 1
ATOM 4902 C C . ILE A 1 662 ? 14.262 28.477 -30.048 1.00 40.12 662 ILE A C 1
ATOM 4903 O O . ILE A 1 662 ? 14.793 28.728 -28.957 1.00 42.69 662 ILE A O 1
ATOM 4908 N N . SER A 1 663 ? 12.974 28.697 -30.291 1.00 41.91 663 SER A N 1
ATOM 4909 C CA . SER A 1 663 ? 12.115 29.343 -29.313 1.00 43.05 663 SER A CA 1
ATOM 4910 C C . SER A 1 663 ? 10.787 28.618 -29.247 1.00 42.11 663 SER A C 1
ATOM 4911 O O . SER A 1 663 ? 10.170 28.332 -30.276 1.00 42.60 663 SER A O 1
ATOM 4914 N N . ILE A 1 664 ? 10.344 28.311 -28.036 1.00 36.53 664 ILE A N 1
ATOM 4915 C CA . ILE A 1 664 ? 9.078 27.625 -27.850 1.00 35.08 664 ILE A CA 1
ATOM 4916 C C . ILE A 1 664 ? 8.201 28.490 -26.959 1.00 41.48 664 ILE A C 1
ATOM 4917 O O . ILE A 1 664 ? 8.545 28.777 -25.810 1.00 46.77 664 ILE A O 1
ATOM 4922 N N . GLY A 1 665 ? 7.084 28.943 -27.518 1.00 35.79 665 GLY A N 1
ATOM 4923 C CA . GLY A 1 665 ? 6.266 29.935 -26.863 1.00 36.59 665 GLY A CA 1
ATOM 4924 C C . GLY A 1 665 ? 4.997 29.423 -26.203 1.00 37.80 665 GLY A C 1
ATOM 4925 O O . GLY A 1 665 ? 4.687 28.233 -26.221 1.00 39.24 665 GLY A O 1
ATOM 4926 N N . ASP A 1 666 ? 4.269 30.355 -25.606 1.00 42.31 666 ASP A N 1
ATOM 4927 C CA . ASP A 1 666 ? 3.062 30.052 -24.855 1.00 44.49 666 ASP A CA 1
ATOM 4928 C C . ASP A 1 666 ? 2.071 29.172 -25.631 1.00 44.55 666 ASP A C 1
ATOM 4929 O O . ASP A 1 666 ? 1.849 29.371 -26.826 1.00 45.74 666 ASP A O 1
ATOM 4934 N N . LYS A 1 667 ? 1.528 28.173 -24.937 1.00 43.78 667 LYS A N 1
ATOM 4935 C CA . LYS A 1 667 ? 0.498 27.265 -25.450 1.00 47.62 667 LYS A CA 1
ATOM 4936 C C . LYS A 1 667 ? 1.004 26.238 -26.484 1.00 47.68 667 LYS A C 1
ATOM 4937 O O . LYS A 1 667 ? 0.253 25.352 -26.884 1.00 45.45 667 LYS A O 1
ATOM 4943 N N . ALA A 1 668 ? 2.270 26.331 -26.888 1.00 42.23 668 ALA A N 1
ATOM 4944 C CA . ALA A 1 668 ? 2.849 25.312 -27.763 1.00 43.06 668 ALA A CA 1
ATOM 4945 C C . ALA A 1 668 ? 3.033 23.987 -27.019 1.00 42.38 668 ALA A C 1
ATOM 4946 O O . ALA A 1 668 ? 3.393 23.962 -25.847 1.00 42.82 668 ALA A O 1
ATOM 4948 N N . ILE A 1 669 ? 2.771 22.885 -27.710 1.00 44.54 669 ILE A N 1
ATOM 4949 C CA . ILE A 1 669 ? 3.025 21.560 -27.166 1.00 41.61 669 ILE A CA 1
ATOM 4950 C C . ILE A 1 669 ? 3.958 20.796 -28.093 1.00 39.68 669 ILE A C 1
ATOM 4951 O O . ILE A 1 669 ? 3.555 20.332 -29.173 1.00 40.72 669 ILE A O 1
ATOM 4956 N N . VAL A 1 670 ? 5.205 20.682 -27.644 1.00 38.09 670 VAL A N 1
ATOM 4957 C CA . VAL A 1 670 ? 6.275 20.015 -28.355 1.00 36.79 670 VAL A CA 1
ATOM 4958 C C . VAL A 1 670 ? 6.599 18.631 -27.810 1.00 38.54 670 VAL A C 1
ATOM 4959 O O . VAL A 1 670 ? 6.777 18.462 -26.596 1.00 41.89 670 VAL A O 1
ATOM 4963 N N . THR A 1 671 ? 6.703 17.660 -28.711 1.00 37.58 671 THR A N 1
ATOM 4964 C CA . THR A 1 671 ? 7.100 16.300 -28.372 1.00 38.42 671 THR A CA 1
ATOM 4965 C C . THR A 1 671 ? 8.312 15.815 -29.174 1.00 38.00 671 THR A C 1
ATOM 4966 O O . THR A 1 671 ? 8.189 15.357 -30.308 1.00 41.53 671 THR A O 1
ATOM 4970 N N . LEU A 1 672 ? 9.492 15.907 -28.587 1.00 37.93 672 LEU A N 1
ATOM 4971 C CA . LEU A 1 672 ? 10.672 15.460 -29.285 1.00 37.72 672 LEU A CA 1
ATOM 4972 C C . LEU A 1 672 ? 10.818 13.953 -29.155 1.00 43.13 672 LEU A C 1
ATOM 4973 O O . LEU A 1 672 ? 11.456 13.458 -28.226 1.00 45.63 672 LEU A O 1
ATOM 4978 N N . ASN A 1 673 ? 10.211 13.224 -30.092 1.00 44.51 673 ASN A N 1
ATOM 4979 C CA . ASN A 1 673 ? 10.311 11.765 -30.121 1.00 41.60 673 ASN A CA 1
ATOM 4980 C C . ASN A 1 673 ? 11.256 11.272 -31.212 1.00 44.17 673 ASN A C 1
ATOM 4981 O O . ASN A 1 673 ? 11.242 10.101 -31.584 1.00 50.88 673 ASN A O 1
ATOM 4986 N N . THR A 1 674 ? 12.086 12.184 -31.705 1.00 44.64 674 THR A N 1
ATOM 4987 C CA . THR A 1 674 ? 13.172 11.859 -32.619 1.00 42.74 674 THR A CA 1
ATOM 4988 C C . THR A 1 674 ? 14.428 12.537 -32.086 1.00 44.43 674 THR A C 1
ATOM 4989 O O . THR A 1 674 ? 14.347 13.634 -31.537 1.00 44.57 674 THR A O 1
ATOM 4993 N N . VAL A 1 675 ? 15.577 11.885 -32.245 1.00 46.96 675 VAL A N 1
ATOM 4994 C CA . VAL A 1 675 ? 16.830 12.358 -31.659 1.00 51.73 675 VAL A CA 1
ATOM 4995 C C . VAL A 1 675 ? 17.182 13.781 -32.074 1.00 49.73 675 VAL A C 1
ATOM 4996 O O . VAL A 1 675 ? 17.249 14.087 -33.253 1.00 51.88 675 VAL A O 1
ATOM 5000 N N . SER A 1 676 ? 17.427 14.643 -31.094 1.00 48.93 676 SER A N 1
ATOM 5001 C CA . SER A 1 676 ? 17.739 16.044 -31.359 1.00 46.59 676 SER A CA 1
ATOM 5002 C C . SER A 1 676 ? 19.202 16.387 -31.072 1.00 48.89 676 SER A C 1
ATOM 5003 O O . SER A 1 676 ? 19.770 15.999 -30.045 1.00 51.19 676 SER A O 1
ATOM 5006 N N . SER A 1 677 ? 19.795 17.138 -31.989 1.00 42.70 677 SER A N 1
ATOM 5007 C CA . SER A 1 677 ? 21.180 17.539 -31.876 1.00 47.35 677 SER A CA 1
ATOM 5008 C C . SER A 1 677 ? 21.340 19.035 -32.168 1.00 46.33 677 SER A C 1
ATOM 5009 O O . SER A 1 677 ? 21.153 19.486 -33.294 1.00 43.91 677 SER A O 1
ATOM 5012 N N . LEU A 1 678 ? 21.662 19.805 -31.138 1.00 40.34 678 LEU A N 1
ATOM 5013 C CA . LEU A 1 678 ? 21.848 21.243 -31.271 1.00 36.19 678 LEU A CA 1
ATOM 5014 C C . LEU A 1 678 ? 23.321 21.623 -31.067 1.00 39.79 678 LEU A C 1
ATOM 5015 O O . LEU A 1 678 ? 23.907 21.393 -29.998 1.00 40.25 678 LEU A O 1
ATOM 5020 N N . ASP A 1 679 ? 23.930 22.192 -32.100 1.00 46.54 679 ASP A N 1
ATOM 5021 C CA . ASP A 1 679 ? 25.319 22.613 -32.006 1.00 45.15 679 ASP A CA 1
ATOM 5022 C C . ASP A 1 679 ? 25.415 24.119 -32.118 1.00 44.41 679 ASP A C 1
ATOM 5023 O O . ASP A 1 679 ? 25.203 24.665 -33.189 1.00 45.07 679 ASP A O 1
ATOM 5028 N N . ARG A 1 680 ? 25.744 24.779 -31.010 1.00 45.40 680 ARG A N 1
ATOM 5029 C CA . ARG A 1 680 ? 25.758 26.239 -30.937 1.00 45.04 680 ARG A CA 1
ATOM 5030 C C . ARG A 1 680 ? 24.352 26.767 -31.208 1.00 42.08 680 ARG A C 1
ATOM 5031 O O . ARG A 1 680 ? 24.160 27.862 -31.728 1.00 48.81 680 ARG A O 1
ATOM 5039 N N . THR A 1 681 ? 23.366 25.966 -30.836 1.00 37.31 681 THR A N 1
ATOM 5040 C CA . THR A 1 681 ? 21.980 26.312 -31.079 1.00 37.13 681 THR A CA 1
ATOM 5041 C C . THR A 1 681 ? 21.170 26.510 -29.791 1.00 35.61 681 THR A C 1
ATOM 5042 O O . THR A 1 681 ? 20.661 25.552 -29.215 1.00 38.95 681 THR A O 1
ATOM 5046 N N . ALA A 1 682 ? 21.035 27.763 -29.363 1.00 45.06 682 ALA A N 1
ATOM 5047 C CA . ALA A 1 682 ? 20.369 28.068 -28.096 1.00 46.54 682 ALA A CA 1
ATOM 5048 C C . ALA A 1 682 ? 18.863 27.756 -28.103 1.00 51.39 682 ALA A C 1
ATOM 5049 O O . ALA A 1 682 ? 18.140 28.128 -29.029 1.00 50.33 682 ALA A O 1
ATOM 5051 N N . LEU A 1 683 ? 18.409 27.081 -27.049 1.00 42.11 683 LEU A N 1
ATOM 5052 C CA . LEU A 1 683 ? 17.024 26.665 -26.922 1.00 41.28 683 LEU A CA 1
ATOM 5053 C C . LEU A 1 683 ? 16.322 27.388 -25.785 1.00 45.69 683 LEU A C 1
ATOM 5054 O O . LEU A 1 683 ? 16.707 27.245 -24.621 1.00 48.98 683 LEU A O 1
ATOM 5059 N N . THR A 1 684 ? 15.282 28.150 -26.108 1.00 54.03 684 THR A N 1
ATOM 5060 C CA . THR A 1 684 ? 14.552 28.874 -25.074 1.00 54.73 684 THR A CA 1
ATOM 5061 C C . THR A 1 684 ? 13.098 28.446 -24.996 1.00 56.51 684 THR A C 1
ATOM 5062 O O . THR A 1 684 ? 12.336 28.630 -25.938 1.00 59.70 684 THR A O 1
ATOM 5066 N N . ILE A 1 685 ? 12.725 27.878 -23.852 1.00 40.88 685 ILE A N 1
ATOM 5067 C CA . ILE A 1 685 ? 11.358 27.424 -23.604 1.00 41.71 685 ILE A CA 1
ATOM 5068 C C . ILE A 1 685 ? 10.646 28.443 -22.735 1.00 45.84 685 ILE A C 1
ATOM 5069 O O . ILE A 1 685 ? 10.981 28.594 -21.565 1.00 50.41 685 ILE A O 1
ATOM 5074 N N . HIS A 1 686 ? 9.693 29.168 -23.316 1.00 48.29 686 HIS A N 1
ATOM 5075 C CA . HIS A 1 686 ? 9.035 30.273 -22.614 1.00 47.98 686 HIS A CA 1
ATOM 5076 C C . HIS A 1 686 ? 7.906 29.816 -21.696 1.00 50.23 686 HIS A C 1
ATOM 5077 O O . HIS A 1 686 ? 7.445 28.678 -21.772 1.00 47.76 686 HIS A O 1
ATOM 5084 N N . LYS A 1 687 ? 7.460 30.736 -20.845 1.00 60.41 687 LYS A N 1
ATOM 5085 C CA . LYS A 1 687 ? 6.364 30.486 -19.916 1.00 62.50 687 LYS A CA 1
ATOM 5086 C C . LYS A 1 687 ? 5.092 30.125 -20.672 1.00 58.08 687 LYS A C 1
ATOM 5087 O O . LYS A 1 687 ? 4.682 30.830 -21.602 1.00 58.27 687 LYS A O 1
ATOM 5093 N N . GLY A 1 688 ? 4.484 29.011 -20.280 1.00 49.67 688 GLY A N 1
ATOM 5094 C CA . GLY A 1 688 ? 3.294 28.532 -20.951 1.00 50.56 688 GLY A CA 1
ATOM 5095 C C . GLY A 1 688 ? 3.492 27.456 -22.013 1.00 52.90 688 GLY A C 1
ATOM 5096 O O . GLY A 1 688 ? 2.522 27.057 -22.664 1.00 48.53 688 GLY A O 1
ATOM 5097 N N . ALA A 1 689 ? 4.724 26.975 -22.183 1.00 45.77 689 ALA A N 1
ATOM 5098 C CA . ALA A 1 689 ? 4.991 25.882 -23.117 1.00 41.59 689 ALA A CA 1
ATOM 5099 C C . ALA A 1 689 ? 5.119 24.532 -22.403 1.00 47.41 689 ALA A C 1
ATOM 5100 O O . ALA A 1 689 ? 5.533 24.468 -21.245 1.00 49.81 689 ALA A O 1
ATOM 5102 N N . ASN A 1 690 ? 4.750 23.463 -23.108 1.00 51.09 690 ASN A N 1
ATOM 5103 C CA . ASN A 1 690 ? 4.931 22.087 -22.644 1.00 47.23 690 ASN A CA 1
ATOM 5104 C C . ASN A 1 690 ? 5.836 21.318 -23.587 1.00 45.42 690 ASN A C 1
ATOM 5105 O O . ASN A 1 690 ? 5.445 20.972 -24.706 1.00 47.03 690 ASN A O 1
ATOM 5110 N N . VAL A 1 691 ? 7.048 21.049 -23.135 1.00 39.63 691 VAL A N 1
ATOM 5111 C CA . VAL A 1 691 ? 8.009 20.333 -23.932 1.00 38.88 691 VAL A CA 1
ATOM 5112 C C . VAL A 1 691 ? 8.345 18.993 -23.297 1.00 40.49 691 VAL A C 1
ATOM 5113 O O . VAL A 1 691 ? 8.846 18.923 -22.167 1.00 46.35 691 VAL A O 1
ATOM 5117 N N . THR A 1 692 ? 8.047 17.927 -24.024 1.00 43.78 692 THR A N 1
ATOM 5118 C CA . THR A 1 692 ? 8.412 16.581 -23.615 1.00 43.61 692 THR A CA 1
ATOM 5119 C C . THR A 1 692 ? 9.367 15.982 -24.640 1.00 44.55 692 THR A C 1
ATOM 5120 O O . THR A 1 692 ? 9.057 15.920 -25.835 1.00 43.18 692 THR A O 1
ATOM 5124 N N . ALA A 1 693 ? 10.532 15.548 -24.177 1.00 51.19 693 ALA A N 1
ATOM 5125 C CA . ALA A 1 693 ? 11.515 14.941 -25.062 1.00 48.55 693 ALA A CA 1
ATOM 5126 C C . ALA A 1 693 ? 11.747 13.477 -24.694 1.00 57.26 693 ALA A C 1
ATOM 5127 O O . ALA A 1 693 ? 12.512 13.177 -23.785 1.00 60.58 693 ALA A O 1
ATOM 5129 N N . SER A 1 694 ? 11.087 12.573 -25.406 1.00 48.67 694 SER A N 1
ATOM 5130 C CA . SER A 1 694 ? 11.168 11.147 -25.117 1.00 53.56 694 SER A CA 1
ATOM 5131 C C . SER A 1 694 ? 12.318 10.522 -25.882 1.00 53.22 694 SER A C 1
ATOM 5132 O O . SER A 1 694 ? 12.544 9.311 -25.840 1.00 59.28 694 SER A O 1
ATOM 5135 N N . SER A 1 695 ? 13.041 11.374 -26.590 1.00 47.05 695 SER A N 1
ATOM 5136 C CA . SER A 1 695 ? 14.130 10.944 -27.445 1.00 46.44 695 SER A CA 1
ATOM 5137 C C . SER A 1 695 ? 15.369 11.733 -27.059 1.00 44.22 695 SER A C 1
ATOM 5138 O O . SER A 1 695 ? 15.254 12.874 -26.609 1.00 44.15 695 SER A O 1
ATOM 5141 N N . SER A 1 696 ? 16.543 11.135 -27.228 1.00 59.31 696 SER A N 1
ATOM 5142 C CA . SER A 1 696 ? 17.805 11.781 -26.847 1.00 61.89 696 SER A CA 1
ATOM 5143 C C . SER A 1 696 ? 17.950 13.227 -27.335 1.00 59.86 696 SER A C 1
ATOM 5144 O O . SER A 1 696 ? 17.627 13.543 -28.483 1.00 61.49 696 SER A O 1
ATOM 5147 N N . LEU A 1 697 ? 18.454 14.097 -26.466 1.00 53.16 697 LEU A N 1
ATOM 5148 C CA . LEU A 1 697 ? 18.748 15.467 -26.856 1.00 48.95 697 LEU A CA 1
ATOM 5149 C C . LEU A 1 697 ? 20.136 15.907 -26.397 1.00 49.05 697 LEU A C 1
ATOM 5150 O O . LEU A 1 697 ? 20.379 16.059 -25.207 1.00 50.98 697 LEU A O 1
ATOM 5155 N N . PHE A 1 698 ? 21.035 16.109 -27.356 1.00 44.85 698 PHE A N 1
ATOM 5156 C CA . PHE A 1 698 ? 22.391 16.577 -27.093 1.00 45.12 698 PHE A CA 1
ATOM 5157 C C . PHE A 1 698 ? 22.530 18.008 -27.566 1.00 47.15 698 PHE A C 1
ATOM 5158 O O . PHE A 1 698 ? 21.992 18.372 -28.607 1.00 44.52 698 PHE A O 1
ATOM 5166 N N . THR A 1 699 ? 23.254 18.821 -26.807 1.00 46.85 699 THR A N 1
ATOM 5167 C CA . THR A 1 699 ? 23.431 20.216 -27.171 1.00 44.48 699 THR A CA 1
ATOM 5168 C C . THR A 1 699 ? 24.744 20.775 -26.635 1.00 49.09 699 THR A C 1
ATOM 5169 O O . THR A 1 699 ? 25.056 20.652 -25.448 1.00 49.61 699 THR A O 1
ATOM 5173 N N . THR A 1 700 ? 25.510 21.391 -27.525 1.00 50.20 700 THR A N 1
ATOM 5174 C CA . THR A 1 700 ? 26.762 22.020 -27.145 1.00 51.40 700 THR A CA 1
ATOM 5175 C C . THR A 1 700 ? 26.495 23.380 -26.519 1.00 52.19 700 THR A C 1
ATOM 5176 O O . THR A 1 700 ? 27.412 24.086 -26.116 1.00 52.96 700 THR A O 1
ATOM 5180 N N . SER A 1 701 ? 25.217 23.723 -26.435 1.00 51.13 701 SER A N 1
ATOM 5181 C CA . SER A 1 701 ? 24.764 24.997 -25.912 1.00 51.31 701 SER A CA 1
ATOM 5182 C C . SER A 1 701 ? 23.854 24.759 -24.712 1.00 52.09 701 SER A C 1
ATOM 5183 O O . SER A 1 701 ? 23.865 23.678 -24.127 1.00 54.28 701 SER A O 1
ATOM 5186 N N . ASN A 1 702 ? 23.045 25.760 -24.377 1.00 51.98 702 ASN A N 1
ATOM 5187 C CA . ASN A 1 702 ? 22.187 25.716 -23.196 1.00 53.22 702 ASN A CA 1
ATOM 5188 C C . ASN A 1 702 ? 20.688 25.795 -23.503 1.00 47.84 702 ASN A C 1
ATOM 5189 O O . ASN A 1 702 ? 20.280 26.238 -24.573 1.00 46.65 702 ASN A O 1
ATOM 5194 N N . ILE A 1 703 ? 19.887 25.385 -22.523 1.00 42.56 703 ILE A N 1
ATOM 5195 C CA . ILE A 1 703 ? 18.433 25.401 -22.599 1.00 38.20 703 ILE A CA 1
ATOM 5196 C C . ILE A 1 703 ? 17.867 26.249 -21.478 1.00 44.41 703 ILE A C 1
ATOM 5197 O O . ILE A 1 703 ? 18.097 25.955 -20.309 1.00 46.99 703 ILE A O 1
ATOM 5202 N N . LYS A 1 704 ? 17.139 27.301 -21.829 1.00 50.39 704 LYS A N 1
ATOM 5203 C CA . LYS A 1 704 ? 16.459 28.128 -20.843 1.00 49.02 704 LYS A CA 1
ATOM 5204 C C . LYS A 1 704 ? 14.979 27.806 -20.858 1.00 51.25 704 LYS A C 1
ATOM 5205 O O . LYS A 1 704 ? 14.387 27.685 -21.937 1.00 53.83 704 LYS A O 1
ATOM 5211 N N . SER A 1 705 ? 14.375 27.667 -19.676 1.00 44.33 705 SER A N 1
ATOM 5212 C CA . SER A 1 705 ? 12.993 27.201 -19.595 1.00 51.01 705 SER A CA 1
ATOM 5213 C C . SER A 1 705 ? 12.178 27.780 -18.434 1.00 54.82 705 SER A C 1
ATOM 5214 O O . SER A 1 705 ? 12.510 27.602 -17.265 1.00 53.05 705 SER A O 1
ATOM 5217 N N . GLY A 1 706 ? 11.094 28.462 -18.790 1.00 59.12 706 GLY A N 1
ATOM 5218 C CA . GLY A 1 706 ? 10.174 29.047 -17.839 1.00 57.86 706 GLY A CA 1
ATOM 5219 C C . GLY A 1 706 ? 8.831 28.358 -17.946 1.00 56.43 706 GLY A C 1
ATOM 5220 O O . GLY A 1 706 ? 7.828 28.845 -17.420 1.00 61.68 706 GLY A O 1
ATOM 5221 N N . GLY A 1 707 ? 8.818 27.218 -18.635 1.00 51.62 707 GLY A N 1
ATOM 5222 C CA . GLY A 1 707 ? 7.615 26.418 -18.790 1.00 50.73 707 GLY A CA 1
ATOM 5223 C C . GLY A 1 707 ? 7.792 25.030 -18.202 1.00 53.97 707 GLY A C 1
ATOM 5224 O O . GLY A 1 707 ? 8.539 24.851 -17.243 1.00 58.49 707 GLY A O 1
ATOM 5225 N N . ASP A 1 708 ? 7.092 24.048 -18.762 1.00 56.44 708 ASP A N 1
ATOM 5226 C CA . ASP A 1 708 ? 7.278 22.654 -18.367 1.00 55.21 708 ASP A CA 1
ATOM 5227 C C . ASP A 1 708 ? 8.216 21.938 -19.341 1.00 52.13 708 ASP A C 1
ATOM 5228 O O . ASP A 1 708 ? 7.987 21.925 -20.552 1.00 51.30 708 ASP A O 1
ATOM 5233 N N . LEU A 1 709 ? 9.283 21.360 -18.800 1.00 47.13 709 LEU A N 1
ATOM 5234 C CA . LEU A 1 709 ? 10.211 20.544 -19.574 1.00 44.29 709 LEU A CA 1
ATOM 5235 C C . LEU A 1 709 ? 10.363 19.161 -18.937 1.00 50.96 709 LEU A C 1
ATOM 5236 O O . LEU A 1 709 ? 10.758 19.021 -17.769 1.00 50.80 709 LEU A O 1
ATOM 5241 N N . THR A 1 710 ? 10.033 18.140 -19.715 1.00 53.05 710 THR A N 1
ATOM 5242 C CA . THR A 1 710 ? 10.082 16.773 -19.242 1.00 52.14 710 THR A CA 1
ATOM 5243 C C . THR A 1 710 ? 10.976 15.927 -20.139 1.00 50.78 710 THR A C 1
ATOM 5244 O O . THR A 1 710 ? 10.862 15.955 -21.365 1.00 48.19 710 THR A O 1
ATOM 5248 N N . LEU A 1 711 ? 11.869 15.173 -19.515 1.00 53.91 711 LEU A N 1
ATOM 5249 C CA . LEU A 1 711 ? 12.822 14.355 -20.240 1.00 55.66 711 LEU A CA 1
ATOM 5250 C C . LEU A 1 711 ? 12.675 12.891 -19.830 1.00 61.55 711 LEU A C 1
ATOM 5251 O O . LEU A 1 711 ? 12.765 12.556 -18.647 1.00 62.28 711 LEU A O 1
ATOM 5256 N N . THR A 1 712 ? 12.413 12.023 -20.804 1.00 52.79 712 THR A N 1
ATOM 5257 C CA . THR A 1 712 ? 12.076 10.630 -20.517 1.00 56.46 712 THR A CA 1
ATOM 5258 C C . THR A 1 712 ? 12.681 9.679 -21.519 1.00 59.49 712 THR A C 1
ATOM 5259 O O . THR A 1 712 ? 12.977 10.070 -22.644 1.00 57.52 712 THR A O 1
ATOM 5263 N N . GLY A 1 713 ? 12.809 8.415 -21.125 1.00 62.07 713 GLY A N 1
ATOM 5264 C CA . GLY A 1 713 ? 13.238 7.371 -22.037 1.00 66.10 713 GLY A CA 1
ATOM 5265 C C . GLY A 1 713 ? 12.279 7.237 -23.196 1.00 67.72 713 GLY A C 1
ATOM 5266 O O . GLY A 1 713 ? 11.170 7.767 -23.149 1.00 68.22 713 GLY A O 1
ATOM 5267 N N . ALA A 1 714 ? 12.698 6.538 -24.244 1.00 87.79 714 ALA A N 1
ATOM 5268 C CA . ALA A 1 714 ? 11.808 6.304 -25.376 1.00 95.14 714 ALA A CA 1
ATOM 5269 C C . ALA A 1 714 ? 10.662 5.406 -24.929 1.00 102.92 714 ALA A C 1
ATOM 5270 O O . ALA A 1 714 ? 10.828 4.199 -24.784 1.00 99.16 714 ALA A O 1
ATOM 5272 N N . THR A 1 715 ? 9.502 6.006 -24.687 1.00 121.76 715 THR A N 1
ATOM 5273 C CA . THR A 1 715 ? 8.335 5.250 -24.252 1.00 126.57 715 THR A CA 1
ATOM 5274 C C . THR A 1 715 ? 7.609 4.680 -25.462 1.00 128.22 715 THR A C 1
ATOM 5275 O O . THR A 1 715 ? 6.455 4.261 -25.370 1.00 127.85 715 THR A O 1
ATOM 5279 N N . GLU A 1 716 ? 8.301 4.664 -26.598 1.00 115.25 716 GLU A N 1
ATOM 5280 C CA . GLU A 1 716 ? 7.735 4.133 -27.831 1.00 118.26 716 GLU A CA 1
ATOM 5281 C C . GLU A 1 716 ? 8.328 2.765 -28.179 1.00 113.52 716 GLU A C 1
ATOM 5282 O O . GLU A 1 716 ? 8.315 1.851 -27.354 1.00 110.41 716 GLU A O 1
ATOM 5288 N N . SER A 1 717 ? 8.838 2.642 -29.405 1.00 138.84 717 SER A N 1
ATOM 5289 C CA . SER A 1 717 ? 9.284 1.366 -29.974 1.00 136.12 717 SER A CA 1
ATOM 5290 C C . SER A 1 717 ? 8.143 0.337 -30.024 1.00 136.31 717 SER A C 1
ATOM 5291 O O . SER A 1 717 ? 7.619 0.041 -31.100 1.00 137.12 717 SER A O 1
ATOM 5294 N N . THR A 1 718 ? 7.755 -0.197 -28.867 1.00 106.12 718 THR A N 1
ATOM 5295 C CA . THR A 1 718 ? 6.697 -1.208 -28.798 1.00 108.85 718 THR A CA 1
ATOM 5296 C C . THR A 1 718 ? 5.362 -0.545 -28.453 1.00 111.80 718 THR A C 1
ATOM 5297 O O . THR A 1 718 ? 5.335 0.605 -28.023 1.00 108.31 718 THR A O 1
ATOM 5301 N N . GLY A 1 719 ? 4.260 -1.263 -28.666 1.00 123.33 719 GLY A N 1
ATOM 5302 C CA . GLY A 1 719 ? 2.957 -0.847 -28.177 1.00 121.58 719 GLY A CA 1
ATOM 5303 C C . GLY A 1 719 ? 2.975 -0.803 -26.661 1.00 122.72 719 GLY A C 1
ATOM 5304 O O . GLY A 1 719 ? 2.144 -0.151 -26.031 1.00 124.37 719 GLY A O 1
ATOM 5305 N N . GLU A 1 720 ? 3.925 -1.527 -26.080 1.00 118.02 720 GLU A N 1
ATOM 5306 C CA . GLU A 1 720 ? 4.289 -1.367 -24.682 1.00 116.67 720 GLU A CA 1
ATOM 5307 C C . GLU A 1 720 ? 5.764 -0.971 -24.638 1.00 117.32 720 GLU A C 1
ATOM 5308 O O . GLU A 1 720 ? 6.237 -0.311 -25.557 1.00 121.62 720 GLU A O 1
ATOM 5314 N N . ILE A 1 721 ? 6.472 -1.340 -23.569 1.00 100.12 721 ILE A N 1
ATOM 5315 C CA . ILE A 1 721 ? 7.944 -1.337 -23.552 1.00 93.70 721 ILE A CA 1
ATOM 5316 C C . ILE A 1 721 ? 8.615 0.050 -23.628 1.00 98.14 721 ILE A C 1
ATOM 5317 O O . ILE A 1 721 ? 8.145 0.944 -24.328 1.00 98.65 721 ILE A O 1
ATOM 5322 N N . THR A 1 722 ? 9.715 0.227 -22.890 1.00 96.46 722 THR A N 1
ATOM 5323 C CA . THR A 1 722 ? 10.507 1.459 -22.955 1.00 92.11 722 THR A CA 1
ATOM 5324 C C . THR A 1 722 ? 12.026 1.220 -22.952 1.00 89.62 722 THR A C 1
ATOM 5325 O O . THR A 1 722 ? 12.556 0.631 -22.016 1.00 89.85 722 THR A O 1
ATOM 5329 N N . PRO A 1 723 ? 12.726 1.655 -24.014 1.00 94.97 723 PRO A N 1
ATOM 5330 C CA . PRO A 1 723 ? 14.187 1.779 -23.938 1.00 88.65 723 PRO A CA 1
ATOM 5331 C C . PRO A 1 723 ? 14.631 3.196 -23.553 1.00 88.73 723 PRO A C 1
ATOM 5332 O O . PRO A 1 723 ? 13.869 4.151 -23.718 1.00 88.87 723 PRO A O 1
ATOM 5336 N N . SER A 1 724 ? 15.860 3.318 -23.059 1.00 85.97 724 SER A N 1
ATOM 5337 C CA . SER A 1 724 ? 16.354 4.563 -22.466 1.00 82.63 724 SER A CA 1
ATOM 5338 C C . SER A 1 724 ? 17.088 5.454 -23.459 1.00 74.42 724 SER A C 1
ATOM 5339 O O . SER A 1 724 ? 17.206 5.105 -24.631 1.00 73.27 724 SER A O 1
ATOM 5342 N N . MET A 1 725 ? 17.571 6.606 -22.988 1.00 112.80 725 MET A N 1
ATOM 5343 C CA . MET A 1 725 ? 18.384 7.516 -23.811 1.00 117.28 725 MET A CA 1
ATOM 5344 C C . MET A 1 725 ? 19.059 8.639 -22.985 1.00 113.32 725 MET A C 1
ATOM 5345 O O . MET A 1 725 ? 18.939 8.669 -21.762 1.00 108.90 725 MET A O 1
ATOM 5350 N N . PHE A 1 726 ? 19.773 9.552 -23.646 1.00 81.82 726 PHE A N 1
ATOM 5351 C CA . PHE A 1 726 ? 20.551 10.577 -22.933 1.00 77.23 726 PHE A CA 1
ATOM 5352 C C . PHE A 1 726 ? 20.116 12.019 -23.193 1.00 67.27 726 PHE A C 1
ATOM 5353 O O . PHE A 1 726 ? 19.588 12.345 -24.248 1.00 62.74 726 PHE A O 1
ATOM 5361 N N . TYR A 1 727 ? 20.392 12.890 -22.229 1.00 61.60 727 TYR A N 1
ATOM 5362 C CA . TYR A 1 727 ? 20.246 14.325 -22.435 1.00 60.06 727 TYR A CA 1
ATOM 5363 C C . TYR A 1 727 ? 21.485 15.057 -21.950 1.00 59.12 727 TYR A C 1
ATOM 5364 O O . TYR A 1 727 ? 21.707 15.177 -20.745 1.00 62.45 727 TYR A O 1
ATOM 5373 N N . ALA A 1 728 ? 22.292 15.546 -22.885 1.00 58.37 728 ALA A N 1
ATOM 5374 C CA . ALA A 1 728 ? 23.440 16.371 -22.538 1.00 57.44 728 ALA A CA 1
ATOM 5375 C C . ALA A 1 728 ? 23.179 17.820 -22.927 1.00 56.52 728 ALA A C 1
ATOM 5376 O O . ALA A 1 728 ? 22.677 18.100 -24.025 1.00 56.42 728 ALA A O 1
ATOM 5378 N N . ALA A 1 729 ? 23.498 18.731 -22.016 1.00 55.96 729 ALA A N 1
ATOM 5379 C CA . ALA A 1 729 ? 23.514 20.154 -22.322 1.00 55.06 729 ALA A CA 1
ATOM 5380 C C . ALA A 1 729 ? 24.791 20.768 -21.765 1.00 54.38 729 ALA A C 1
ATOM 5381 O O . ALA A 1 729 ? 24.865 21.097 -20.583 1.00 54.37 729 ALA A O 1
ATOM 5383 N N . GLY A 1 730 ? 25.797 20.898 -22.621 1.00 53.89 730 GLY A N 1
ATOM 5384 C CA . GLY A 1 730 ? 27.097 21.401 -22.227 1.00 53.30 730 GLY A CA 1
ATOM 5385 C C . GLY A 1 730 ? 27.031 22.746 -21.533 1.00 52.71 730 GLY A C 1
ATOM 5386 O O . GLY A 1 730 ? 27.804 23.013 -20.610 1.00 52.55 730 GLY A O 1
ATOM 5387 N N . GLY A 1 731 ? 26.099 23.589 -21.971 1.00 52.48 731 GLY A N 1
ATOM 5388 C CA . GLY A 1 731 ? 25.954 24.931 -21.432 1.00 51.97 731 GLY A CA 1
ATOM 5389 C C . GLY A 1 731 ? 24.989 24.969 -20.263 1.00 52.44 731 GLY A C 1
ATOM 5390 O O . GLY A 1 731 ? 24.631 26.045 -19.766 1.00 54.91 731 GLY A O 1
ATOM 5391 N N . TYR A 1 732 ? 24.573 23.779 -19.836 1.00 63.69 732 TYR A N 1
ATOM 5392 C CA . TYR A 1 732 ? 23.682 23.583 -18.696 1.00 64.26 732 TYR A CA 1
ATOM 5393 C C . TYR A 1 732 ? 22.246 23.964 -19.056 1.00 65.49 732 TYR A C 1
ATOM 5394 O O . TYR A 1 732 ? 21.970 24.453 -20.157 1.00 62.47 732 TYR A O 1
ATOM 5403 N N . GLU A 1 733 ? 21.328 23.719 -18.126 1.00 54.66 733 GLU A N 1
ATOM 5404 C CA . GLU A 1 733 ? 19.968 24.224 -18.250 1.00 54.86 733 GLU A CA 1
ATOM 5405 C C . GLU A 1 733 ? 19.692 25.240 -17.157 1.00 54.76 733 GLU A C 1
ATOM 5406 O O . GLU A 1 733 ? 20.227 25.140 -16.047 1.00 54.93 733 GLU A O 1
ATOM 5412 N N . LEU A 1 734 ? 18.861 26.222 -17.483 1.00 54.54 734 LEU A N 1
ATOM 5413 C CA . LEU A 1 734 ? 18.563 27.335 -16.593 1.00 54.42 734 LEU A CA 1
ATOM 5414 C C . LEU A 1 734 ? 17.051 27.537 -16.509 1.00 54.95 734 LEU A C 1
ATOM 5415 O O . LEU A 1 734 ? 16.361 27.566 -17.529 1.00 54.96 734 LEU A O 1
ATOM 5420 N N . THR A 1 735 ? 16.536 27.661 -15.289 1.00 61.97 735 THR A N 1
ATOM 5421 C CA . THR A 1 735 ? 15.097 27.796 -15.083 1.00 64.54 735 THR A CA 1
ATOM 5422 C C . THR A 1 735 ? 14.730 29.245 -14.728 1.00 66.09 735 THR A C 1
ATOM 5423 O O . THR A 1 735 ? 15.426 29.896 -13.950 1.00 68.49 735 THR A O 1
ATOM 5427 N N . GLU A 1 736 ? 13.631 29.733 -15.304 1.00 64.32 736 GLU A N 1
ATOM 5428 C CA . GLU A 1 736 ? 13.374 31.172 -15.419 1.00 65.56 736 GLU A CA 1
ATOM 5429 C C . GLU A 1 736 ? 12.109 31.701 -14.739 1.00 62.85 736 GLU A C 1
ATOM 5430 O O . GLU A 1 736 ? 11.888 32.909 -14.707 1.00 61.83 736 GLU A O 1
ATOM 5436 N N . ASP A 1 737 ? 11.283 30.801 -14.217 1.00 61.54 737 ASP A N 1
ATOM 5437 C CA . ASP A 1 737 ? 10.027 31.153 -13.547 1.00 65.04 737 ASP A CA 1
ATOM 5438 C C . ASP A 1 737 ? 9.691 30.084 -12.507 1.00 65.45 737 ASP A C 1
ATOM 5439 O O . ASP A 1 737 ? 10.460 29.151 -12.311 1.00 64.48 737 ASP A O 1
ATOM 5444 N N . GLY A 1 738 ? 8.531 30.196 -11.864 1.00 91.61 738 GLY A N 1
ATOM 5445 C CA . GLY A 1 738 ? 8.009 29.086 -11.082 1.00 90.08 738 GLY A CA 1
ATOM 5446 C C . GLY A 1 738 ? 7.660 27.917 -11.992 1.00 92.93 738 GLY A C 1
ATOM 5447 O O . GLY A 1 738 ? 6.494 27.574 -12.154 1.00 91.88 738 GLY A O 1
ATOM 5448 N N . ALA A 1 739 ? 8.684 27.300 -12.577 1.00 78.81 739 ALA A N 1
ATOM 5449 C CA . ALA A 1 739 ? 8.521 26.360 -13.683 1.00 74.01 739 ALA A CA 1
ATOM 5450 C C . ALA A 1 739 ? 8.628 24.895 -13.273 1.00 77.80 739 ALA A C 1
ATOM 5451 O O . ALA A 1 739 ? 8.687 24.573 -12.088 1.00 84.72 739 ALA A O 1
ATOM 5453 N N . ASN A 1 740 ? 8.631 24.011 -14.269 1.00 61.14 740 ASN A N 1
ATOM 5454 C CA . ASN A 1 740 ? 8.818 22.575 -14.047 1.00 61.86 740 ASN A CA 1
ATOM 5455 C C . ASN A 1 740 ? 9.894 21.964 -14.939 1.00 61.36 740 ASN A C 1
ATOM 5456 O O . ASN A 1 740 ? 9.895 22.118 -16.176 1.00 60.93 740 ASN A O 1
ATOM 5461 N N . PHE A 1 741 ? 10.816 21.271 -14.290 1.00 61.49 741 PHE A N 1
ATOM 5462 C CA . PHE A 1 741 ? 11.865 20.546 -14.971 1.00 61.18 741 PHE A CA 1
ATOM 5463 C C . PHE A 1 741 ? 11.860 19.115 -14.446 1.00 62.22 741 PHE A C 1
ATOM 5464 O O . PHE A 1 741 ? 12.340 18.841 -13.346 1.00 64.23 741 PHE A O 1
ATOM 5472 N N . THR A 1 742 ? 11.304 18.217 -15.248 1.00 62.82 742 THR A N 1
ATOM 5473 C CA . THR A 1 742 ? 11.090 16.836 -14.861 1.00 65.64 742 THR A CA 1
ATOM 5474 C C . THR A 1 742 ? 11.923 15.846 -15.678 1.00 69.75 742 THR A C 1
ATOM 5475 O O . THR A 1 742 ? 11.911 15.865 -16.907 1.00 68.85 742 THR A O 1
ATOM 5479 N N . ALA A 1 743 ? 12.651 14.982 -14.982 1.00 64.48 743 ALA A N 1
ATOM 5480 C CA . ALA A 1 743 ? 13.355 13.882 -15.620 1.00 64.77 743 ALA A CA 1
ATOM 5481 C C . ALA A 1 743 ? 12.901 12.582 -14.979 1.00 66.20 743 ALA A C 1
ATOM 5482 O O . ALA A 1 743 ? 12.807 12.493 -13.754 1.00 68.39 743 ALA A O 1
ATOM 5484 N N . LYS A 1 744 ? 12.620 11.578 -15.802 1.00 66.90 744 LYS A N 1
ATOM 5485 C CA . LYS A 1 744 ? 12.038 10.329 -15.322 1.00 68.37 744 LYS A CA 1
ATOM 5486 C C . LYS A 1 744 ? 12.072 9.234 -16.382 1.00 69.01 744 LYS A C 1
ATOM 5487 O O . LYS A 1 744 ? 12.375 9.496 -17.547 1.00 68.33 744 LYS A O 1
ATOM 5493 N N . ASN A 1 745 ? 11.752 8.011 -15.963 1.00 70.54 745 ASN A N 1
ATOM 5494 C CA . ASN A 1 745 ? 11.601 6.875 -16.872 1.00 71.27 745 ASN A CA 1
ATOM 5495 C C . ASN A 1 745 ? 12.810 6.606 -17.755 1.00 70.70 745 ASN A C 1
ATOM 5496 O O . ASN A 1 745 ? 12.759 6.822 -18.957 1.00 70.26 745 ASN A O 1
ATOM 5501 N N . GLN A 1 746 ? 13.887 6.121 -17.147 1.00 72.38 746 GLN A N 1
ATOM 5502 C CA . GLN A 1 746 ? 15.105 5.750 -17.867 1.00 76.06 746 GLN A CA 1
ATOM 5503 C C . GLN A 1 746 ? 15.671 6.927 -18.656 1.00 72.04 746 GLN A C 1
ATOM 5504 O O . GLN A 1 746 ? 15.940 6.836 -19.855 1.00 70.77 746 GLN A O 1
ATOM 5510 N N . ALA A 1 747 ? 15.838 8.036 -17.945 1.00 67.88 747 ALA A N 1
ATOM 5511 C CA . ALA A 1 747 ? 16.455 9.237 -18.468 1.00 66.41 747 ALA A CA 1
ATOM 5512 C C . ALA A 1 747 ? 17.815 9.457 -17.815 1.00 65.78 747 ALA A C 1
ATOM 5513 O O . ALA A 1 747 ? 17.924 9.450 -16.594 1.00 66.07 747 ALA A O 1
ATOM 5515 N N . SER A 1 748 ? 18.845 9.659 -18.627 1.00 66.33 748 SER A N 1
ATOM 5516 C CA . SER A 1 748 ? 20.170 9.981 -18.114 1.00 67.88 748 SER A CA 1
ATOM 5517 C C . SER A 1 748 ? 20.557 11.404 -18.513 1.00 62.89 748 SER A C 1
ATOM 5518 O O . SER A 1 748 ? 20.831 11.671 -19.674 1.00 62.32 748 SER A O 1
ATOM 5521 N N . VAL A 1 749 ? 20.579 12.308 -17.541 1.00 62.40 749 VAL A N 1
ATOM 5522 C CA . VAL A 1 749 ? 20.681 13.739 -17.805 1.00 61.19 749 VAL A CA 1
ATOM 5523 C C . VAL A 1 749 ? 22.006 14.334 -17.349 1.00 60.40 749 VAL A C 1
ATOM 5524 O O . VAL A 1 749 ? 22.323 14.330 -16.159 1.00 60.65 749 VAL A O 1
ATOM 5528 N N . THR A 1 750 ? 22.773 14.865 -18.297 1.00 62.67 750 THR A N 1
ATOM 5529 C CA . THR A 1 750 ? 24.058 15.478 -17.980 1.00 61.65 750 THR A CA 1
ATOM 5530 C C . THR A 1 750 ? 23.967 16.989 -18.198 1.00 61.73 750 THR A C 1
ATOM 5531 O O . THR A 1 750 ? 23.231 17.452 -19.066 1.00 62.90 750 THR A O 1
ATOM 5535 N N . GLY A 1 751 ? 24.698 17.756 -17.395 1.00 58.31 751 GLY A N 1
ATOM 5536 C CA . GLY A 1 751 ? 24.756 19.197 -17.559 1.00 56.21 751 GLY A CA 1
ATOM 5537 C C . GLY A 1 751 ? 24.130 19.912 -16.384 1.00 56.31 751 GLY A C 1
ATOM 5538 O O . GLY A 1 751 ? 23.039 19.545 -15.942 1.00 57.00 751 GLY A O 1
ATOM 5539 N N . ASP A 1 752 ? 24.817 20.936 -15.885 1.00 68.94 752 ASP A N 1
ATOM 5540 C CA . ASP A 1 752 ? 24.415 21.609 -14.650 1.00 68.56 752 ASP A CA 1
ATOM 5541 C C . ASP A 1 752 ? 23.032 22.228 -14.781 1.00 64.73 752 ASP A C 1
ATOM 5542 O O . ASP A 1 752 ? 22.558 22.480 -15.883 1.00 62.08 752 ASP A O 1
ATOM 5547 N N . ILE A 1 753 ? 22.369 22.449 -13.657 1.00 75.26 753 ILE A N 1
ATOM 5548 C CA . ILE A 1 753 ? 21.102 23.159 -13.693 1.00 76.82 753 ILE A CA 1
ATOM 5549 C C . ILE A 1 753 ? 21.087 24.262 -12.645 1.00 80.54 753 ILE A C 1
ATOM 5550 O O . ILE A 1 753 ? 21.317 24.027 -11.459 1.00 86.26 753 ILE A O 1
ATOM 5555 N N . LYS A 1 754 ? 20.835 25.478 -13.111 1.00 56.59 754 LYS A N 1
ATOM 5556 C CA . LYS A 1 754 ? 20.836 26.641 -12.256 1.00 57.62 754 LYS A CA 1
ATOM 5557 C C . LYS A 1 754 ? 19.494 27.340 -12.359 1.00 56.88 754 LYS A C 1
ATOM 5558 O O . LYS A 1 754 ? 18.790 27.196 -13.357 1.00 55.16 754 LYS A O 1
ATOM 5564 N N . SER A 1 755 ? 19.145 28.091 -11.321 1.00 58.24 755 SER A N 1
ATOM 5565 C CA . SER A 1 755 ? 17.876 28.803 -11.255 1.00 57.83 755 SER A CA 1
ATOM 5566 C C . SER A 1 755 ? 17.829 29.722 -10.054 1.00 64.55 755 SER A C 1
ATOM 5567 O O . SER A 1 755 ? 18.376 29.388 -9.005 1.00 68.47 755 SER A O 1
ATOM 5570 N N . GLU A 1 756 ? 17.174 30.870 -10.188 1.00 68.81 756 GLU A N 1
ATOM 5571 C CA . GLU A 1 756 ? 16.921 31.701 -9.020 1.00 74.40 756 GLU A CA 1
ATOM 5572 C C . GLU A 1 756 ? 15.448 32.061 -8.868 1.00 78.97 756 GLU A C 1
ATOM 5573 O O . GLU A 1 756 ? 15.103 33.024 -8.181 1.00 83.81 756 GLU A O 1
ATOM 5579 N N . LYS A 1 757 ? 14.583 31.269 -9.489 1.00 67.79 757 LYS A N 1
ATOM 5580 C CA . LYS A 1 757 ? 13.154 31.365 -9.238 1.00 68.42 757 LYS A CA 1
ATOM 5581 C C . LYS A 1 757 ? 12.703 30.224 -8.329 1.00 70.52 757 LYS A C 1
ATOM 5582 O O . LYS A 1 757 ? 13.488 29.333 -7.997 1.00 67.22 757 LYS A O 1
ATOM 5588 N N . ALA A 1 758 ? 11.436 30.251 -7.932 1.00 75.17 758 ALA A N 1
ATOM 5589 C CA . ALA A 1 758 ? 10.863 29.146 -7.175 1.00 75.89 758 ALA A CA 1
ATOM 5590 C C . ALA A 1 758 ? 10.476 28.019 -8.130 1.00 78.70 758 ALA A C 1
ATOM 5591 O O . ALA A 1 758 ? 9.334 27.940 -8.578 1.00 81.94 758 ALA A O 1
ATOM 5593 N N . ALA A 1 759 ? 11.431 27.153 -8.456 1.00 61.05 759 ALA A N 1
ATOM 5594 C CA . ALA A 1 759 ? 11.165 26.086 -9.421 1.00 65.78 759 ALA A CA 1
ATOM 5595 C C . ALA A 1 759 ? 10.948 24.760 -8.710 1.00 75.19 759 ALA A C 1
ATOM 5596 O O . ALA A 1 759 ? 11.088 24.675 -7.494 1.00 78.16 759 ALA A O 1
ATOM 5598 N N . LYS A 1 760 ? 10.598 23.725 -9.466 1.00 82.75 760 LYS A N 1
ATOM 5599 C CA . LYS A 1 760 ? 10.239 22.449 -8.857 1.00 83.73 760 LYS A CA 1
ATOM 5600 C C . LYS A 1 760 ? 10.874 21.255 -9.551 1.00 77.85 760 LYS A C 1
ATOM 5601 O O . LYS A 1 760 ? 11.533 21.406 -10.572 1.00 75.08 760 LYS A O 1
ATOM 5607 N N . LEU A 1 761 ? 10.706 20.080 -8.941 1.00 96.84 761 LEU A N 1
ATOM 5608 C CA . LEU A 1 761 ? 10.841 18.795 -9.630 1.00 92.97 761 LEU A CA 1
ATOM 5609 C C . LEU A 1 761 ? 12.300 18.455 -10.017 1.00 85.85 761 LEU A C 1
ATOM 5610 O O . LEU A 1 761 ? 13.133 19.365 -10.099 1.00 87.68 761 LEU A O 1
ATOM 5615 N N . SER A 1 762 ? 12.643 17.172 -10.228 1.00 117.23 762 SER A N 1
ATOM 5616 C CA . SER A 1 762 ? 11.735 16.012 -10.280 1.00 108.27 762 SER A CA 1
ATOM 5617 C C . SER A 1 762 ? 12.390 14.662 -10.043 1.00 116.61 762 SER A C 1
ATOM 5618 O O . SER A 1 762 ? 11.845 13.823 -9.332 1.00 122.90 762 SER A O 1
ATOM 5621 N N . PHE A 1 763 ? 13.532 14.472 -10.713 1.00 79.70 763 PHE A N 1
ATOM 5622 C CA . PHE A 1 763 ? 14.186 13.176 -10.996 1.00 79.14 763 PHE A CA 1
ATOM 5623 C C . PHE A 1 763 ? 13.494 11.900 -10.513 1.00 83.08 763 PHE A C 1
ATOM 5624 O O . PHE A 1 763 ? 13.306 11.694 -9.319 1.00 89.57 763 PHE A O 1
ATOM 5632 N N . GLY A 1 764 ? 13.147 11.027 -11.449 1.00 85.62 764 GLY A N 1
ATOM 5633 C CA . GLY A 1 764 ? 12.636 9.719 -11.093 1.00 94.11 764 GLY A CA 1
ATOM 5634 C C . GLY A 1 764 ? 11.131 9.576 -11.151 1.00 95.13 764 GLY A C 1
ATOM 5635 O O . GLY A 1 764 ? 10.383 10.440 -10.687 1.00 93.25 764 GLY A O 1
ATOM 5636 N N . SER A 1 765 ? 10.696 8.462 -11.729 1.00 90.56 765 SER A N 1
ATOM 5637 C CA . SER A 1 765 ? 9.282 8.142 -11.848 1.00 93.91 765 SER A CA 1
ATOM 5638 C C . SER A 1 765 ? 8.610 8.107 -10.485 1.00 106.24 765 SER A C 1
ATOM 5639 O O . SER A 1 765 ? 8.876 7.213 -9.683 1.00 111.55 765 SER A O 1
ATOM 5642 N N . ALA A 1 766 ? 7.743 9.083 -10.231 1.00 132.32 766 ALA A N 1
ATOM 5643 C CA . ALA A 1 766 ? 7.031 9.178 -8.960 1.00 137.45 766 ALA A CA 1
ATOM 5644 C C . ALA A 1 766 ? 6.131 7.966 -8.726 1.00 147.74 766 ALA A C 1
ATOM 5645 O O . ALA A 1 766 ? 4.934 8.007 -9.014 1.00 146.08 766 ALA A O 1
ATOM 5647 N N . ASP A 1 767 ? 6.729 6.892 -8.211 1.00 142.18 767 ASP A N 1
ATOM 5648 C CA . ASP A 1 767 ? 6.035 5.634 -7.913 1.00 145.68 767 ASP A CA 1
ATOM 5649 C C . ASP A 1 767 ? 5.443 4.956 -9.152 1.00 141.36 767 ASP A C 1
ATOM 5650 O O . ASP A 1 767 ? 4.705 3.979 -9.034 1.00 141.15 767 ASP A O 1
ATOM 5655 N N . LYS A 1 768 ? 5.774 5.464 -10.335 1.00 147.14 768 LYS A N 1
ATOM 5656 C CA . LYS A 1 768 ? 5.297 4.863 -11.579 1.00 149.25 768 LYS A CA 1
ATOM 5657 C C . LYS A 1 768 ? 6.124 3.638 -11.961 1.00 152.19 768 LYS A C 1
ATOM 5658 O O . LYS A 1 768 ? 5.879 3.013 -12.995 1.00 143.83 768 LYS A O 1
ATOM 5664 N N . ASP A 1 769 ? 7.103 3.301 -11.124 1.00 167.59 769 ASP A N 1
ATOM 5665 C CA . ASP A 1 769 ? 7.963 2.150 -11.373 1.00 165.84 769 ASP A CA 1
ATOM 5666 C C . ASP A 1 769 ? 8.255 1.368 -10.097 1.00 167.22 769 ASP A C 1
ATOM 5667 O O . ASP A 1 769 ? 7.660 1.619 -9.048 1.00 168.72 769 ASP A O 1
ATOM 5672 N N . ASN A 1 770 ? 9.180 0.419 -10.202 1.00 151.14 770 ASN A N 1
ATOM 5673 C CA . ASN A 1 770 ? 9.541 -0.438 -9.083 1.00 154.75 770 ASN A CA 1
ATOM 5674 C C . ASN A 1 770 ? 10.919 -1.065 -9.289 1.00 153.73 770 ASN A C 1
ATOM 5675 O O . ASN A 1 770 ? 11.902 -0.360 -9.527 1.00 150.90 770 ASN A O 1
ATOM 5680 N N . SER A 1 771 ? 10.985 -2.389 -9.201 1.00 181.47 771 SER A N 1
ATOM 5681 C CA . SER A 1 771 ? 12.245 -3.108 -9.361 1.00 176.44 771 SER A CA 1
ATOM 5682 C C . SER A 1 771 ? 12.234 -3.975 -10.618 1.00 174.59 771 SER A C 1
ATOM 5683 O O . SER A 1 771 ? 13.287 -4.302 -11.168 1.00 168.00 771 SER A O 1
ATOM 5685 N N . ALA A 1 772 ? 11.037 -4.348 -11.061 1.00 184.70 772 ALA A N 1
ATOM 5686 C CA . ALA A 1 772 ? 10.880 -5.153 -12.266 1.00 177.54 772 ALA A CA 1
ATOM 5687 C C . ALA A 1 772 ? 11.387 -4.391 -13.484 1.00 175.36 772 ALA A C 1
ATOM 5688 O O . ALA A 1 772 ? 10.626 -3.688 -14.147 1.00 171.74 772 ALA A O 1
ATOM 5690 N N . THR A 1 773 ? 12.677 -4.534 -13.771 1.00 160.23 773 THR A N 1
ATOM 5691 C CA . THR A 1 773 ? 13.302 -3.796 -14.863 1.00 155.91 773 THR A CA 1
ATOM 5692 C C . THR A 1 773 ? 13.212 -4.541 -16.191 1.00 149.02 773 THR A C 1
ATOM 5693 O O . THR A 1 773 ? 13.551 -5.721 -16.281 1.00 138.47 773 THR A O 1
ATOM 5696 N N . ARG A 1 774 ? 12.740 -3.842 -17.218 1.00 179.51 774 ARG A N 1
ATOM 5697 C CA . ARG A 1 774 ? 12.795 -4.359 -18.578 1.00 176.94 774 ARG A CA 1
ATOM 5698 C C . ARG A 1 774 ? 14.003 -3.721 -19.268 1.00 179.91 774 ARG A C 1
ATOM 5699 O O . ARG A 1 774 ? 14.904 -3.220 -18.592 1.00 181.50 774 ARG A O 1
ATOM 5707 N N . TYR A 1 775 ? 14.013 -3.749 -20.600 1.00 212.61 775 TYR A N 1
ATOM 5708 C CA . TYR A 1 775 ? 15.113 -3.246 -21.429 1.00 221.92 775 TYR A CA 1
ATOM 5709 C C . TYR A 1 775 ? 16.430 -3.955 -21.114 1.00 226.25 775 TYR A C 1
ATOM 5710 O O . TYR A 1 775 ? 16.490 -4.831 -20.250 1.00 224.09 775 TYR A O 1
ATOM 5713 N N . SER A 1 776 ? 17.481 -3.588 -21.838 1.00 180.33 776 SER A N 1
ATOM 5714 C CA . SER A 1 776 ? 18.786 -4.200 -21.634 1.00 183.84 776 SER A CA 1
ATOM 5715 C C . SER A 1 776 ? 19.333 -3.824 -20.262 1.00 183.72 776 SER A C 1
ATOM 5716 O O . SER A 1 776 ? 19.354 -2.651 -19.893 1.00 184.05 776 SER A O 1
ATOM 5719 N N . GLN A 1 777 ? 19.762 -4.824 -19.499 1.00 184.96 777 GLN A N 1
ATOM 5720 C CA . GLN A 1 777 ? 20.393 -4.562 -18.212 1.00 181.81 777 GLN A CA 1
ATOM 5721 C C . GLN A 1 777 ? 21.845 -4.157 -18.451 1.00 183.35 777 GLN A C 1
ATOM 5722 O O . GLN A 1 777 ? 22.574 -3.822 -17.518 1.00 182.42 777 GLN A O 1
ATOM 5728 N N . PHE A 1 778 ? 22.249 -4.199 -19.719 1.00 179.29 778 PHE A N 1
ATOM 5729 C CA . PHE A 1 778 ? 23.500 -3.597 -20.165 1.00 181.61 778 PHE A CA 1
ATOM 5730 C C . PHE A 1 778 ? 23.250 -2.122 -20.460 1.00 182.15 778 PHE A C 1
ATOM 5731 O O . PHE A 1 778 ? 24.183 -1.331 -20.600 1.00 180.07 778 PHE A O 1
ATOM 5733 N N . ALA A 1 779 ? 21.970 -1.774 -20.563 1.00 172.14 779 ALA A N 1
ATOM 5734 C CA . ALA A 1 779 ? 21.535 -0.388 -20.656 1.00 169.81 779 ALA A CA 1
ATOM 5735 C C . ALA A 1 779 ? 21.080 0.080 -19.280 1.00 167.45 779 ALA A C 1
ATOM 5736 O O . ALA A 1 779 ? 20.292 1.017 -19.152 1.00 158.55 779 ALA A O 1
ATOM 5738 N N . LEU A 1 780 ? 21.575 -0.606 -18.256 1.00 136.95 780 LEU A N 1
ATOM 5739 C CA . LEU A 1 780 ? 21.295 -0.261 -16.871 1.00 136.47 780 LEU A CA 1
ATOM 5740 C C . LEU A 1 780 ? 22.589 0.211 -16.222 1.00 136.00 780 LEU A C 1
ATOM 5741 O O . LEU A 1 780 ? 22.591 0.721 -15.102 1.00 135.70 780 LEU A O 1
ATOM 5746 N N . ALA A 1 781 ? 23.692 0.037 -16.946 1.00 141.34 781 ALA A N 1
ATOM 5747 C CA . ALA A 1 781 ? 25.000 0.517 -16.506 1.00 142.99 781 ALA A CA 1
ATOM 5748 C C . ALA A 1 781 ? 25.167 1.992 -16.849 1.00 137.47 781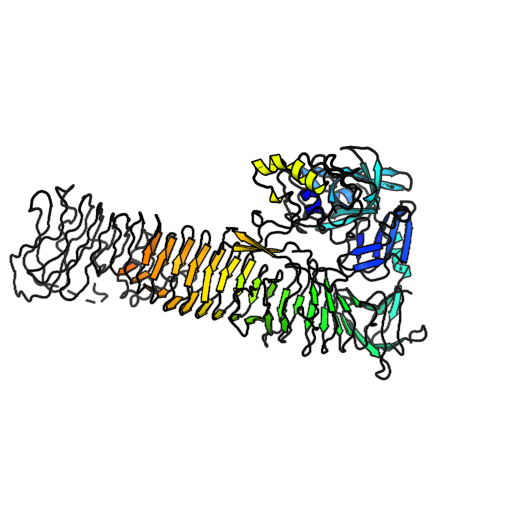 ALA A C 1
ATOM 5749 O O . ALA A 1 781 ? 26.282 2.510 -16.903 1.00 136.27 781 ALA A O 1
ATOM 5751 N N . MET A 1 782 ? 24.042 2.654 -17.089 1.00 164.77 782 MET A N 1
ATOM 5752 C CA . MET A 1 782 ? 24.021 4.056 -17.466 1.00 164.31 782 MET A CA 1
ATOM 5753 C C . MET A 1 782 ? 23.095 4.813 -16.526 1.00 157.02 782 MET A C 1
ATOM 5754 O O . MET A 1 782 ? 23.061 6.043 -16.525 1.00 155.91 782 MET A O 1
ATOM 5759 N N . LEU A 1 783 ? 22.341 4.062 -15.726 1.00 137.04 783 LEU A N 1
ATOM 5760 C CA . LEU A 1 783 ? 21.442 4.653 -14.739 1.00 137.12 783 LEU A CA 1
ATOM 5761 C C . LEU A 1 783 ? 21.386 3.876 -13.415 1.00 136.43 783 LEU A C 1
ATOM 5762 O O . LEU A 1 783 ? 20.761 4.338 -12.469 1.00 136.53 783 LEU A O 1
ATOM 5767 N N . ASP A 1 784 ? 22.035 2.711 -13.353 1.00 158.40 784 ASP A N 1
ATOM 5768 C CA . ASP A 1 784 ? 22.026 1.845 -12.158 1.00 155.52 784 ASP A CA 1
ATOM 5769 C C . ASP A 1 784 ? 20.604 1.439 -11.752 1.00 159.51 784 ASP A C 1
ATOM 5770 O O . ASP A 1 784 ? 20.189 0.299 -11.968 1.00 160.15 784 ASP A O 1
ATOM 5775 N N . GLY A 1 785 ? 19.874 2.359 -11.132 1.00 135.84 785 GLY A N 1
ATOM 5776 C CA . GLY A 1 785 ? 18.427 2.280 -11.122 1.00 136.27 785 GLY A CA 1
ATOM 5777 C C . GLY A 1 785 ? 18.045 3.144 -12.306 1.00 136.84 785 GLY A C 1
ATOM 5778 O O . GLY A 1 785 ? 18.383 2.807 -13.438 1.00 136.88 785 GLY A O 1
ATOM 5779 N N . PHE A 1 786 ? 17.331 4.238 -12.078 1.00 173.27 786 PHE A N 1
ATOM 5780 C CA . PHE A 1 786 ? 16.551 4.466 -10.873 1.00 171.57 786 PHE A CA 1
ATOM 5781 C C . PHE A 1 786 ? 15.091 4.943 -11.070 1.00 167.85 786 PHE A C 1
ATOM 5782 O O . PHE A 1 786 ? 14.529 5.452 -10.126 1.00 165.60 786 PHE A O 1
ATOM 5790 N N . ASP A 1 787 ? 14.468 4.895 -12.248 1.00 91.02 787 ASP A N 1
ATOM 5791 C CA . ASP A 1 787 ? 15.068 4.810 -13.565 1.00 91.70 787 ASP A CA 1
ATOM 5792 C C . ASP A 1 787 ? 15.518 6.199 -14.011 1.00 86.71 787 ASP A C 1
ATOM 5793 O O . ASP A 1 787 ? 15.033 6.716 -15.000 1.00 79.20 787 ASP A O 1
ATOM 5798 N N . THR A 1 788 ? 16.426 6.823 -13.269 1.00 86.10 788 THR A N 1
ATOM 5799 C CA . THR A 1 788 ? 16.842 8.172 -13.634 1.00 78.05 788 THR A CA 1
ATOM 5800 C C . THR A 1 788 ? 18.175 8.559 -13.030 1.00 77.64 788 THR A C 1
ATOM 5801 O O . THR A 1 788 ? 18.362 8.499 -11.815 1.00 81.57 788 THR A O 1
ATOM 5805 N N . SER A 1 789 ? 19.111 8.958 -13.880 1.00 76.19 789 SER A N 1
ATOM 5806 C CA . SER A 1 789 ? 20.360 9.508 -13.380 1.00 75.65 789 SER A CA 1
ATOM 5807 C C . SER A 1 789 ? 20.524 10.924 -13.907 1.00 74.01 789 SER A C 1
ATOM 5808 O O . SER A 1 789 ? 20.076 11.243 -15.010 1.00 73.05 789 SER A O 1
ATOM 5811 N N . TYR A 1 790 ? 21.143 11.764 -13.086 1.00 73.87 790 TYR A N 1
ATOM 5812 C CA . TYR A 1 790 ? 21.477 13.128 -13.432 1.00 72.50 790 TYR A CA 1
ATOM 5813 C C . TYR A 1 790 ? 22.906 13.417 -13.015 1.00 72.16 790 TYR A C 1
ATOM 5814 O O . TYR A 1 790 ? 23.425 12.759 -12.104 1.00 73.30 790 TYR A O 1
ATOM 5823 N N . GLN A 1 791 ? 23.550 14.385 -13.672 1.00 83.93 791 GLN A N 1
ATOM 5824 C CA . GLN A 1 791 ? 24.821 14.934 -13.163 1.00 81.15 791 GLN A CA 1
ATOM 5825 C C . GLN A 1 791 ? 25.166 16.290 -13.777 1.00 83.20 791 GLN A C 1
ATOM 5826 O O . GLN A 1 791 ? 25.118 16.454 -14.981 1.00 82.90 791 GLN A O 1
ATOM 5832 N N . GLY A 1 792 ? 25.529 17.255 -12.938 1.00 74.44 792 GLY A N 1
ATOM 5833 C CA . GLY A 1 792 ? 25.612 17.032 -11.509 1.00 82.53 792 GLY A CA 1
ATOM 5834 C C . GLY A 1 792 ? 25.938 18.266 -10.699 1.00 81.73 792 GLY A C 1
ATOM 5835 O O . GLY A 1 792 ? 26.802 18.212 -9.841 1.00 87.05 792 GLY A O 1
ATOM 5836 N N . SER A 1 793 ? 25.250 19.373 -10.964 1.00 74.42 793 SER A N 1
ATOM 5837 C CA . SER A 1 793 ? 25.426 20.580 -10.160 1.00 71.07 793 SER A CA 1
ATOM 5838 C C . SER A 1 793 ? 24.171 21.449 -10.174 1.00 71.28 793 SER A C 1
ATOM 5839 O O . SER A 1 793 ? 23.781 21.963 -11.218 1.00 70.18 793 SER A O 1
ATOM 5842 N N . ILE A 1 794 ? 23.548 21.622 -9.010 1.00 76.48 794 ILE A N 1
ATOM 5843 C CA . ILE A 1 794 ? 22.292 22.368 -8.923 1.00 73.26 794 ILE A CA 1
ATOM 5844 C C . ILE A 1 794 ? 22.374 23.611 -8.038 1.00 75.83 794 ILE A C 1
ATOM 5845 O O . ILE A 1 794 ? 22.352 23.517 -6.808 1.00 80.75 794 ILE A O 1
ATOM 5850 N N . LYS A 1 795 ? 22.439 24.777 -8.665 1.00 73.33 795 LYS A N 1
ATOM 5851 C CA . LYS A 1 795 ? 22.405 26.027 -7.925 1.00 74.28 795 LYS A CA 1
ATOM 5852 C C . LYS A 1 795 ? 21.033 26.673 -8.015 1.00 74.79 795 LYS A C 1
ATOM 5853 O O . LYS A 1 795 ? 20.830 27.605 -8.784 1.00 74.09 795 LYS A O 1
ATOM 5859 N N . ALA A 1 796 ? 20.091 26.171 -7.226 1.00 76.11 796 ALA A N 1
ATOM 5860 C CA . ALA A 1 796 ? 18.747 26.735 -7.181 1.00 76.83 796 ALA A CA 1
ATOM 5861 C C . ALA A 1 796 ? 18.273 26.930 -5.742 1.00 85.19 796 ALA A C 1
ATOM 5862 O O . ALA A 1 796 ? 17.735 26.005 -5.138 1.00 88.09 796 ALA A O 1
ATOM 5864 N N . ALA A 1 797 ? 18.453 28.137 -5.205 1.00 83.59 797 ALA A N 1
ATOM 5865 C CA . ALA A 1 797 ? 18.219 28.397 -3.778 1.00 83.42 797 ALA A CA 1
ATOM 5866 C C . ALA A 1 797 ? 16.775 28.779 -3.423 1.00 86.83 797 ALA A C 1
ATOM 5867 O O . ALA A 1 797 ? 16.525 29.318 -2.345 1.00 91.53 797 ALA A O 1
ATOM 5869 N N . GLN A 1 798 ? 15.828 28.514 -4.320 1.00 83.26 798 GLN A N 1
ATOM 5870 C CA . GLN A 1 798 ? 14.419 28.762 -4.021 1.00 83.68 798 GLN A CA 1
ATOM 5871 C C . GLN A 1 798 ? 13.568 27.577 -4.445 1.00 82.98 798 GLN A C 1
ATOM 5872 O O . GLN A 1 798 ? 12.360 27.544 -4.209 1.00 83.93 798 GLN A O 1
ATOM 5878 N N . SER A 1 799 ? 14.223 26.592 -5.049 1.00 81.67 799 SER A N 1
ATOM 5879 C CA . SER A 1 799 ? 13.535 25.548 -5.800 1.00 80.96 799 SER A CA 1
ATOM 5880 C C . SER A 1 799 ? 13.375 24.231 -5.038 1.00 81.88 799 SER A C 1
ATOM 5881 O O . SER A 1 799 ? 14.151 23.924 -4.134 1.00 82.65 799 SER A O 1
ATOM 5884 N N . SER A 1 800 ? 12.360 23.461 -5.419 1.00 96.22 800 SER A N 1
ATOM 5885 C CA . SER A 1 800 ? 12.117 22.139 -4.850 1.00 93.57 800 SER A CA 1
ATOM 5886 C C . SER A 1 800 ? 12.908 21.068 -5.598 1.00 93.16 800 SER A C 1
ATOM 5887 O O . SER A 1 800 ? 13.563 21.364 -6.596 1.00 96.77 800 SER A O 1
ATOM 5890 N N . LEU A 1 801 ? 12.845 19.827 -5.120 1.00 82.39 801 LEU A N 1
ATOM 5891 C CA . LEU A 1 801 ? 13.475 18.715 -5.830 1.00 81.47 801 LEU A CA 1
ATOM 5892 C C . LEU A 1 801 ? 12.952 17.346 -5.400 1.00 82.65 801 LEU A C 1
ATOM 5893 O O . LEU A 1 801 ? 13.452 16.764 -4.439 1.00 85.39 801 LEU A O 1
ATOM 5898 N N . ALA A 1 802 ? 11.957 16.826 -6.114 1.00 108.80 802 ALA A N 1
ATOM 5899 C CA . ALA A 1 802 ? 11.428 15.497 -5.818 1.00 111.63 802 ALA A CA 1
ATOM 5900 C C . ALA A 1 802 ? 12.434 14.435 -6.248 1.00 114.09 802 ALA A C 1
ATOM 5901 O O . ALA A 1 802 ? 13.208 14.655 -7.175 1.00 110.14 802 ALA A O 1
ATOM 5903 N N . MET A 1 803 ? 12.447 13.297 -5.558 1.00 123.84 803 MET A N 1
ATOM 5904 C CA . MET A 1 803 ? 13.439 12.256 -5.825 1.00 121.66 803 MET A CA 1
ATOM 5905 C C . MET A 1 803 ? 12.924 10.841 -5.611 1.00 123.85 803 MET A C 1
ATOM 5906 O O . MET A 1 803 ? 13.556 10.060 -4.901 1.00 125.02 803 MET A O 1
ATOM 5911 N N . ASN A 1 804 ? 11.786 10.501 -6.201 1.00 105.07 804 ASN A N 1
ATOM 5912 C CA . ASN A 1 804 ? 11.333 9.119 -6.134 1.00 110.17 804 ASN A CA 1
ATOM 5913 C C . ASN A 1 804 ? 12.255 8.241 -6.951 1.00 103.78 804 ASN A C 1
ATOM 5914 O O . ASN A 1 804 ? 12.035 8.045 -8.146 1.00 99.72 804 ASN A O 1
ATOM 5919 N N . ASN A 1 805 ? 13.305 7.755 -6.296 1.00 89.33 805 ASN A N 1
ATOM 5920 C CA . ASN A 1 805 ? 14.234 6.794 -6.870 1.00 89.82 805 ASN A CA 1
ATOM 5921 C C . ASN A 1 805 ? 15.100 7.488 -7.926 1.00 88.42 805 ASN A C 1
ATOM 5922 O O . ASN A 1 805 ? 14.622 7.853 -8.988 1.00 87.16 805 ASN A O 1
ATOM 5927 N N . ALA A 1 806 ? 16.373 7.692 -7.600 1.00 129.08 806 ALA A N 1
ATOM 5928 C CA . ALA A 1 806 ? 17.297 8.473 -8.427 1.00 124.82 806 ALA A CA 1
ATOM 5929 C C . ALA A 1 806 ? 18.743 8.124 -7.914 1.00 128.56 806 ALA A C 1
ATOM 5930 O O . ALA A 1 806 ? 18.853 7.063 -7.303 1.00 133.95 806 ALA A O 1
ATOM 5932 N N . LEU A 1 807 ? 19.845 8.886 -8.062 1.00 113.84 807 LEU A N 1
ATOM 5933 C CA . LEU A 1 807 ? 19.990 10.340 -8.162 1.00 110.96 807 LEU A CA 1
ATOM 5934 C C . LEU A 1 807 ? 21.219 10.768 -8.942 1.00 105.55 807 LEU A C 1
ATOM 5935 O O . LEU A 1 807 ? 21.525 10.220 -9.997 1.00 102.19 807 LEU A O 1
ATOM 5940 N N . TRP A 1 808 ? 21.932 11.752 -8.399 1.00 84.25 808 TRP A N 1
ATOM 5941 C CA . TRP A 1 808 ? 23.081 12.308 -9.099 1.00 84.04 808 TRP A CA 1
ATOM 5942 C C . TRP A 1 808 ? 24.410 11.964 -8.494 1.00 85.99 808 TRP A C 1
ATOM 5943 O O . TRP A 1 808 ? 24.501 11.472 -7.370 1.00 90.46 808 TRP A O 1
ATOM 5954 N N . LYS A 1 809 ? 25.444 12.244 -9.274 1.00 92.33 809 LYS A N 1
ATOM 5955 C CA . LYS A 1 809 ? 26.802 11.999 -8.844 1.00 100.44 809 LYS A CA 1
ATOM 5956 C C . LYS A 1 809 ? 27.423 13.282 -8.276 1.00 101.61 809 LYS A C 1
ATOM 5957 O O . LYS A 1 809 ? 28.525 13.260 -7.738 1.00 103.94 809 LYS A O 1
ATOM 5963 N N . VAL A 1 810 ? 26.689 14.387 -8.407 1.00 95.48 810 VAL A N 1
ATOM 5964 C CA . VAL A 1 810 ? 27.078 15.719 -7.917 1.00 88.65 810 VAL A CA 1
ATOM 5965 C C . VAL A 1 810 ? 28.505 16.148 -8.260 1.00 86.38 810 VAL A C 1
ATOM 5966 O O . VAL A 1 810 ? 29.445 15.771 -7.582 1.00 90.69 810 VAL A O 1
ATOM 5970 N N . THR A 1 811 ? 28.649 16.967 -9.300 1.00 83.40 811 THR A N 1
ATOM 5971 C CA . THR A 1 811 ? 29.964 17.378 -9.790 1.00 83.17 811 THR A CA 1
ATOM 5972 C C . THR A 1 811 ? 30.341 18.795 -9.376 1.00 75.82 811 THR A C 1
ATOM 5973 O O . THR A 1 811 ? 31.410 19.288 -9.741 1.00 70.56 811 THR A O 1
ATOM 5977 N N . GLY A 1 812 ? 29.468 19.452 -8.623 1.00 72.23 812 GLY A N 1
ATOM 5978 C CA . GLY A 1 812 ? 29.744 20.809 -8.191 1.00 72.30 812 GLY A CA 1
ATOM 5979 C C . GLY A 1 812 ? 29.014 21.231 -6.932 1.00 74.06 812 GLY A C 1
ATOM 5980 O O . GLY A 1 812 ? 28.092 20.552 -6.474 1.00 75.07 812 GLY A O 1
ATOM 5981 N N . ASN A 1 813 ? 29.443 22.358 -6.370 1.00 74.51 813 ASN A N 1
ATOM 5982 C CA . ASN A 1 813 ? 28.783 22.962 -5.216 1.00 76.23 813 ASN A CA 1
ATOM 5983 C C . ASN A 1 813 ? 27.336 23.323 -5.507 1.00 76.06 813 ASN A C 1
ATOM 5984 O O . ASN A 1 813 ? 27.067 24.264 -6.251 1.00 74.97 813 ASN A O 1
ATOM 5989 N N . SER A 1 814 ? 26.405 22.578 -4.922 1.00 77.24 814 SER A N 1
ATOM 5990 C CA . SER A 1 814 ? 24.985 22.822 -5.148 1.00 77.24 814 SER A CA 1
ATOM 5991 C C . SER A 1 814 ? 24.317 23.407 -3.902 1.00 79.62 814 SER A C 1
ATOM 5992 O O . SER A 1 814 ? 24.341 22.791 -2.835 1.00 85.62 814 SER A O 1
ATOM 5995 N N . GLU A 1 815 ? 23.742 24.604 -4.026 1.00 81.88 815 GLU A N 1
ATOM 5996 C CA . GLU A 1 815 ? 22.949 25.166 -2.932 1.00 87.16 815 GLU A CA 1
ATOM 5997 C C . GLU A 1 815 ? 21.468 25.177 -3.309 1.00 84.43 815 GLU A C 1
ATOM 5998 O O . GLU A 1 815 ? 20.954 26.113 -3.917 1.00 85.49 815 GLU A O 1
ATOM 6004 N N . LEU A 1 816 ? 20.797 24.097 -2.931 1.00 81.64 816 LEU A N 1
ATOM 6005 C CA . LEU A 1 816 ? 19.399 23.860 -3.262 1.00 81.64 816 LEU A CA 1
ATOM 6006 C C . LEU A 1 816 ? 18.467 24.236 -2.115 1.00 83.67 816 LEU A C 1
ATOM 6007 O O . LEU A 1 816 ? 18.818 24.074 -0.941 1.00 85.35 816 LEU A O 1
ATOM 6012 N N . LYS A 1 817 ? 17.280 24.733 -2.443 1.00 83.65 817 LYS A N 1
ATOM 6013 C CA . LYS A 1 817 ? 16.322 25.093 -1.404 1.00 85.60 817 LYS A CA 1
ATOM 6014 C C . LYS A 1 817 ? 15.766 23.856 -0.692 1.00 88.63 817 LYS A C 1
ATOM 6015 O O . LYS A 1 817 ? 16.224 23.515 0.392 1.00 93.32 817 LYS A O 1
ATOM 6021 N N . LYS A 1 818 ? 14.803 23.173 -1.306 1.00 92.72 818 LYS A N 1
ATOM 6022 C CA . LYS A 1 818 ? 14.125 22.065 -0.641 1.00 93.27 818 LYS A CA 1
ATOM 6023 C C . LYS A 1 818 ? 14.371 20.727 -1.329 1.00 94.98 818 LYS A C 1
ATOM 6024 O O . LYS A 1 818 ? 14.672 20.678 -2.520 1.00 94.54 818 LYS A O 1
ATOM 6030 N N . LEU A 1 819 ? 14.234 19.641 -0.573 1.00 88.08 819 LEU A N 1
ATOM 6031 C CA . LEU A 1 819 ? 14.573 18.314 -1.077 1.00 87.53 819 LEU A CA 1
ATOM 6032 C C . LEU A 1 819 ? 13.766 17.211 -0.390 1.00 93.00 819 LEU A C 1
ATOM 6033 O O . LEU A 1 819 ? 13.709 17.140 0.835 1.00 99.83 819 LEU A O 1
ATOM 6038 N N . ASN A 1 820 ? 13.160 16.346 -1.198 1.00 101.19 820 ASN A N 1
ATOM 6039 C CA . ASN A 1 820 ? 12.460 15.164 -0.707 1.00 101.58 820 ASN A CA 1
ATOM 6040 C C . ASN A 1 820 ? 12.881 13.925 -1.477 1.00 101.66 820 ASN A C 1
ATOM 6041 O O . ASN A 1 820 ? 12.624 13.821 -2.677 1.00 102.84 820 ASN A O 1
ATOM 6046 N N . SER A 1 821 ? 13.517 12.979 -0.797 1.00 102.17 821 SER A N 1
ATOM 6047 C CA . SER A 1 821 ? 14.048 11.824 -1.501 1.00 99.85 821 SER A CA 1
ATOM 6048 C C . SER A 1 821 ? 13.479 10.491 -1.035 1.00 101.71 821 SER A C 1
ATOM 6049 O O . SER A 1 821 ? 14.201 9.648 -0.519 1.00 102.56 821 SER A O 1
ATOM 6052 N N . THR A 1 822 ? 12.184 10.295 -1.240 1.00 116.73 822 THR A N 1
ATOM 6053 C CA . THR A 1 822 ? 11.593 8.980 -1.040 1.00 117.77 822 THR A CA 1
ATOM 6054 C C . THR A 1 822 ? 12.188 8.005 -2.057 1.00 115.32 822 THR A C 1
ATOM 6055 O O . THR A 1 822 ? 11.648 7.819 -3.152 1.00 112.45 822 THR A O 1
ATOM 6059 N N . GLY A 1 823 ? 13.316 7.398 -1.700 1.00 101.19 823 GLY A N 1
ATOM 6060 C CA . GLY A 1 823 ? 13.942 6.418 -2.567 1.00 100.91 823 GLY A CA 1
ATOM 6061 C C . GLY A 1 823 ? 15.436 6.589 -2.730 1.00 101.77 823 GLY A C 1
ATOM 6062 O O . GLY A 1 823 ? 16.058 7.376 -2.019 1.00 103.22 823 GLY A O 1
ATOM 6063 N N . SER A 1 824 ? 16.009 5.847 -3.675 1.00 124.41 824 SER A N 1
ATOM 6064 C CA . SER A 1 824 ? 17.451 5.862 -3.925 1.00 129.20 824 SER A CA 1
ATOM 6065 C C . SER A 1 824 ? 17.954 7.277 -4.209 1.00 123.42 824 SER A C 1
ATOM 6066 O O . SER A 1 824 ? 17.224 8.093 -4.771 1.00 118.77 824 SER A O 1
ATOM 6069 N N . MET A 1 825 ? 19.195 7.569 -3.822 1.00 106.94 825 MET A N 1
ATOM 6070 C CA . MET A 1 825 ? 19.665 8.951 -3.865 1.00 103.80 825 MET A CA 1
ATOM 6071 C C . MET A 1 825 ? 21.174 9.173 -4.053 1.00 102.72 825 MET A C 1
ATOM 6072 O O . MET A 1 825 ? 21.910 8.284 -4.471 1.00 97.03 825 MET A O 1
ATOM 6074 N N . VAL A 1 826 ? 21.603 10.381 -3.690 1.00 117.30 826 VAL A N 1
ATOM 6075 C CA . VAL A 1 826 ? 22.831 11.014 -4.178 1.00 114.39 826 VAL A CA 1
ATOM 6076 C C . VAL A 1 826 ? 24.159 10.380 -3.761 1.00 116.43 826 VAL A C 1
ATOM 6077 O O . VAL A 1 826 ? 24.277 9.793 -2.686 1.00 125.13 826 VAL A O 1
ATOM 6081 N N . LEU A 1 827 ? 25.146 10.490 -4.651 1.00 84.44 827 LEU A N 1
ATOM 6082 C CA . LEU A 1 827 ? 26.550 10.269 -4.314 1.00 86.83 827 LEU A CA 1
ATOM 6083 C C . LEU A 1 827 ? 27.388 11.450 -4.805 1.00 84.17 827 LEU A C 1
ATOM 6084 O O . LEU A 1 827 ? 26.876 12.329 -5.497 1.00 81.77 827 LEU A O 1
ATOM 6089 N N . PHE A 1 828 ? 28.670 11.468 -4.443 1.00 94.88 828 PHE A N 1
ATOM 6090 C CA . PHE A 1 828 ? 29.585 12.526 -4.879 1.00 90.72 828 PHE A CA 1
ATOM 6091 C C . PHE A 1 828 ? 30.593 12.042 -5.924 1.00 91.29 828 PHE A C 1
ATOM 6092 O O . PHE A 1 828 ? 31.044 10.895 -5.887 1.00 94.43 828 PHE A O 1
ATOM 6100 N N . ASN A 1 829 ? 30.947 12.937 -6.842 1.00 120.32 829 ASN A N 1
ATOM 6101 C CA . ASN A 1 829 ? 31.861 12.638 -7.941 1.00 122.26 829 ASN A CA 1
ATOM 6102 C C . ASN A 1 829 ? 32.087 13.886 -8.779 1.00 123.60 829 ASN A C 1
ATOM 6103 O O . ASN A 1 829 ? 31.128 14.509 -9.208 1.00 125.82 829 ASN A O 1
ATOM 6108 N N . GLY A 1 830 ? 33.339 14.249 -9.035 1.00 121.84 830 GLY A N 1
ATOM 6109 C CA . GLY A 1 830 ? 34.483 13.474 -8.614 1.00 124.18 830 GLY A CA 1
ATOM 6110 C C . GLY A 1 830 ? 35.767 14.170 -9.011 1.00 121.72 830 GLY A C 1
ATOM 6111 O O . GLY A 1 830 ? 36.704 13.532 -9.490 1.00 128.18 830 GLY A O 1
ATOM 6112 N N . GLY A 1 831 ? 35.801 15.487 -8.826 1.00 86.99 831 GLY A N 1
ATOM 6113 C CA . GLY A 1 831 ? 37.002 16.262 -9.085 1.00 94.26 831 GLY A CA 1
ATOM 6114 C C . GLY A 1 831 ? 38.226 15.753 -8.338 1.00 95.61 831 GLY A C 1
ATOM 6115 O O . GLY A 1 831 ? 38.130 15.311 -7.186 1.00 93.40 831 GLY A O 1
ATOM 6116 N N . LYS A 1 832 ? 39.381 15.818 -8.999 1.00 110.93 832 LYS A N 1
ATOM 6117 C CA . LYS A 1 832 ? 40.642 15.315 -8.449 1.00 111.00 832 LYS A CA 1
ATOM 6118 C C . LYS A 1 832 ? 40.996 15.972 -7.129 1.00 112.06 832 LYS A C 1
ATOM 6119 O O . LYS A 1 832 ? 41.621 17.033 -7.108 1.00 114.36 832 LYS A O 1
ATOM 6125 N N . ASN A 1 833 ? 40.601 15.322 -6.036 1.00 90.25 833 ASN A N 1
ATOM 6126 C CA . ASN A 1 833 ? 40.744 15.878 -4.695 1.00 93.44 833 ASN A CA 1
ATOM 6127 C C . ASN A 1 833 ? 40.040 17.229 -4.604 1.00 91.60 833 ASN A C 1
ATOM 6128 O O . ASN A 1 833 ? 40.476 18.122 -3.879 1.00 92.23 833 ASN A O 1
ATOM 6133 N N . ILE A 1 834 ? 38.951 17.367 -5.356 1.00 109.54 834 ILE A N 1
ATOM 6134 C CA . ILE A 1 834 ? 38.146 18.584 -5.354 1.00 106.78 834 ILE A CA 1
ATOM 6135 C C . ILE A 1 834 ? 36.792 18.288 -4.720 1.00 105.67 834 ILE A C 1
ATOM 6136 O O . ILE A 1 834 ? 35.923 17.674 -5.335 1.00 107.36 834 ILE A O 1
ATOM 6141 N N . PHE A 1 835 ? 36.627 18.729 -3.480 1.00 85.70 835 PHE A N 1
ATOM 6142 C CA . PHE A 1 835 ? 35.482 18.351 -2.666 1.00 88.13 835 PHE A CA 1
ATOM 6143 C C . PHE A 1 835 ? 34.410 19.436 -2.658 1.00 88.05 835 PHE A C 1
ATOM 6144 O O . PHE A 1 835 ? 34.726 20.624 -2.717 1.00 85.89 835 PHE A O 1
ATOM 6152 N N . ASN A 1 836 ? 33.146 19.025 -2.573 1.00 81.03 836 ASN A N 1
ATOM 6153 C CA . ASN A 1 836 ? 32.031 19.957 -2.739 1.00 80.96 836 ASN A CA 1
ATOM 6154 C C . ASN A 1 836 ? 30.977 19.876 -1.644 1.00 84.20 836 ASN A C 1
ATOM 6155 O O . ASN A 1 836 ? 30.870 18.867 -0.953 1.00 88.07 836 ASN A O 1
ATOM 6160 N N . THR A 1 837 ? 30.187 20.938 -1.508 1.00 85.65 837 THR A N 1
ATOM 6161 C CA . THR A 1 837 ? 29.138 20.986 -0.493 1.00 93.51 837 THR A CA 1
ATOM 6162 C C . THR A 1 837 ? 27.724 21.093 -1.076 1.00 90.80 837 THR A C 1
ATOM 6163 O O . THR A 1 837 ? 27.424 21.985 -1.872 1.00 85.39 837 THR A O 1
ATOM 6167 N N . LEU A 1 838 ? 26.872 20.155 -0.674 1.00 99.19 838 LEU A N 1
ATOM 6168 C CA . LEU A 1 838 ? 25.433 20.241 -0.888 1.00 97.42 838 LEU A CA 1
ATOM 6169 C C . LEU A 1 838 ? 24.840 21.007 0.292 1.00 98.72 838 LEU A C 1
ATOM 6170 O O . LEU A 1 838 ? 25.214 20.757 1.433 1.00 106.08 838 LEU A O 1
ATOM 6175 N N . THR A 1 839 ? 23.776 21.750 0.037 1.00 87.50 839 THR A N 1
ATOM 6176 C CA . THR A 1 839 ? 23.157 22.575 1.051 1.00 90.22 839 THR A CA 1
ATOM 6177 C C . THR A 1 839 ? 21.633 22.833 0.951 1.00 89.75 839 THR A C 1
ATOM 6178 O O . THR A 1 839 ? 21.229 23.819 0.390 1.00 87.12 839 THR A O 1
ATOM 6182 N N . VAL A 1 840 ? 20.811 21.987 1.568 1.00 88.59 840 VAL A N 1
ATOM 6183 C CA . VAL A 1 840 ? 19.331 22.130 1.596 1.00 88.66 840 VAL A CA 1
ATOM 6184 C C . VAL A 1 840 ? 18.658 22.934 2.748 1.00 90.72 840 VAL A C 1
ATOM 6185 O O . VAL A 1 840 ? 19.328 23.394 3.637 1.00 94.87 840 VAL A O 1
ATOM 6187 N N . ASP A 1 841 ? 17.328 23.100 2.704 1.00 116.02 841 ASP A N 1
ATOM 6188 C CA . ASP A 1 841 ? 16.523 23.924 3.647 1.00 118.98 841 ASP A CA 1
ATOM 6189 C C . ASP A 1 841 ? 15.203 23.288 4.015 1.00 124.46 841 ASP A C 1
ATOM 6190 O O . ASP A 1 841 ? 14.273 23.953 4.439 1.00 124.12 841 ASP A O 1
ATOM 6195 N N . GLU A 1 842 ? 15.134 21.990 3.832 1.00 116.60 842 GLU A N 1
ATOM 6196 C CA . GLU A 1 842 ? 14.020 21.208 4.270 1.00 120.30 842 GLU A CA 1
ATOM 6197 C C . GLU A 1 842 ? 14.248 19.849 3.690 1.00 118.10 842 GLU A C 1
ATOM 6198 O O . GLU A 1 842 ? 13.473 19.338 2.933 1.00 117.33 842 GLU A O 1
ATOM 6204 N N . LEU A 1 843 ? 15.375 19.283 4.042 1.00 95.42 843 LEU A N 1
ATOM 6205 C CA . LEU A 1 843 ? 15.776 17.963 3.555 1.00 94.80 843 LEU A CA 1
ATOM 6206 C C . LEU A 1 843 ? 15.041 16.844 4.279 1.00 96.68 843 LEU A C 1
ATOM 6207 O O . LEU A 1 843 ? 15.475 16.381 5.333 1.00 98.68 843 LEU A O 1
ATOM 6212 N N . THR A 1 844 ? 13.934 16.403 3.691 1.00 109.16 844 THR A N 1
ATOM 6213 C CA . THR A 1 844 ? 13.092 15.378 4.290 1.00 106.76 844 THR A CA 1
ATOM 6214 C C . THR A 1 844 ? 13.316 14.014 3.639 1.00 105.01 844 THR A C 1
ATOM 6215 O O . THR A 1 844 ? 12.372 13.395 3.157 1.00 109.47 844 THR A O 1
ATOM 6219 N N . THR A 1 845 ? 14.561 13.547 3.619 1.00 104.25 845 THR A N 1
ATOM 6220 C CA . THR A 1 845 ? 14.884 12.282 2.962 1.00 107.72 845 THR A CA 1
ATOM 6221 C C . THR A 1 845 ? 14.256 11.093 3.678 1.00 111.36 845 THR A C 1
ATOM 6222 O O . THR A 1 845 ? 14.553 10.820 4.843 1.00 116.46 845 THR A O 1
ATOM 6226 N N . SER A 1 846 ? 13.390 10.382 2.964 1.00 121.46 846 SER A N 1
ATOM 6227 C CA . SER A 1 846 ? 12.624 9.292 3.556 1.00 121.10 846 SER A CA 1
ATOM 6228 C C . SER A 1 846 ? 13.267 7.928 3.357 1.00 123.51 846 SER A C 1
ATOM 6229 O O . SER A 1 846 ? 12.674 6.910 3.727 1.00 124.39 846 SER A O 1
ATOM 6232 N N . ASN A 1 847 ? 14.471 7.904 2.782 1.00 114.69 847 ASN A N 1
ATOM 6233 C CA . ASN A 1 847 ? 15.224 6.651 2.648 1.00 117.69 847 ASN A CA 1
ATOM 6234 C C . ASN A 1 847 ? 16.675 6.823 2.214 1.00 118.16 847 ASN A C 1
ATOM 6235 O O . ASN A 1 847 ? 17.284 7.880 2.420 1.00 113.78 847 ASN A O 1
ATOM 6240 N N . SER A 1 848 ? 17.185 5.770 1.580 1.00 154.22 848 SER A N 1
ATOM 6241 C CA . SER A 1 848 ? 18.609 5.477 1.484 1.00 157.21 848 SER A CA 1
ATOM 6242 C C . SER A 1 848 ? 19.479 6.476 0.724 1.00 153.21 848 SER A C 1
ATOM 6243 O O . SER A 1 848 ? 18.984 7.447 0.149 1.00 149.43 848 SER A O 1
ATOM 6246 N N . ALA A 1 849 ? 20.786 6.214 0.781 1.00 134.71 849 ALA A N 1
ATOM 6247 C CA . ALA A 1 849 ? 21.800 6.756 -0.128 1.00 134.40 849 ALA A CA 1
ATOM 6248 C C . ALA A 1 849 ? 22.275 8.180 0.169 1.00 134.03 849 ALA A C 1
ATOM 6249 O O . ALA A 1 849 ? 21.487 9.126 0.166 1.00 130.51 849 ALA A O 1
ATOM 6251 N N . PHE A 1 850 ? 23.584 8.303 0.398 1.00 107.61 850 PHE A N 1
ATOM 6252 C CA . PHE A 1 850 ? 24.266 9.578 0.623 1.00 100.64 850 PHE A CA 1
ATOM 6253 C C . PHE A 1 850 ? 25.784 9.377 0.660 1.00 102.13 850 PHE A C 1
ATOM 6254 O O . PHE A 1 850 ? 26.436 9.738 1.642 1.00 109.82 850 PHE A O 1
ATOM 6262 N N . VAL A 1 851 ? 26.346 8.797 -0.398 1.00 93.22 851 VAL A N 1
ATOM 6263 C CA . VAL A 1 851 ? 27.767 8.439 -0.419 1.00 91.99 851 VAL A CA 1
ATOM 6264 C C . VAL A 1 851 ? 28.679 9.643 -0.628 1.00 93.03 851 VAL A C 1
ATOM 6265 O O . VAL A 1 851 ? 28.669 10.265 -1.688 1.00 88.77 851 VAL A O 1
ATOM 6267 N N . MET A 1 852 ? 29.481 9.951 0.388 1.00 103.90 852 MET A N 1
ATOM 6268 C CA . MET A 1 852 ? 30.357 11.119 0.368 1.00 94.46 852 MET A CA 1
ATOM 6269 C C . MET A 1 852 ? 31.830 10.716 0.311 1.00 96.90 852 MET A C 1
ATOM 6270 O O . MET A 1 852 ? 32.185 9.588 0.644 1.00 106.74 852 MET A O 1
ATOM 6275 N N . ARG A 1 853 ? 32.688 11.636 -0.112 1.00 113.17 853 ARG A N 1
ATOM 6276 C CA . ARG A 1 853 ? 34.099 11.313 -0.281 1.00 119.39 853 ARG A CA 1
ATOM 6277 C C . ARG A 1 853 ? 35.005 12.101 0.656 1.00 125.01 853 ARG A C 1
ATOM 6278 O O . ARG A 1 853 ? 34.620 13.144 1.177 1.00 122.41 853 ARG A O 1
ATOM 6286 N N . THR A 1 854 ? 36.209 11.570 0.860 1.00 116.16 854 THR A N 1
ATOM 6287 C CA . THR A 1 854 ? 37.306 12.261 1.534 1.00 116.02 854 THR A CA 1
ATOM 6288 C C . THR A 1 854 ? 38.575 11.444 1.332 1.00 114.56 854 THR A C 1
ATOM 6289 O O . THR A 1 854 ? 38.505 10.232 1.121 1.00 115.40 854 THR A O 1
ATOM 6293 N N . ASN A 1 855 ? 39.732 12.097 1.371 1.00 93.31 855 ASN A N 1
ATOM 6294 C CA . ASN A 1 855 ? 40.990 11.356 1.318 1.00 93.70 855 ASN A CA 1
ATOM 6295 C C . ASN A 1 855 ? 41.434 10.929 2.727 1.00 95.26 855 ASN A C 1
ATOM 6296 O O . ASN A 1 855 ? 41.759 9.760 2.933 1.00 95.92 855 ASN A O 1
ATOM 6301 N N . THR A 1 856 ? 41.417 11.861 3.682 1.00 103.14 856 THR A N 1
ATOM 6302 C CA . THR A 1 856 ? 41.687 11.566 5.096 1.00 106.86 856 THR A CA 1
ATOM 6303 C C . THR A 1 856 ? 41.597 12.806 5.979 1.00 105.90 856 THR A C 1
ATOM 6304 O O . THR A 1 856 ? 40.853 12.830 6.966 1.00 100.76 856 THR A O 1
ATOM 6308 N N . GLN A 1 857 ? 42.382 13.822 5.637 1.00 178.74 857 GLN A N 1
ATOM 6309 C CA . GLN A 1 857 ? 42.518 15.005 6.477 1.00 181.70 857 GLN A CA 1
ATOM 6310 C C . GLN A 1 857 ? 41.773 16.178 5.854 1.00 179.82 857 GLN A C 1
ATOM 6311 O O . GLN A 1 857 ? 41.762 17.284 6.394 1.00 182.06 857 GLN A O 1
ATOM 6317 N N . GLN A 1 858 ? 41.147 15.921 4.712 1.00 141.68 858 GLN A N 1
ATOM 6318 C CA . GLN A 1 858 ? 40.403 16.949 3.991 1.00 142.82 858 GLN A CA 1
ATOM 6319 C C . GLN A 1 858 ? 39.051 16.415 3.521 1.00 139.87 858 GLN A C 1
ATOM 6320 O O . GLN A 1 858 ? 38.978 15.588 2.610 1.00 138.36 858 GLN A O 1
ATOM 6326 N N . ALA A 1 859 ? 37.977 16.890 4.142 1.00 128.84 859 ALA A N 1
ATOM 6327 C CA . ALA A 1 859 ? 36.641 16.402 3.819 1.00 126.10 859 ALA A CA 1
ATOM 6328 C C . ALA A 1 859 ? 35.655 17.531 3.572 1.00 126.48 859 ALA A C 1
ATOM 6329 O O . ALA A 1 859 ? 35.865 18.665 4.009 1.00 123.39 859 ALA A O 1
ATOM 6331 N N . ASP A 1 860 ? 34.569 17.202 2.880 1.00 149.69 860 ASP A N 1
ATOM 6332 C CA . ASP A 1 860 ? 33.589 18.196 2.469 1.00 146.66 860 ASP A CA 1
ATOM 6333 C C . ASP A 1 860 ? 32.230 18.011 3.121 1.00 149.35 860 ASP A C 1
ATOM 6334 O O . ASP A 1 860 ? 32.073 17.259 4.085 1.00 152.46 860 ASP A O 1
ATOM 6339 N N . GLN A 1 861 ? 31.264 18.737 2.568 1.00 100.65 861 GLN A N 1
ATOM 6340 C CA . GLN A 1 861 ? 29.840 18.573 2.841 1.00 98.33 861 GLN A CA 1
ATOM 6341 C C . GLN A 1 861 ? 29.398 19.047 4.229 1.00 101.31 861 GLN A C 1
ATOM 6342 O O . GLN A 1 861 ? 29.729 18.449 5.245 1.00 105.37 861 GLN A O 1
ATOM 6348 N N . LEU A 1 862 ? 28.621 20.128 4.226 1.00 106.66 862 LEU A N 1
ATOM 6349 C CA . LEU A 1 862 ? 27.879 20.608 5.386 1.00 106.79 862 LEU A CA 1
ATOM 6350 C C . LEU A 1 862 ? 26.420 20.815 4.950 1.00 105.68 862 LEU A C 1
ATOM 6351 O O . LEU A 1 862 ? 26.045 21.906 4.514 1.00 100.73 862 LEU A O 1
ATOM 6356 N N . ILE A 1 863 ? 25.606 19.766 5.057 1.00 101.14 863 ILE A N 1
ATOM 6357 C CA . ILE A 1 863 ? 24.295 19.744 4.407 1.00 101.44 863 ILE A CA 1
ATOM 6358 C C . ILE A 1 863 ? 23.213 20.616 5.035 1.00 103.29 863 ILE A C 1
ATOM 6359 O O . ILE A 1 863 ? 23.321 21.840 5.089 1.00 103.62 863 ILE A O 1
ATOM 6361 N N . VAL A 1 864 ? 22.164 19.946 5.500 1.00 104.60 864 VAL A N 1
ATOM 6362 C CA . VAL A 1 864 ? 20.865 20.560 5.742 1.00 106.34 864 VAL A CA 1
ATOM 6363 C C . VAL A 1 864 ? 20.887 21.634 6.827 1.00 107.97 864 VAL A C 1
ATOM 6364 O O . VAL A 1 864 ? 21.400 21.420 7.927 1.00 108.75 864 VAL A O 1
ATOM 6368 N N . LYS A 1 865 ? 20.326 22.794 6.497 1.00 108.58 865 LYS A N 1
ATOM 6369 C CA . LYS A 1 865 ? 20.402 23.965 7.361 1.00 109.97 865 LYS A CA 1
ATOM 6370 C C . LYS A 1 865 ? 19.208 24.081 8.307 1.00 112.59 865 LYS A C 1
ATOM 6371 O O . LYS A 1 865 ? 19.368 24.484 9.460 1.00 114.05 865 LYS A O 1
ATOM 6377 N N . ASN A 1 866 ? 18.018 23.727 7.824 1.00 113.30 866 ASN A N 1
ATOM 6378 C CA . ASN A 1 866 ? 16.797 23.907 8.611 1.00 115.97 866 ASN A CA 1
ATOM 6379 C C . ASN A 1 866 ? 15.986 22.625 8.831 1.00 116.81 866 ASN A C 1
ATOM 6380 O O . ASN A 1 866 ? 14.758 22.656 8.914 1.00 118.63 866 ASN A O 1
ATOM 6385 N N . LYS A 1 867 ? 16.696 21.503 8.907 1.00 142.66 867 LYS A N 1
ATOM 6386 C CA . LYS A 1 867 ? 16.195 20.266 9.513 1.00 154.29 867 LYS A CA 1
ATOM 6387 C C . LYS A 1 867 ? 14.965 19.630 8.859 1.00 149.02 867 LYS A C 1
ATOM 6388 O O . LYS A 1 867 ? 14.740 19.767 7.658 1.00 144.85 867 LYS A O 1
ATOM 6394 N N . LEU A 1 868 ? 14.188 18.932 9.687 1.00 165.92 868 LEU A N 1
ATOM 6395 C CA . LEU A 1 868 ? 13.087 18.070 9.260 1.00 167.59 868 LEU A CA 1
ATOM 6396 C C . LEU A 1 868 ? 13.567 16.995 8.290 1.00 163.92 868 LEU A C 1
ATOM 6397 O O . LEU A 1 868 ? 13.692 17.240 7.093 1.00 164.21 868 LEU A O 1
ATOM 6402 N N . GLU A 1 869 ? 13.838 15.806 8.821 1.00 117.39 869 GLU A N 1
ATOM 6403 C CA . GLU A 1 869 ? 14.306 14.685 8.011 1.00 114.98 869 GLU A CA 1
ATOM 6404 C C . GLU A 1 869 ? 13.316 13.523 8.066 1.00 115.97 869 GLU A C 1
ATOM 6405 O O . GLU A 1 869 ? 12.186 13.695 8.525 1.00 118.21 869 GLU A O 1
ATOM 6411 N N . GLY A 1 870 ? 13.735 12.347 7.601 1.00 114.41 870 GLY A N 1
ATOM 6412 C CA . GLY A 1 870 ? 12.823 11.222 7.454 1.00 115.01 870 GLY A CA 1
ATOM 6413 C C . GLY A 1 870 ? 13.280 9.895 8.036 1.00 115.06 870 GLY A C 1
ATOM 6414 O O . GLY A 1 870 ? 14.285 9.828 8.740 1.00 115.00 870 GLY A O 1
ATOM 6415 N N . ALA A 1 871 ? 12.532 8.835 7.732 1.00 122.29 871 ALA A N 1
ATOM 6416 C CA . ALA A 1 871 ? 12.788 7.504 8.288 1.00 124.13 871 ALA A CA 1
ATOM 6417 C C . ALA A 1 871 ? 13.754 6.681 7.425 1.00 123.03 871 ALA A C 1
ATOM 6418 O O . ALA A 1 871 ? 13.828 6.872 6.211 1.00 119.53 871 ALA A O 1
ATOM 6420 N N . ASN A 1 872 ? 14.499 5.793 8.090 1.00 124.93 872 ASN A N 1
ATOM 6421 C CA . ASN A 1 872 ? 15.505 4.898 7.491 1.00 123.08 872 ASN A CA 1
ATOM 6422 C C . ASN A 1 872 ? 16.807 5.589 7.076 1.00 123.85 872 ASN A C 1
ATOM 6423 O O . ASN A 1 872 ? 17.706 5.760 7.898 1.00 128.56 872 ASN A O 1
ATOM 6428 N N . ASN A 1 873 ? 16.909 5.954 5.800 1.00 133.02 873 ASN A N 1
ATOM 6429 C CA . ASN A 1 873 ? 18.093 6.615 5.235 1.00 130.57 873 ASN A CA 1
ATOM 6430 C C . ASN A 1 873 ? 19.386 5.807 5.341 1.00 131.22 873 ASN A C 1
ATOM 6431 O O . ASN A 1 873 ? 19.391 4.683 5.842 1.00 136.38 873 ASN A O 1
ATOM 6436 N N . LEU A 1 874 ? 20.478 6.399 4.860 1.00 105.22 874 LEU A N 1
ATOM 6437 C CA . LEU A 1 874 ? 21.784 5.739 4.827 1.00 108.25 874 LEU A CA 1
ATOM 6438 C C . LEU A 1 874 ? 22.926 6.711 4.543 1.00 104.60 874 LEU A C 1
ATOM 6439 O O . LEU A 1 874 ? 23.290 6.914 3.388 1.00 99.99 874 LEU A O 1
ATOM 6444 N N . LEU A 1 875 ? 23.501 7.296 5.588 1.00 135.35 875 LEU A N 1
ATOM 6445 C CA . LEU A 1 875 ? 24.610 8.229 5.408 1.00 133.90 875 LEU A CA 1
ATOM 6446 C C . LEU A 1 875 ? 25.945 7.491 5.398 1.00 129.04 875 LEU A C 1
ATOM 6447 O O . LEU A 1 875 ? 26.621 7.397 6.420 1.00 128.95 875 LEU A O 1
ATOM 6452 N N . LEU A 1 876 ? 26.528 7.241 4.197 1.00 132.13 876 LEU A N 1
ATOM 6453 C CA . LEU A 1 876 ? 27.879 6.569 3.896 1.00 132.89 876 LEU A CA 1
ATOM 6454 C C . LEU A 1 876 ? 29.258 7.332 3.477 1.00 136.53 876 LEU A C 1
ATOM 6455 O O . LEU A 1 876 ? 29.410 8.452 3.893 1.00 134.73 876 LEU A O 1
ATOM 6460 N N . VAL A 1 877 ? 30.227 6.735 2.699 1.00 116.78 877 VAL A N 1
ATOM 6461 C CA . VAL A 1 877 ? 31.627 7.311 2.395 1.00 113.56 877 VAL A CA 1
ATOM 6462 C C . VAL A 1 877 ? 32.748 6.650 1.462 1.00 108.78 877 VAL A C 1
ATOM 6463 O O . VAL A 1 877 ? 32.734 5.450 1.357 1.00 112.79 877 VAL A O 1
ATOM 6467 N N . ASP A 1 878 ? 33.762 7.383 0.907 1.00 89.74 878 ASP A N 1
ATOM 6468 C CA . ASP A 1 878 ? 35.073 6.783 0.374 1.00 92.29 878 ASP A CA 1
ATOM 6469 C C . ASP A 1 878 ? 36.334 7.539 -0.310 1.00 94.45 878 ASP A C 1
ATOM 6470 O O . ASP A 1 878 ? 36.261 8.702 -0.639 1.00 91.38 878 ASP A O 1
ATOM 6475 N N . PHE A 1 879 ? 37.466 6.827 -0.532 1.00 111.70 879 PHE A N 1
ATOM 6476 C CA . PHE A 1 879 ? 38.884 7.249 -0.266 1.00 112.01 879 PHE A CA 1
ATOM 6477 C C . PHE A 1 879 ? 40.084 7.236 -1.280 1.00 111.48 879 PHE A C 1
ATOM 6478 O O . PHE A 1 879 ? 39.883 7.112 -2.467 1.00 103.08 879 PHE A O 1
ATOM 6486 N N . ILE 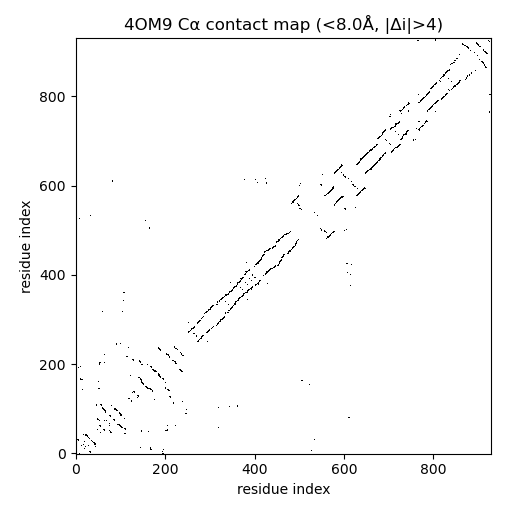A 1 880 ? 41.332 7.363 -0.759 1.00 133.70 880 ILE A N 1
ATOM 6487 C CA . ILE A 1 880 ? 42.573 7.241 -1.518 1.00 133.14 880 ILE A CA 1
ATOM 6488 C C . ILE A 1 880 ? 43.793 7.175 -0.594 1.00 134.29 880 ILE A C 1
ATOM 6489 O O . ILE A 1 880 ? 44.904 7.482 -1.019 1.00 136.55 880 ILE A O 1
ATOM 6494 N N . GLU A 1 881 ? 43.588 6.782 0.664 1.00 122.42 881 GLU A N 1
ATOM 6495 C CA . GLU A 1 881 ? 44.705 6.583 1.594 1.00 128.15 881 GLU A CA 1
ATOM 6496 C C . GLU A 1 881 ? 44.747 5.140 2.094 1.00 133.14 881 GLU A C 1
ATOM 6497 O O . GLU A 1 881 ? 43.774 4.634 2.661 1.00 131.65 881 GLU A O 1
ATOM 6503 N N . LYS A 1 882 ? 45.890 4.492 1.894 1.00 128.41 882 LYS A N 1
ATOM 6504 C CA . LYS A 1 882 ? 46.039 3.069 2.183 1.00 128.10 882 LYS A CA 1
ATOM 6505 C C . LYS A 1 882 ? 46.284 2.791 3.669 1.00 129.28 882 LYS A C 1
ATOM 6506 O O . LYS A 1 882 ? 47.382 2.389 4.066 1.00 125.14 882 LYS A O 1
ATOM 6512 N N . LYS A 1 883 ? 45.247 3.003 4.480 1.00 141.44 883 LYS A N 1
ATOM 6513 C CA . LYS A 1 883 ? 45.280 2.682 5.907 1.00 136.55 883 LYS A CA 1
ATOM 6514 C C . LYS A 1 883 ? 45.031 1.190 6.135 1.00 135.52 883 LYS A C 1
ATOM 6515 O O . LYS A 1 883 ? 43.887 0.753 6.258 1.00 134.41 883 LYS A O 1
ATOM 6521 N N . GLY A 1 884 ? 46.110 0.414 6.198 1.00 134.56 884 GLY A N 1
ATOM 6522 C CA . GLY A 1 884 ? 46.015 -1.028 6.363 1.00 137.54 884 GLY A CA 1
ATOM 6523 C C . GLY A 1 884 ? 45.286 -1.462 7.624 1.00 139.03 884 GLY A C 1
ATOM 6524 O O . GLY A 1 884 ? 44.982 -2.642 7.810 1.00 138.63 884 GLY A O 1
ATOM 6525 N N . ASN A 1 885 ? 45.021 -0.501 8.501 1.00 166.89 885 ASN A N 1
ATOM 6526 C CA . ASN A 1 885 ? 44.211 -0.734 9.684 1.00 166.89 885 ASN A CA 1
ATOM 6527 C C . ASN A 1 885 ? 43.324 0.479 9.949 1.00 164.90 885 ASN A C 1
ATOM 6528 O O . ASN A 1 885 ? 43.040 1.257 9.036 1.00 165.08 885 ASN A O 1
ATOM 6533 N N . ASP A 1 886 ? 42.888 0.643 11.193 1.00 168.47 886 ASP A N 1
ATOM 6534 C CA . ASP A 1 886 ? 42.027 1.766 11.550 1.00 168.72 886 ASP A CA 1
ATOM 6535 C C . ASP A 1 886 ? 42.780 3.093 11.528 1.00 166.23 886 ASP A C 1
ATOM 6536 O O . ASP A 1 886 ? 43.990 3.130 11.303 1.00 164.24 886 ASP A O 1
ATOM 6541 N N . LYS A 1 887 ? 42.047 4.178 11.761 1.00 141.99 887 LYS A N 1
ATOM 6542 C CA . LYS A 1 887 ? 42.624 5.515 11.831 1.00 135.86 887 LYS A CA 1
ATOM 6543 C C . LYS A 1 887 ? 41.812 6.407 12.764 1.00 136.14 887 LYS A C 1
ATOM 6544 O O . LYS A 1 887 ? 41.537 7.561 12.446 1.00 137.83 887 LYS A O 1
ATOM 6550 N N . ASN A 1 888 ? 41.430 5.859 13.913 1.00 119.61 888 ASN A N 1
ATOM 6551 C CA . ASN A 1 888 ? 40.613 6.575 14.888 1.00 111.56 888 ASN A CA 1
ATOM 6552 C C . ASN A 1 888 ? 41.230 7.901 15.323 1.00 99.25 888 ASN A C 1
ATOM 6553 O O . ASN A 1 888 ? 40.548 8.923 15.381 1.00 98.98 888 ASN A O 1
ATOM 6558 N N . LEU A 1 890 ? 40.395 11.903 10.705 1.00 112.02 890 LEU A N 1
ATOM 6559 C CA . LEU A 1 890 ? 40.182 11.870 12.150 1.00 110.16 890 LEU A CA 1
ATOM 6560 C C . LEU A 1 890 ? 38.873 12.554 12.526 1.00 113.29 890 LEU A C 1
ATOM 6561 O O . LEU A 1 890 ? 37.874 11.887 12.804 1.00 119.11 890 LEU A O 1
ATOM 6566 N N . ASN A 1 891 ? 38.888 13.885 12.540 1.00 106.07 891 ASN A N 1
ATOM 6567 C CA . ASN A 1 891 ? 37.696 14.665 12.858 1.00 108.31 891 ASN A CA 1
ATOM 6568 C C . ASN A 1 891 ? 37.256 15.539 11.682 1.00 110.52 891 ASN A C 1
ATOM 6569 O O . ASN A 1 891 ? 37.821 16.604 11.433 1.00 108.65 891 ASN A O 1
ATOM 6574 N N . ILE A 1 892 ? 36.242 15.071 10.960 1.00 95.64 892 ILE A N 1
ATOM 6575 C CA . ILE A 1 892 ? 35.717 15.783 9.794 1.00 99.81 892 ILE A CA 1
ATOM 6576 C C . ILE A 1 892 ? 34.209 15.560 9.643 1.00 95.66 892 ILE A C 1
ATOM 6577 O O . ILE A 1 892 ? 33.754 14.445 9.395 1.00 95.50 892 ILE A O 1
ATOM 6582 N N . ASP A 1 893 ? 33.446 16.636 9.809 1.00 104.50 893 ASP A N 1
ATOM 6583 C CA . ASP A 1 893 ? 31.992 16.558 9.866 1.00 109.72 893 ASP A CA 1
ATOM 6584 C C . ASP A 1 893 ? 31.371 16.224 8.517 1.00 114.15 893 ASP A C 1
ATOM 6585 O O . ASP A 1 893 ? 32.015 16.351 7.475 1.00 113.85 893 ASP A O 1
ATOM 6590 N N . LEU A 1 894 ? 30.109 15.807 8.535 1.00 115.93 894 LEU A N 1
ATOM 6591 C CA . LEU A 1 894 ? 29.446 15.413 7.302 1.00 113.49 894 LEU A CA 1
ATOM 6592 C C . LEU A 1 894 ? 28.090 16.097 7.102 1.00 110.48 894 LEU A C 1
ATOM 6593 O O . LEU A 1 894 ? 27.578 16.130 5.984 1.00 112.19 894 LEU A O 1
ATOM 6598 N N . VAL A 1 895 ? 27.503 16.634 8.171 1.00 107.35 895 VAL A N 1
ATOM 6599 C CA . VAL A 1 895 ? 26.316 17.486 8.030 1.00 110.41 895 VAL A CA 1
ATOM 6600 C C . VAL A 1 895 ? 26.366 18.670 8.997 1.00 105.79 895 VAL A C 1
ATOM 6601 O O . VAL A 1 895 ? 27.353 18.852 9.714 1.00 100.81 895 VAL A O 1
ATOM 6605 N N . LYS A 1 896 ? 25.298 19.469 9.004 1.00 104.60 896 LYS A N 1
ATOM 6606 C CA . LYS A 1 896 ? 25.200 20.647 9.867 1.00 110.18 896 LYS A CA 1
ATOM 6607 C C . LYS A 1 896 ? 23.752 21.068 10.135 1.00 110.11 896 LYS A C 1
ATOM 6608 O O . LYS A 1 896 ? 23.357 22.186 9.801 1.00 106.25 896 LYS A O 1
ATOM 6614 N N . ALA A 1 897 ? 22.971 20.180 10.745 1.00 132.63 897 ALA A N 1
ATOM 6615 C CA . ALA A 1 897 ? 21.583 20.481 11.096 1.00 132.68 897 ALA A CA 1
ATOM 6616 C C . ALA A 1 897 ? 21.439 20.774 12.589 1.00 133.83 897 ALA A C 1
ATOM 6617 O O . ALA A 1 897 ? 21.457 19.855 13.408 1.00 131.53 897 ALA A O 1
ATOM 6619 N N . PRO A 1 898 ? 21.289 22.063 12.943 1.00 154.59 898 PRO A N 1
ATOM 6620 C CA . PRO A 1 898 ? 21.235 22.545 14.332 1.00 154.97 898 PRO A CA 1
ATOM 6621 C C . PRO A 1 898 ? 20.093 21.958 15.165 1.00 153.59 898 PRO A C 1
ATOM 6622 O O . PRO A 1 898 ? 18.950 21.929 14.712 1.00 154.42 898 PRO A O 1
ATOM 6626 N N . GLU A 1 899 ? 20.423 21.497 16.372 1.00 112.60 899 GLU A N 1
ATOM 6627 C CA . GLU A 1 899 ? 19.467 20.924 17.329 1.00 116.84 899 GLU A CA 1
ATOM 6628 C C . GLU A 1 899 ? 18.747 19.684 16.791 1.00 114.09 899 GLU A C 1
ATOM 6629 O O . GLU A 1 899 ? 18.708 18.648 17.458 1.00 109.31 899 GLU A O 1
ATOM 6635 N N . ASN A 1 900 ? 18.168 19.816 15.600 1.00 151.24 900 ASN A N 1
ATOM 6636 C CA . ASN A 1 900 ? 17.536 18.722 14.863 1.00 147.46 900 ASN A CA 1
ATOM 6637 C C . ASN A 1 900 ? 16.272 18.176 15.518 1.00 149.95 900 ASN A C 1
ATOM 6638 O O . ASN A 1 900 ? 16.154 18.129 16.742 1.00 148.60 900 ASN A O 1
ATOM 6643 N N . THR A 1 901 ? 15.324 17.773 14.677 1.00 162.10 901 THR A N 1
ATOM 6644 C CA . THR A 1 901 ? 14.083 17.167 15.138 1.00 159.61 901 THR A CA 1
ATOM 6645 C C . THR A 1 901 ? 14.392 15.883 15.891 1.00 155.36 901 THR A C 1
ATOM 6646 O O . THR A 1 901 ? 13.942 15.686 17.019 1.00 156.55 901 THR A O 1
ATOM 6650 N N . SER A 1 902 ? 15.171 15.013 15.258 1.00 124.85 902 SER A N 1
ATOM 6651 C CA . SER A 1 902 ? 15.611 13.780 15.894 1.00 121.75 902 SER A CA 1
ATOM 6652 C C . SER A 1 902 ? 17.043 13.442 15.510 1.00 119.29 902 SER A C 1
ATOM 6653 O O . SER A 1 902 ? 17.872 14.329 15.298 1.00 113.32 902 SER A O 1
ATOM 6656 N N . LYS A 1 903 ? 17.324 12.148 15.423 1.00 145.21 903 LYS A N 1
ATOM 6657 C CA . LYS A 1 903 ? 18.678 11.666 15.202 1.00 142.45 903 LYS A CA 1
ATOM 6658 C C . LYS A 1 903 ? 18.650 10.396 14.368 1.00 141.96 903 LYS A C 1
ATOM 6659 O O . LYS A 1 903 ? 19.487 10.194 13.492 1.00 137.69 903 LYS A O 1
ATOM 6665 N N . ASP A 1 904 ? 17.667 9.546 14.639 1.00 163.19 904 ASP A N 1
ATOM 6666 C CA . ASP A 1 904 ? 17.491 8.302 13.906 1.00 168.36 904 ASP A CA 1
ATOM 6667 C C . ASP A 1 904 ? 16.976 8.555 12.490 1.00 174.22 904 ASP A C 1
ATOM 6668 O O . ASP A 1 904 ? 16.076 7.861 12.005 1.00 173.49 904 ASP A O 1
ATOM 6673 N N . VAL A 1 905 ? 17.551 9.558 11.835 1.00 133.94 905 VAL A N 1
ATOM 6674 C CA . VAL A 1 905 ? 17.226 9.879 10.456 1.00 128.68 905 VAL A CA 1
ATOM 6675 C C . VAL A 1 905 ? 18.354 9.388 9.555 1.00 125.03 905 VAL A C 1
ATOM 6676 O O . VAL A 1 905 ? 18.453 9.782 8.399 1.00 125.61 905 VAL A O 1
ATOM 6680 N N . PHE A 1 906 ? 19.208 8.536 10.121 1.00 120.36 906 PHE A N 1
ATOM 6681 C CA . PHE A 1 906 ? 20.220 7.778 9.387 1.00 120.79 906 PHE A CA 1
ATOM 6682 C C . PHE A 1 906 ? 20.488 6.481 10.151 1.00 125.77 906 PHE A C 1
ATOM 6683 O O . PHE A 1 906 ? 21.625 6.196 10.518 1.00 121.40 906 PHE A O 1
ATOM 6691 N N . LYS A 1 907 ? 19.423 5.706 10.370 1.00 143.67 907 LYS A N 1
ATOM 6692 C CA . LYS A 1 907 ? 19.415 4.544 11.267 1.00 147.74 907 LYS A CA 1
ATOM 6693 C C . LYS A 1 907 ? 20.598 3.584 11.094 1.00 151.09 907 LYS A C 1
ATOM 6694 O O . LYS A 1 907 ? 21.187 3.488 10.015 1.00 145.76 907 LYS A O 1
ATOM 6700 N N . THR A 1 908 ? 20.928 2.874 12.172 1.00 140.76 908 THR A N 1
ATOM 6701 C CA . THR A 1 908 ? 22.077 1.969 12.201 1.00 141.79 908 THR A CA 1
ATOM 6702 C C . THR A 1 908 ? 21.821 0.649 11.473 1.00 141.90 908 THR A C 1
ATOM 6703 O O . THR A 1 908 ? 21.186 -0.264 12.010 1.00 132.99 908 THR A O 1
ATOM 6707 N N . GLU A 1 909 ? 22.333 0.562 10.249 1.00 162.86 909 GLU A N 1
ATOM 6708 C CA . GLU A 1 909 ? 22.242 -0.648 9.442 1.00 161.66 909 GLU A CA 1
ATOM 6709 C C . GLU A 1 909 ? 23.632 -1.249 9.242 1.00 162.72 909 GLU A C 1
ATOM 6710 O O . GLU A 1 909 ? 24.426 -0.738 8.451 1.00 159.96 909 GLU A O 1
ATOM 6716 N N . THR A 1 910 ? 23.926 -2.328 9.961 1.00 159.01 910 THR A N 1
ATOM 6717 C CA . THR A 1 910 ? 25.241 -2.957 9.876 1.00 161.14 910 THR A CA 1
ATOM 6718 C C . THR A 1 910 ? 25.372 -3.828 8.626 1.00 157.83 910 THR A C 1
ATOM 6719 O O . THR A 1 910 ? 25.531 -5.047 8.717 1.00 152.87 910 THR A O 1
ATOM 6723 N N . GLN A 1 911 ? 25.301 -3.186 7.463 1.00 146.60 911 GLN A N 1
ATOM 6724 C CA . GLN A 1 911 ? 25.506 -3.850 6.178 1.00 148.15 911 GLN A CA 1
ATOM 6725 C C . GLN A 1 911 ? 25.957 -2.828 5.131 1.00 148.73 911 GLN A C 1
ATOM 6726 O O . GLN A 1 911 ? 25.165 -2.370 4.303 1.00 143.54 911 GLN A O 1
ATOM 6732 N N . THR A 1 912 ? 27.236 -2.470 5.183 1.00 194.14 912 THR A N 1
ATOM 6733 C CA . THR A 1 912 ? 27.792 -1.467 4.283 1.00 189.63 912 THR A CA 1
ATOM 6734 C C . THR A 1 912 ? 28.897 -2.045 3.406 1.00 191.28 912 THR A C 1
ATOM 6735 O O . THR A 1 912 ? 29.991 -2.349 3.887 1.00 190.50 912 THR A O 1
ATOM 6739 N N . ILE A 1 913 ? 28.604 -2.196 2.118 1.00 166.84 913 ILE A N 1
ATOM 6740 C CA . ILE A 1 913 ? 29.602 -2.646 1.157 1.00 169.16 913 ILE A CA 1
ATOM 6741 C C . ILE A 1 913 ? 30.624 -1.537 0.922 1.00 169.51 913 ILE A C 1
ATOM 6742 O O . ILE A 1 913 ? 31.832 -1.778 0.923 1.00 166.68 913 ILE A O 1
ATOM 6747 N N . GLY A 1 914 ? 30.124 -0.319 0.736 1.00 164.41 914 GLY A N 1
ATOM 6748 C CA . GLY A 1 914 ? 30.969 0.835 0.495 1.00 163.04 914 GLY A CA 1
ATOM 6749 C C . GLY A 1 914 ? 31.738 0.716 -0.805 1.00 160.26 914 GLY A C 1
ATOM 6750 O O . GLY A 1 914 ? 31.299 0.048 -1.742 1.00 158.34 914 GLY A O 1
ATOM 6751 N N . PHE A 1 915 ? 32.891 1.371 -0.864 1.00 150.78 915 PHE A N 1
ATOM 6752 C CA . PHE A 1 915 ? 33.773 1.253 -2.015 1.00 154.15 915 PHE A CA 1
ATOM 6753 C C . PHE A 1 915 ? 34.753 0.105 -1.795 1.00 157.18 915 PHE A C 1
ATOM 6754 O O . PHE A 1 915 ? 34.439 -1.051 -2.076 1.00 155.84 915 PHE A O 1
ATOM 6762 N N . SER A 1 916 ? 35.933 0.425 -1.276 1.00 172.86 916 SER A N 1
ATOM 6763 C CA . SER A 1 916 ? 36.944 -0.588 -1.000 1.00 173.22 916 SER A CA 1
ATOM 6764 C C . SER A 1 916 ? 36.625 -1.344 0.285 1.00 173.45 916 SER A C 1
ATOM 6765 O O . SER A 1 916 ? 35.462 -1.474 0.669 1.00 173.91 916 SER A O 1
ATOM 6768 N N . ASP A 1 917 ? 37.663 -1.839 0.948 1.00 157.12 917 ASP A N 1
ATOM 6769 C CA . ASP A 1 917 ? 37.489 -2.591 2.184 1.00 156.34 917 ASP A CA 1
ATOM 6770 C C . ASP A 1 917 ? 37.669 -1.705 3.410 1.00 151.89 917 ASP A C 1
ATOM 6771 O O . ASP A 1 917 ? 38.016 -2.187 4.484 1.00 152.34 917 ASP A O 1
ATOM 6776 N N . VAL A 1 918 ? 37.427 -0.409 3.247 1.00 132.73 918 VAL A N 1
ATOM 6777 C CA . VAL A 1 918 ? 37.605 0.538 4.340 1.00 133.25 918 VAL A CA 1
ATOM 6778 C C . VAL A 1 918 ? 36.265 1.056 4.851 1.00 133.41 918 VAL A C 1
ATOM 6779 O O . VAL A 1 918 ? 35.575 1.799 4.157 1.00 133.95 918 VAL A O 1
ATOM 6783 N N . THR A 1 919 ? 35.904 0.668 6.069 1.00 132.94 919 THR A N 1
ATOM 6784 C CA . THR A 1 919 ? 34.623 1.065 6.642 1.00 133.02 919 THR A CA 1
ATOM 6785 C C . THR A 1 919 ? 34.782 1.775 7.980 1.00 133.35 919 THR A C 1
ATOM 6786 O O . THR A 1 919 ? 34.907 1.129 9.017 1.00 132.77 919 THR A O 1
ATOM 6790 N N . PRO A 1 920 ? 34.779 3.115 7.957 1.00 173.35 920 PRO A N 1
ATOM 6791 C CA . PRO A 1 920 ? 34.807 3.929 9.176 1.00 173.25 920 PRO A CA 1
ATOM 6792 C C . PRO A 1 920 ? 33.410 4.062 9.772 1.00 173.47 920 PRO A C 1
ATOM 6793 O O . PRO A 1 920 ? 32.445 3.641 9.133 1.00 174.77 920 PRO A O 1
ATOM 6797 N N . GLU A 1 921 ? 33.298 4.636 10.967 1.00 173.11 921 GLU A N 1
ATOM 6798 C CA . GLU A 1 921 ? 31.988 4.859 11.575 1.00 172.93 921 GLU A CA 1
ATOM 6799 C C . GLU A 1 921 ? 31.708 6.348 11.760 1.00 170.51 921 GLU A C 1
ATOM 6800 O O . GLU A 1 921 ? 32.259 7.173 11.040 1.00 170.27 921 GLU A O 1
ATOM 6806 N N . ILE A 1 922 ? 30.845 6.688 12.715 1.00 164.34 922 ILE A N 1
ATOM 6807 C CA . ILE A 1 922 ? 30.283 8.038 12.786 1.00 162.35 922 ILE A CA 1
ATOM 6808 C C . ILE A 1 922 ? 30.114 8.577 14.204 1.00 156.86 922 ILE A C 1
ATOM 6809 O O . ILE A 1 922 ? 30.831 8.180 15.120 1.00 161.00 922 ILE A O 1
ATOM 6814 N N . LYS A 1 923 ? 29.161 9.494 14.365 1.00 140.75 923 LYS A N 1
ATOM 6815 C CA . LYS A 1 923 ? 28.826 10.059 15.670 1.00 142.52 923 LYS A CA 1
ATOM 6816 C C . LYS A 1 923 ? 27.331 10.354 15.781 1.00 142.20 923 LYS A C 1
ATOM 6817 O O . LYS A 1 923 ? 26.535 9.890 14.964 1.00 140.40 923 LYS A O 1
ATOM 6823 N N . GLN A 1 924 ? 26.960 11.128 16.800 1.00 145.13 924 GLN A N 1
ATOM 6824 C CA . GLN A 1 924 ? 25.573 11.515 17.023 1.00 144.07 924 GLN A CA 1
ATOM 6825 C C . GLN A 1 924 ? 25.425 13.033 17.123 1.00 146.27 924 GLN A C 1
ATOM 6826 O O . GLN A 1 924 ? 24.486 13.610 16.580 1.00 146.18 924 GLN A O 1
ATOM 6828 N N . GLN A 1 925 ? 26.358 13.681 17.813 1.00 148.31 925 GLN A N 1
ATOM 6829 C CA . GLN A 1 925 ? 26.302 15.129 17.984 1.00 150.55 925 GLN A CA 1
ATOM 6830 C C . GLN A 1 925 ? 27.679 15.675 18.350 1.00 152.46 925 GLN A C 1
ATOM 6831 O O . GLN A 1 925 ? 28.526 14.936 18.847 1.00 152.34 925 GLN A O 1
ATOM 6837 N N . GLU A 1 926 ? 27.904 16.962 18.091 1.00 178.74 926 GLU A N 1
ATOM 6838 C CA . GLU A 1 926 ? 29.151 17.620 18.475 1.00 184.61 926 GLU A CA 1
ATOM 6839 C C . GLU A 1 926 ? 28.970 19.121 18.688 1.00 188.27 926 GLU A C 1
ATOM 6840 O O . GLU A 1 926 ? 28.283 19.543 19.620 1.00 189.36 926 GLU A O 1
ATOM 6846 N N . LYS A 1 927 ? 29.596 19.915 17.821 1.00 163.19 927 LYS A N 1
ATOM 6847 C CA . LYS A 1 927 ? 29.597 21.371 17.949 1.00 163.36 927 LYS A CA 1
ATOM 6848 C C . LYS A 1 927 ? 28.181 21.928 18.035 1.00 164.12 927 LYS A C 1
ATOM 6849 O O . LYS A 1 927 ? 27.385 21.753 17.114 1.00 163.82 927 LYS A O 1
ATOM 6855 N N . ASP A 1 928 ? 27.898 22.605 19.147 1.00 163.72 928 ASP A N 1
ATOM 6856 C CA . ASP A 1 928 ? 26.563 23.103 19.502 1.00 163.96 928 ASP A CA 1
ATOM 6857 C C . ASP A 1 928 ? 25.428 22.173 19.070 1.00 161.52 928 ASP A C 1
ATOM 6858 O O . ASP A 1 928 ? 25.538 20.950 19.177 1.00 159.82 928 ASP A O 1
ATOM 6863 N N . GLY A 1 929 ? 24.337 22.763 18.591 1.00 176.81 929 GLY A N 1
ATOM 6864 C CA . GLY A 1 929 ? 23.169 22.002 18.187 1.00 173.45 929 GLY A CA 1
ATOM 6865 C C . GLY A 1 929 ? 23.324 21.296 16.855 1.00 164.84 929 GLY A C 1
ATOM 6866 O O . GLY A 1 929 ? 22.576 20.366 16.552 1.00 158.49 929 GLY A O 1
ATOM 6867 N N . LYS A 1 930 ? 24.281 21.744 16.050 1.00 157.86 930 LYS A N 1
ATOM 6868 C CA . LYS A 1 930 ? 24.541 21.113 14.762 1.00 156.06 930 LYS A CA 1
ATOM 6869 C C . LYS A 1 930 ? 24.945 19.653 14.955 1.00 154.15 930 LYS A C 1
ATOM 6870 O O . LYS A 1 930 ? 26.090 19.352 15.291 1.00 154.55 930 LYS A O 1
ATOM 6876 N N . SER A 1 931 ? 23.985 18.754 14.758 1.00 152.15 931 SER A N 1
ATOM 6877 C CA . SER A 1 931 ? 24.211 17.325 14.939 1.00 150.23 931 SER A CA 1
ATOM 6878 C C . SER A 1 931 ? 25.025 16.753 13.789 1.00 148.88 931 SER A C 1
ATOM 6879 O O . SER A 1 931 ? 24.462 16.309 12.798 1.00 147.21 931 SER A O 1
ATOM 6882 N N . VAL A 1 932 ? 26.346 16.758 13.918 1.00 149.67 932 VAL A N 1
ATOM 6883 C CA . VAL A 1 932 ? 27.211 16.313 12.830 1.00 148.65 932 VAL A CA 1
ATOM 6884 C C . VAL A 1 932 ? 27.458 14.809 12.848 1.00 146.49 932 VAL A C 1
ATOM 6885 O O . VAL A 1 932 ? 26.925 14.087 13.689 1.00 145.75 932 VAL A O 1
ATOM 6889 N N . TRP A 1 933 ? 28.267 14.354 11.896 1.00 145.55 933 TRP A N 1
ATOM 6890 C CA . TRP A 1 933 ? 28.688 12.959 11.793 1.00 143.58 933 TRP A CA 1
ATOM 6891 C C . TRP A 1 933 ? 30.220 12.908 11.623 1.00 144.30 933 TRP A C 1
ATOM 6892 O O . TRP A 1 933 ? 30.781 13.729 10.897 1.00 145.38 933 TRP A O 1
ATOM 6903 N N . THR A 1 934 ? 30.901 11.970 12.286 1.00 146.13 934 THR A N 1
ATOM 6904 C CA . THR A 1 934 ? 32.365 11.891 12.179 1.00 149.34 934 THR A CA 1
ATOM 6905 C C . THR A 1 934 ? 32.868 10.579 11.556 1.00 152.36 934 THR A C 1
ATOM 6906 O O . THR A 1 934 ? 32.157 9.956 10.770 1.00 152.72 934 THR A O 1
ATOM 6910 N N . LEU A 1 935 ? 34.102 10.181 11.884 1.00 142.97 935 LEU A N 1
ATOM 6911 C CA . LEU A 1 935 ? 34.738 9.014 11.260 1.00 141.16 935 LEU A CA 1
ATOM 6912 C C . LEU A 1 935 ? 35.570 8.131 12.201 1.00 141.23 935 LEU A C 1
ATOM 6913 O O . LEU A 1 935 ? 36.047 8.581 13.252 1.00 143.18 935 LEU A O 1
ATOM 6918 N N . THR A 1 936 ? 35.743 6.869 11.803 1.00 148.80 936 THR A N 1
ATOM 6919 C CA . THR A 1 936 ? 36.615 5.934 12.517 1.00 149.47 936 THR A CA 1
ATOM 6920 C C . THR A 1 936 ? 37.537 5.154 11.568 1.00 145.94 936 THR A C 1
ATOM 6921 O O . THR A 1 936 ? 38.213 5.742 10.722 1.00 139.42 936 THR A O 1
ATOM 6925 N N . GLY A 1 937 ? 37.542 3.828 11.703 1.00 150.51 937 GLY A N 1
ATOM 6926 C CA . GLY A 1 937 ? 38.602 3.000 11.149 1.00 149.66 937 GLY A CA 1
ATOM 6927 C C . GLY A 1 937 ? 38.406 2.259 9.836 1.00 149.33 937 GLY A C 1
ATOM 6928 O O . GLY A 1 937 ? 38.180 2.875 8.798 1.00 149.64 937 GLY A O 1
ATOM 6929 N N . TYR A 1 938 ? 38.515 0.943 9.885 1.00 150.18 938 TYR A N 1
ATOM 6930 C CA . TYR A 1 938 ? 38.386 0.148 8.682 1.00 148.68 938 TYR A CA 1
ATOM 6931 C C . TYR A 1 938 ? 38.205 -1.318 9.024 1.00 146.22 938 TYR A C 1
ATOM 6932 O O . TYR A 1 938 ? 38.496 -1.738 10.130 1.00 141.81 938 TYR A O 1
ATOM 6941 N N . LYS A 1 939 ? 37.741 -2.081 8.041 1.00 158.83 939 LYS A N 1
ATOM 6942 C CA . LYS A 1 939 ? 37.467 -3.491 8.234 1.00 157.34 939 LYS A CA 1
ATOM 6943 C C . LYS A 1 939 ? 37.862 -4.332 7.036 1.00 153.97 939 LYS A C 1
ATOM 6944 O O . LYS A 1 939 ? 38.648 -3.919 6.205 1.00 154.10 939 LYS A O 1
ATOM 6950 N N . THR A 1 940 ? 37.311 -5.530 6.961 1.00 130.65 940 THR A N 1
ATOM 6951 C CA . THR A 1 940 ? 37.617 -6.394 5.856 1.00 131.38 940 THR A CA 1
ATOM 6952 C C . THR A 1 940 ? 36.494 -7.373 5.537 1.00 127.16 940 THR A C 1
ATOM 6953 O O . THR A 1 940 ? 36.090 -8.180 6.362 1.00 121.64 940 THR A O 1
ATOM 6957 N N . VAL A 1 941 ? 36.003 -7.280 4.310 1.00 163.96 941 VAL A N 1
ATOM 6958 C CA . VAL A 1 941 ? 34.958 -8.150 3.811 1.00 163.38 941 VAL A CA 1
ATOM 6959 C C . VAL A 1 941 ? 35.332 -8.671 2.446 1.00 160.24 941 VAL A C 1
ATOM 6960 O O . VAL A 1 941 ? 35.418 -9.877 2.221 1.00 152.48 941 VAL A O 1
ATOM 6964 N N . ASN A 1 943 ? 26.439 -5.683 -12.317 1.00 99.28 943 ASN A N 1
ATOM 6965 C CA . ASN A 1 943 ? 25.505 -6.775 -12.061 1.00 107.87 943 ASN A CA 1
ATOM 6966 C C . ASN A 1 943 ? 25.775 -7.424 -10.703 1.00 113.51 943 ASN A C 1
ATOM 6967 O O . ASN A 1 943 ? 25.167 -8.440 -10.356 1.00 109.17 943 ASN A O 1
ATOM 6972 N N . ALA A 1 944 ? 26.694 -6.828 -9.946 1.00 101.12 944 ALA A N 1
ATOM 6973 C CA . ALA A 1 944 ? 26.993 -7.265 -8.587 1.00 106.88 944 ALA A CA 1
ATOM 6974 C C . ALA A 1 944 ? 27.075 -6.064 -7.647 1.00 114.52 944 ALA A C 1
ATOM 6975 O O . ALA A 1 944 ? 27.930 -6.014 -6.757 1.00 109.86 944 ALA A O 1
ATOM 6977 N N . ASP A 1 945 ? 26.181 -5.102 -7.859 1.00 126.26 945 ASP A N 1
ATOM 6978 C CA . ASP A 1 945 ? 26.134 -3.883 -7.058 1.00 136.14 945 ASP A CA 1
ATOM 6979 C C . ASP A 1 945 ? 25.826 -4.195 -5.593 1.00 136.06 945 ASP A C 1
ATOM 6980 O O . ASP A 1 945 ? 26.068 -3.376 -4.705 1.00 133.76 945 ASP A O 1
ATOM 6985 N N . TYR A 1 958 ? 24.246 0.474 -8.341 1.00 136.62 958 TYR A N 1
ATOM 6986 C CA . TYR A 1 958 ? 24.393 0.869 -6.943 1.00 143.74 958 TYR A CA 1
ATOM 6987 C C . TYR A 1 958 ? 23.205 0.418 -6.105 1.00 146.27 958 TYR A C 1
ATOM 6988 O O . TYR A 1 958 ? 23.366 -0.056 -4.982 1.00 147.80 958 TYR A O 1
ATOM 6997 N N . LYS A 1 959 ? 22.011 0.580 -6.666 1.00 128.34 959 LYS A N 1
ATOM 6998 C CA . LYS A 1 959 ? 20.757 0.257 -5.992 1.00 129.66 959 LYS A CA 1
ATOM 6999 C C . LYS A 1 959 ? 20.715 -1.184 -5.482 1.00 135.82 959 LYS A C 1
ATOM 7000 O O . LYS A 1 959 ? 19.932 -2.004 -5.962 1.00 140.01 959 LYS A O 1
ATOM 7006 N N . ALA A 1 960 ? 21.573 -1.487 -4.515 1.00 119.80 960 ALA A N 1
ATOM 7007 C CA . ALA A 1 960 ? 21.547 -2.777 -3.839 1.00 123.69 960 ALA A CA 1
ATOM 7008 C C . ALA A 1 960 ? 20.959 -2.601 -2.444 1.00 128.73 960 ALA A C 1
ATOM 7009 O O . ALA A 1 960 ? 21.084 -3.477 -1.586 1.00 125.45 960 ALA A O 1
ATOM 7011 N N . PHE A 1 961 ? 20.323 -1.451 -2.227 1.00 169.47 961 PHE A N 1
ATOM 7012 C CA . PHE A 1 961 ? 19.792 -1.094 -0.916 1.00 171.45 961 PHE A CA 1
ATOM 7013 C C . PHE A 1 961 ? 18.430 -0.395 -1.001 1.00 172.24 961 PHE A C 1
ATOM 7014 O O . PHE A 1 961 ? 18.168 0.541 -0.245 1.00 172.95 961 PHE A O 1
ATOM 7022 N N . LEU A 1 962 ? 17.567 -0.839 -1.913 1.00 136.47 962 LEU A N 1
ATOM 7023 C CA . LEU A 1 962 ? 16.226 -0.258 -2.024 1.00 137.06 962 LEU A CA 1
ATOM 7024 C C . LEU A 1 962 ? 15.330 -0.758 -0.894 1.00 138.08 962 LEU A C 1
ATOM 7025 O O . LEU A 1 962 ? 14.645 0.027 -0.236 1.00 132.67 962 LEU A O 1
ATOM 7030 N N . ALA A 1 963 ? 15.338 -2.071 -0.681 1.00 118.07 963 ALA A N 1
ATOM 7031 C CA . ALA A 1 963 ? 14.595 -2.685 0.414 1.00 117.37 963 ALA A CA 1
ATOM 7032 C C . ALA A 1 963 ? 15.524 -3.016 1.579 1.00 116.87 963 ALA A C 1
ATOM 7033 O O . ALA A 1 963 ? 15.775 -4.184 1.871 1.00 116.06 963 ALA A O 1
ATOM 7035 N N . GLU A 1 964 ? 16.034 -1.979 2.239 1.00 142.69 964 GLU A N 1
ATOM 7036 C CA . GLU A 1 964 ? 16.939 -2.157 3.368 1.00 142.21 964 GLU A CA 1
ATOM 7037 C C . GLU A 1 964 ? 16.243 -1.864 4.694 1.00 144.66 964 GLU A C 1
ATOM 7038 O O . GLU A 1 964 ? 15.265 -1.118 4.743 1.00 140.18 964 GLU A O 1
#

B-factor: mean 58.89, std 36.92, range [20.58, 226.25]

Solvent-accessible surface area: 38239 Å² total; per-residue (Å²): 26,34,11,68,73,0,2,0,16,10,0,0,6,0,1,39,22,38,8,82,2,74,69,43,31,82,146,12,124,16,135,26,82,139,25,77,15,28,71,19,39,10,0,70,5,41,8,14,2,33,25,1,0,0,0,0,15,14,20,3,22,0,0,3,1,16,65,1,43,168,44,190,20,5,1,38,154,2,42,6,52,12,8,120,2,54,31,42,58,86,56,77,36,73,27,14,1,0,0,1,1,0,36,27,5,1,2,21,7,129,21,14,46,45,58,6,78,28,136,72,95,65,105,68,5,54,68,90,5,4,10,78,92,27,170,48,130,100,57,12,18,0,5,1,2,0,1,4,77,6,45,0,59,65,21,159,4,85,52,47,62,74,50,31,0,16,6,0,0,9,2,47,28,58,65,15,71,6,141,37,137,43,31,67,1,0,24,0,36,2,35,60,114,2,2,6,43,8,45,122,6,5,11,0,0,2,0,7,0,15,4,51,131,107,105,65,33,0,0,1,0,0,0,47,19,60,115,43,134,35,85,92,10,51,0,26,0,0,8,9,35,56,141,11,4,80,73,0,65,116,94,12,65,74,97,14,111,5,81,125,98,68,5,33,5,6,72,80,130,42,128,108,95,5,11,28,0,28,20,1,14,87,0,7,0,105,85,94,26,94,7,42,110,0,0,0,42,5,43,99,108,90,108,0,39,0,18,18,84,71,144,89,141,9,42,0,66,4,0,0,0,34,0,14,117,56,2,43,0,25,0,56,3,71,1,9,76,124,29,19,0,3,0,18,13,95,3,22,0,29,0,76,54,39,0,89,6,39,0,9,0,1,15,9,34,0,31,0,23,17,110,61,0,3,40,42,2,0,0,1,6,28,61,2,34,0,38,4,78,24,138,104,2,6,16,134,64,65,42,4,2,0,8,0,14,82,62,0,1,78,0,6,0,30,4,40,100,25,72,1,67,56,2,0,1,1,27,42,36,0,17,0,10,3,72,46,122,128,125,70,0,32,0,26,2,45,2,80,102,65,1,1,3,3,0,20,3,50,36,31,0,61,4,28,0,53,26,150,84,111,47,82,103,0,73,0,0,3,2,0,53,2,86,1,45,21,1,2,0,69,31,0,4,0,5,0,0,0,17,4,11,19,14,6,15,4,34,40,92,197,83,42,148,46,60,129,158,144,49,28,78,32,14,17,56,103,0,115,92,66,1,64,89,32,2,89,186,88,159,16,69,24,18,2,38,30,71,6,5,31,30,85,2,96,42,26,60,75,23,104,0,59,9,99,60,0,39,0,40,44,9,25,1,11,0,0,27,26,2,23,2,68,11,40,0,44,8,94,74,4,54,1,43,1,12,33,116,41,0,17,11,2,41,64,4,11,51,0,15,35,63,58,0,36,77,20,70,47,55,30,103,59,25,100,7,92,11,86,0,71,0,29,5,1,5,90,7,51,47,32,42,6,28,4,10,59,102,1,61,0,42,7,60,38,75,1,50,5,50,136,1,41,8,44,2,86,140,37,1,68,2,49,1,9,10,11,9,76,7,94,17,38,6,80,7,6,5,59,7,26,6,11,1,18,84,62,98,70,91,127,45,34,45,27,16,90,6,35,2,55,36,97,8,30,7,71,41,59,4,39,8,20,0,50,33,17,0,18,1,60,10,26,16,99,8,135,99,66,7,107,61,5,3,6,6,69,123,122,68,120,68,99,51,130,26,65,96,75,23,46,88,88,2,46,10,16,17,0,11,1,51,1,4,5,101,3,52,80,5,43,8,37,0,30,23,0,5,0,71,1,61,14,85,0,101,4,55,77,0,70,0,79,11,6,8,2,29,10,59,16,24,172,93,104,50,19,38,5,38,0,36,61,3,34,0,43,33,3,22,8,42,10,63,4,27,34,134,104,34,13,0,78,9,4,109,80,33,84,17,15,70,48,0,18,13,40,28,20,36,122,68,198,20,53,110,68,89,120,105,135,27,40,4,5,59,5,40,128,9,97,54,75,101,11,22,124,117,59,131,131,52,81,40,158,51,67,20,30,16,104,66,103,48,97,74,141,98,23,63,2,2,10,10,20,44,3,57,147,104,141,178,108,89,123,54,58,66,65,109,65

Secondary structure (DSSP, 8-state):
--TTTS-HHHHHHHHTT-TT--TT--S-EE----EEPPSSPPP--TTB-TTSS-EEEETTEEEEEGGGTTSSSSSSEEEETTEEEEEEEEEE-TT-EEEEEESS---S---------TTS-HHHHHHHH-EE-STT-EE-EEEEEE--S-EETTEE----S-STT-EEEEEEEEEEEEEETTEEEEEEEE-SSS-----GGGTT-EEEEEETTTTEEEEEEEEEEEESSSTT-EEEEEE--HHHHHHHHHTTEEEEE-TTSEEEEETTEE---EEEEES-EEEEESS-EE-TT--EEE-SS-EEEEEEGGG---EEESS-EEE-TT-EEEEESEEPTTS-EEEESSSEEEE-S--SS-EEE-SSEEEE-STT-SS-EEE-SS-EEEEE-STT-S-STTTTTEEE-TT-EEEE-TT--EEES--EE-STT-EEE---SSSPEEEEE--SS-EEE-SEE-SSEEEEEE-SS--TT--EEE-S-EEEEEEEEESS-EEE--EEPP---S-SSS--SS-STTT-S-HHHHHHHHTHHHHHHHT-GGGSSS-S--TT-S-EE-EEEEEEEEEEESSEEEE-TTEEEEEEEEEES-EEEET-SEEEEETTTT--EETTTTEE---EEEEE----EEEES-EEEESSEEEE-TTEEEEE-S-EEEES-EEEE-TT-EEEE-S-EEESS-EEESSEEEEE----SSSS----EEEEETT-EEE-SS-EEEEESSEEEES-EEE-S--B--SS-SSS--S---S-TTSSTTTSSSSEEEES-EEETT---B-SS--B---S-B--S-BB-SSS--B----TT----B--SSB---S---B-BB-SS-B-----SS----SS-----B-S---SS-----------SS-S-S-SS--------SSS------S--STT-----------------S-S--

Nearest PDB structures (foldseek):
  4om9-assembly1_A  TM=1.001E+00  e=0.000E+00  Escherichia coli 042
  3sze-assembly1_A  TM=9.372E-01  e=6.263E-78  Escherichia coli O157:H7 str. EDL933
  3ak5-assembly2_B  TM=7.724E-01  e=1.426E-39  Escherichia coli
  3ak5-assembly4_D  TM=7.591E-01  e=3.190E-39  Escherichia coli
  1wxr-assembly1_A  TM=7.616E-01  e=7.646E-38  Escherichia coli

InterPro domains:
  IPR005546 Autotransporter beta-domain [PF03797] (1036-1273)
  IPR005546 Autotransporter beta-domain [PS51208] (1029-1295)
  IPR005546 Autotransporter beta-domain [SM00869] (1033-1284)
  IPR006315 Outer membrane autotransporter barrel domain [TIGR01414] (885-1295)
  IPR011050 Pectin lyase fold/virulence factor [SSF51126] (387-991)
  IPR012332 Autotransporter, pectate lyase C-like domain superfamily [G3DSA:2.160.20.20] (311-990)
  IPR030396 Peptidase family S6 domain [PF02395] (65-293)
  IPR030396 Peptidase family S6 domain [PS51691] (54-304)
  IPR036709 Autotransporter beta-domain superfamily [G3DSA:2.40.128.130] (991-1295)
  IPR036709 Autotransporter beta-domain superfamily [SSF103515] (1013-1295)